Protein AF-0000000084918784 (afdb_homodimer)

Secondary structure (DSSP, 8-state):
--HHHHHHHHHHHHHHHHHHHGGG------------HHHHHHHHTTT-HHHHHHHHHHHHHHHHHTT-HHHHHHHHHHHHHHHHHTT-HHHHHHHHHHHHHHHHHTT-HHHHHHHHHHHHHHHHHTT-HHHHHHHHHHHHHHHHHHHTT-GGGHHHHHHHHHHHHHHHHHTT-HHHHHHHHHHHHHHHTT-SS----HHHHHHHHHHHHHTT-HHHHHHHHHHHHHHHHHH-GGGHHHHHHHHHHHHHHTT-HHHHHHHHHHHHHHHHHHT--THHHHHHHHHHHHHHHHTT-HHHHHHHHHHHHHHHHHHHSTTSTTTTTHHHHHHHHHHHHHHHHHHHHHHHHHHHHHHHHHHHHHHHHHHHHHHHHHHHHHHHHHHHHHHHHHHHHHHHHHHHHHHHHHHHHHHHHHHHHHHHHHHHHHHHHHHHHHHHHHHHS-SS--HHHHHHHHHHH---HHHHHHHHHHHHHHHSTTHHHHHHHH-TT--HHHHHHHHHHHTT--HHHHHHHHTS-HHHHHHHHHHHHHHHT--TTS-HHHHHTT-/--HHHHHHHHHHHHHHHHHHHGGGS-----------HHHHHHHHTTT-HHHHHHHHHHHHHHHHHTT-HHHHHHHHHHHHHHHHHTT-HHHHHHHHHHHHHHHHHTT-HHHHHHHHHHHHHHHHHTT-HHHHHHHHHHHHHHHHHHHTT-GGGHHHHHHHHHHHHHHHHHTT-HHHHHHHHHHHHHHHTT-SS----HHHHHHHHHHHHHTT-HHHHHHHHHHHHHHHHHH-GGGHHHHHHHHHHHHHHTT-HHHHHHHHHHHHHHHHHHT--THHHHHHHHHHHHHHHHTT-HHHHHHHHHHHHHHHHHHHSTTSTTTTTHHHHHHHHHHHHHHHHHHHHHHHHHHHHHHHHHHHHHHHHHHHHHHHHHHHHHHHHHHHHHHHHHHHHHHHHHHHHHHHHHHHHHHHHHHHHHHHHHHHHHHHHHHHHHHHHHHHS-SS--HHHHHHHHHHH---HHHHHHHHHHHHHHHSTTHHHHHHHH-TT--HHHHHHHHHHHTT--HHHHHHHHTS-HHHHHHHHHHHHHHHT--TTS-HHHHHTT-

Solvent-accessible surface area (backbone atoms only — not comparable to full-atom values): 55704 Å² total; per-residue (Å²): 126,68,76,73,54,57,61,56,54,52,56,51,48,56,52,50,53,60,54,57,61,65,62,66,65,80,77,68,70,66,78,60,75,65,68,54,30,59,58,52,16,60,72,23,38,43,76,38,52,69,61,12,47,51,26,34,50,51,39,31,53,51,24,52,74,69,68,33,59,66,61,22,35,55,43,31,45,52,43,18,48,52,28,42,24,60,61,36,49,41,62,15,50,52,30,42,50,53,29,40,54,53,25,57,72,68,67,38,61,70,60,36,26,52,44,27,38,53,50,12,52,52,29,43,74,47,55,33,55,70,58,12,50,50,26,29,48,52,16,39,55,52,45,50,61,47,31,76,76,40,60,85,48,26,60,59,46,17,51,42,31,43,54,52,20,51,53,27,44,75,67,68,36,54,70,61,16,52,55,32,42,50,51,20,51,55,29,38,65,64,35,86,74,78,62,90,53,57,70,60,44,42,54,49,18,51,53,33,31,76,73,65,39,47,70,61,13,53,52,43,40,50,51,34,49,60,50,24,69,76,75,39,59,59,54,41,21,57,51,25,38,53,50,13,52,48,27,45,77,67,65,38,51,70,62,12,49,53,24,26,52,49,14,42,50,43,12,64,65,31,49,26,58,45,66,49,41,45,56,31,24,48,51,49,16,52,51,24,49,75,67,68,36,30,62,60,16,32,53,26,45,50,50,30,49,53,50,46,35,52,46,55,20,57,72,6,79,48,35,54,55,43,65,55,46,51,53,51,40,52,51,48,52,52,47,46,52,49,48,50,51,48,47,53,50,48,51,52,49,52,54,49,51,54,50,50,52,54,50,49,54,52,50,53,55,51,51,53,52,51,50,52,50,51,51,52,50,50,52,55,51,51,55,53,52,52,56,50,50,44,55,51,54,51,52,53,55,54,53,55,44,56,53,57,46,51,56,56,52,54,55,54,55,50,56,50,52,50,55,55,48,53,52,50,49,48,53,49,51,50,50,51,54,57,69,70,40,65,84,73,48,59,59,67,59,58,50,51,58,50,51,73,64,52,63,53,65,67,49,54,42,52,51,49,49,53,49,47,41,68,72,43,66,57,30,66,58,51,44,42,70,75,42,66,84,61,49,73,65,51,51,52,50,47,57,40,38,54,67,65,54,52,54,67,55,48,12,64,60,71,69,48,53,48,64,56,42,52,52,47,52,53,52,46,34,58,72,71,69,56,55,95,83,55,54,67,48,64,58,49,59,75,84,126,69,74,73,55,56,58,59,54,52,54,52,49,52,51,50,52,59,53,56,61,67,66,63,62,82,74,68,72,69,80,61,75,67,69,53,30,57,57,54,15,62,70,23,39,43,76,37,50,69,61,11,47,52,27,34,52,52,39,32,53,50,23,51,75,68,66,34,60,66,60,23,35,53,43,31,47,53,44,17,48,53,28,43,23,62,60,36,48,44,63,16,50,52,30,42,50,53,29,42,53,53,25,58,72,69,66,38,62,69,62,38,25,53,44,28,37,52,51,12,53,53,29,43,75,47,55,33,55,71,59,13,50,51,27,30,49,51,15,40,54,52,44,51,60,46,31,79,77,40,61,85,49,28,60,58,46,17,50,43,31,44,55,52,19,51,52,28,44,75,68,68,36,54,69,60,15,52,56,33,42,51,52,19,52,55,29,38,66,62,35,87,73,77,62,89,56,55,70,58,46,42,54,49,18,52,53,32,32,75,73,65,40,47,68,61,14,51,54,43,41,50,52,34,50,60,50,25,68,76,73,40,60,60,55,42,22,55,51,26,37,55,49,12,51,49,27,46,76,69,64,39,53,69,61,12,50,53,23,24,52,48,13,42,51,44,12,64,65,33,49,27,58,43,68,49,40,47,56,30,25,50,50,49,16,52,51,24,49,75,68,68,36,31,61,60,17,32,52,26,44,50,49,30,49,53,50,44,34,55,44,57,21,56,73,6,81,48,36,54,54,41,64,55,47,51,52,50,40,52,50,47,50,51,47,46,52,50,48,51,51,48,48,53,50,48,51,52,49,50,53,50,50,52,49,49,51,54,50,51,54,53,49,54,54,49,52,51,52,52,51,51,49,50,52,52,50,50,51,53,49,52,54,52,52,53,55,50,51,45,54,51,53,51,53,52,56,54,53,55,45,56,53,56,44,51,56,58,52,54,55,53,54,51,56,52,53,51,53,54,48,53,51,48,50,48,54,50,50,52,50,52,54,57,67,69,38,65,85,76,47,60,58,66,60,56,48,51,57,49,53,73,64,52,64,52,65,67,50,54,41,53,50,49,50,52,51,48,42,70,74,43,66,57,31,64,56,52,45,43,70,75,44,66,82,60,49,73,67,50,51,52,48,47,56,40,37,53,67,66,53,50,55,67,56,48,12,62,62,71,73,46,52,49,66,56,40,51,53,48,53,51,52,45,35,58,73,71,70,55,55,94,83,55,54,66,46,66,60,48,59,74,84

Foldseek 3Di:
DPPVVVVVVVVVVVVVVVVVVVVVDDPPPPPCCVPVLVVVLVVCLQPPVVVSLVSLVVQLVVCVVVPNLVSNLVSLQVNLQSCVFLLNLQSSVVSLVVSLVSCVVVVPLLSNLVSLQVVLLSCLLVVNNVSSVVSLVSSLVSQVVVCVVPVQSLQVNLVSLLSVLVSCVVVVVLVVSVVSLVVSVVSQCSHVPRDDDLSSLLSVLLSCLVVVNLVSSLVSLVVSCVVCVPPPQLCLLVSLQSNLVSCVSVLVNVSSLVSLVVSCVSSVNRVGNNSCVLVSLVSQLVNCVVVVVVVSNVVSVVVSVVVCCCNPNCPHPSNVCVVVVVVVVVVVVVVVVVVVVVVVVVVVVVVVVVVVVVVVVVVVVVVVVVVVVVVVVVVVVVVVVVVVVVVVVVVVVVVVVVVVVVVVVVVVVVVVVVVVVVVVVLVVVLVVVQVPDPPDPPPVVSVVSVVVVPPDLVNLLVVVVVVLCVVVVCQLVVCCVVQVVQDPVLSSLLSCLLVPDDLVVSCVSVVHDSVVSVVSVVVSCVSVVHDPVDDSNVVSPVD/DPPVVVVVVVVVVVVVVVVVVVVPDDPVPPPCPVPVLVVVLVVCLQPPVVVSLVSLVVVLVVCVVVPNLVSNLVSLQVNLQSCVFLLNLQSSVVSLVVSLVSCVVVVPLLSNLVSLQVVLLSCLLVVNNVSSVVSLVSSLVSQVVVCVVPLQSLQVNLVSLLSVLCSCVVVVVLVVSVVSLVVSVVSQCSHVPRDDDLSSLLSVLLSCLVVVNLVSSLVSLVVSCVVCVPPPQLCLLVSLQSNLVSCVSVLVNVSSLVSLVVSCVSSVNRVGNNSCVLVSLVSQLVNCVVVVVVVSNVVSVVVSVVVCCCNPNCPHPSNVCVVVVVVVVVVVVVVVVVVVVVVVVVVVVVVVVVVVVVVVVVVVVVVVVVVVVVVVVVVVVVVVVVVVVVVVVVVVVVVVVVVVVVVVVVVVVVVVVVVVVVVVVLVVVLVVVQVPPPPCPPPVVSVVSVVVVPPPLVNLLVVVVVVLCVVVVCQLVVCCVVQVPQDPVLSLLLSCLLVPHDLVRSCVSVVHDSVVSVVSVVVSCVSVVHDPVDDSNVVSPVD

Radius of gyration: 71.43 Å; Cα contacts (8 Å, |Δi|>4): 1056; chains: 2; bounding box: 85×200×114 Å

InterPro domains:
  IPR011990 Tetratricopeptide-like helical domain superfamily [G3DSA:1.25.40.10] (20-196)
  IPR011990 Tetratricopeptide-like helical domain superfamily [G3DSA:1.25.40.10] (202-326)
  IPR011990 Tetratricopeptide-like helical domain superfamily [SSF48452] (46-147)
  IPR011990 Tetratricopeptide-like helical domain superfamily [SSF48452] (113-315)
  IPR016032 Signal transduction response regulator, C-terminal effector [SSF46894] (476-536)
  IPR019734 Tetratricopeptide repeat [PS50005] (113-146)
  IPR019734 Tetratricopeptide repeat [SM00028] (73-106)
  IPR019734 Tetratricopeptide repeat [SM00028] (113-146)
  IPR019734 Tetratricopeptide repeat [SM00028] (158-191)
  IPR019734 Tetratricopeptide repeat [SM00028] (237-270)
  IPR036388 Winged helix-like DNA-binding domain superfamily [G3DSA:1.10.10.10] (476-542)

pLDDT: mean 81.25, std 17.03, range [24.91, 98.81]

Nearest PDB structures (foldseek):
  4wnd-assembly1_A  TM=5.328E-01  e=5.242E-06  Homo sapiens
  3q15-assembly2_B-3  TM=8.073E-01  e=1.726E-04  Bacillus subtilis
  3q15-assembly1_A-2  TM=7.997E-01  e=4.656E-04  Bacillus subtilis
  4i1a-assembly3_B  TM=7.628E-01  e=2.851E-03  Bacillus subtilis subsp. subtilis str. 168
  4gyo-assembly2_A  TM=5.988E-01  e=4.271E-04  Bacillus subtilis subsp. subtilis str. 168

Sequence (1086 aa):
MFTILKLKTGIKLAITVLIALNTITAFCQDNRQNKDFLKLARELAHKKPDSSAYYFNQEIELDLKNKDTVSAIKTLKELSILYSHNLNYSKSYDGYWKALLLADKIKHNELTADIYQEIGWLYSFYKRDEKALEYFNKSIKLRKKQFAKNESNAHFIASDYFSIVNLYRGNKNYKKAAQYLDSCVYYQAKLSPKITSYYIIAEQAYLDAVNGNYNLAINKLNKCKEHFKHTDKTYLSVIHSLTADVYKMMKEYDKSILNYKASINLSENNKSHLNYKIKDYEGLKDVYVDLKNYKEAYYYLDKETALNNKIFGTTSENSKHLLEIKDNYRLEKEKQKDAMQKQLIANYEQEDKIWLLKSIILIILIISLVFYGIVLVKQIKNKHKNEKQIIAEKQKLKTQKTNEVLELKNKELTQAALRLIEKDEFIAGLQKKIETAGENVNKKVVLRALKTFQGTPSKNWTEFEARFTTINQSFYENLRIKYPKLSQTDQKICALVKLNFPSKDMSKLLGISVESVHTSRYRLRKKLGLKREDNLEDFISRFMFTILKLKTGIKLAITVLIALNTITAFCQDNRQNKDFLKLARELAHKKPDSSAYYFNQEIELDLKNKDTVSAIKTLKELSILYSHNLNYSKSYDGYWKALLLADKIKHNELTADIYQEIGWLYSFYKRDEKALEYFNKSIKLRKKQFAKNESNAHFIASDYFSIVNLYRGNKNYKKAAQYLDSCVYYQAKLSPKITSYYIIAEQAYLDAVNGNYNLAINKLNKCKEHFKHTDKTYLSVIHSLTADVYKMMKEYDKSILNYKASINLSENNKSHLNYKIKDYEGLKDVYVDLKNYKEAYYYLDKETALNNKIFGTTSENSKHLLEIKDNYRLEKEKQKDAMQKQLIANYEQEDKIWLLKSIILIILIISLVFYGIVLVKQIKNKHKNEKQIIAEKQKLKTQKTNEVLELKNKELTQAALRLIEKDEFIAGLQKKIETAGENVNKKVVLRALKTFQGTPSKNWTEFEARFTTINQSFYENLRIKYPKLSQTDQKICALVKLNFPSKDMSKLLGISVESVHTSRYRLRKKLGLKREDNLEDFISRF

Organism: Cellulophaga lytica (strain ATCC 23178 / DSM 7489 / JCM 8516 / NBRC 14961 / NCIMB 1423 / VKM B-1433 / Cy l20) (NCBI:txid867900)

Structure (mmCIF, N/CA/C/O backbone):
data_AF-0000000084918784-model_v1
#
loop_
_entity.id
_entity.type
_entity.pdbx_description
1 polymer 'Tetratricopeptide TPR_1 repeat-containing protein'
#
loop_
_atom_site.group_PDB
_atom_site.id
_atom_site.type_symbol
_atom_site.label_atom_id
_atom_site.label_alt_id
_atom_site.label_comp_id
_atom_site.label_asym_id
_atom_site.label_entity_id
_atom_site.label_seq_id
_atom_site.pdbx_PDB_ins_code
_atom_site.Cartn_x
_atom_site.Cartn_y
_atom_site.Cartn_z
_atom_site.occupancy
_atom_site.B_iso_or_equiv
_atom_site.auth_seq_id
_atom_site.auth_comp_id
_atom_site.auth_asym_id
_atom_site.auth_atom_id
_atom_site.pdbx_PDB_model_num
ATOM 1 N N . MET A 1 1 ? 19.375 57.344 35.438 1 24.91 1 MET A N 1
ATOM 2 C CA . MET A 1 1 ? 20.047 56.875 34.25 1 24.91 1 MET A CA 1
ATOM 3 C C . MET A 1 1 ? 21.125 55.875 34.594 1 24.91 1 MET A C 1
ATOM 5 O O . MET A 1 1 ? 21.328 54.875 33.875 1 24.91 1 MET A O 1
ATOM 9 N N . PHE A 1 2 ? 21.953 56.156 35.688 1 30.55 2 PHE A N 1
ATOM 10 C CA . PHE A 1 2 ? 23.266 55.531 35.844 1 30.55 2 PHE A CA 1
ATOM 11 C C . PHE A 1 2 ? 23.125 54.094 36.375 1 30.55 2 PHE A C 1
ATOM 13 O O . PHE A 1 2 ? 23.875 53.219 35.969 1 30.55 2 PHE A O 1
ATOM 20 N N . THR A 1 3 ? 22.406 53.969 37.5 1 32.47 3 THR A N 1
ATOM 21 C CA . THR A 1 3 ? 22.594 52.781 38.281 1 32.47 3 THR A CA 1
ATOM 22 C C . THR A 1 3 ? 21.953 51.562 37.594 1 32.47 3 THR A C 1
ATOM 24 O O . THR A 1 3 ? 22.078 50.438 38.062 1 32.47 3 THR A O 1
ATOM 27 N N . ILE A 1 4 ? 20.938 51.906 36.625 1 34.47 4 ILE A N 1
ATOM 28 C CA . ILE A 1 4 ? 20.234 50.812 36 1 34.47 4 ILE A CA 1
ATOM 29 C C . ILE A 1 4 ? 21.141 50.125 34.969 1 34.47 4 ILE A C 1
ATOM 31 O O . ILE A 1 4 ? 20.812 49.062 34.438 1 34.47 4 ILE A O 1
ATOM 35 N N . LEU A 1 5 ? 22.328 50.875 34.594 1 35.28 5 LEU A N 1
ATOM 36 C CA . LEU A 1 5 ? 23.219 50.344 33.562 1 35.28 5 LEU A CA 1
ATOM 37 C C . LEU A 1 5 ? 24.062 49.188 34.125 1 35.28 5 LEU A C 1
ATOM 39 O O . LEU A 1 5 ? 24.531 48.344 33.375 1 35.28 5 LEU A O 1
ATOM 43 N N . LYS A 1 6 ? 24.453 49.312 35.406 1 42.34 6 LYS A N 1
ATOM 44 C CA . LYS A 1 6 ? 25.453 48.406 35.938 1 42.34 6 LYS A CA 1
ATOM 45 C C . LYS A 1 6 ? 24.859 47 36.125 1 42.34 6 LYS A C 1
ATOM 47 O O . LYS A 1 6 ? 25.594 46 36.125 1 42.34 6 LYS A O 1
ATOM 52 N N . LEU A 1 7 ? 23.484 46.969 36.406 1 38.41 7 LEU A N 1
ATOM 53 C CA . LEU A 1 7 ? 22.953 45.625 36.656 1 38.41 7 LEU A CA 1
ATOM 54 C C . LEU A 1 7 ? 22.891 44.812 35.375 1 38.41 7 LEU A C 1
ATOM 56 O O . LEU A 1 7 ? 22.859 43.594 35.406 1 38.41 7 LEU A O 1
ATOM 60 N N . LYS A 1 8 ? 22.906 45.531 34.156 1 43.75 8 LYS A N 1
ATOM 61 C CA . LYS A 1 8 ? 22.844 44.844 32.906 1 43.75 8 LYS A CA 1
ATOM 62 C C . LYS A 1 8 ? 24.172 44.156 32.594 1 43.75 8 LYS A C 1
ATOM 64 O O . LYS A 1 8 ? 24.203 43.031 32.062 1 43.75 8 LYS A O 1
ATOM 69 N N . THR A 1 9 ? 25.297 4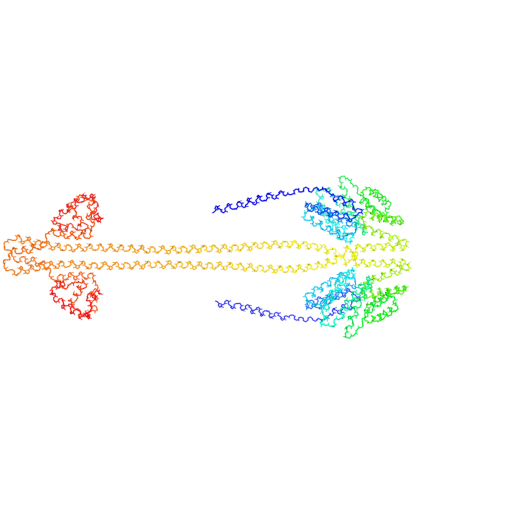4.844 32.969 1 48.03 9 THR A N 1
ATOM 70 C CA . THR A 1 9 ? 26.609 44.312 32.594 1 48.03 9 THR A CA 1
ATOM 71 C C . THR A 1 9 ? 26.969 43.125 33.469 1 48.03 9 THR A C 1
ATOM 73 O O . THR A 1 9 ? 27.594 42.156 33 1 48.03 9 THR A O 1
ATOM 76 N N . GLY A 1 10 ? 26.641 43.188 34.812 1 44.28 10 GLY A N 1
ATOM 77 C CA . GLY A 1 10 ? 27.031 42.094 35.656 1 44.28 10 GLY A CA 1
ATOM 78 C C . GLY A 1 10 ? 26.328 40.781 35.312 1 44.28 10 GLY A C 1
ATOM 79 O O . GLY A 1 10 ? 26.891 39.719 35.469 1 44.28 10 GLY A O 1
ATOM 80 N N . ILE A 1 11 ? 24.969 40.938 34.969 1 45.69 11 ILE A N 1
ATOM 81 C CA . ILE A 1 11 ? 24.266 39.719 34.625 1 45.69 11 ILE A CA 1
ATOM 82 C C . ILE A 1 11 ? 24.828 39.156 33.312 1 45.69 11 ILE A C 1
ATOM 84 O O . ILE A 1 11 ? 24.906 37.938 33.125 1 45.69 11 ILE A O 1
ATOM 88 N N . LYS A 1 12 ? 25.344 40 32.375 1 49 12 LYS A N 1
ATOM 89 C CA . LYS A 1 12 ? 25.953 39.469 31.156 1 49 12 LYS A CA 1
ATOM 90 C C . LYS A 1 12 ? 27.234 38.719 31.469 1 49 12 LYS A C 1
ATOM 92 O O . LYS A 1 12 ? 27.5 37.656 30.891 1 49 12 LYS A O 1
ATOM 97 N N . LEU A 1 13 ? 28.031 39.25 32.438 1 49.03 13 LEU A N 1
ATOM 98 C CA . LEU A 1 13 ? 29.297 38.594 32.719 1 49.03 13 LEU A CA 1
ATOM 99 C C . LEU A 1 13 ? 29.078 37.281 33.438 1 49.03 13 LEU A C 1
ATOM 101 O O . LEU A 1 13 ? 29.734 36.281 33.125 1 49.03 13 LEU A O 1
ATOM 105 N N . ALA A 1 14 ? 28.156 37.219 34.469 1 46.31 14 ALA A N 1
ATOM 106 C CA . ALA A 1 14 ? 27.922 35.938 35.125 1 46.31 14 ALA A CA 1
ATOM 107 C C . ALA A 1 14 ? 27.375 34.906 34.125 1 46.31 14 ALA A C 1
ATOM 109 O O . ALA A 1 14 ? 27.75 33.75 34.156 1 46.31 14 ALA A O 1
ATOM 110 N N . ILE A 1 15 ? 26.625 35.406 33.094 1 44.5 15 ILE A N 1
ATOM 111 C CA . ILE A 1 15 ? 26.156 34.438 32.094 1 44.5 15 ILE A CA 1
ATOM 112 C C . ILE A 1 15 ? 27.328 33.969 31.234 1 44.5 15 ILE A C 1
ATOM 114 O O . ILE A 1 15 ? 27.438 32.812 30.891 1 44.5 15 ILE A O 1
ATOM 118 N N . THR A 1 16 ? 28.312 34.875 30.984 1 44.22 16 THR A N 1
ATOM 119 C CA . THR A 1 16 ? 29.422 34.406 30.156 1 44.22 16 THR A CA 1
ATOM 120 C C . THR A 1 16 ? 30.297 33.406 30.906 1 44.22 16 THR A C 1
ATOM 122 O O . THR A 1 16 ? 30.734 32.406 30.328 1 44.22 16 THR A O 1
ATOM 125 N N . VAL A 1 17 ? 30.625 33.719 32.219 1 44.81 17 VAL A N 1
ATOM 126 C CA . VAL A 1 17 ? 31.516 32.781 32.906 1 44.81 17 VAL A CA 1
ATOM 127 C C . VAL A 1 17 ? 30.828 31.453 33.125 1 44.81 17 VAL A C 1
ATOM 129 O O . VAL A 1 17 ? 31.453 30.391 32.969 1 44.81 17 VAL A O 1
ATOM 132 N N . LEU A 1 18 ? 29.5 31.422 33.5 1 38.28 18 LEU A N 1
ATOM 133 C CA . LEU A 1 18 ? 28.875 30.109 33.625 1 38.28 18 LEU A CA 1
ATOM 134 C C . LEU A 1 18 ? 28.891 29.375 32.312 1 38.28 18 LEU A C 1
ATOM 136 O O . LEU A 1 18 ? 28.969 28.141 32.281 1 38.28 18 LEU A O 1
ATOM 140 N N . ILE A 1 19 ? 28.953 30.109 31.172 1 40.91 19 ILE A N 1
ATOM 141 C CA . ILE A 1 19 ? 29.016 29.359 29.938 1 40.91 19 ILE A CA 1
ATOM 142 C C . ILE A 1 19 ? 30.391 28.719 29.781 1 40.91 19 ILE A C 1
ATOM 144 O O . ILE A 1 19 ? 30.516 27.609 29.281 1 40.91 19 ILE A O 1
ATOM 148 N N . ALA A 1 20 ? 31.406 29.422 30.234 1 42 20 ALA A N 1
ATOM 149 C CA . ALA A 1 20 ? 32.719 28.859 30 1 42 20 ALA A CA 1
ATOM 150 C C . ALA A 1 20 ? 32.906 27.562 30.781 1 42 20 ALA A C 1
ATOM 152 O O . ALA A 1 20 ? 33.594 26.641 30.312 1 42 20 ALA A O 1
ATOM 153 N N . LEU A 1 21 ? 32.531 27.578 32.125 1 37.75 21 LEU A N 1
ATOM 154 C CA . LEU A 1 21 ? 32.844 26.359 32.844 1 37.75 21 LEU A CA 1
ATOM 155 C C . LEU A 1 21 ? 32.219 25.156 32.188 1 37.75 21 LEU A C 1
ATOM 157 O O . LEU A 1 21 ? 32.719 24.031 32.312 1 37.75 21 LEU A O 1
ATOM 161 N N . ASN A 1 22 ? 30.969 25.266 31.781 1 34.84 22 ASN A N 1
ATOM 162 C CA . ASN A 1 22 ? 30.375 23.984 31.406 1 34.84 22 ASN A CA 1
ATOM 163 C C . ASN A 1 22 ? 31.047 23.406 30.172 1 34.84 22 ASN A C 1
ATOM 165 O O . ASN A 1 22 ? 30.641 22.359 29.672 1 34.84 22 ASN A O 1
ATOM 169 N N . THR A 1 23 ? 31.922 24.141 29.578 1 36.09 23 THR A N 1
ATOM 170 C CA . THR A 1 23 ? 32.438 23.484 28.375 1 36.09 23 THR A CA 1
ATOM 171 C C . THR A 1 23 ? 33.438 22.422 28.734 1 36.09 23 THR A C 1
ATOM 173 O O . THR A 1 23 ? 34.031 21.781 27.844 1 36.09 23 THR A O 1
ATOM 176 N N . ILE A 1 24 ? 33.938 22.438 30.031 1 35.91 24 ILE A N 1
ATOM 177 C CA . ILE A 1 24 ? 34.969 21.406 30.125 1 35.91 24 ILE A CA 1
ATOM 178 C C . ILE A 1 24 ? 34.344 20.031 30 1 35.91 24 ILE A C 1
ATOM 180 O O . ILE A 1 24 ? 34.906 19.031 30.469 1 35.91 24 ILE A O 1
ATOM 184 N N . THR A 1 25 ? 33.062 19.859 29.906 1 32.31 25 THR A N 1
ATOM 185 C CA . THR A 1 25 ? 32.719 18.453 30.016 1 32.31 25 THR A CA 1
ATOM 186 C C . THR A 1 25 ? 33.75 17.578 29.281 1 32.31 25 THR A C 1
ATOM 188 O O . THR A 1 25 ? 34.5 18.078 28.453 1 32.31 25 THR A O 1
ATOM 191 N N . ALA A 1 26 ? 33.469 16.156 29.422 1 32.69 26 ALA A N 1
ATOM 192 C CA . ALA A 1 26 ? 34 14.797 29.391 1 32.69 26 ALA A CA 1
ATOM 193 C C . ALA A 1 26 ? 34.531 14.461 28 1 32.69 26 ALA A C 1
ATOM 195 O O . ALA A 1 26 ? 33.781 14.422 27.031 1 32.69 26 ALA A O 1
ATOM 196 N N . PHE A 1 27 ? 35.719 14.938 27.781 1 33.66 27 PHE A N 1
ATOM 197 C CA . PHE A 1 27 ? 36.438 14.227 26.734 1 33.66 27 PHE A CA 1
ATOM 198 C C . PHE A 1 27 ? 36.438 12.727 27 1 33.66 27 PHE A C 1
ATOM 200 O O . PHE A 1 27 ? 37.281 12.227 27.75 1 33.66 27 PHE A O 1
ATOM 207 N N . CYS A 1 28 ? 35.344 12.055 27.578 1 29.41 28 CYS A N 1
ATOM 208 C CA . CYS A 1 28 ? 35.438 10.602 27.469 1 29.41 28 CYS A CA 1
ATOM 209 C C . CYS A 1 28 ? 36.031 10.18 26.125 1 29.41 28 CYS A C 1
ATOM 211 O O . CYS A 1 28 ? 35.438 10.492 25.078 1 29.41 28 CYS A O 1
ATOM 213 N N . GLN A 1 29 ? 37.281 10.234 26.125 1 31.88 29 GLN A N 1
ATOM 214 C CA . GLN A 1 29 ? 37.938 9.398 25.125 1 31.88 29 GLN A CA 1
ATOM 215 C C . GLN A 1 29 ? 37.312 8.008 25.062 1 31.88 29 GLN A C 1
ATOM 217 O O . GLN A 1 29 ? 37.5 7.195 25.969 1 31.88 29 GLN A O 1
ATOM 222 N N . ASP A 1 30 ? 36.031 7.824 24.906 1 33.81 30 ASP A N 1
ATOM 223 C CA . ASP A 1 30 ? 35.625 6.469 24.547 1 33.81 30 ASP A CA 1
ATOM 224 C C . ASP A 1 30 ? 36.656 5.781 23.672 1 33.81 30 ASP A C 1
ATOM 226 O O . ASP A 1 30 ? 37.094 6.336 22.672 1 33.81 30 ASP A O 1
ATOM 230 N N . ASN A 1 31 ? 37.688 5.203 24.312 1 33.53 31 ASN A N 1
ATOM 231 C CA . ASN A 1 31 ? 38.375 4.098 23.672 1 33.53 31 ASN A CA 1
ATOM 232 C C . ASN A 1 31 ? 37.531 3.42 22.609 1 33.53 31 ASN A C 1
ATOM 234 O O . ASN A 1 31 ? 36.656 2.598 22.938 1 33.53 31 ASN A O 1
ATOM 238 N N . ARG A 1 32 ? 37.125 4.121 21.75 1 35.97 32 ARG A N 1
ATOM 239 C CA . ARG A 1 32 ? 36.562 3.674 20.484 1 35.97 32 ARG A CA 1
ATOM 240 C C . ARG A 1 32 ? 37.281 2.422 19.969 1 35.97 32 ARG A C 1
ATOM 242 O O . ARG A 1 32 ? 38.375 2.506 19.422 1 35.97 32 ARG A O 1
ATOM 249 N N . GLN A 1 33 ? 37.625 1.494 20.812 1 40.28 33 GLN A N 1
ATOM 250 C CA . GLN A 1 33 ? 37.812 0.249 20.062 1 40.28 33 GLN A CA 1
ATOM 251 C C . GLN A 1 33 ? 36.906 0.227 18.828 1 40.28 33 GLN A C 1
ATOM 253 O O . GLN A 1 33 ? 35.688 0.044 18.922 1 40.28 33 GLN A O 1
ATOM 258 N N . ASN A 1 34 ? 37.031 1.213 18.062 1 46.31 34 ASN A N 1
ATOM 259 C CA . ASN A 1 34 ? 36.375 1.532 16.797 1 46.31 34 ASN A CA 1
ATOM 260 C C . ASN A 1 34 ? 35.875 0.273 16.094 1 46.31 34 ASN A C 1
ATOM 262 O O . ASN A 1 34 ? 36.656 -0.401 15.406 1 46.31 34 ASN A O 1
ATOM 266 N N . LYS A 1 35 ? 35.281 -0.543 16.719 1 56.75 35 LYS A N 1
ATOM 267 C CA . LYS A 1 35 ? 34.594 -1.647 16.062 1 56.75 35 LYS A CA 1
ATOM 268 C C . LYS A 1 35 ? 34.031 -1.213 14.711 1 56.75 35 LYS A C 1
ATOM 270 O O . LYS A 1 35 ? 33.219 -0.284 14.648 1 56.75 35 LYS A O 1
ATOM 275 N N . ASP A 1 36 ? 34.875 -1.299 13.688 1 84.56 36 ASP A N 1
ATOM 276 C CA . ASP A 1 36 ? 34.469 -0.947 12.328 1 84.56 36 ASP A CA 1
ATOM 277 C C . ASP A 1 36 ? 33.219 -1.705 11.906 1 84.56 36 ASP A C 1
ATOM 279 O O . ASP A 1 36 ? 33.312 -2.754 11.266 1 84.56 36 ASP A O 1
ATOM 283 N N . PHE A 1 37 ? 32.125 -1.268 12.625 1 93.75 37 PHE A N 1
ATOM 284 C CA . PHE A 1 37 ? 30.828 -1.861 12.328 1 93.75 37 PHE A CA 1
ATOM 285 C C . PHE A 1 37 ? 30.641 -2.012 10.82 1 93.75 37 PHE A C 1
ATOM 287 O O . PHE A 1 37 ? 30.062 -2.998 10.359 1 93.75 37 PHE A O 1
ATOM 294 N N . LEU A 1 38 ? 31.172 -1.11 10.219 1 94.5 38 LEU A N 1
ATOM 295 C CA . LEU A 1 38 ? 31 -1.137 8.766 1 94.5 38 LEU A CA 1
ATOM 296 C C . LEU A 1 38 ? 31.766 -2.301 8.148 1 94.5 38 LEU A C 1
ATOM 298 O O . LEU A 1 38 ? 31.234 -2.998 7.277 1 94.5 38 LEU A O 1
ATOM 302 N N . LYS A 1 39 ? 32.938 -2.432 8.648 1 94.81 39 LYS A N 1
ATOM 303 C CA . LYS A 1 39 ? 33.75 -3.533 8.141 1 94.81 39 LYS A CA 1
ATOM 304 C C . LYS A 1 39 ? 33.125 -4.883 8.477 1 94.81 39 LYS A C 1
ATOM 306 O O . LYS A 1 39 ? 33.062 -5.77 7.621 1 94.81 39 LYS A O 1
ATOM 311 N N . LEU A 1 40 ? 32.688 -4.977 9.633 1 94.56 40 LEU A N 1
ATOM 312 C CA . LEU A 1 40 ? 32.031 -6.211 10.062 1 94.56 40 LEU A CA 1
ATOM 313 C C . LEU A 1 40 ? 30.766 -6.461 9.25 1 94.56 40 LEU A C 1
ATOM 315 O O . LEU A 1 40 ? 30.5 -7.598 8.852 1 94.56 40 LEU A O 1
ATOM 319 N N . ALA A 1 41 ? 29.969 -5.465 9.055 1 96.38 41 ALA A N 1
ATOM 320 C CA . ALA A 1 41 ? 28.75 -5.578 8.273 1 96.38 41 ALA A CA 1
ATOM 321 C C . ALA A 1 41 ? 29.031 -6.07 6.855 1 96.38 41 ALA A C 1
ATOM 323 O O . ALA A 1 41 ? 28.359 -6.98 6.359 1 96.38 41 ALA A O 1
ATOM 324 N N . ARG A 1 42 ? 30.062 -5.582 6.27 1 95.25 42 ARG A N 1
ATOM 325 C CA . ARG A 1 42 ? 30.406 -5.934 4.898 1 95.25 42 ARG A CA 1
ATOM 326 C C . ARG A 1 42 ? 30.938 -7.359 4.816 1 95.25 42 ARG A C 1
ATOM 328 O O . ARG A 1 42 ? 30.672 -8.078 3.852 1 95.25 42 ARG A O 1
ATOM 335 N N . GLU A 1 43 ? 31.641 -7.785 5.836 1 94.06 43 GLU A N 1
ATOM 336 C CA . GLU A 1 43 ? 32.188 -9.141 5.879 1 94.06 43 GLU A CA 1
ATOM 337 C C . GLU A 1 43 ? 31.078 -10.18 6.02 1 94.06 43 GLU A C 1
ATOM 339 O O . GLU A 1 43 ? 31.172 -11.281 5.48 1 94.06 43 GLU A O 1
ATOM 344 N N . LEU A 1 44 ? 30.031 -9.758 6.609 1 95.56 44 LEU A N 1
ATOM 345 C CA . LEU A 1 44 ? 28.953 -10.695 6.926 1 95.56 44 LEU A CA 1
ATOM 346 C C . LEU A 1 44 ? 27.844 -10.633 5.879 1 95.56 44 LEU A C 1
ATOM 348 O O . LEU A 1 44 ? 26.969 -11.492 5.848 1 95.56 44 LEU A O 1
ATOM 352 N N . ALA A 1 45 ? 27.906 -9.719 4.961 1 94.88 45 ALA A N 1
ATOM 353 C CA . ALA A 1 45 ? 26.828 -9.406 4.043 1 94.88 45 ALA A CA 1
ATOM 354 C C . ALA A 1 45 ? 26.438 -10.617 3.197 1 94.88 45 ALA A C 1
ATOM 356 O O . ALA A 1 45 ? 25.266 -10.867 2.951 1 94.88 45 ALA A O 1
ATOM 357 N N . HIS A 1 46 ? 27.453 -11.461 2.844 1 94.31 46 HIS A N 1
ATOM 358 C CA . HIS A 1 46 ? 27.203 -12.555 1.917 1 94.31 46 HIS A CA 1
ATOM 359 C C . HIS A 1 46 ? 27.203 -13.898 2.641 1 94.31 46 HIS A C 1
ATOM 361 O O . HIS A 1 46 ? 27.188 -14.953 2.002 1 94.31 46 HIS A O 1
ATOM 367 N N . LYS A 1 47 ? 27.219 -13.852 3.984 1 94.12 47 LYS A N 1
ATOM 368 C CA . LYS A 1 47 ? 27.188 -15.07 4.789 1 94.12 47 LYS A CA 1
ATOM 369 C C . LYS A 1 47 ? 26 -15.062 5.754 1 94.12 47 LYS A C 1
ATOM 371 O O . LYS A 1 47 ? 25.219 -16.016 5.805 1 94.12 47 LYS A O 1
ATOM 376 N N . LYS A 1 48 ? 25.891 -13.945 6.438 1 95.69 48 LYS A N 1
ATOM 377 C CA . LYS A 1 48 ? 24.844 -13.773 7.434 1 95.69 48 LYS A CA 1
ATOM 378 C C . LYS A 1 48 ? 24.172 -12.406 7.309 1 95.69 48 LYS A C 1
ATOM 380 O O . LYS A 1 48 ? 24.453 -11.5 8.102 1 95.69 48 LYS A O 1
ATOM 385 N N . PRO A 1 49 ? 23.234 -12.32 6.457 1 96.06 49 PRO A N 1
ATOM 386 C CA . PRO A 1 49 ? 22.641 -11.023 6.16 1 96.06 49 PRO A CA 1
ATOM 387 C C . PRO A 1 49 ? 21.984 -10.375 7.383 1 96.06 49 PRO A C 1
ATOM 389 O O . PRO A 1 49 ? 22.047 -9.156 7.547 1 96.06 49 PRO A O 1
ATOM 392 N N . ASP A 1 50 ? 21.406 -11.125 8.305 1 94.75 50 ASP A N 1
ATOM 393 C CA . ASP A 1 50 ? 20.734 -10.562 9.477 1 94.75 50 ASP A CA 1
ATOM 394 C C . ASP A 1 50 ? 21.75 -9.93 10.438 1 94.75 50 ASP A C 1
ATOM 396 O O . ASP A 1 50 ? 21.531 -8.828 10.938 1 94.75 50 ASP A O 1
ATOM 400 N N . SER A 1 51 ? 22.797 -10.633 10.617 1 96.12 51 SER A N 1
ATOM 401 C CA . SER A 1 51 ? 23.859 -10.078 11.453 1 96.12 51 SER A CA 1
ATOM 402 C C . SER A 1 51 ? 24.484 -8.844 10.805 1 96.12 51 SER A C 1
ATOM 404 O O . SER A 1 51 ? 24.812 -7.875 11.5 1 96.12 51 SER A O 1
ATOM 406 N N . SER A 1 52 ? 24.672 -8.969 9.5 1 97.06 52 SER A N 1
ATOM 407 C CA . SER A 1 52 ? 25.172 -7.812 8.766 1 97.06 52 SER A CA 1
ATOM 408 C C . SER A 1 52 ? 24.281 -6.594 8.969 1 97.06 52 SER A C 1
ATOM 410 O O . SER A 1 52 ? 24.781 -5.5 9.25 1 97.06 52 SER A O 1
ATOM 412 N N . ALA A 1 53 ? 23.016 -6.801 8.867 1 97.06 53 ALA A N 1
ATOM 413 C CA . ALA A 1 53 ? 22.047 -5.719 9.031 1 97.06 53 ALA A CA 1
ATOM 414 C C . ALA A 1 53 ? 22.141 -5.098 10.422 1 97.06 53 ALA A C 1
ATOM 416 O O . ALA A 1 53 ? 22.016 -3.879 10.57 1 97.06 53 ALA A O 1
ATOM 417 N N . TYR A 1 54 ? 22.359 -5.93 11.352 1 96.06 54 TYR A N 1
ATOM 418 C CA . TYR A 1 54 ? 22.516 -5.445 12.719 1 96.06 54 TYR A CA 1
ATOM 419 C C . TYR A 1 54 ? 23.688 -4.465 12.812 1 96.06 54 TYR A C 1
ATOM 421 O O . TYR A 1 54 ? 23.547 -3.379 13.383 1 96.06 54 TYR A O 1
ATOM 429 N N . TYR A 1 55 ? 24.734 -4.84 12.273 1 95.94 55 TYR A N 1
ATOM 430 C CA . TYR A 1 55 ? 25.938 -4.004 12.359 1 95.94 55 TYR A CA 1
ATOM 431 C C . TYR A 1 55 ? 25.781 -2.746 11.508 1 95.94 55 TYR A C 1
ATOM 433 O O . TYR A 1 55 ? 26.281 -1.682 11.875 1 95.94 55 TYR A O 1
ATOM 441 N N . PHE A 1 56 ? 25.156 -2.816 10.359 1 97.38 56 PHE A N 1
ATOM 442 C CA . PHE A 1 56 ? 24.859 -1.611 9.602 1 97.38 56 PHE A CA 1
ATOM 443 C C . PHE A 1 56 ? 24.047 -0.63 10.43 1 97.38 56 PHE A C 1
ATOM 445 O O . PHE A 1 56 ? 24.328 0.571 10.438 1 97.38 56 PHE A O 1
ATOM 452 N N . ASN A 1 57 ? 23.078 -1.153 11.141 1 95.75 57 ASN A N 1
ATOM 453 C CA . ASN A 1 57 ? 22.234 -0.295 11.969 1 95.75 57 ASN A CA 1
ATOM 454 C C . ASN A 1 57 ? 23.031 0.376 13.078 1 95.75 57 ASN A C 1
ATOM 456 O O . ASN A 1 57 ? 22.812 1.553 13.375 1 95.75 57 ASN A O 1
ATOM 460 N N . GLN A 1 58 ? 23.875 -0.347 13.648 1 95.06 58 GLN A N 1
ATOM 461 C CA . GLN A 1 58 ? 24.734 0.231 14.672 1 95.06 58 GLN A CA 1
ATOM 462 C C . GLN A 1 58 ? 25.594 1.354 14.094 1 95.06 58 GLN A C 1
ATOM 464 O O . GLN A 1 58 ? 25.766 2.395 14.734 1 95.06 58 GLN A O 1
ATOM 469 N N . GLU A 1 59 ? 26.094 1.131 12.953 1 96.06 59 GLU A N 1
ATOM 470 C CA . GLU A 1 59 ? 26.922 2.146 12.289 1 96.06 59 GLU A CA 1
ATOM 471 C C . GLU A 1 59 ? 26.094 3.402 11.992 1 96.06 59 GLU A C 1
ATOM 473 O O . GLU A 1 59 ? 26.578 4.52 12.172 1 96.06 59 GLU A O 1
ATOM 478 N N . ILE A 1 60 ? 24.953 3.246 11.531 1 95.56 60 ILE A N 1
ATOM 479 C CA . ILE A 1 60 ? 24.078 4.371 11.211 1 95.56 60 ILE A CA 1
ATOM 480 C C . ILE A 1 60 ? 23.828 5.203 12.461 1 95.56 60 ILE A C 1
ATOM 482 O O . ILE A 1 60 ? 23.922 6.434 12.43 1 95.56 60 ILE A O 1
ATOM 486 N N . GLU A 1 61 ? 23.516 4.543 13.539 1 91.94 61 GLU A N 1
ATOM 487 C CA . GLU A 1 61 ? 23.297 5.238 14.805 1 91.94 61 GLU A CA 1
ATOM 488 C C . GLU A 1 61 ? 24.531 6.008 15.242 1 91.94 61 GLU A C 1
ATOM 490 O O . GLU A 1 61 ? 24.438 7.145 15.711 1 91.94 61 GLU A O 1
ATOM 495 N N . LEU A 1 62 ? 25.578 5.359 15.094 1 93.25 62 LEU A N 1
ATOM 496 C CA . LEU A 1 62 ? 26.844 6.004 15.438 1 93.25 62 LEU A CA 1
ATOM 497 C C . LEU A 1 62 ? 27.094 7.223 14.562 1 93.25 62 LEU A C 1
ATOM 499 O O . LEU A 1 62 ? 27.516 8.273 15.055 1 93.25 62 LEU A O 1
ATOM 503 N N . ASP A 1 63 ? 26.875 7.113 13.258 1 94.88 63 ASP A N 1
ATOM 504 C CA . ASP A 1 63 ? 27.062 8.211 12.32 1 94.88 63 ASP A CA 1
ATOM 505 C C . ASP A 1 63 ? 26.156 9.391 12.664 1 94.88 63 ASP A C 1
ATOM 507 O O . ASP A 1 63 ? 26.578 10.547 12.633 1 94.88 63 ASP A O 1
ATOM 511 N N . LEU A 1 64 ? 25.016 9.086 13.016 1 91.12 64 LEU A N 1
ATOM 512 C CA . LEU A 1 64 ? 24.062 10.133 13.328 1 91.12 64 LEU A CA 1
ATOM 513 C C . LEU A 1 64 ? 24.406 10.82 14.641 1 91.12 64 LEU A C 1
ATOM 515 O O . LEU A 1 64 ? 24.266 12.039 14.773 1 91.12 64 LEU A O 1
ATOM 519 N N . LYS A 1 65 ? 24.812 10.062 15.586 1 90 65 LYS A N 1
ATOM 520 C CA . LYS A 1 65 ? 25.266 10.625 16.859 1 90 65 LYS A CA 1
ATOM 521 C C . LYS A 1 65 ? 26.438 11.57 16.656 1 90 65 LYS A C 1
ATOM 523 O O . LYS A 1 65 ? 26.531 12.617 17.297 1 90 65 LYS A O 1
ATOM 528 N N . ASN A 1 66 ? 27.234 11.203 15.742 1 92.75 66 ASN A N 1
ATOM 529 C CA . ASN A 1 66 ? 28.422 12.008 15.438 1 92.75 66 ASN A CA 1
ATOM 530 C C . ASN A 1 66 ? 28.109 13.109 14.43 1 92.75 66 ASN A C 1
ATOM 532 O O . ASN A 1 66 ? 29.016 13.789 13.938 1 92.75 66 ASN A O 1
ATOM 536 N N . LYS A 1 67 ? 26.938 13.227 13.938 1 90.56 67 LYS A N 1
ATOM 537 C CA . LYS A 1 67 ? 26.438 14.234 13.016 1 90.56 67 LYS A CA 1
ATOM 538 C C . LYS A 1 67 ? 27.109 14.102 11.641 1 90.56 67 LYS A C 1
ATOM 540 O O . LYS A 1 67 ? 27.359 15.102 10.969 1 90.56 67 LYS A O 1
ATOM 545 N N . ASP A 1 68 ? 27.516 12.914 11.414 1 93.62 68 ASP A N 1
ATOM 546 C CA . ASP A 1 68 ? 28 12.609 10.07 1 93.62 68 ASP A CA 1
ATOM 547 C C . ASP A 1 68 ? 26.875 12.078 9.188 1 93.62 68 ASP A C 1
ATOM 549 O O . ASP A 1 68 ? 26.797 10.867 8.945 1 93.62 68 ASP A O 1
ATOM 553 N N . THR A 1 69 ? 26.188 12.953 8.57 1 93.69 69 THR A N 1
ATOM 554 C CA . THR A 1 69 ? 24.984 12.609 7.824 1 93.69 69 THR A CA 1
ATOM 555 C C . THR A 1 69 ? 25.344 11.922 6.508 1 93.69 69 THR A C 1
ATOM 557 O O . THR A 1 69 ? 24.641 11.031 6.051 1 93.69 69 THR A O 1
ATOM 560 N N . VAL A 1 70 ? 26.422 12.289 5.984 1 95.94 70 VAL A N 1
ATOM 561 C CA . VAL A 1 70 ? 26.844 11.711 4.711 1 95.94 70 VAL A CA 1
ATOM 562 C C . VAL A 1 70 ? 27.156 10.227 4.895 1 95.94 70 VAL A C 1
ATOM 564 O O . VAL A 1 70 ? 26.672 9.391 4.125 1 95.94 70 VAL A O 1
ATOM 567 N N . SER A 1 71 ? 27.906 9.969 5.941 1 95.62 71 SER A N 1
ATOM 568 C CA . SER A 1 71 ? 28.234 8.578 6.246 1 95.62 71 SER A CA 1
ATOM 569 C C . SER A 1 71 ? 26.984 7.777 6.578 1 95.62 71 SER A C 1
ATOM 571 O O . SER A 1 71 ? 26.844 6.621 6.168 1 95.62 71 SER A O 1
ATOM 573 N N . ALA A 1 72 ? 26.078 8.359 7.227 1 95.69 72 ALA A N 1
ATOM 574 C CA . ALA A 1 72 ? 24.828 7.699 7.574 1 95.69 72 ALA A CA 1
ATOM 575 C C . ALA A 1 72 ? 24.031 7.332 6.324 1 95.69 72 ALA A C 1
ATOM 577 O O . ALA A 1 72 ? 23.5 6.227 6.227 1 95.69 72 ALA A O 1
ATOM 578 N N . ILE A 1 73 ? 23.984 8.258 5.375 1 96.62 73 ILE A N 1
ATOM 579 C CA . ILE A 1 73 ? 23.25 8.031 4.137 1 96.62 73 ILE A CA 1
ATOM 580 C C . ILE A 1 73 ? 23.891 6.887 3.354 1 96.62 73 ILE A C 1
ATOM 582 O O . ILE A 1 73 ? 23.188 5.996 2.863 1 96.62 73 ILE A O 1
ATOM 586 N N . LYS A 1 74 ? 25.172 6.891 3.328 1 96.88 74 LYS A N 1
ATOM 587 C CA . LYS A 1 74 ? 25.875 5.848 2.598 1 96.88 74 LYS A CA 1
ATOM 588 C C . LYS A 1 74 ? 25.656 4.477 3.232 1 96.88 74 LYS A C 1
ATOM 590 O O . LYS A 1 74 ? 25.422 3.49 2.527 1 96.88 74 LYS A O 1
ATOM 595 N N . THR A 1 75 ? 25.688 4.465 4.492 1 96.88 75 THR A N 1
ATOM 596 C CA . THR A 1 75 ? 25.469 3.221 5.219 1 96.88 75 THR A CA 1
ATOM 597 C C . THR A 1 75 ? 24.016 2.758 5.082 1 96.88 75 THR A C 1
ATOM 599 O O . THR A 1 75 ? 23.75 1.564 4.926 1 96.88 75 THR A O 1
ATOM 602 N N . LEU A 1 76 ? 23.125 3.627 5.102 1 96.56 76 LEU A N 1
ATOM 603 C CA . LEU A 1 76 ? 21.719 3.311 4.887 1 96.56 76 LEU A CA 1
ATOM 604 C C . LEU A 1 76 ? 21.5 2.715 3.5 1 96.56 76 LEU A C 1
ATOM 606 O O . LEU A 1 76 ? 20.734 1.768 3.342 1 96.56 76 LEU A O 1
ATOM 610 N N . LYS A 1 77 ? 22.109 3.271 2.592 1 96.94 77 LYS A N 1
ATOM 611 C CA . LYS A 1 77 ? 22.016 2.762 1.227 1 96.94 77 LYS A CA 1
ATOM 612 C C . LYS A 1 77 ? 22.516 1.324 1.142 1 96.94 77 LYS A C 1
ATOM 614 O O . LYS A 1 77 ? 21.859 0.458 0.572 1 96.94 77 LYS A O 1
ATOM 619 N N . GLU A 1 78 ? 23.656 1.069 1.758 1 96.62 78 GLU A N 1
ATOM 620 C CA . GLU A 1 78 ? 24.234 -0.273 1.735 1 96.62 78 GLU A CA 1
ATOM 621 C C . GLU A 1 78 ? 23.328 -1.27 2.457 1 96.62 78 GLU A C 1
ATOM 623 O O . GLU A 1 78 ? 23.141 -2.393 1.987 1 96.62 78 GLU A O 1
ATOM 628 N N . LEU A 1 79 ? 22.828 -0.814 3.535 1 97.31 79 LEU A N 1
ATOM 629 C CA . LEU A 1 79 ? 21.906 -1.652 4.281 1 97.31 79 LEU A CA 1
ATOM 630 C C . LEU A 1 79 ? 20.672 -1.971 3.445 1 97.31 79 LEU A C 1
ATOM 632 O O . LEU A 1 79 ? 20.203 -3.111 3.43 1 97.31 79 LEU A O 1
ATOM 636 N N . SER A 1 80 ? 20.141 -0.987 2.781 1 96.75 80 SER A N 1
ATOM 637 C CA . SER A 1 80 ? 18.953 -1.161 1.955 1 96.75 80 SER A CA 1
ATOM 638 C C . SER A 1 80 ? 19.234 -2.078 0.77 1 96.75 80 SER A C 1
ATOM 640 O O . SER A 1 80 ? 18.375 -2.869 0.373 1 96.75 80 SER A O 1
ATOM 642 N N . ILE A 1 81 ? 20.422 -2.008 0.259 1 96.38 81 ILE A N 1
ATOM 643 C CA . ILE A 1 81 ? 20.844 -2.906 -0.809 1 96.38 81 ILE A CA 1
ATOM 644 C C . ILE A 1 81 ? 20.891 -4.34 -0.285 1 96.38 81 ILE A C 1
ATOM 646 O O . ILE A 1 81 ? 20.422 -5.266 -0.95 1 96.38 81 ILE A O 1
ATOM 650 N N . LEU A 1 82 ? 21.406 -4.465 0.896 1 96.56 82 LEU A N 1
ATOM 651 C CA . LEU A 1 82 ? 21.453 -5.777 1.531 1 96.56 82 LEU A CA 1
ATOM 652 C C . LEU A 1 82 ? 20.062 -6.379 1.639 1 96.56 82 LEU A C 1
ATOM 654 O O . LEU A 1 82 ? 19.844 -7.547 1.301 1 96.56 82 LEU A O 1
ATOM 658 N N . TYR A 1 83 ? 19.156 -5.574 2.078 1 95.25 83 TYR A N 1
ATOM 659 C CA . TYR A 1 83 ? 17.781 -6.031 2.205 1 95.25 83 TYR A CA 1
ATOM 660 C C . TYR A 1 83 ? 17.203 -6.41 0.847 1 95.25 83 TYR A C 1
ATOM 662 O O . TYR A 1 83 ? 16.531 -7.441 0.71 1 95.25 83 TYR A O 1
ATOM 670 N N . SER A 1 84 ? 17.406 -5.613 -0.154 1 94.25 84 SER A N 1
ATOM 671 C CA . SER A 1 84 ? 16.875 -5.852 -1.49 1 94.25 84 SER A CA 1
ATOM 672 C C . SER A 1 84 ? 17.422 -7.145 -2.084 1 94.25 84 SER A C 1
ATOM 674 O O . SER A 1 84 ? 16.688 -7.934 -2.672 1 94.25 84 SER A O 1
ATOM 676 N N . HIS A 1 85 ? 18.703 -7.43 -1.869 1 94.31 85 HIS A N 1
ATOM 677 C CA . HIS A 1 85 ? 19.344 -8.625 -2.4 1 94.31 85 HIS A CA 1
ATOM 678 C C . HIS A 1 85 ? 18.828 -9.883 -1.71 1 94.31 85 HIS A C 1
ATOM 680 O O . HIS A 1 85 ? 18.953 -10.984 -2.248 1 94.31 85 HIS A O 1
ATOM 686 N N . ASN A 1 86 ? 18.281 -9.609 -0.585 1 94.44 86 ASN A N 1
ATOM 687 C CA . ASN A 1 86 ? 17.75 -10.742 0.176 1 94.44 86 ASN A CA 1
ATOM 688 C C . ASN A 1 86 ? 16.219 -10.742 0.184 1 94.44 86 ASN A C 1
ATOM 690 O O . ASN A 1 86 ? 15.594 -11.312 1.083 1 94.44 86 ASN A O 1
ATOM 694 N N . LEU A 1 87 ? 15.633 -10.039 -0.699 1 93.12 87 LEU A N 1
ATOM 695 C CA . LEU A 1 87 ? 14.219 -10.07 -1.054 1 93.12 87 LEU A CA 1
ATOM 696 C C . LEU A 1 87 ? 13.367 -9.438 0.044 1 93.12 87 LEU A C 1
ATOM 698 O O . LEU A 1 87 ? 12.18 -9.727 0.155 1 93.12 87 LEU A O 1
ATOM 702 N N . ASN A 1 88 ? 13.984 -8.719 0.927 1 91.94 88 ASN A N 1
ATOM 703 C CA . ASN A 1 88 ? 13.234 -7.895 1.874 1 91.94 88 ASN A CA 1
ATOM 704 C C . ASN A 1 88 ? 13 -6.488 1.332 1 91.94 88 ASN A C 1
ATOM 706 O O . ASN A 1 88 ? 13.641 -5.531 1.778 1 91.94 88 ASN A O 1
ATOM 710 N N . TYR A 1 89 ? 12.094 -6.34 0.455 1 90.62 89 TYR A N 1
ATOM 711 C CA . TYR A 1 89 ? 11.898 -5.117 -0.314 1 90.62 89 TYR A CA 1
ATOM 712 C C . TYR A 1 89 ? 11.25 -4.031 0.542 1 90.62 89 TYR A C 1
ATOM 714 O O . TYR A 1 89 ? 11.5 -2.84 0.336 1 90.62 89 TYR A O 1
ATOM 722 N N . SER A 1 90 ? 10.43 -4.477 1.527 1 85.62 90 SER A N 1
ATOM 723 C CA . SER A 1 90 ? 9.797 -3.496 2.406 1 85.62 90 SER A CA 1
ATOM 724 C C . SER A 1 90 ? 10.836 -2.727 3.215 1 85.62 90 SER A C 1
ATOM 726 O O . SER A 1 90 ? 10.82 -1.494 3.234 1 85.62 90 SER A O 1
ATOM 728 N N . LYS A 1 91 ? 11.742 -3.428 3.834 1 88.94 91 LYS A N 1
ATOM 729 C CA . LYS A 1 91 ? 12.789 -2.777 4.613 1 88.94 91 LYS A CA 1
ATOM 730 C C . LYS A 1 91 ? 13.719 -1.969 3.717 1 88.94 91 LYS A C 1
ATOM 732 O O . LYS A 1 91 ? 14.195 -0.9 4.109 1 88.94 91 LYS A O 1
ATOM 737 N N . SER A 1 92 ? 13.961 -2.504 2.572 1 93.94 92 SER A N 1
ATOM 738 C CA . SER A 1 92 ? 14.773 -1.772 1.604 1 93.94 92 SER A CA 1
ATOM 739 C C . SER A 1 92 ? 14.125 -0.442 1.235 1 93.94 92 SER A C 1
ATOM 741 O O . SER A 1 92 ? 14.781 0.6 1.247 1 93.94 92 SER A O 1
ATOM 743 N N . TYR A 1 93 ? 12.891 -0.478 0.979 1 90 93 TYR A N 1
ATOM 744 C CA . TYR A 1 93 ? 12.125 0.714 0.635 1 90 93 TYR A CA 1
ATOM 745 C C . TYR A 1 93 ? 12.219 1.757 1.743 1 90 93 TYR A C 1
ATOM 747 O O . TYR A 1 93 ? 12.492 2.93 1.48 1 90 93 TYR A O 1
ATOM 755 N N . ASP A 1 94 ? 11.992 1.302 2.971 1 85.56 94 ASP A N 1
ATOM 756 C CA . ASP A 1 94 ? 12.047 2.203 4.117 1 85.56 94 ASP A CA 1
ATOM 757 C C . ASP A 1 94 ? 13.438 2.824 4.262 1 85.56 94 ASP A C 1
ATOM 759 O O . ASP A 1 94 ? 13.562 4.016 4.547 1 85.56 94 ASP A O 1
ATOM 763 N N . GLY A 1 95 ? 14.375 2.021 4.082 1 91.56 95 GLY A N 1
ATOM 764 C CA . GLY A 1 95 ? 15.742 2.508 4.184 1 91.56 95 GLY A CA 1
ATOM 765 C C . GLY A 1 95 ? 16.094 3.535 3.123 1 91.56 95 GLY A C 1
ATOM 766 O O . GLY A 1 95 ? 16.688 4.574 3.428 1 91.56 95 GLY A O 1
ATOM 767 N N . TYR A 1 96 ? 15.711 3.32 1.873 1 93.12 96 TYR A N 1
ATOM 768 C CA . TYR A 1 96 ? 15.977 4.262 0.791 1 93.12 96 TYR A CA 1
ATOM 769 C C . TYR A 1 96 ? 15.273 5.59 1.037 1 93.12 96 TYR A C 1
ATOM 771 O O . TYR A 1 96 ? 15.836 6.656 0.798 1 93.12 96 TYR A O 1
ATOM 779 N N . TRP A 1 97 ? 14.094 5.488 1.507 1 87.44 97 TRP A N 1
ATOM 780 C CA . TRP A 1 97 ? 13.336 6.711 1.736 1 87.44 97 TRP A CA 1
ATOM 781 C C . TRP A 1 97 ? 13.93 7.516 2.885 1 87.44 97 TRP A C 1
ATOM 783 O O . TRP A 1 97 ? 14.016 8.742 2.812 1 87.44 97 TRP A O 1
ATOM 793 N N . LYS A 1 98 ? 14.297 6.82 3.947 1 88.31 98 LYS A N 1
ATOM 794 C CA . LYS A 1 98 ? 14.992 7.512 5.031 1 88.31 98 LYS A CA 1
ATOM 795 C C . LYS A 1 98 ? 16.266 8.188 4.523 1 88.31 98 LYS A C 1
ATOM 797 O O . LYS A 1 98 ? 16.531 9.344 4.859 1 88.31 98 LYS A O 1
ATOM 802 N N . ALA A 1 99 ? 17 7.5 3.729 1 94.06 99 ALA A N 1
ATOM 803 C CA . ALA A 1 99 ? 18.219 8.039 3.148 1 94.06 99 ALA A CA 1
ATOM 804 C C . ALA A 1 99 ? 17.922 9.25 2.264 1 94.06 99 ALA A C 1
ATOM 806 O O . ALA A 1 99 ? 18.641 10.25 2.299 1 94.06 99 ALA A O 1
ATOM 807 N N . LEU A 1 100 ? 16.891 9.18 1.517 1 91 100 LEU A N 1
ATOM 808 C CA . LEU A 1 100 ? 16.516 10.258 0.614 1 91 100 LEU A CA 1
ATOM 809 C C . LEU A 1 100 ? 16.156 11.523 1.396 1 91 100 LEU A C 1
ATOM 811 O O . LEU A 1 100 ? 16.578 12.617 1.031 1 91 100 LEU A O 1
ATOM 815 N N . LEU A 1 101 ? 15.391 11.305 2.447 1 85.69 101 LEU A N 1
ATOM 816 C CA . LEU A 1 101 ? 14.992 12.438 3.279 1 85.69 101 LEU A CA 1
ATOM 817 C C . LEU A 1 101 ? 16.203 13.109 3.904 1 85.69 101 LEU A C 1
ATOM 819 O O . LEU A 1 101 ? 16.281 14.344 3.943 1 85.69 101 LEU A O 1
ATOM 823 N N . LEU A 1 102 ? 17.125 12.312 4.34 1 88.69 102 LEU A N 1
ATOM 824 C CA . LEU A 1 102 ? 18.344 12.859 4.91 1 88.69 102 LEU A CA 1
ATOM 825 C C . LEU A 1 102 ? 19.156 13.602 3.848 1 88.69 102 LEU A C 1
ATOM 827 O O . LEU A 1 102 ? 19.688 14.688 4.105 1 88.69 102 LEU A O 1
ATOM 831 N N . ALA A 1 103 ? 19.234 13.039 2.672 1 93.06 103 ALA A N 1
ATOM 832 C CA . ALA A 1 103 ? 19.984 13.656 1.577 1 93.06 103 ALA A CA 1
ATOM 833 C C . ALA A 1 103 ? 19.344 14.977 1.158 1 93.06 103 ALA A C 1
ATOM 835 O O . ALA A 1 103 ? 20.047 15.938 0.842 1 93.06 103 ALA A O 1
ATOM 836 N N . ASP A 1 104 ? 18.078 14.969 1.176 1 85.31 104 ASP A N 1
ATOM 837 C CA . ASP A 1 104 ? 17.344 16.188 0.83 1 85.31 104 ASP A CA 1
ATOM 838 C C . ASP A 1 104 ? 17.578 17.281 1.863 1 85.31 104 ASP A C 1
ATOM 840 O O . ASP A 1 104 ? 17.734 18.453 1.509 1 85.31 104 ASP A O 1
ATOM 844 N N . LYS A 1 105 ? 17.594 16.844 3.049 1 84.38 105 LYS A N 1
ATOM 845 C CA . LYS A 1 105 ? 17.797 17.797 4.141 1 84.38 105 LYS A CA 1
ATOM 846 C C . LYS A 1 105 ? 19.156 18.484 4.02 1 84.38 105 LYS A C 1
ATOM 848 O O . LYS A 1 105 ? 19.266 19.688 4.281 1 84.38 105 LYS A O 1
ATOM 853 N N . ILE A 1 106 ? 20.156 17.75 3.602 1 91.81 106 ILE A N 1
ATOM 854 C CA . ILE A 1 106 ? 21.484 18.344 3.533 1 91.81 106 ILE A CA 1
ATOM 855 C C . ILE A 1 106 ? 21.781 18.781 2.104 1 91.81 106 ILE A C 1
ATOM 857 O O . ILE A 1 106 ? 22.906 19.203 1.794 1 91.81 106 ILE A O 1
ATOM 861 N N . LYS A 1 107 ? 20.875 18.688 1.149 1 90.69 107 LYS A N 1
ATOM 862 C CA . LYS A 1 107 ? 20.938 19.109 -0.246 1 90.69 107 LYS A CA 1
ATOM 863 C C . LYS A 1 107 ? 22.172 18.531 -0.942 1 90.69 107 LYS A C 1
ATOM 865 O O . LYS A 1 107 ? 22.922 19.266 -1.602 1 90.69 107 LYS A O 1
ATOM 870 N N . HIS A 1 108 ? 22.391 17.312 -0.698 1 92.75 108 HIS A N 1
ATOM 871 C CA . HIS A 1 108 ? 23.516 16.609 -1.32 1 92.75 108 HIS A CA 1
ATOM 872 C C . HIS A 1 108 ? 23.078 15.914 -2.611 1 92.75 108 HIS A C 1
ATOM 874 O O . HIS A 1 108 ? 22.609 14.773 -2.584 1 92.75 108 HIS A O 1
ATOM 880 N N . ASN A 1 109 ? 23.406 16.391 -3.725 1 90.62 109 ASN A N 1
ATOM 881 C CA . ASN A 1 109 ? 22.875 15.977 -5.02 1 90.62 109 ASN A CA 1
ATOM 882 C C . ASN A 1 109 ? 23.406 14.617 -5.445 1 90.62 109 ASN A C 1
ATOM 884 O O . ASN A 1 109 ? 22.672 13.797 -5.988 1 90.62 109 ASN A O 1
ATOM 888 N N . GLU A 1 110 ? 24.672 14.391 -5.215 1 92.38 110 GLU A N 1
ATOM 889 C CA . GLU A 1 110 ? 25.266 13.133 -5.637 1 92.38 110 GLU A CA 1
ATOM 890 C C . GLU A 1 110 ? 24.641 11.945 -4.922 1 92.38 110 GLU A C 1
ATOM 892 O O . GLU A 1 110 ? 24.281 10.945 -5.555 1 92.38 110 GLU A O 1
ATOM 897 N N . LEU A 1 111 ? 24.453 12.078 -3.633 1 94.75 111 LEU A N 1
ATOM 898 C CA . LEU A 1 111 ? 23.844 11.008 -2.855 1 94.75 111 LEU A CA 1
ATOM 899 C C . LEU A 1 111 ? 22.359 10.859 -3.197 1 94.75 111 LEU A C 1
ATOM 901 O O . LEU A 1 111 ? 21.828 9.75 -3.223 1 94.75 111 LEU A O 1
ATOM 905 N N . THR A 1 112 ? 21.75 11.945 -3.479 1 94.94 112 THR A N 1
ATOM 906 C CA . THR A 1 112 ? 20.359 11.906 -3.906 1 94.94 112 THR A CA 1
ATOM 907 C C . THR A 1 112 ? 20.219 11.125 -5.207 1 94.94 112 THR A C 1
ATOM 909 O O . THR A 1 112 ? 19.312 10.289 -5.336 1 94.94 112 THR A O 1
ATOM 912 N N . ALA A 1 113 ? 21.109 11.383 -6.098 1 95.5 113 ALA A N 1
ATOM 913 C CA . ALA A 1 113 ? 21.094 10.672 -7.371 1 95.5 113 ALA A CA 1
ATOM 914 C C . ALA A 1 113 ? 21.312 9.172 -7.172 1 95.5 113 ALA A C 1
ATOM 916 O O . ALA A 1 113 ? 20.656 8.352 -7.805 1 95.5 113 ALA A O 1
ATOM 917 N N . ASP A 1 114 ? 22.188 8.828 -6.262 1 96.19 114 ASP A N 1
ATOM 918 C CA . ASP A 1 114 ? 22.438 7.426 -5.934 1 96.19 114 ASP A CA 1
ATOM 919 C C . ASP A 1 114 ? 21.172 6.742 -5.422 1 96.19 114 ASP A C 1
ATOM 921 O O . ASP A 1 114 ? 20.844 5.633 -5.852 1 96.19 114 ASP A O 1
ATOM 925 N N . ILE A 1 115 ? 20.594 7.426 -4.543 1 96.56 115 ILE A N 1
ATOM 926 C CA . ILE A 1 115 ? 19.406 6.855 -3.908 1 96.56 115 ILE A CA 1
ATOM 927 C C . ILE A 1 115 ? 18.266 6.754 -4.926 1 96.56 115 ILE A C 1
ATOM 929 O O . ILE A 1 115 ? 17.516 5.781 -4.93 1 96.56 115 ILE A O 1
ATOM 933 N N . TYR A 1 116 ? 18.141 7.727 -5.809 1 95.31 116 TYR A N 1
ATOM 934 C CA . TYR A 1 116 ? 17.141 7.656 -6.871 1 95.31 116 TYR A CA 1
ATOM 935 C C . TYR A 1 116 ? 17.344 6.414 -7.727 1 95.31 116 TYR A C 1
ATOM 937 O O . TYR A 1 116 ? 16.375 5.715 -8.055 1 95.31 116 TYR A O 1
ATOM 945 N N . GLN A 1 117 ? 18.531 6.152 -8.07 1 96.25 117 GLN A N 1
ATOM 946 C CA . GLN A 1 117 ? 18.797 4.969 -8.883 1 96.25 117 GLN A CA 1
ATOM 947 C C . GLN A 1 117 ? 18.391 3.693 -8.156 1 96.25 117 GLN A C 1
ATOM 949 O O . GLN A 1 117 ? 17.75 2.816 -8.734 1 96.25 117 GLN A O 1
ATOM 954 N N . GLU A 1 118 ? 18.719 3.637 -6.844 1 96.62 118 GLU A N 1
ATOM 955 C CA . GLU A 1 118 ? 18.391 2.461 -6.047 1 96.62 118 GLU A CA 1
ATOM 956 C C . GLU A 1 118 ? 16.875 2.301 -5.906 1 96.62 118 GLU A C 1
ATOM 958 O O . GLU A 1 118 ? 16.359 1.185 -5.961 1 96.62 118 GLU A O 1
ATOM 963 N N . ILE A 1 119 ? 16.234 3.377 -5.77 1 93.44 119 ILE A N 1
ATOM 964 C CA . ILE A 1 119 ? 14.773 3.338 -5.707 1 93.44 119 ILE A CA 1
ATOM 965 C C . ILE A 1 119 ? 14.219 2.875 -7.051 1 93.44 119 ILE A C 1
ATOM 967 O O . ILE A 1 119 ? 13.25 2.109 -7.094 1 93.44 119 ILE A O 1
ATOM 971 N N . GLY A 1 120 ? 14.82 3.365 -8.102 1 94.75 120 GLY A N 1
ATOM 972 C CA . GLY A 1 120 ? 14.438 2.883 -9.414 1 94.75 120 GLY A CA 1
ATOM 973 C C . GLY A 1 120 ? 14.555 1.378 -9.555 1 94.75 120 GLY A C 1
ATOM 974 O O . GLY A 1 120 ? 13.633 0.724 -10.047 1 94.75 120 GLY A O 1
ATOM 975 N N . TRP A 1 121 ? 15.633 0.78 -9.094 1 95.31 121 TRP A N 1
ATOM 976 C CA . TRP A 1 121 ? 15.82 -0.667 -9.102 1 95.31 121 TRP A CA 1
ATOM 977 C C . TRP A 1 121 ? 14.711 -1.359 -8.312 1 95.31 121 TRP A C 1
ATOM 979 O O . TRP A 1 121 ? 14.141 -2.35 -8.773 1 95.31 121 TRP A O 1
ATOM 989 N N . LEU A 1 122 ? 14.453 -0.838 -7.188 1 91.94 122 LEU A N 1
ATOM 990 C CA . LEU A 1 122 ? 13.43 -1.438 -6.34 1 91.94 122 LEU A CA 1
ATOM 991 C C . LEU A 1 122 ? 12.078 -1.444 -7.043 1 91.94 122 LEU A C 1
ATOM 993 O O . LEU A 1 122 ? 11.375 -2.459 -7.043 1 91.94 122 LEU A O 1
ATOM 997 N N . TYR A 1 123 ? 11.719 -0.341 -7.668 1 89.62 123 TYR A N 1
ATOM 998 C CA . TYR A 1 123 ? 10.461 -0.268 -8.406 1 89.62 123 TYR A CA 1
ATOM 999 C C . TYR A 1 123 ? 10.461 -1.24 -9.578 1 89.62 123 TYR A C 1
ATOM 1001 O O . TYR A 1 123 ? 9.422 -1.811 -9.922 1 89.62 123 TYR A O 1
ATOM 1009 N N . SER A 1 124 ? 11.617 -1.362 -10.164 1 92.44 124 SER A N 1
ATOM 1010 C CA . SER A 1 124 ? 11.711 -2.33 -11.25 1 92.44 124 SER A CA 1
ATOM 1011 C C . SER A 1 124 ? 11.453 -3.75 -10.75 1 92.44 124 SER A C 1
ATOM 1013 O O . SER A 1 124 ? 10.812 -4.547 -11.438 1 92.44 124 SER A O 1
ATOM 1015 N N . PHE A 1 125 ? 11.938 -4.062 -9.578 1 89.69 125 PHE A N 1
ATOM 1016 C CA . PHE A 1 125 ? 11.703 -5.379 -8.992 1 89.69 125 PHE A CA 1
ATOM 1017 C C . PHE A 1 125 ? 10.219 -5.594 -8.719 1 89.69 125 PHE A C 1
ATOM 1019 O O . PHE A 1 125 ? 9.719 -6.715 -8.836 1 89.69 125 PHE A O 1
ATOM 1026 N N . TYR A 1 126 ? 9.531 -4.531 -8.43 1 85.19 126 TYR A N 1
ATOM 1027 C CA . TYR A 1 126 ? 8.094 -4.586 -8.211 1 85.19 126 TYR A CA 1
ATOM 1028 C C . TYR A 1 126 ? 7.332 -4.512 -9.523 1 85.19 126 TYR A C 1
ATOM 1030 O O . TYR A 1 126 ? 6.105 -4.359 -9.539 1 85.19 126 TYR A O 1
ATOM 1038 N N . LYS A 1 127 ? 8.055 -4.449 -10.586 1 87.38 127 LYS A N 1
ATOM 1039 C CA . LYS A 1 127 ? 7.48 -4.387 -11.93 1 87.38 127 LYS A CA 1
ATOM 1040 C C . LYS A 1 127 ? 6.652 -3.115 -12.117 1 87.38 127 LYS A C 1
ATOM 1042 O O . LYS A 1 127 ? 5.586 -3.146 -12.734 1 87.38 127 LYS A O 1
ATOM 1047 N N . ARG A 1 128 ? 7.078 -2.141 -11.453 1 87.56 128 ARG A N 1
ATOM 1048 C CA . ARG A 1 128 ? 6.535 -0.804 -11.68 1 87.56 128 ARG A CA 1
ATOM 1049 C C . ARG A 1 128 ? 7.43 0.004 -12.609 1 87.56 128 ARG A C 1
ATOM 1051 O O . ARG A 1 128 ? 8.133 0.917 -12.164 1 87.56 128 ARG A O 1
ATOM 1058 N N . ASP A 1 129 ? 7.301 -0.206 -13.844 1 90.44 129 ASP A N 1
ATOM 1059 C CA . ASP A 1 129 ? 8.266 0.238 -14.844 1 90.44 129 ASP A CA 1
ATOM 1060 C C . ASP A 1 129 ? 8.25 1.757 -14.984 1 90.44 129 ASP A C 1
ATOM 1062 O O . ASP A 1 129 ? 9.305 2.391 -15.07 1 90.44 129 ASP A O 1
ATOM 1066 N N . GLU A 1 130 ? 7.055 2.332 -15.047 1 89.31 130 GLU A N 1
ATOM 1067 C CA . GLU A 1 130 ? 6.957 3.777 -15.227 1 89.31 130 GLU A CA 1
ATOM 1068 C C . GLU A 1 130 ? 7.629 4.523 -14.078 1 89.31 130 GLU A C 1
ATOM 1070 O O . GLU A 1 130 ? 8.375 5.477 -14.305 1 89.31 130 GLU A O 1
ATOM 1075 N N . LYS A 1 131 ? 7.398 3.996 -12.891 1 88.75 131 LYS A N 1
ATOM 1076 C CA . LYS A 1 131 ? 8.016 4.629 -11.727 1 88.75 131 LYS A CA 1
ATOM 1077 C C . LYS A 1 131 ? 9.516 4.367 -11.695 1 88.75 131 LYS A C 1
ATOM 1079 O O . LYS A 1 131 ? 10.297 5.238 -11.297 1 88.75 131 LYS A O 1
ATOM 1084 N N . ALA A 1 132 ? 9.906 3.225 -12.016 1 94.56 132 ALA A N 1
ATOM 1085 C CA . ALA A 1 132 ? 11.328 2.916 -12.102 1 94.56 132 ALA A CA 1
ATOM 1086 C C . ALA A 1 132 ? 12.047 3.873 -13.047 1 94.56 132 ALA A C 1
ATOM 1088 O O . ALA A 1 132 ? 13.055 4.484 -12.68 1 94.56 132 ALA A O 1
ATOM 1089 N N . LEU A 1 133 ? 11.445 4.07 -14.219 1 95.56 133 LEU A N 1
ATOM 1090 C CA . LEU A 1 133 ? 12.023 4.953 -15.227 1 95.56 133 LEU A CA 1
ATOM 1091 C C . LEU A 1 133 ? 12.047 6.398 -14.742 1 95.56 133 LEU A C 1
ATOM 1093 O O . LEU A 1 133 ? 13 7.133 -15 1 95.56 133 LEU A O 1
ATOM 1097 N N . GLU A 1 134 ? 11.008 6.762 -14.062 1 93.62 134 GLU A N 1
ATOM 1098 C CA . GLU A 1 134 ? 10.961 8.109 -13.492 1 93.62 134 GLU A CA 1
ATOM 1099 C C . GLU A 1 134 ? 12.148 8.352 -12.562 1 93.62 134 GLU A C 1
ATOM 1101 O O . GLU A 1 134 ? 12.82 9.383 -12.672 1 93.62 134 GLU A O 1
ATOM 1106 N N . TYR A 1 135 ? 12.391 7.398 -11.68 1 94.25 135 TYR A N 1
ATOM 1107 C CA . TYR A 1 135 ? 13.461 7.574 -10.703 1 94.25 135 TYR A CA 1
ATOM 1108 C C . TYR A 1 135 ? 14.828 7.457 -11.375 1 94.25 135 TYR A C 1
ATOM 1110 O O . TYR A 1 135 ? 15.758 8.195 -11.031 1 94.25 135 TYR A O 1
ATOM 1118 N N . PHE A 1 136 ? 15 6.57 -12.305 1 97.12 136 PHE A N 1
ATOM 1119 C CA . PHE A 1 136 ? 16.25 6.512 -13.07 1 97.12 136 PHE A CA 1
ATOM 1120 C C . PHE A 1 136 ? 16.516 7.844 -13.766 1 97.12 136 PHE A C 1
ATOM 1122 O O . PHE A 1 136 ? 17.641 8.359 -13.711 1 97.12 136 PHE A O 1
ATOM 1129 N N . ASN A 1 137 ? 15.477 8.391 -14.359 1 96 137 ASN A N 1
ATOM 1130 C CA . ASN A 1 137 ? 15.633 9.641 -15.094 1 96 137 ASN A CA 1
ATOM 1131 C C . ASN A 1 137 ? 15.922 10.805 -14.148 1 96 137 ASN A C 1
ATOM 1133 O O . ASN A 1 137 ? 16.656 11.727 -14.508 1 96 137 ASN A O 1
ATOM 1137 N N . LYS A 1 138 ? 15.305 10.742 -12.984 1 95.12 138 LYS A N 1
ATOM 1138 C CA . LYS A 1 138 ? 15.648 11.75 -11.984 1 95.12 138 LYS A CA 1
ATOM 1139 C C . LYS A 1 138 ? 17.141 11.68 -11.633 1 95.12 138 LYS A C 1
ATOM 1141 O O . LYS A 1 138 ? 17.797 12.711 -11.508 1 95.12 138 LYS A O 1
ATOM 1146 N N . SER A 1 139 ? 17.625 10.5 -11.445 1 96.56 139 SER A N 1
ATOM 1147 C CA . SER A 1 139 ? 19.047 10.297 -11.156 1 96.56 139 SER A CA 1
ATOM 1148 C C . SER A 1 139 ? 19.922 10.805 -12.297 1 96.56 139 SER A C 1
ATOM 1150 O O . SER A 1 139 ? 20.859 11.562 -12.07 1 96.56 139 SER A O 1
ATOM 1152 N N . ILE A 1 140 ? 19.594 10.508 -13.5 1 95.81 140 ILE A N 1
ATOM 1153 C CA . ILE A 1 140 ? 20.359 10.891 -14.688 1 95.81 140 ILE A CA 1
ATOM 1154 C C . ILE A 1 140 ? 20.391 12.414 -14.812 1 95.81 140 ILE A C 1
ATOM 1156 O O . ILE A 1 140 ? 21.438 13 -15.086 1 95.81 140 ILE A O 1
ATOM 1160 N N . LYS A 1 141 ? 19.25 13.016 -14.625 1 94.69 141 LYS A N 1
ATOM 1161 C CA . LYS A 1 141 ? 19.156 14.469 -14.727 1 94.69 141 LYS A CA 1
ATOM 1162 C C . LYS A 1 141 ? 20.094 15.148 -13.75 1 94.69 141 LYS A C 1
ATOM 1164 O O . LYS A 1 141 ? 20.812 16.094 -14.117 1 94.69 141 LYS A O 1
ATOM 1169 N N . LEU A 1 142 ? 20.125 14.633 -12.539 1 93.31 142 LEU A N 1
ATOM 1170 C CA . LEU A 1 142 ? 20.984 15.203 -11.516 1 93.31 142 LEU A CA 1
ATOM 1171 C C . LEU A 1 142 ? 22.453 14.977 -11.867 1 93.31 142 LEU A C 1
ATOM 1173 O O . LEU A 1 142 ? 23.281 15.883 -11.703 1 93.31 142 LEU A O 1
ATOM 1177 N N . ARG A 1 143 ? 22.797 13.852 -12.398 1 93.94 143 ARG A N 1
ATOM 1178 C CA . ARG A 1 143 ? 24.172 13.5 -12.711 1 93.94 143 ARG A CA 1
ATOM 1179 C C . ARG A 1 143 ? 24.656 14.25 -13.953 1 93.94 143 ARG A C 1
ATOM 1181 O O . ARG A 1 143 ? 25.828 14.633 -14.031 1 93.94 143 ARG A O 1
ATOM 1188 N N . LYS A 1 144 ? 23.844 14.414 -14.875 1 92.75 144 LYS A N 1
ATOM 1189 C CA . LYS A 1 144 ? 24.219 15.156 -16.078 1 92.75 144 LYS A CA 1
ATOM 1190 C C . LYS A 1 144 ? 24.531 16.609 -15.734 1 92.75 144 LYS A C 1
ATOM 1192 O O . LYS A 1 144 ? 25.438 17.203 -16.328 1 92.75 144 LYS A O 1
ATOM 1197 N N . LYS A 1 145 ? 23.781 17.125 -14.82 1 89.94 145 LYS A N 1
ATOM 1198 C CA . LYS A 1 145 ? 24.078 18.469 -14.359 1 89.94 145 LYS A CA 1
ATOM 1199 C C . LYS A 1 145 ? 25.469 18.547 -13.742 1 89.94 145 LYS A C 1
ATOM 1201 O O . LYS A 1 145 ? 26.188 19.531 -13.93 1 89.94 145 LYS A O 1
ATOM 1206 N N . GLN A 1 146 ? 25.797 17.516 -13.07 1 86.94 146 GLN A N 1
ATOM 1207 C CA . GLN A 1 146 ? 27.109 17.453 -12.438 1 86.94 146 GLN A CA 1
ATOM 1208 C C . GLN A 1 146 ? 28.203 17.172 -13.469 1 86.94 146 GLN A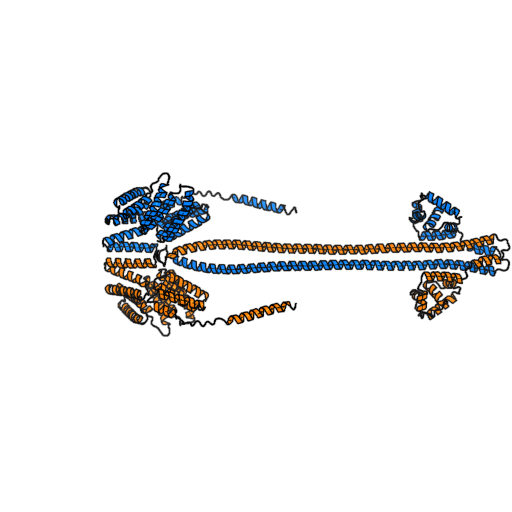 C 1
ATOM 1210 O O . GLN A 1 146 ? 29.328 17.641 -13.344 1 86.94 146 GLN A O 1
ATOM 1215 N N . PHE A 1 147 ? 27.969 16.328 -14.398 1 87 147 PHE A N 1
ATOM 1216 C CA . PHE A 1 147 ? 28.875 15.945 -15.469 1 87 147 PHE A CA 1
ATOM 1217 C C . PHE A 1 147 ? 29.312 17.172 -16.266 1 87 147 PHE A C 1
ATOM 1219 O O . PHE A 1 147 ? 30.469 17.266 -16.672 1 87 147 PHE A O 1
ATOM 1226 N N . ALA A 1 148 ? 28.422 18.094 -16.5 1 81.25 148 ALA A N 1
ATOM 1227 C CA . ALA A 1 148 ? 28.75 19.328 -17.203 1 81.25 148 ALA A CA 1
ATOM 1228 C C . ALA A 1 148 ? 29.828 20.125 -16.469 1 81.25 148 ALA A C 1
ATOM 1230 O O . ALA A 1 148 ? 30.609 20.828 -17.094 1 81.25 148 ALA A O 1
ATOM 1231 N N . LYS A 1 149 ? 29.922 19.812 -15.242 1 77.69 149 LYS A N 1
ATOM 1232 C CA . LYS A 1 149 ? 30.906 20.516 -14.422 1 77.69 149 LYS A CA 1
ATOM 1233 C C . LYS A 1 149 ? 32.188 19.703 -14.281 1 77.69 149 LYS A C 1
ATOM 1235 O O . LYS A 1 149 ? 33.281 20.25 -14.211 1 77.69 149 LYS A O 1
ATOM 1240 N N . ASN A 1 150 ? 31.984 18.359 -14.133 1 79.31 150 ASN A N 1
ATOM 1241 C CA . ASN A 1 150 ? 33.094 17.422 -13.953 1 79.31 150 ASN A CA 1
ATOM 1242 C C . ASN A 1 150 ? 32.844 16.125 -14.703 1 79.31 150 ASN A C 1
ATOM 1244 O O . ASN A 1 150 ? 31.984 15.328 -14.312 1 79.31 150 ASN A O 1
ATOM 1248 N N . GLU A 1 151 ? 33.625 15.828 -15.594 1 77.75 151 GLU A N 1
ATOM 1249 C CA . GLU A 1 151 ? 33.438 14.688 -16.484 1 77.75 151 GLU A CA 1
ATOM 1250 C C . GLU A 1 151 ? 33.781 13.375 -15.797 1 77.75 151 GLU A 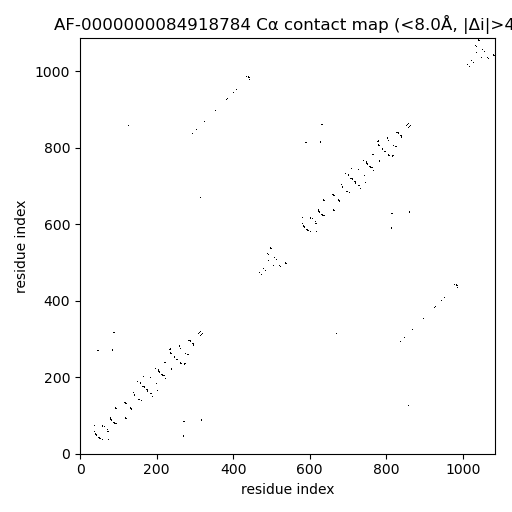C 1
ATOM 1252 O O . GLU A 1 151 ? 33.469 12.297 -16.297 1 77.75 151 GLU A O 1
ATOM 1257 N N . SER A 1 152 ? 34.344 13.484 -14.648 1 77.88 152 SER A N 1
ATOM 1258 C CA . SER A 1 152 ? 34.75 12.281 -13.938 1 77.88 152 SER A CA 1
ATOM 1259 C C . SER A 1 152 ? 33.562 11.484 -13.445 1 77.88 152 SER A C 1
ATOM 1261 O O . SER A 1 152 ? 33.688 10.32 -13.055 1 77.88 152 SER A O 1
ATOM 1263 N N . ASN A 1 153 ? 32.406 12.008 -13.664 1 81.62 153 ASN A N 1
ATOM 1264 C CA . ASN A 1 153 ? 31.234 11.352 -13.133 1 81.62 153 ASN A CA 1
ATOM 1265 C C . ASN A 1 153 ? 30.5 10.562 -14.211 1 81.62 153 ASN A C 1
ATOM 1267 O O . ASN A 1 153 ? 29.344 10.156 -14.016 1 81.62 153 ASN A O 1
ATOM 1271 N N . ALA A 1 154 ? 31.141 10.273 -15.328 1 89.25 154 ALA A N 1
ATOM 1272 C CA . ALA A 1 154 ? 30.531 9.609 -16.469 1 89.25 154 ALA A CA 1
ATOM 1273 C C . ALA A 1 154 ? 30.109 8.18 -16.125 1 89.25 154 ALA A C 1
ATOM 1275 O O . ALA A 1 154 ? 29.109 7.68 -16.609 1 89.25 154 ALA A O 1
ATOM 1276 N N . HIS A 1 155 ? 30.906 7.586 -15.242 1 89.75 155 HIS A N 1
ATOM 1277 C CA . HIS A 1 155 ? 30.625 6.203 -14.875 1 89.75 155 HIS A CA 1
ATOM 1278 C C . HIS A 1 155 ? 29.281 6.082 -14.148 1 89.75 155 HIS A C 1
ATOM 1280 O O . HIS A 1 155 ? 28.578 5.078 -14.297 1 89.75 155 HIS A O 1
ATOM 1286 N N . PHE A 1 156 ? 28.859 7.141 -13.469 1 92.19 156 PHE A N 1
ATOM 1287 C CA . PHE A 1 156 ? 27.594 7.117 -12.758 1 92.19 156 PHE A CA 1
ATOM 1288 C C . PHE A 1 156 ? 26.422 7.219 -13.734 1 92.19 156 PHE A C 1
ATOM 1290 O O . PHE A 1 156 ? 25.391 6.566 -13.547 1 92.19 156 PHE A O 1
ATOM 1297 N N . ILE A 1 157 ? 26.609 7.984 -14.758 1 94.25 157 ILE A N 1
ATOM 1298 C CA . ILE A 1 157 ? 25.562 8.117 -15.773 1 94.25 157 ILE A CA 1
ATOM 1299 C C . ILE A 1 157 ? 25.422 6.812 -16.547 1 94.25 157 ILE A C 1
ATOM 1301 O O . ILE A 1 157 ? 24.312 6.352 -16.812 1 94.25 157 ILE A O 1
ATOM 1305 N N . ALA A 1 158 ? 26.562 6.23 -16.875 1 95.06 158 ALA A N 1
ATOM 1306 C CA . ALA A 1 158 ? 26.547 4.93 -17.547 1 95.06 158 ALA A CA 1
ATOM 1307 C C . ALA A 1 158 ? 25.812 3.891 -16.688 1 95.06 158 ALA A C 1
ATOM 1309 O O . ALA A 1 158 ? 25.047 3.076 -17.219 1 95.06 158 ALA A O 1
ATOM 1310 N N . SER A 1 159 ? 26.031 3.951 -15.383 1 95.38 159 SER A N 1
ATOM 1311 C CA . SER A 1 159 ? 25.375 3.033 -14.461 1 95.38 159 SER A CA 1
ATOM 1312 C C . SER A 1 159 ? 23.859 3.232 -14.461 1 95.38 159 SER A C 1
ATOM 1314 O O . SER A 1 159 ? 23.109 2.262 -14.391 1 95.38 159 SER A O 1
ATOM 1316 N N . ASP A 1 160 ? 23.422 4.441 -14.5 1 95.88 160 ASP A N 1
ATOM 1317 C CA . ASP A 1 160 ? 21.984 4.727 -14.57 1 95.88 160 ASP A CA 1
ATOM 1318 C C . ASP A 1 160 ? 21.375 4.18 -15.859 1 95.88 160 ASP A C 1
ATOM 1320 O O . ASP A 1 160 ? 20.312 3.555 -15.828 1 95.88 160 ASP A O 1
ATOM 1324 N N . TYR A 1 161 ? 22.047 4.418 -16.938 1 97.12 161 TYR A N 1
ATOM 1325 C CA . TYR A 1 161 ? 21.547 3.877 -18.188 1 97.12 161 TYR A CA 1
ATOM 1326 C C . TYR A 1 161 ? 21.578 2.354 -18.172 1 97.12 161 TYR A C 1
ATOM 1328 O O . TYR A 1 161 ? 20.688 1.709 -18.75 1 97.12 161 TYR A O 1
ATOM 1336 N N . PHE A 1 162 ? 22.594 1.804 -17.562 1 97.38 162 PHE A N 1
ATOM 1337 C CA . PHE A 1 162 ? 22.672 0.358 -17.391 1 97.38 162 PHE A CA 1
ATOM 1338 C C . PHE A 1 162 ? 21.422 -0.179 -16.719 1 97.38 162 PHE A C 1
ATOM 1340 O O . PHE A 1 162 ? 20.875 -1.211 -17.125 1 97.38 162 PHE A O 1
ATOM 1347 N N . SER A 1 163 ? 20.953 0.478 -15.688 1 97.5 163 SER A N 1
ATOM 1348 C CA . SER A 1 163 ? 19.734 0.066 -15 1 97.5 163 SER A CA 1
ATOM 1349 C C . SER A 1 163 ? 18.547 0.075 -15.938 1 97.5 163 SER A C 1
ATOM 1351 O O . SER A 1 163 ? 17.688 -0.814 -15.875 1 97.5 163 SER A O 1
ATOM 1353 N N . ILE A 1 164 ? 18.469 1.009 -16.844 1 97.81 164 ILE A N 1
ATOM 1354 C CA . ILE A 1 164 ? 17.375 1.114 -17.797 1 97.81 164 ILE A CA 1
ATOM 1355 C C . ILE A 1 164 ? 17.484 -0.01 -18.828 1 97.81 164 ILE A C 1
ATOM 1357 O O . ILE A 1 164 ? 16.469 -0.592 -19.234 1 97.81 164 ILE A O 1
ATOM 1361 N N . VAL A 1 165 ? 18.719 -0.326 -19.203 1 98.06 165 VAL A N 1
ATOM 1362 C CA . VAL A 1 165 ? 18.938 -1.441 -20.125 1 98.06 165 VAL A CA 1
ATOM 1363 C C . VAL A 1 165 ? 18.391 -2.729 -19.516 1 98.06 165 VAL A C 1
ATOM 1365 O O . VAL A 1 165 ? 17.672 -3.482 -20.172 1 98.06 165 VAL A O 1
ATOM 1368 N N . ASN A 1 166 ? 18.719 -2.963 -18.297 1 96.94 166 ASN A N 1
ATOM 1369 C CA . ASN A 1 166 ? 18.25 -4.156 -17.578 1 96.94 166 ASN A CA 1
ATOM 1370 C C . ASN A 1 166 ? 16.734 -4.215 -17.516 1 96.94 166 ASN A C 1
ATOM 1372 O O . ASN A 1 166 ? 16.141 -5.285 -17.688 1 96.94 166 ASN A O 1
ATOM 1376 N N . LEU A 1 167 ? 16.156 -3.068 -17.234 1 96.75 167 LEU A N 1
ATOM 1377 C CA . LEU A 1 167 ? 14.695 -2.982 -17.156 1 96.75 167 LEU A CA 1
ATOM 1378 C C . LEU A 1 167 ? 14.055 -3.393 -18.484 1 96.75 167 LEU A C 1
ATOM 1380 O O . LEU A 1 167 ? 13.164 -4.246 -18.5 1 96.75 167 LEU A O 1
ATOM 1384 N N . TYR A 1 168 ? 14.523 -2.844 -19.594 1 97 168 TYR A N 1
ATOM 1385 C CA . TYR A 1 168 ? 13.93 -3.111 -20.891 1 97 168 TYR A CA 1
ATOM 1386 C C . TYR A 1 168 ? 14.234 -4.531 -21.359 1 97 168 TYR A C 1
ATOM 1388 O O . TYR A 1 168 ? 13.383 -5.195 -21.953 1 97 168 TYR A O 1
ATOM 1396 N N . ARG A 1 169 ? 15.445 -4.965 -21.094 1 96.44 169 ARG A N 1
ATOM 1397 C CA . ARG A 1 169 ? 15.773 -6.344 -21.438 1 96.44 169 ARG A CA 1
ATOM 1398 C C . ARG A 1 169 ? 14.883 -7.324 -20.688 1 96.44 169 ARG A C 1
ATOM 1400 O O . ARG A 1 169 ? 14.359 -8.273 -21.266 1 96.44 169 ARG A O 1
ATOM 1407 N N . GLY A 1 170 ? 14.734 -7.059 -19.391 1 93.94 170 GLY A N 1
ATOM 1408 C CA . GLY A 1 170 ? 13.883 -7.91 -18.578 1 93.94 170 GLY A CA 1
ATOM 1409 C C . GLY A 1 170 ? 12.445 -7.953 -19.062 1 93.94 170 GLY A C 1
ATOM 1410 O O . GLY A 1 170 ? 11.766 -8.969 -18.906 1 93.94 170 GLY A O 1
ATOM 1411 N N . ASN A 1 171 ? 12.047 -6.902 -19.688 1 93.38 171 ASN A N 1
ATOM 1412 C CA . ASN A 1 171 ? 10.688 -6.812 -20.219 1 93.38 171 ASN A CA 1
ATOM 1413 C C . ASN A 1 171 ? 10.617 -7.266 -21.672 1 93.38 171 ASN A C 1
ATOM 1415 O O . ASN A 1 171 ? 9.602 -7.062 -22.344 1 93.38 171 ASN A O 1
ATOM 1419 N N . LYS A 1 172 ? 11.719 -7.727 -22.203 1 94.56 172 LYS A N 1
ATOM 1420 C CA . LYS A 1 172 ? 11.844 -8.273 -23.547 1 94.56 172 LYS A CA 1
ATOM 1421 C C . LYS A 1 172 ? 11.625 -7.191 -24.594 1 94.56 172 LYS A C 1
ATOM 1423 O O . LYS A 1 172 ? 11.117 -7.465 -25.688 1 94.56 172 LYS A O 1
ATOM 1428 N N . ASN A 1 173 ? 11.75 -6 -24.219 1 96.5 173 ASN A N 1
ATOM 1429 C CA . ASN A 1 173 ? 11.844 -4.902 -25.172 1 96.5 173 ASN A CA 1
ATOM 1430 C C . ASN A 1 173 ? 13.289 -4.668 -25.625 1 96.5 173 ASN A C 1
ATOM 1432 O O . ASN A 1 173 ? 13.945 -3.738 -25.156 1 96.5 173 ASN A O 1
ATOM 1436 N N . TYR A 1 174 ? 13.734 -5.457 -26.547 1 97.56 174 TYR A N 1
ATOM 1437 C CA . TYR A 1 174 ? 15.148 -5.535 -26.906 1 97.56 174 TYR A CA 1
ATOM 1438 C C . TYR A 1 174 ? 15.562 -4.332 -27.734 1 97.56 174 TYR A C 1
ATOM 1440 O O . TYR A 1 174 ? 16.719 -3.896 -27.672 1 97.56 174 TYR A O 1
ATOM 1448 N N . LYS A 1 175 ? 14.602 -3.811 -28.438 1 97.19 175 LYS A N 1
ATOM 1449 C CA . LYS A 1 175 ? 14.906 -2.613 -29.219 1 97.19 175 LYS A CA 1
ATOM 1450 C C . LYS A 1 175 ? 15.305 -1.452 -28.312 1 97.19 175 LYS A C 1
ATOM 1452 O O . LYS A 1 175 ? 16.344 -0.835 -28.5 1 97.19 175 LYS A O 1
ATOM 1457 N N . LYS A 1 176 ? 14.516 -1.232 -27.297 1 97.56 176 LYS A N 1
ATOM 1458 C CA . LYS A 1 176 ? 14.82 -0.159 -26.359 1 97.56 176 LYS A CA 1
ATOM 1459 C C . LYS A 1 176 ? 16.062 -0.488 -25.531 1 97.56 176 LYS A C 1
ATOM 1461 O O . LYS A 1 176 ? 16.859 0.401 -25.203 1 97.56 176 LYS A O 1
ATOM 1466 N N . ALA A 1 177 ? 16.219 -1.72 -25.188 1 98.25 177 ALA A N 1
ATOM 1467 C CA . ALA A 1 177 ? 17.422 -2.131 -24.469 1 98.25 177 ALA A CA 1
ATOM 1468 C C . ALA A 1 177 ? 18.688 -1.79 -25.25 1 98.25 177 ALA A C 1
ATOM 1470 O O . ALA A 1 177 ? 19.656 -1.273 -24.688 1 98.25 177 ALA A O 1
ATOM 1471 N N . ALA A 1 178 ? 18.625 -2.037 -26.547 1 97.81 178 ALA A N 1
ATOM 1472 C CA . ALA A 1 178 ? 19.766 -1.758 -27.406 1 97.81 178 ALA A CA 1
ATOM 1473 C C . ALA A 1 178 ? 20.047 -0.259 -27.469 1 97.81 178 ALA A C 1
ATOM 1475 O O . ALA A 1 178 ? 21.203 0.162 -27.453 1 97.81 178 ALA A O 1
ATOM 1476 N N . GLN A 1 179 ? 19 0.492 -27.547 1 97.81 179 GLN A N 1
ATOM 1477 C CA . GLN A 1 179 ? 19.141 1.943 -27.609 1 97.81 179 GLN A CA 1
ATOM 1478 C C . GLN A 1 179 ? 19.844 2.479 -26.359 1 97.81 179 GLN A C 1
ATOM 1480 O O . GLN A 1 179 ? 20.766 3.281 -26.453 1 97.81 179 GLN A O 1
ATOM 1485 N N . TYR A 1 180 ? 19.406 2.021 -25.25 1 97.94 180 TYR A N 1
ATOM 1486 C CA . TYR A 1 180 ? 19.984 2.529 -24 1 97.94 180 TYR A CA 1
ATOM 1487 C C . TYR A 1 180 ? 21.344 1.912 -23.734 1 97.94 180 TYR A C 1
ATOM 1489 O O . TYR A 1 180 ? 22.172 2.498 -23.031 1 97.94 180 TYR A O 1
ATOM 1497 N N . LEU A 1 181 ? 21.578 0.772 -24.297 1 98 181 LEU A N 1
ATOM 1498 C CA . LEU A 1 181 ? 22.922 0.2 -24.219 1 98 181 LEU A CA 1
ATOM 1499 C C . LEU A 1 181 ? 23.922 1.086 -24.938 1 98 181 LEU A C 1
ATOM 1501 O O . LEU A 1 181 ? 25.062 1.246 -24.469 1 98 181 LEU A O 1
ATOM 1505 N N . ASP A 1 182 ? 23.5 1.647 -26.031 1 97.12 182 ASP A N 1
ATOM 1506 C CA . ASP A 1 182 ? 24.344 2.598 -26.734 1 97.12 182 ASP A CA 1
ATOM 1507 C C . ASP A 1 182 ? 24.703 3.791 -25.859 1 97.12 182 ASP A C 1
ATOM 1509 O O . ASP A 1 182 ? 25.844 4.262 -25.859 1 97.12 182 ASP A O 1
ATOM 1513 N N . SER A 1 183 ? 23.703 4.195 -25.125 1 96.12 183 SER A N 1
ATOM 1514 C CA . SER A 1 183 ? 23.953 5.305 -24.203 1 96.12 183 SER A CA 1
ATOM 1515 C C . SER A 1 183 ? 24.938 4.914 -23.109 1 96.12 183 SER A C 1
ATOM 1517 O O . SER A 1 183 ? 25.797 5.711 -22.734 1 96.12 183 SER A O 1
ATOM 1519 N N . CYS A 1 184 ? 24.859 3.689 -22.609 1 95.56 184 CYS A N 1
ATOM 1520 C CA . CYS A 1 184 ? 25.812 3.186 -21.625 1 95.56 184 CYS A CA 1
ATOM 1521 C C . CYS A 1 184 ? 27.234 3.215 -22.188 1 95.56 184 CYS A C 1
ATOM 1523 O O . CYS A 1 184 ? 28.156 3.719 -21.531 1 95.56 184 CYS A O 1
ATOM 1525 N N . VAL A 1 185 ? 27.344 2.74 -23.359 1 95.12 185 VAL A N 1
ATOM 1526 C CA . VAL A 1 185 ? 28.656 2.623 -24 1 95.12 185 VAL A CA 1
ATOM 1527 C C . VAL A 1 185 ? 29.219 4.012 -24.25 1 95.12 185 VAL A C 1
ATOM 1529 O O . VAL A 1 185 ? 30.422 4.246 -24.062 1 95.12 185 VAL A O 1
ATOM 1532 N N . TYR A 1 186 ? 28.375 4.93 -24.641 1 94.25 186 TYR A N 1
ATOM 1533 C CA . TYR A 1 186 ? 28.797 6.301 -24.922 1 94.25 186 TYR A CA 1
ATOM 1534 C C . TYR A 1 186 ? 29.422 6.938 -23.688 1 94.25 186 TYR A C 1
ATOM 1536 O O . TYR A 1 186 ? 30.531 7.488 -23.766 1 94.25 186 TYR A O 1
ATOM 1544 N N . TYR A 1 187 ? 28.781 6.809 -22.609 1 93.56 187 TYR A N 1
ATOM 1545 C CA . TYR A 1 187 ? 29.281 7.465 -21.406 1 93.56 187 TYR A CA 1
ATOM 1546 C C . TYR A 1 187 ? 30.453 6.684 -20.797 1 93.56 187 TYR A C 1
ATOM 1548 O O . TYR A 1 187 ? 31.359 7.273 -20.219 1 93.56 187 TYR A O 1
ATOM 1556 N N . GLN A 1 188 ? 30.438 5.375 -20.953 1 92.94 188 GLN A N 1
ATOM 1557 C CA . GLN A 1 188 ? 31.562 4.566 -20.484 1 92.94 188 GLN A CA 1
ATOM 1558 C C . GLN A 1 188 ? 32.844 4.922 -21.25 1 92.94 188 GLN A C 1
ATOM 1560 O O . GLN A 1 188 ? 33.938 4.926 -20.656 1 92.94 188 GLN A O 1
ATOM 1565 N N . ALA A 1 189 ? 32.719 5.309 -22.438 1 91.25 189 ALA A N 1
ATOM 1566 C CA . ALA A 1 189 ? 33.875 5.633 -23.297 1 91.25 189 ALA A CA 1
ATOM 1567 C C . ALA A 1 189 ? 34.469 6.984 -22.922 1 91.25 189 ALA A C 1
ATOM 1569 O O . ALA A 1 189 ? 35.594 7.281 -23.281 1 91.25 189 ALA A O 1
ATOM 1570 N N . LYS A 1 190 ? 33.75 7.73 -22.188 1 89.19 190 LYS A N 1
ATOM 1571 C CA . LYS A 1 190 ? 34.219 9.062 -21.812 1 89.19 190 LYS A CA 1
ATOM 1572 C C . LYS A 1 190 ? 35.125 8.992 -20.578 1 89.19 190 LYS A C 1
ATOM 1574 O O . LYS A 1 190 ? 35.812 9.969 -20.25 1 89.19 190 LYS A O 1
ATOM 1579 N N . LEU A 1 191 ? 35.125 7.816 -20 1 87.19 191 LEU A N 1
ATOM 1580 C CA . LEU A 1 191 ? 36 7.676 -18.828 1 87.19 191 LEU A CA 1
ATOM 1581 C C . LEU A 1 191 ? 37.469 7.668 -19.234 1 87.19 191 LEU A C 1
ATOM 1583 O O . LEU A 1 191 ? 37.844 7.078 -20.25 1 87.19 191 LEU A O 1
ATOM 1587 N N . SER A 1 192 ? 38.406 8.492 -18.438 1 83.38 192 SER A N 1
ATOM 1588 C CA . SER A 1 192 ? 39.844 8.492 -18.609 1 83.38 192 SER A CA 1
ATOM 1589 C C . SER A 1 192 ? 40.562 8.156 -17.297 1 83.38 192 SER A C 1
ATOM 1591 O O . SER A 1 192 ? 40.406 8.867 -16.312 1 83.38 192 SER A O 1
ATOM 1593 N N . PRO A 1 193 ? 41.25 6.988 -17.266 1 84.81 193 PRO A N 1
ATOM 1594 C CA . PRO A 1 193 ? 41.531 6.012 -18.312 1 84.81 193 PRO A CA 1
ATOM 1595 C C . PRO A 1 193 ? 40.344 5.129 -18.641 1 84.81 193 PRO A C 1
ATOM 1597 O O . PRO A 1 193 ? 39.406 5.012 -17.828 1 84.81 193 PRO A O 1
ATOM 1600 N N . LYS A 1 194 ? 40.406 4.629 -19.844 1 85.56 194 LYS A N 1
ATOM 1601 C CA . LYS A 1 194 ? 39.312 3.768 -20.281 1 85.56 194 LYS A CA 1
ATOM 1602 C C . LYS A 1 194 ? 39.25 2.496 -19.438 1 85.56 194 LYS A C 1
ATOM 1604 O O . LYS A 1 194 ? 40.281 1.839 -19.219 1 85.56 194 LYS A O 1
ATOM 1609 N N . ILE A 1 195 ? 38.156 2.238 -18.891 1 87.81 195 ILE A N 1
ATOM 1610 C CA . ILE A 1 195 ? 37.906 1.053 -18.078 1 87.81 195 ILE A CA 1
ATOM 1611 C C . ILE A 1 195 ? 36.812 0.193 -18.703 1 87.81 195 ILE A C 1
ATOM 1613 O O . ILE A 1 195 ? 35.75 0.694 -19.047 1 87.81 195 ILE A O 1
ATOM 1617 N N . THR A 1 196 ? 37.125 -1.094 -18.938 1 91.25 196 THR A N 1
ATOM 1618 C CA . THR A 1 196 ? 36.156 -2.031 -19.484 1 91.25 196 THR A CA 1
ATOM 1619 C C . THR A 1 196 ? 35.125 -2.418 -18.422 1 91.25 196 THR A C 1
ATOM 1621 O O . THR A 1 196 ? 35.5 -2.783 -17.297 1 91.25 196 THR A O 1
ATOM 1624 N N . SER A 1 197 ? 33.906 -2.232 -18.812 1 94.31 197 SER A N 1
ATOM 1625 C CA . SER A 1 197 ? 32.844 -2.686 -17.906 1 94.31 197 SER A CA 1
ATOM 1626 C C . SER A 1 197 ? 32.281 -4.035 -18.344 1 94.31 197 SER A C 1
ATOM 1628 O O . SER A 1 197 ? 31.562 -4.121 -19.344 1 94.31 197 SER A O 1
ATOM 1630 N N . TYR A 1 198 ? 32.5 -5.055 -17.516 1 96.44 198 TYR A N 1
ATOM 1631 C CA . TYR A 1 198 ? 32.031 -6.391 -17.844 1 96.44 198 TYR A CA 1
ATOM 1632 C C . TYR A 1 198 ? 30.531 -6.512 -17.578 1 96.44 198 TYR A C 1
ATOM 1634 O O . TYR A 1 198 ? 29.875 -7.438 -18.062 1 96.44 198 TYR A O 1
ATOM 1642 N N . TYR A 1 199 ? 30 -5.527 -16.812 1 96.44 199 TYR A N 1
ATOM 1643 C CA . TYR A 1 199 ? 28.547 -5.457 -16.672 1 96.44 199 TYR A CA 1
ATOM 1644 C C . TYR A 1 199 ? 27.891 -5.117 -18 1 96.44 199 TYR A C 1
ATOM 1646 O O . TYR A 1 199 ? 26.922 -5.762 -18.406 1 96.44 199 TYR A O 1
ATOM 1654 N N . ILE A 1 200 ? 28.438 -4.156 -18.656 1 96.62 200 ILE A N 1
ATOM 1655 C CA . ILE A 1 200 ? 27.906 -3.689 -19.922 1 96.62 200 ILE A CA 1
ATOM 1656 C C . ILE A 1 200 ? 28.125 -4.75 -21 1 96.62 200 ILE A C 1
ATOM 1658 O O . ILE A 1 200 ? 27.234 -5.008 -21.812 1 96.62 200 ILE A O 1
ATOM 1662 N N . ILE A 1 201 ? 29.234 -5.453 -20.969 1 97.44 201 ILE A N 1
ATOM 1663 C CA . ILE A 1 201 ? 29.562 -6.488 -21.953 1 97.44 201 ILE A CA 1
ATOM 1664 C C . ILE A 1 201 ? 28.578 -7.641 -21.828 1 97.44 201 ILE A C 1
ATOM 1666 O O . ILE A 1 201 ? 28.172 -8.227 -22.844 1 97.44 201 ILE A O 1
ATOM 1670 N N . ALA A 1 202 ? 28.219 -7.961 -20.641 1 98.25 202 ALA A N 1
ATOM 1671 C CA . ALA A 1 202 ? 27.25 -9.031 -20.438 1 98.25 202 ALA A CA 1
ATOM 1672 C C . ALA A 1 202 ? 25.922 -8.695 -21.109 1 98.25 202 ALA A C 1
ATOM 1674 O O . ALA A 1 202 ? 25.297 -9.562 -21.734 1 98.25 202 ALA A O 1
ATOM 1675 N N . GLU A 1 203 ? 25.516 -7.449 -20.969 1 98 203 GLU A N 1
ATOM 1676 C CA . GLU A 1 203 ? 24.281 -7.02 -21.609 1 98 203 GLU A CA 1
ATOM 1677 C C . GLU A 1 203 ? 24.406 -7.02 -23.125 1 98 203 GLU A C 1
ATOM 1679 O O . GLU A 1 203 ? 23.453 -7.359 -23.828 1 98 203 GLU A O 1
ATOM 1684 N N . GLN A 1 204 ? 25.547 -6.652 -23.594 1 97.81 204 GLN A N 1
ATOM 1685 C CA . GLN A 1 204 ? 25.828 -6.73 -25.031 1 97.81 204 GLN A CA 1
ATOM 1686 C C . GLN A 1 204 ? 25.719 -8.172 -25.531 1 97.81 204 GLN A C 1
ATOM 1688 O O . GLN A 1 204 ? 25.156 -8.43 -26.594 1 97.81 204 GLN A O 1
ATOM 1693 N N . ALA A 1 205 ? 26.297 -9.008 -24.75 1 98.5 205 ALA A N 1
ATOM 1694 C CA . ALA A 1 205 ? 26.281 -10.422 -25.109 1 98.5 205 ALA A CA 1
ATOM 1695 C C . ALA A 1 205 ? 24.859 -10.945 -25.219 1 98.5 205 ALA A C 1
ATOM 1697 O O . ALA A 1 205 ? 24.531 -11.672 -26.172 1 98.5 205 ALA A O 1
ATOM 1698 N N . TYR A 1 206 ? 24.031 -10.57 -24.312 1 98.31 206 TYR A N 1
ATOM 1699 C CA . TYR A 1 206 ? 22.641 -11 -24.344 1 98.31 206 TYR A CA 1
ATOM 1700 C C . TYR A 1 206 ? 21.953 -10.523 -25.609 1 98.31 206 TYR A C 1
ATOM 1702 O O . TYR A 1 206 ? 21.25 -11.289 -26.281 1 98.31 206 TYR A O 1
ATOM 1710 N N . LEU A 1 207 ? 22.141 -9.25 -25.922 1 98.12 207 LEU A N 1
ATOM 1711 C CA . LEU A 1 207 ? 21.5 -8.68 -27.094 1 98.12 207 LEU A CA 1
ATOM 1712 C C . LEU A 1 207 ? 22.062 -9.289 -28.375 1 98.12 207 LEU A C 1
ATOM 1714 O O . LEU A 1 207 ? 21.344 -9.453 -29.359 1 98.12 207 LEU A O 1
ATOM 1718 N N . ASP A 1 208 ? 23.344 -9.664 -28.359 1 98.25 208 ASP A N 1
ATOM 1719 C CA . ASP A 1 208 ? 23.922 -10.414 -29.469 1 98.25 208 ASP A CA 1
ATOM 1720 C C . ASP A 1 208 ? 23.156 -11.719 -29.703 1 98.25 208 ASP A C 1
ATOM 1722 O O . ASP A 1 208 ? 22.859 -12.078 -30.844 1 98.25 208 ASP A O 1
ATOM 1726 N N . ALA A 1 209 ? 22.891 -12.398 -28.672 1 98.5 209 ALA A N 1
ATOM 1727 C CA . ALA A 1 209 ? 22.172 -13.656 -28.766 1 98.5 209 ALA A CA 1
ATOM 1728 C C . ALA A 1 209 ? 20.766 -13.438 -29.328 1 98.5 209 ALA A C 1
ATOM 1730 O O . ALA A 1 209 ? 20.281 -14.227 -30.141 1 98.5 209 ALA A O 1
ATOM 1731 N N . VAL A 1 210 ? 20.094 -12.352 -28.844 1 97.94 210 VAL A N 1
ATOM 1732 C CA . VAL A 1 210 ? 18.766 -12.016 -29.328 1 97.94 210 VAL A CA 1
ATOM 1733 C C . VAL A 1 210 ? 18.797 -11.797 -30.828 1 97.94 210 VAL A C 1
ATOM 1735 O O . VAL A 1 210 ? 17.844 -12.133 -31.531 1 97.94 210 VAL A O 1
ATOM 1738 N N . ASN A 1 211 ? 19.922 -11.359 -31.312 1 97.19 211 ASN A N 1
ATOM 1739 C CA . ASN A 1 211 ? 20.078 -11.094 -32.75 1 97.19 211 ASN A CA 1
ATOM 1740 C C . ASN A 1 211 ? 20.594 -12.32 -33.5 1 97.19 211 ASN A C 1
ATOM 1742 O O . ASN A 1 211 ? 20.906 -12.242 -34.688 1 97.19 211 ASN A O 1
ATOM 1746 N N . GLY A 1 212 ? 20.812 -13.422 -32.781 1 97.25 212 GLY A N 1
ATOM 1747 C CA . GLY A 1 212 ? 21.172 -14.68 -33.406 1 97.25 212 GLY A CA 1
ATOM 1748 C C . GLY A 1 212 ? 22.672 -14.961 -33.375 1 97.25 212 GLY A C 1
ATOM 1749 O O . GLY A 1 212 ? 23.125 -16 -33.844 1 97.25 212 GLY A O 1
ATOM 1750 N N . ASN A 1 213 ? 23.406 -14.016 -32.844 1 97.88 213 ASN A N 1
ATOM 1751 C CA . ASN A 1 213 ? 24.844 -14.219 -32.75 1 97.88 213 ASN A CA 1
ATOM 1752 C C . ASN A 1 213 ? 25.203 -14.969 -31.469 1 97.88 213 ASN A C 1
ATOM 1754 O O . ASN A 1 213 ? 25.875 -14.414 -30.594 1 97.88 213 ASN A O 1
ATOM 1758 N N . TYR A 1 214 ? 24.953 -16.25 -31.438 1 98.25 214 TYR A N 1
ATOM 1759 C CA . TYR A 1 214 ? 25.031 -17.047 -30.219 1 98.25 214 TYR A CA 1
ATOM 1760 C C . TYR A 1 214 ? 26.484 -17.281 -29.812 1 98.25 214 TYR A C 1
ATOM 1762 O O . TYR A 1 214 ? 26.844 -17.141 -28.641 1 98.25 214 TYR A O 1
ATOM 1770 N N . ASN A 1 215 ? 27.359 -17.562 -30.75 1 97.25 215 ASN A N 1
ATOM 1771 C CA . ASN A 1 215 ? 28.75 -17.844 -30.438 1 97.25 215 ASN A CA 1
ATOM 1772 C C . ASN A 1 215 ? 29.453 -16.625 -29.844 1 97.25 215 ASN A C 1
ATOM 1774 O O . ASN A 1 215 ? 30.203 -16.734 -28.875 1 97.25 215 ASN A O 1
ATOM 1778 N N . LEU A 1 216 ? 29.141 -15.516 -30.469 1 97.94 216 LEU A N 1
ATOM 1779 C CA . LEU A 1 216 ? 29.703 -14.266 -29.953 1 97.94 216 LEU A CA 1
ATOM 1780 C C . LEU A 1 216 ? 29.203 -13.992 -28.547 1 97.94 216 LEU A C 1
ATOM 1782 O O . LEU A 1 216 ? 29.969 -13.578 -27.688 1 97.94 216 LEU A O 1
ATOM 1786 N N . ALA A 1 217 ? 27.953 -14.219 -28.359 1 98.69 217 ALA A N 1
ATOM 1787 C CA . ALA A 1 217 ? 27.328 -14 -27.062 1 98.69 217 ALA A CA 1
ATOM 1788 C C . ALA A 1 217 ? 27.969 -14.891 -26 1 98.69 217 ALA A C 1
ATOM 1790 O O . ALA A 1 217 ? 28.359 -14.406 -24.922 1 98.69 217 ALA A O 1
ATOM 1791 N N . ILE A 1 218 ? 28.141 -16.172 -26.297 1 98.56 218 ILE A N 1
ATOM 1792 C CA . ILE A 1 218 ? 28.672 -17.125 -25.344 1 98.56 218 ILE A CA 1
ATOM 1793 C C . ILE A 1 218 ? 30.125 -16.781 -25.031 1 98.56 218 ILE A C 1
ATOM 1795 O O . ILE A 1 218 ? 30.562 -16.859 -23.875 1 98.56 218 ILE A O 1
ATOM 1799 N N . ASN A 1 219 ? 30.875 -16.375 -26.016 1 98.38 219 ASN A N 1
ATOM 1800 C CA . ASN A 1 219 ? 32.25 -15.984 -25.812 1 98.38 219 ASN A CA 1
ATOM 1801 C C . ASN A 1 219 ? 32.375 -14.781 -24.859 1 98.38 219 ASN A C 1
ATOM 1803 O O . ASN A 1 219 ? 33.188 -14.773 -23.953 1 98.38 219 ASN A O 1
ATOM 1807 N N . LYS A 1 220 ? 31.547 -13.789 -25.125 1 98.44 220 LYS A N 1
ATOM 1808 C CA . LYS A 1 220 ? 31.531 -12.602 -24.266 1 98.44 220 LYS A CA 1
ATOM 1809 C C . LYS A 1 220 ? 31.141 -12.961 -22.844 1 98.44 220 LYS A C 1
ATOM 1811 O O . LYS A 1 220 ? 31.75 -12.484 -21.891 1 98.44 220 LYS A O 1
ATOM 1816 N N . LEU A 1 221 ? 30.156 -13.828 -22.688 1 98.75 221 LEU A N 1
ATOM 1817 C CA . LEU A 1 221 ? 29.688 -14.219 -21.375 1 98.75 221 LEU A CA 1
ATOM 1818 C C . LEU A 1 221 ? 30.75 -15.031 -20.641 1 98.75 221 LEU A C 1
ATOM 1820 O O . LEU A 1 221 ? 30.891 -14.922 -19.422 1 98.75 221 LEU A O 1
ATOM 1824 N N . ASN A 1 222 ? 31.484 -15.805 -21.344 1 98.38 222 ASN A N 1
ATOM 1825 C CA . ASN A 1 222 ? 32.594 -16.547 -20.734 1 98.38 222 ASN A CA 1
ATOM 1826 C C . ASN A 1 222 ? 33.656 -15.609 -20.219 1 98.38 222 ASN A C 1
ATOM 1828 O O . ASN A 1 222 ? 34.25 -15.836 -19.156 1 98.38 222 ASN A O 1
ATOM 1832 N N . LYS A 1 223 ? 33.938 -14.57 -20.969 1 98.06 223 LYS A N 1
ATOM 1833 C CA . LYS A 1 223 ? 34.875 -13.555 -20.5 1 98.06 223 LYS A CA 1
ATOM 1834 C C . LYS A 1 223 ? 34.375 -12.875 -19.234 1 98.06 223 LYS A C 1
ATOM 1836 O O . LYS A 1 223 ? 35.156 -12.602 -18.312 1 98.06 223 LYS A O 1
ATOM 1841 N N . CYS A 1 224 ? 33.125 -12.609 -19.281 1 98.44 224 CYS A N 1
ATOM 1842 C CA . CYS A 1 224 ? 32.531 -12.016 -18.094 1 98.44 224 CYS A CA 1
ATOM 1843 C C . CYS A 1 224 ? 32.625 -12.945 -16.891 1 98.44 224 CYS A C 1
ATOM 1845 O O . CYS A 1 224 ? 32.969 -12.508 -15.789 1 98.44 224 CYS A O 1
ATOM 1847 N N . LYS A 1 225 ? 32.344 -14.211 -17.109 1 98 225 LYS A N 1
ATOM 1848 C CA . LYS A 1 225 ? 32.469 -15.211 -16.047 1 98 225 LYS A CA 1
ATOM 1849 C C . LYS A 1 225 ? 33.844 -15.234 -15.438 1 98 225 LYS A C 1
ATOM 1851 O O . LYS A 1 225 ? 34 -15.25 -14.219 1 98 225 LYS A O 1
ATOM 1856 N N . GLU A 1 226 ? 34.844 -15.203 -16.281 1 97.38 226 GLU A N 1
ATOM 1857 C CA . GLU A 1 226 ? 36.219 -15.203 -15.828 1 97.38 226 GLU A CA 1
ATOM 1858 C C . GLU A 1 226 ? 36.531 -13.945 -15.023 1 97.38 226 GLU A C 1
ATOM 1860 O O . GLU A 1 226 ? 37.219 -14.008 -14 1 97.38 226 GLU A O 1
ATOM 1865 N N . HIS A 1 227 ? 36.062 -12.859 -15.5 1 97.25 227 HIS A N 1
ATOM 1866 C CA . HIS A 1 227 ? 36.281 -11.594 -14.82 1 97.25 227 HIS A CA 1
ATOM 1867 C C . HIS A 1 227 ? 35.688 -11.594 -13.422 1 97.25 227 HIS A C 1
ATOM 1869 O O . HIS A 1 227 ? 36.344 -11.258 -12.445 1 97.25 227 HIS A O 1
ATOM 1875 N N . PHE A 1 228 ? 34.469 -11.992 -13.297 1 97.38 228 PHE A N 1
ATOM 1876 C CA . PHE A 1 228 ? 33.719 -11.844 -12.047 1 97.38 228 PHE A CA 1
ATOM 1877 C C . PHE A 1 228 ? 34.125 -12.922 -11.047 1 97.38 228 PHE A C 1
ATOM 1879 O O . PHE A 1 228 ? 33.906 -12.766 -9.844 1 97.38 228 PHE A O 1
ATOM 1886 N N . LYS A 1 229 ? 34.75 -13.961 -11.461 1 96.06 229 LYS A N 1
ATOM 1887 C CA . LYS A 1 229 ? 35.312 -14.977 -10.562 1 96.06 229 LYS A CA 1
ATOM 1888 C C . LYS A 1 229 ? 36.312 -14.367 -9.594 1 96.06 229 LYS A C 1
ATOM 1890 O O . LYS A 1 229 ? 36.438 -14.828 -8.461 1 96.06 229 LYS A O 1
ATOM 1895 N N . HIS A 1 230 ? 36.938 -13.266 -10.078 1 94.19 230 HIS A N 1
ATOM 1896 C CA . HIS A 1 230 ? 38 -12.688 -9.281 1 94.19 230 HIS A CA 1
ATOM 1897 C C . HIS A 1 230 ? 37.625 -11.328 -8.719 1 94.19 230 HIS A C 1
ATOM 1899 O O . HIS A 1 230 ? 38.25 -10.844 -7.766 1 94.19 230 HIS A O 1
ATOM 1905 N N . THR A 1 231 ? 36.625 -10.758 -9.25 1 92.38 231 THR A N 1
ATOM 1906 C CA . THR A 1 231 ? 36.344 -9.383 -8.852 1 92.38 231 THR A CA 1
ATOM 1907 C C . THR A 1 231 ? 35.062 -9.344 -7.992 1 92.38 231 THR A C 1
ATOM 1909 O O . THR A 1 231 ? 35.062 -8.703 -6.938 1 92.38 231 THR A O 1
ATOM 1912 N N . ASP A 1 232 ? 33.969 -9.969 -8.445 1 92.25 232 ASP A N 1
ATOM 1913 C CA . ASP A 1 232 ? 32.688 -9.984 -7.766 1 92.25 232 ASP A CA 1
ATOM 1914 C C . ASP A 1 232 ? 31.984 -11.328 -7.965 1 92.25 232 ASP A C 1
ATOM 1916 O O . ASP A 1 232 ? 31.094 -11.445 -8.812 1 92.25 232 ASP A O 1
ATOM 1920 N N . LYS A 1 233 ? 32.219 -12.164 -7.031 1 93.44 233 LYS A N 1
ATOM 1921 C CA . LYS A 1 233 ? 31.734 -13.539 -7.156 1 93.44 233 LYS A CA 1
ATOM 1922 C C . LYS A 1 233 ? 30.219 -13.594 -7.086 1 93.44 233 LYS A C 1
ATOM 1924 O O . LYS A 1 233 ? 29.594 -14.5 -7.641 1 93.44 233 LYS A O 1
ATOM 1929 N N . THR A 1 234 ? 29.656 -12.633 -6.434 1 94.94 234 THR A N 1
ATOM 1930 C CA . THR A 1 234 ? 28.203 -12.648 -6.277 1 94.94 234 THR A CA 1
ATOM 1931 C C . THR A 1 234 ? 27.516 -12.406 -7.617 1 94.94 234 THR A C 1
ATOM 1933 O O . THR A 1 234 ? 26.422 -12.906 -7.855 1 94.94 234 THR A O 1
ATOM 1936 N N . TYR A 1 235 ? 28.172 -11.695 -8.516 1 96.69 235 TYR A N 1
ATOM 1937 C CA . TYR A 1 235 ? 27.562 -11.344 -9.789 1 96.69 235 TYR A CA 1
ATOM 1938 C C . TYR A 1 235 ? 27.594 -12.516 -10.758 1 96.69 235 TYR A C 1
ATOM 1940 O O . TYR A 1 235 ? 26.922 -12.492 -11.797 1 96.69 235 TYR A O 1
ATOM 1948 N N . LEU A 1 236 ? 28.266 -13.602 -10.367 1 97.69 236 LEU A N 1
ATOM 1949 C CA . LEU A 1 236 ? 28.297 -14.805 -11.188 1 97.69 236 LEU A CA 1
ATOM 1950 C C . LEU A 1 236 ? 26.906 -15.414 -11.32 1 97.69 236 LEU A C 1
ATOM 1952 O O . LEU A 1 236 ? 26.578 -16.016 -12.352 1 97.69 236 LEU A O 1
ATOM 1956 N N . SER A 1 237 ? 26.109 -15.18 -10.281 1 97.75 237 SER A N 1
ATOM 1957 C CA . SER A 1 237 ? 24.75 -15.664 -10.367 1 97.75 237 SER A CA 1
ATOM 1958 C C . SER A 1 237 ? 24.016 -15.055 -11.562 1 97.75 237 SER A C 1
ATOM 1960 O O . SER A 1 237 ? 23.312 -15.75 -12.289 1 97.75 237 SER A O 1
ATOM 1962 N N . VAL A 1 238 ? 24.234 -13.789 -11.82 1 97.88 238 VAL A N 1
ATOM 1963 C CA . VAL A 1 238 ? 23.609 -13.07 -12.922 1 97.88 238 VAL A CA 1
ATOM 1964 C C . VAL A 1 238 ? 24.172 -13.562 -14.25 1 97.88 238 VAL A C 1
ATOM 1966 O O . VAL A 1 238 ? 23.422 -13.828 -15.195 1 97.88 238 VAL A O 1
ATOM 1969 N N . ILE A 1 239 ? 25.453 -13.773 -14.297 1 98.56 239 ILE A N 1
ATOM 1970 C CA . ILE A 1 239 ? 26.109 -14.195 -15.531 1 98.56 239 ILE A CA 1
ATOM 1971 C C . ILE A 1 239 ? 25.625 -15.594 -15.914 1 98.56 239 ILE A C 1
ATOM 1973 O O . ILE A 1 239 ? 25.344 -15.859 -17.078 1 98.56 239 ILE A O 1
ATOM 1977 N N . HIS A 1 240 ? 25.5 -16.469 -14.93 1 98.69 240 HIS A N 1
ATOM 1978 C CA . HIS A 1 240 ? 25 -17.812 -15.195 1 98.69 240 HIS A CA 1
ATOM 1979 C C . HIS A 1 240 ? 23.562 -17.766 -15.688 1 98.69 240 HIS A C 1
ATOM 1981 O O . HIS A 1 240 ? 23.188 -18.531 -16.578 1 98.69 240 HIS A O 1
ATOM 1987 N N . SER A 1 241 ? 22.812 -16.938 -15.125 1 98.62 241 SER A N 1
ATOM 1988 C CA . SER A 1 241 ? 21.438 -16.797 -15.562 1 98.62 241 SER A CA 1
ATOM 1989 C C . SER A 1 241 ? 21.344 -16.328 -17.016 1 98.62 241 SER A C 1
ATOM 1991 O O . SER A 1 241 ? 20.609 -16.906 -17.812 1 98.62 241 SER A O 1
ATOM 1993 N N . LEU A 1 242 ? 22.125 -15.297 -17.359 1 98.56 242 LEU A N 1
ATOM 1994 C CA . LEU A 1 242 ? 22.156 -14.789 -18.719 1 98.56 242 LEU A CA 1
ATOM 1995 C C . LEU A 1 242 ? 22.641 -15.859 -19.688 1 98.56 242 LEU A C 1
ATOM 1997 O O . LEU A 1 242 ? 22.078 -16.031 -20.766 1 98.56 242 LEU A O 1
ATOM 2001 N N . THR A 1 243 ? 23.609 -16.594 -19.266 1 98.75 243 THR A N 1
ATOM 2002 C CA . THR A 1 243 ? 24.156 -17.672 -20.078 1 98.75 243 THR A CA 1
ATOM 2003 C C . THR A 1 243 ? 23.109 -18.75 -20.312 1 98.75 243 THR A C 1
ATOM 2005 O O . THR A 1 243 ? 22.984 -19.281 -21.422 1 98.75 243 THR A O 1
ATOM 2008 N N . ALA A 1 244 ? 22.375 -19.016 -19.266 1 98.75 244 ALA A N 1
ATOM 2009 C CA . ALA A 1 244 ? 21.312 -20 -19.375 1 98.75 244 ALA A CA 1
ATOM 2010 C C . ALA A 1 244 ? 20.281 -19.578 -20.406 1 98.75 244 ALA A C 1
ATOM 2012 O O . ALA A 1 244 ? 19.828 -20.391 -21.219 1 98.75 244 ALA A O 1
ATOM 2013 N N . ASP A 1 245 ? 19.938 -18.344 -20.422 1 98.31 245 ASP A N 1
ATOM 2014 C CA . ASP A 1 245 ? 18.984 -17.812 -21.391 1 98.31 245 ASP A CA 1
ATOM 2015 C C . ASP A 1 245 ? 19.5 -17.984 -22.828 1 98.31 245 ASP A C 1
ATOM 2017 O O . ASP A 1 245 ? 18.734 -18.328 -23.719 1 98.31 245 ASP A O 1
ATOM 2021 N N . VAL A 1 246 ? 20.75 -17.688 -22.984 1 98.56 246 VAL A N 1
ATOM 2022 C CA . VAL A 1 246 ? 21.344 -17.781 -24.312 1 98.56 246 VAL A CA 1
ATOM 2023 C C . VAL A 1 246 ? 21.312 -19.234 -24.797 1 98.56 246 VAL A C 1
ATOM 2025 O O . VAL A 1 246 ? 20.922 -19.516 -25.938 1 98.56 246 VAL A O 1
ATOM 2028 N N . TYR A 1 247 ? 21.641 -20.188 -23.938 1 98.62 247 TYR A N 1
ATOM 2029 C CA . TYR A 1 247 ? 21.578 -21.594 -24.312 1 98.62 247 TYR A CA 1
ATOM 2030 C C . TYR A 1 247 ? 20.141 -22.031 -24.594 1 98.62 247 TYR A C 1
ATOM 2032 O O . TYR A 1 247 ? 19.906 -22.875 -25.453 1 98.62 247 TYR A O 1
ATOM 2040 N N . LYS A 1 248 ? 19.25 -21.484 -23.828 1 98.25 248 LYS A N 1
ATOM 2041 C CA . LYS A 1 248 ? 17.828 -21.75 -24.094 1 98.25 248 LYS A CA 1
ATOM 2042 C C . LYS A 1 248 ? 17.438 -21.281 -25.484 1 98.25 248 LYS A C 1
ATOM 2044 O O . LYS A 1 248 ? 16.766 -22.016 -26.219 1 98.25 248 LYS A O 1
ATOM 2049 N N . MET A 1 249 ? 17.938 -20.094 -25.891 1 97.56 249 MET A N 1
ATOM 2050 C CA . MET A 1 249 ? 17.656 -19.562 -27.234 1 97.56 249 MET A CA 1
ATOM 2051 C C . MET A 1 249 ? 18.25 -20.484 -28.297 1 97.56 249 MET A C 1
ATOM 2053 O O . MET A 1 249 ? 17.656 -20.641 -29.375 1 97.56 249 MET A O 1
ATOM 2057 N N . MET A 1 250 ? 19.312 -21.156 -27.938 1 97.44 250 MET A N 1
ATOM 2058 C CA . MET A 1 250 ? 20 -22.078 -28.844 1 97.44 250 MET A CA 1
ATOM 2059 C C . MET A 1 250 ? 19.344 -23.453 -28.844 1 97.44 250 MET A C 1
ATOM 2061 O O . MET A 1 250 ? 19.734 -24.328 -29.609 1 97.44 250 MET A O 1
ATOM 2065 N N . LYS A 1 251 ? 18.469 -23.625 -27.953 1 97.31 251 LYS A N 1
ATOM 2066 C CA . LYS A 1 251 ? 17.797 -24.891 -27.75 1 97.31 251 LYS A CA 1
ATOM 2067 C C . LYS A 1 251 ? 18.781 -25.953 -27.25 1 97.31 251 LYS A C 1
ATOM 2069 O O . LYS A 1 251 ? 18.625 -27.141 -27.547 1 97.31 251 LYS A O 1
ATOM 2074 N N . GLU A 1 252 ? 19.828 -25.453 -26.719 1 97.94 252 GLU A N 1
ATOM 2075 C CA . GLU A 1 252 ? 20.719 -26.328 -25.953 1 97.94 252 GLU A CA 1
ATOM 2076 C C . GLU A 1 252 ? 20.281 -26.438 -24.5 1 97.94 252 GLU A C 1
ATOM 2078 O O . GLU A 1 252 ? 20.922 -25.891 -23.609 1 97.94 252 GLU A O 1
ATOM 2083 N N . TYR A 1 253 ? 19.297 -27.266 -24.266 1 98.31 253 TYR A N 1
ATOM 2084 C CA . TYR A 1 253 ? 18.531 -27.234 -23.031 1 98.31 253 TYR A CA 1
ATOM 2085 C C . TYR A 1 253 ? 19.344 -27.797 -21.859 1 98.31 253 TYR A C 1
ATOM 2087 O O . TYR A 1 253 ? 19.25 -27.312 -20.734 1 98.31 253 TYR A O 1
ATOM 2095 N N . ASP A 1 254 ? 20.188 -28.75 -22.109 1 98.31 254 ASP A N 1
ATOM 2096 C CA . ASP A 1 254 ? 21 -29.328 -21.031 1 98.31 254 ASP A CA 1
ATOM 2097 C C . ASP A 1 254 ? 21.922 -28.281 -20.422 1 98.31 254 ASP A C 1
ATOM 2099 O O . ASP A 1 254 ? 22.016 -28.156 -19.203 1 98.31 254 ASP A O 1
ATOM 2103 N N . LYS A 1 255 ? 22.562 -27.562 -21.312 1 98.44 255 LYS A N 1
ATOM 2104 C CA . LYS A 1 255 ? 23.453 -26.5 -20.859 1 98.44 255 LYS A CA 1
ATOM 2105 C C . LYS A 1 255 ? 22.688 -25.375 -20.172 1 98.44 255 LYS A C 1
ATOM 2107 O O . LYS A 1 255 ? 23.141 -24.797 -19.203 1 98.44 255 LYS A O 1
ATOM 2112 N N . SER A 1 256 ? 21.547 -25.109 -20.75 1 98.69 256 SER A N 1
ATOM 2113 C CA . SER A 1 256 ? 20.672 -24.094 -20.156 1 98.69 256 SER A CA 1
ATOM 2114 C C . SER A 1 256 ? 20.281 -24.469 -18.734 1 98.69 256 SER A C 1
ATOM 2116 O O . SER A 1 256 ? 20.469 -23.672 -17.812 1 98.69 256 SER A O 1
ATOM 2118 N N . ILE A 1 257 ? 19.844 -25.703 -18.516 1 98.81 257 ILE A N 1
ATOM 2119 C CA . ILE A 1 257 ? 19.406 -26.219 -17.203 1 98.81 257 ILE A CA 1
ATOM 2120 C C . ILE A 1 257 ? 20.562 -26.141 -16.219 1 98.81 257 ILE A C 1
ATOM 2122 O O . ILE A 1 257 ? 20.406 -25.656 -15.094 1 98.81 257 ILE A O 1
ATOM 2126 N N . LEU A 1 258 ? 21.734 -26.516 -16.656 1 98.69 258 LEU A N 1
ATOM 2127 C CA . LEU A 1 258 ? 22.922 -26.5 -15.805 1 98.69 258 LEU A CA 1
ATOM 2128 C C . LEU A 1 258 ? 23.234 -25.078 -15.336 1 98.69 258 LEU A C 1
ATOM 2130 O O . LEU A 1 258 ? 23.562 -24.875 -14.172 1 98.69 258 LEU A O 1
ATOM 2134 N N . ASN A 1 259 ? 23.125 -24.141 -16.219 1 98.75 259 ASN A N 1
ATOM 2135 C CA . ASN A 1 259 ? 23.469 -22.766 -15.883 1 98.75 259 ASN A CA 1
ATOM 2136 C C . ASN A 1 259 ? 22.406 -22.125 -14.992 1 98.75 259 ASN A C 1
ATOM 2138 O O . ASN A 1 259 ? 22.719 -21.359 -14.078 1 98.75 259 ASN A O 1
ATOM 2142 N N . TYR A 1 260 ? 21.141 -22.391 -15.266 1 98.75 260 TYR A N 1
ATOM 2143 C CA . TYR A 1 260 ? 20.094 -21.906 -14.359 1 98.75 260 TYR A CA 1
ATOM 2144 C C . TYR A 1 260 ? 20.328 -22.422 -12.945 1 98.75 260 TYR A C 1
ATOM 2146 O O . TYR A 1 260 ? 20.234 -21.672 -11.977 1 98.75 260 TYR A O 1
ATOM 2154 N N . LYS A 1 261 ? 20.578 -23.688 -12.805 1 98.69 261 LYS A N 1
ATOM 2155 C CA . LYS A 1 261 ? 20.797 -24.297 -11.5 1 98.69 261 LYS A CA 1
ATOM 2156 C C . LYS A 1 261 ? 22.031 -23.719 -10.812 1 98.69 261 LYS A C 1
ATOM 2158 O O . LYS A 1 261 ? 22.031 -23.516 -9.602 1 98.69 261 LYS A O 1
ATOM 2163 N N . ALA A 1 262 ? 23.062 -23.453 -11.625 1 98.38 262 ALA A N 1
ATOM 2164 C CA . ALA A 1 262 ? 24.25 -22.797 -11.078 1 98.38 262 ALA A CA 1
ATOM 2165 C C . ALA A 1 262 ? 23.922 -21.406 -10.539 1 98.38 262 ALA A C 1
ATOM 2167 O O . ALA A 1 262 ? 24.406 -21.031 -9.469 1 98.38 262 ALA A O 1
ATOM 2168 N N . SER A 1 263 ? 23.172 -20.672 -11.297 1 98.5 263 SER A N 1
ATOM 2169 C CA . SER A 1 263 ? 22.75 -19.344 -10.867 1 98.5 263 SER A CA 1
ATOM 2170 C C . SER A 1 263 ? 22.016 -19.391 -9.539 1 98.5 263 SER A C 1
ATOM 2172 O O . SER A 1 263 ? 22.312 -18.641 -8.617 1 98.5 263 SER A O 1
ATOM 2174 N N . ILE A 1 264 ? 21.062 -20.328 -9.391 1 98.25 264 ILE A N 1
ATOM 2175 C CA . ILE A 1 264 ? 20.266 -20.5 -8.18 1 98.25 264 ILE A CA 1
ATOM 2176 C C . ILE A 1 264 ? 21.172 -20.828 -7 1 98.25 264 ILE A C 1
ATOM 2178 O O . ILE A 1 264 ? 21.094 -20.203 -5.945 1 98.25 264 ILE A O 1
ATOM 2182 N N . ASN A 1 265 ? 22.078 -21.766 -7.203 1 97.81 265 ASN A N 1
ATOM 2183 C CA . ASN A 1 265 ? 22.984 -22.203 -6.148 1 97.81 265 ASN A CA 1
ATOM 2184 C C . ASN A 1 265 ? 23.891 -21.062 -5.688 1 97.81 265 ASN A C 1
ATOM 2186 O O . ASN A 1 265 ? 24.109 -20.875 -4.488 1 97.81 265 ASN A O 1
ATOM 2190 N N . LEU A 1 266 ? 24.422 -20.344 -6.637 1 97.19 266 LEU A N 1
ATOM 2191 C CA . LEU A 1 266 ? 25.312 -19.234 -6.32 1 97.19 266 LEU A CA 1
ATOM 2192 C C . LEU A 1 266 ? 24.578 -18.141 -5.547 1 97.19 266 LEU A C 1
ATOM 2194 O O . LEU A 1 266 ? 25.109 -17.594 -4.578 1 97.19 266 LEU A O 1
ATOM 2198 N N . SER A 1 267 ? 23.406 -17.797 -6 1 96.62 267 SER A N 1
ATOM 2199 C CA . SER A 1 267 ? 22.625 -16.781 -5.312 1 96.62 267 SER A CA 1
ATOM 2200 C C . SER A 1 267 ? 22.297 -17.203 -3.885 1 96.62 267 SER A C 1
ATOM 2202 O O . SER A 1 267 ? 22.391 -16.406 -2.953 1 96.62 267 SER A O 1
ATOM 2204 N N . GLU A 1 268 ? 21.938 -18.406 -3.662 1 96 268 GLU A N 1
ATOM 2205 C CA . GLU A 1 268 ? 21.578 -18.938 -2.348 1 96 268 GLU A CA 1
ATOM 2206 C C . GLU A 1 268 ? 22.797 -18.984 -1.428 1 96 268 GLU A C 1
ATOM 2208 O O . GLU A 1 268 ? 22.703 -18.656 -0.246 1 96 268 GLU A O 1
ATOM 2213 N N . ASN A 1 269 ? 23.906 -19.391 -2.01 1 95.38 269 ASN A N 1
ATOM 2214 C CA . ASN A 1 269 ? 25.109 -19.531 -1.22 1 95.38 269 ASN A CA 1
ATOM 2215 C C . ASN A 1 269 ? 25.688 -18.172 -0.818 1 95.38 269 ASN A C 1
ATOM 2217 O O . ASN A 1 269 ? 26.172 -18 0.304 1 95.38 269 ASN A O 1
ATOM 2221 N N . ASN A 1 270 ? 25.594 -17.234 -1.729 1 95 270 ASN A N 1
ATOM 2222 C CA . ASN A 1 270 ? 26.188 -15.914 -1.489 1 95 270 ASN A CA 1
ATOM 2223 C C . ASN A 1 270 ? 25.188 -14.953 -0.863 1 95 270 ASN A C 1
ATOM 2225 O O . ASN A 1 270 ? 25.547 -13.828 -0.51 1 95 270 ASN A O 1
ATOM 2229 N N . LYS A 1 271 ? 23.938 -15.359 -0.715 1 95.31 271 LYS A N 1
ATOM 2230 C CA . LYS A 1 271 ? 22.891 -14.508 -0.178 1 95.31 271 LYS A CA 1
ATOM 2231 C C . LYS A 1 271 ? 22.859 -13.164 -0.896 1 95.31 271 LYS A C 1
ATOM 2233 O O . LYS A 1 271 ? 22.859 -12.109 -0.255 1 95.31 271 LYS A O 1
ATOM 2238 N N . SER A 1 272 ? 22.938 -13.273 -2.223 1 95.31 272 SER A N 1
ATOM 2239 C CA . SER A 1 272 ? 22.938 -12.086 -3.074 1 95.31 272 SER A CA 1
ATOM 2240 C C . SER A 1 272 ? 22.219 -12.359 -4.395 1 95.31 272 SER A C 1
ATOM 2242 O O . SER A 1 272 ? 22.234 -13.484 -4.898 1 95.31 272 SER A O 1
ATOM 2244 N N . HIS A 1 273 ? 21.562 -11.312 -4.902 1 95.69 273 HIS A N 1
ATOM 2245 C CA . HIS A 1 273 ? 20.812 -11.391 -6.16 1 95.69 273 HIS A CA 1
ATOM 2246 C C . HIS A 1 273 ? 19.781 -12.508 -6.125 1 95.69 273 HIS A C 1
ATOM 2248 O O . HIS A 1 273 ? 19.625 -13.242 -7.098 1 95.69 273 HIS A O 1
ATOM 2254 N N . LEU A 1 274 ? 19.156 -12.609 -4.996 1 95.62 274 LEU A N 1
ATOM 2255 C CA . LEU A 1 274 ? 18.172 -13.68 -4.816 1 95.62 274 LEU A CA 1
ATOM 2256 C C . LEU A 1 274 ? 16.969 -13.469 -5.719 1 95.62 274 LEU A C 1
ATOM 2258 O O . LEU A 1 274 ? 16.203 -14.398 -5.969 1 95.62 274 LEU A O 1
ATOM 2262 N N . ASN A 1 275 ? 16.812 -12.266 -6.219 1 92.69 275 ASN A N 1
ATOM 2263 C CA . ASN A 1 275 ? 15.727 -11.992 -7.152 1 92.69 275 ASN A CA 1
ATOM 2264 C C . ASN A 1 275 ? 15.875 -12.797 -8.445 1 92.69 275 ASN A C 1
ATOM 2266 O O . ASN A 1 275 ? 14.891 -13.078 -9.125 1 92.69 275 ASN A O 1
ATOM 2270 N N . TYR A 1 276 ? 17.031 -13.195 -8.766 1 95.44 276 TYR A N 1
ATOM 2271 C CA . TYR A 1 276 ? 17.281 -13.969 -9.977 1 95.44 276 TYR A CA 1
ATOM 2272 C C . TYR A 1 276 ? 16.766 -15.398 -9.828 1 95.44 276 TYR A C 1
ATOM 2274 O O . TYR A 1 276 ? 16.578 -16.109 -10.82 1 95.44 276 TYR A O 1
ATOM 2282 N N . LYS A 1 277 ? 16.531 -15.836 -8.609 1 96.5 277 LYS A N 1
ATOM 2283 C CA . LYS A 1 277 ? 15.953 -17.156 -8.414 1 96.5 277 LYS A CA 1
ATOM 2284 C C . LYS A 1 277 ? 14.594 -17.266 -9.102 1 96.5 277 LYS A C 1
ATOM 2286 O O . LYS A 1 277 ? 14.273 -18.297 -9.695 1 96.5 277 LYS A O 1
ATOM 2291 N N . ILE A 1 278 ? 13.891 -16.234 -9.047 1 95 278 ILE A N 1
ATOM 2292 C CA . ILE A 1 278 ? 12.586 -16.234 -9.703 1 95 278 ILE A CA 1
ATOM 2293 C C . ILE A 1 278 ? 12.766 -16.391 -11.211 1 95 278 ILE A C 1
ATOM 2295 O O . ILE A 1 278 ? 12.102 -17.219 -11.836 1 95 278 ILE A O 1
ATOM 2299 N N . LYS A 1 279 ? 13.633 -15.594 -11.703 1 95.44 279 LYS A N 1
ATOM 2300 C CA . LYS A 1 279 ? 13.914 -15.648 -13.133 1 95.44 279 LYS A CA 1
ATOM 2301 C C . LYS A 1 279 ? 14.414 -17.031 -13.547 1 95.44 279 LYS A C 1
ATOM 2303 O O . LYS A 1 279 ? 14.023 -17.547 -14.594 1 95.44 279 LYS A O 1
ATOM 2308 N N . ASP A 1 280 ? 15.242 -17.578 -12.727 1 98.38 280 ASP A N 1
ATOM 2309 C CA . ASP A 1 280 ? 15.828 -18.875 -13.031 1 98.38 280 ASP A CA 1
ATOM 2310 C C . ASP A 1 280 ? 14.781 -19.984 -12.961 1 98.38 280 ASP A C 1
ATOM 2312 O O . ASP A 1 280 ? 14.781 -20.906 -13.789 1 98.38 280 ASP A O 1
ATOM 2316 N N . TYR A 1 281 ? 13.883 -19.906 -11.984 1 98.25 281 TYR A N 1
ATOM 2317 C CA . TYR A 1 281 ? 12.781 -20.859 -11.922 1 98.25 281 TYR A CA 1
ATOM 2318 C C . TYR A 1 281 ? 11.906 -20.75 -13.164 1 98.25 281 TYR A C 1
ATOM 2320 O O . TYR A 1 281 ? 11.492 -21.766 -13.734 1 98.25 281 TYR A O 1
ATOM 2328 N N . GLU A 1 282 ? 11.656 -19.578 -13.578 1 97.25 282 GLU A N 1
ATOM 2329 C CA . GLU A 1 282 ? 10.883 -19.344 -14.797 1 97.25 282 GLU A CA 1
ATOM 2330 C C . GLU A 1 282 ? 11.586 -19.938 -16.016 1 97.25 282 GLU A C 1
ATOM 2332 O O . GLU A 1 282 ? 10.945 -20.594 -16.844 1 97.25 282 GLU A O 1
ATOM 2337 N N . GLY A 1 283 ? 12.891 -19.703 -16.094 1 98.12 283 GLY A N 1
ATOM 2338 C CA . GLY A 1 283 ? 13.664 -20.281 -17.188 1 98.12 283 GLY A CA 1
ATOM 2339 C C . GLY A 1 283 ? 13.617 -21.797 -17.219 1 98.12 283 GLY A C 1
ATOM 2340 O O . GLY A 1 283 ? 13.414 -22.391 -18.266 1 98.12 283 GLY A O 1
ATOM 2341 N N . LEU A 1 284 ? 13.773 -22.406 -16.047 1 98.69 284 LEU A N 1
ATOM 2342 C CA . LEU A 1 284 ? 13.727 -23.859 -15.938 1 98.69 284 LEU A CA 1
ATOM 2343 C C . LEU A 1 284 ? 12.344 -24.391 -16.312 1 98.69 284 LEU A C 1
ATOM 2345 O O . LEU A 1 284 ? 12.227 -25.359 -17.047 1 98.69 284 LEU A O 1
ATOM 2349 N N . LYS A 1 285 ? 11.312 -23.688 -15.805 1 98.12 285 LYS A N 1
ATOM 2350 C CA . LYS A 1 285 ? 9.945 -24.062 -16.156 1 98.12 285 LYS A CA 1
ATOM 2351 C C . LYS A 1 285 ? 9.742 -24.047 -17.672 1 98.12 285 LYS A C 1
ATOM 2353 O O . LYS A 1 285 ? 9.227 -25.016 -18.234 1 98.12 285 LYS A O 1
ATOM 2358 N N . ASP A 1 286 ? 10.188 -23.047 -18.344 1 97.88 286 ASP A N 1
ATOM 2359 C CA . ASP A 1 286 ? 10.023 -22.891 -19.781 1 97.88 286 ASP A CA 1
ATOM 2360 C C . ASP A 1 286 ? 10.758 -24 -20.547 1 97.88 286 ASP A C 1
ATOM 2362 O O . ASP A 1 286 ? 10.219 -24.562 -21.5 1 97.88 286 ASP A O 1
ATOM 2366 N N . VAL A 1 287 ? 11.961 -24.25 -20.109 1 98.5 287 VAL A N 1
ATOM 2367 C CA . VAL A 1 287 ? 12.773 -25.281 -20.766 1 98.5 287 VAL A CA 1
ATOM 2368 C C . VAL A 1 287 ? 12.078 -26.625 -20.641 1 98.5 287 VAL A C 1
ATOM 2370 O O . VAL A 1 287 ? 11.984 -27.375 -21.625 1 98.5 287 VAL A O 1
ATOM 2373 N N . TYR A 1 288 ? 11.57 -26.938 -19.5 1 98.19 288 TYR A N 1
ATOM 2374 C CA . TYR A 1 288 ? 10.945 -28.234 -19.281 1 98.19 288 TYR A CA 1
ATOM 2375 C C . TYR A 1 288 ? 9.609 -28.328 -20.016 1 98.19 288 TYR A C 1
ATOM 2377 O O . TYR A 1 288 ? 9.203 -29.422 -20.438 1 98.19 288 TYR A O 1
ATOM 2385 N N . VAL A 1 289 ? 8.914 -27.266 -20.188 1 97.75 289 VAL A N 1
ATOM 2386 C CA . VAL A 1 289 ? 7.711 -27.25 -21.016 1 97.75 289 VAL A CA 1
ATOM 2387 C C . VAL A 1 289 ? 8.078 -27.578 -22.453 1 97.75 289 VAL A C 1
ATOM 2389 O O . VAL A 1 289 ? 7.418 -28.391 -23.109 1 97.75 289 VAL A O 1
ATOM 2392 N N . ASP A 1 290 ? 9.18 -26.938 -22.922 1 97.06 290 ASP A N 1
ATOM 2393 C CA . ASP A 1 290 ? 9.648 -27.188 -24.281 1 97.06 290 ASP A CA 1
ATOM 2394 C C . ASP A 1 290 ? 10.031 -28.656 -24.469 1 97.06 290 ASP A C 1
ATOM 2396 O O . ASP A 1 290 ? 9.844 -29.219 -25.547 1 97.06 290 ASP A O 1
ATOM 2400 N N . LEU A 1 291 ? 10.516 -29.234 -23.422 1 97.75 291 LEU A N 1
ATOM 2401 C CA . LEU A 1 291 ? 10.93 -30.641 -23.438 1 97.75 291 LEU A CA 1
ATOM 2402 C C . LEU A 1 291 ? 9.742 -31.562 -23.203 1 97.75 291 LEU A C 1
ATOM 2404 O O . LEU A 1 291 ? 9.891 -32.781 -23.188 1 97.75 291 LEU A O 1
ATOM 2408 N N . LYS A 1 292 ? 8.57 -30.984 -22.906 1 96.69 292 LYS A N 1
ATOM 2409 C CA . LYS A 1 292 ? 7.332 -31.703 -22.625 1 96.69 292 LYS A CA 1
ATOM 2410 C C . LYS A 1 292 ? 7.473 -32.562 -21.375 1 96.69 292 LYS A C 1
ATOM 2412 O O . LYS A 1 292 ? 6.883 -33.656 -21.281 1 96.69 292 LYS A O 1
ATOM 2417 N N . ASN A 1 293 ? 8.461 -32.188 -20.609 1 97.44 293 ASN A N 1
ATOM 2418 C CA . ASN A 1 293 ? 8.578 -32.75 -19.266 1 97.44 293 ASN A CA 1
ATOM 2419 C C . ASN A 1 293 ? 7.754 -31.984 -18.25 1 97.44 293 ASN A C 1
ATOM 2421 O O . ASN A 1 293 ? 8.289 -31.156 -17.516 1 97.44 293 ASN A O 1
ATOM 2425 N N . TYR A 1 294 ? 6.52 -32.312 -18.141 1 97.12 294 TYR A N 1
ATOM 2426 C CA . TYR A 1 294 ? 5.57 -31.516 -17.391 1 97.12 294 TYR A CA 1
ATOM 2427 C C . TYR A 1 294 ? 5.727 -31.75 -15.883 1 97.12 294 TYR A C 1
ATOM 2429 O O . TYR A 1 294 ? 5.293 -30.922 -15.07 1 97.12 294 TYR A O 1
ATOM 2437 N N . LYS A 1 295 ? 6.27 -32.844 -15.477 1 97.31 295 LYS A N 1
ATOM 2438 C CA . LYS A 1 295 ? 6.543 -33.062 -14.055 1 97.31 295 LYS A CA 1
ATOM 2439 C C . LYS A 1 295 ? 7.512 -32 -13.516 1 97.31 295 LYS A C 1
ATOM 2441 O O . LYS A 1 295 ? 7.223 -31.344 -12.516 1 97.31 295 LYS A O 1
ATOM 2446 N N . GLU A 1 296 ? 8.641 -31.859 -14.25 1 97.62 296 GLU A N 1
ATOM 2447 C CA . GLU A 1 296 ? 9.625 -30.859 -13.844 1 97.62 296 GLU A CA 1
ATOM 2448 C C . GLU A 1 296 ? 9.102 -29.453 -14.086 1 97.62 296 GLU A C 1
ATOM 2450 O O . GLU A 1 296 ? 9.383 -28.531 -13.312 1 97.62 296 GLU A O 1
ATOM 2455 N N . ALA A 1 297 ? 8.344 -29.266 -15.18 1 98 297 ALA A N 1
ATOM 2456 C CA . ALA A 1 297 ? 7.75 -27.953 -15.453 1 98 297 ALA A CA 1
ATOM 2457 C C . ALA A 1 297 ? 6.844 -27.531 -14.305 1 98 297 ALA A C 1
ATOM 2459 O O . ALA A 1 297 ? 6.906 -26.375 -13.852 1 98 297 ALA A O 1
ATOM 2460 N N . TYR A 1 298 ? 6.051 -28.469 -13.789 1 97.44 298 TYR A N 1
ATOM 2461 C CA . TYR A 1 298 ? 5.184 -28.203 -12.648 1 97.44 298 TYR A CA 1
ATOM 2462 C C . TYR A 1 298 ? 5.996 -27.844 -11.414 1 97.44 298 TYR A C 1
ATOM 2464 O O . TYR A 1 298 ? 5.656 -26.906 -10.688 1 97.44 298 TYR A O 1
ATOM 2472 N N . TYR A 1 299 ? 7.043 -28.594 -11.227 1 97.44 299 TYR A N 1
ATOM 2473 C CA . TYR A 1 299 ? 7.891 -28.406 -10.055 1 97.44 299 TYR A CA 1
ATOM 2474 C C . TYR A 1 299 ? 8.445 -26.984 -10.016 1 97.44 299 TYR A C 1
ATOM 2476 O O . TYR A 1 299 ? 8.352 -26.297 -9 1 97.44 299 TYR A O 1
ATOM 2484 N N . TYR A 1 300 ? 8.945 -26.516 -11.094 1 97.94 300 TYR A N 1
ATOM 2485 C CA . TYR A 1 300 ? 9.586 -25.203 -11.102 1 97.94 300 TYR A CA 1
ATOM 2486 C C . TYR A 1 300 ? 8.555 -24.094 -11.172 1 97.94 300 TYR A C 1
ATOM 2488 O O . TYR A 1 300 ? 8.781 -23 -10.648 1 97.94 300 TYR A O 1
ATOM 2496 N N . LEU A 1 301 ? 7.398 -24.359 -11.766 1 97.62 301 LEU A N 1
ATOM 2497 C CA . LEU A 1 301 ? 6.312 -23.391 -11.68 1 97.62 301 LEU A CA 1
ATOM 2498 C C . LEU A 1 301 ? 5.859 -23.219 -10.234 1 97.62 301 LEU A C 1
ATOM 2500 O O . LEU A 1 301 ? 5.598 -22.094 -9.797 1 97.62 301 LEU A O 1
ATOM 2504 N N . ASP A 1 302 ? 5.738 -24.312 -9.578 1 96.81 302 ASP A N 1
ATOM 2505 C CA . ASP A 1 302 ? 5.344 -24.281 -8.18 1 96.81 302 ASP A CA 1
ATOM 2506 C C . ASP A 1 302 ? 6.363 -23.516 -7.34 1 96.81 302 ASP A C 1
ATOM 2508 O O . ASP A 1 302 ? 5.988 -22.719 -6.477 1 96.81 302 ASP A O 1
ATOM 2512 N N . LYS A 1 303 ? 7.625 -23.719 -7.652 1 97.06 303 LYS A N 1
ATOM 2513 C CA . LYS A 1 303 ? 8.68 -23 -6.941 1 97.06 303 LYS A CA 1
ATOM 2514 C C . LYS A 1 303 ? 8.633 -21.5 -7.25 1 97.06 303 LYS A C 1
ATOM 2516 O O . LYS A 1 303 ? 8.758 -20.672 -6.348 1 97.06 303 LYS A O 1
ATOM 2521 N N . GLU A 1 304 ? 8.523 -21.188 -8.516 1 96.25 304 GLU A N 1
ATOM 2522 C CA . GLU A 1 304 ? 8.398 -19.812 -8.945 1 96.25 304 GLU A CA 1
ATOM 2523 C C . GLU A 1 304 ? 7.227 -19.109 -8.25 1 96.25 304 GLU A C 1
ATOM 2525 O O . GLU A 1 304 ? 7.375 -18.016 -7.723 1 96.25 304 GLU A O 1
ATOM 2530 N N . THR A 1 305 ? 6.133 -19.797 -8.227 1 94.62 305 THR A N 1
ATOM 2531 C CA . THR A 1 305 ? 4.906 -19.266 -7.648 1 94.62 305 THR A CA 1
ATOM 2532 C C . THR A 1 305 ? 5.066 -19.062 -6.141 1 94.62 305 THR A C 1
ATOM 2534 O O . THR A 1 305 ? 4.68 -18.031 -5.602 1 94.62 305 THR A O 1
ATOM 2537 N N . ALA A 1 306 ? 5.586 -20.047 -5.484 1 93.94 306 ALA A N 1
ATOM 2538 C CA . ALA A 1 306 ? 5.785 -19.984 -4.039 1 93.94 306 ALA A CA 1
ATOM 2539 C C . ALA A 1 306 ? 6.699 -18.812 -3.664 1 93.94 306 ALA A C 1
ATOM 2541 O O . ALA A 1 306 ? 6.414 -18.062 -2.725 1 93.94 306 ALA A O 1
ATOM 2542 N N . LEU A 1 307 ? 7.734 -18.656 -4.422 1 93.94 307 LEU A N 1
ATOM 2543 C CA . LEU A 1 307 ? 8.672 -17.578 -4.137 1 93.94 307 LEU A CA 1
ATOM 2544 C C . LEU A 1 307 ? 8.047 -16.219 -4.43 1 93.94 307 LEU A C 1
ATOM 2546 O O . LEU A 1 307 ? 8.219 -15.273 -3.66 1 93.94 307 LEU A O 1
ATOM 2550 N N . ASN A 1 308 ? 7.371 -16.125 -5.512 1 92.31 308 ASN A N 1
ATOM 2551 C CA . ASN A 1 308 ? 6.668 -14.891 -5.844 1 92.31 308 ASN A CA 1
ATOM 2552 C C . ASN A 1 308 ? 5.68 -14.5 -4.75 1 92.31 308 ASN A C 1
ATOM 2554 O O . ASN A 1 308 ? 5.598 -13.328 -4.379 1 92.31 308 ASN A O 1
ATOM 2558 N N . ASN A 1 309 ? 4.969 -15.43 -4.293 1 89.12 309 ASN A N 1
ATOM 2559 C CA . ASN A 1 309 ? 4 -15.164 -3.232 1 89.12 309 ASN A CA 1
ATOM 2560 C C . ASN A 1 309 ? 4.688 -14.727 -1.942 1 89.12 309 ASN A C 1
ATOM 2562 O O . ASN A 1 309 ? 4.172 -13.867 -1.22 1 89.12 309 ASN A O 1
ATOM 2566 N N . LYS A 1 310 ? 5.801 -15.312 -1.726 1 89.31 310 LYS A N 1
ATOM 2567 C CA . LYS A 1 310 ? 6.555 -14.961 -0.526 1 89.31 310 LYS A CA 1
ATOM 2568 C C . LYS A 1 310 ? 7.043 -13.516 -0.593 1 89.31 310 LYS A C 1
ATOM 2570 O O . LYS A 1 310 ? 7.098 -12.82 0.427 1 89.31 310 LYS A O 1
ATOM 2575 N N . ILE A 1 311 ? 7.328 -13.094 -1.738 1 88.88 311 ILE A N 1
ATOM 2576 C CA . ILE A 1 311 ? 7.922 -11.773 -1.915 1 88.88 311 ILE A CA 1
ATOM 2577 C C . ILE A 1 311 ? 6.824 -10.734 -2.139 1 88.88 311 ILE A C 1
ATOM 2579 O O . ILE A 1 311 ? 6.824 -9.672 -1.513 1 88.88 311 ILE A O 1
ATOM 2583 N N . PHE A 1 312 ? 5.891 -11.102 -3 1 85.62 312 PHE A N 1
ATOM 2584 C CA . PHE A 1 312 ? 4.961 -10.086 -3.482 1 85.62 312 PHE A CA 1
ATOM 2585 C C . PHE A 1 312 ? 3.535 -10.414 -3.057 1 85.62 312 PHE A C 1
ATOM 2587 O O . PHE A 1 312 ? 2.627 -9.602 -3.234 1 85.62 312 PHE A O 1
ATOM 2594 N N . GLY A 1 313 ? 3.303 -11.594 -2.584 1 83.69 313 GLY A N 1
ATOM 2595 C CA . GLY A 1 313 ? 1.961 -12.055 -2.27 1 83.69 313 GLY A CA 1
ATOM 2596 C C . GLY A 1 313 ? 1.28 -11.227 -1.194 1 83.69 313 GLY A C 1
ATOM 2597 O O . GLY A 1 313 ? 1.927 -10.422 -0.524 1 83.69 313 GLY A O 1
ATOM 2598 N N . THR A 1 314 ? 0.102 -11.461 -1.063 1 77.69 314 THR A N 1
ATOM 2599 C CA . THR A 1 314 ? -0.726 -10.703 -0.127 1 77.69 314 THR A CA 1
ATOM 2600 C C . THR A 1 314 ? -0.306 -10.992 1.312 1 77.69 314 THR A C 1
ATOM 2602 O O . THR A 1 314 ? -0.473 -10.141 2.191 1 77.69 314 THR A O 1
ATOM 2605 N N . THR A 1 315 ? 0.251 -12.117 1.543 1 76.94 315 THR A N 1
ATOM 2606 C CA . THR A 1 315 ? 0.632 -12.5 2.898 1 76.94 315 THR A CA 1
ATOM 2607 C C . THR A 1 315 ? 2.102 -12.18 3.156 1 76.94 315 THR A C 1
ATOM 2609 O O . THR A 1 315 ? 2.615 -12.438 4.246 1 76.94 315 THR A O 1
ATOM 2612 N N . SER A 1 316 ? 2.711 -11.664 2.15 1 82.25 316 SER A N 1
ATOM 2613 C CA . SER A 1 316 ? 4.137 -11.375 2.262 1 82.25 316 SER A CA 1
ATOM 2614 C C . SER A 1 316 ? 4.391 -10.25 3.26 1 82.25 316 SER A C 1
ATOM 2616 O O . SER A 1 316 ? 3.613 -9.297 3.346 1 82.25 316 SER A O 1
ATOM 2618 N N . GLU A 1 317 ? 5.488 -10.344 3.969 1 76.81 317 GLU A N 1
ATOM 2619 C CA . GLU A 1 317 ? 5.914 -9.273 4.863 1 76.81 317 GLU A CA 1
ATOM 2620 C C . GLU A 1 317 ? 6.18 -7.984 4.09 1 76.81 317 GLU A C 1
ATOM 2622 O O . GLU A 1 317 ? 6 -6.887 4.621 1 76.81 317 GLU A O 1
ATOM 2627 N N . ASN A 1 318 ? 6.512 -8.156 2.855 1 75.56 318 ASN A N 1
ATOM 2628 C CA . ASN A 1 318 ? 6.801 -7.004 2.012 1 75.56 318 ASN A CA 1
ATOM 2629 C C . ASN A 1 318 ? 5.539 -6.215 1.684 1 75.56 318 ASN A C 1
ATOM 2631 O O . ASN A 1 318 ? 5.59 -5 1.486 1 75.56 318 ASN A O 1
ATOM 2635 N N . SER A 1 319 ? 4.402 -6.926 1.638 1 74.31 319 SER A N 1
ATOM 2636 C CA . SER A 1 319 ? 3.164 -6.312 1.178 1 74.31 319 SER A CA 1
ATOM 2637 C C . SER A 1 319 ? 2.178 -6.129 2.326 1 74.31 319 SER A C 1
ATOM 2639 O O . SER A 1 319 ? 1.169 -5.434 2.18 1 74.31 319 SER A O 1
ATOM 2641 N N . LYS A 1 320 ? 2.359 -6.789 3.443 1 68.88 320 LYS A N 1
ATOM 2642 C CA . LYS A 1 320 ? 1.418 -6.914 4.551 1 68.88 320 LYS A CA 1
ATOM 2643 C C . LYS A 1 320 ? 0.895 -5.551 4.988 1 68.88 320 LYS A C 1
ATOM 2645 O O . LYS A 1 320 ? -0.3 -5.391 5.246 1 68.88 320 LYS A O 1
ATOM 2650 N N . HIS A 1 321 ? 1.691 -4.551 4.883 1 67.75 321 HIS A N 1
ATOM 2651 C CA . HIS A 1 321 ? 1.271 -3.309 5.516 1 67.75 321 HIS A CA 1
ATOM 2652 C C . HIS A 1 321 ? 0.816 -2.287 4.477 1 67.75 321 HIS A C 1
ATOM 2654 O O . HIS A 1 321 ? 0.44 -1.165 4.828 1 67.75 321 HIS A O 1
ATOM 2660 N N . LEU A 1 322 ? 0.774 -2.799 3.266 1 69.5 322 LEU A N 1
ATOM 2661 C CA . LEU A 1 322 ? 0.49 -1.812 2.229 1 69.5 322 LEU A CA 1
ATOM 2662 C C . LEU A 1 322 ? -0.965 -1.36 2.291 1 69.5 322 LEU A C 1
ATOM 2664 O O . LEU A 1 322 ? -1.255 -0.169 2.164 1 69.5 322 LEU A O 1
ATOM 2668 N N . LEU A 1 323 ? -1.873 -2.297 2.523 1 66.62 323 LEU A N 1
ATOM 2669 C CA . LEU A 1 323 ? -3.281 -1.938 2.639 1 66.62 323 LEU A CA 1
ATOM 2670 C C . LEU A 1 323 ? -3.535 -1.126 3.904 1 66.62 323 LEU A C 1
ATOM 2672 O O . LEU A 1 323 ? -4.32 -0.174 3.889 1 66.62 323 LEU A O 1
ATOM 2676 N N . GLU A 1 324 ? -2.889 -1.419 4.914 1 69.38 324 GLU A N 1
ATOM 2677 C CA . GLU A 1 324 ? -3.008 -0.686 6.168 1 69.38 324 GLU A CA 1
ATOM 2678 C C . GLU A 1 324 ? -2.521 0.753 6.016 1 69.38 324 GLU A C 1
ATOM 2680 O O . GLU A 1 324 ? -3.119 1.678 6.574 1 69.38 324 GLU A O 1
ATOM 2685 N N . ILE A 1 325 ? -1.503 0.881 5.242 1 70.81 325 ILE A N 1
ATOM 2686 C CA . ILE A 1 325 ? -0.971 2.215 4.984 1 70.81 325 ILE A CA 1
ATOM 2687 C C . ILE A 1 325 ? -1.987 3.029 4.188 1 70.81 325 ILE A C 1
ATOM 2689 O O . ILE A 1 325 ? -2.16 4.227 4.43 1 70.81 325 ILE A O 1
ATOM 2693 N N . LYS A 1 326 ? -2.596 2.377 3.34 1 67.31 326 LYS A N 1
ATOM 2694 C CA . LYS A 1 326 ? -3.643 3.061 2.586 1 67.31 326 LYS A CA 1
ATOM 2695 C C . LYS A 1 326 ? -4.77 3.523 3.504 1 67.31 326 LYS A C 1
ATOM 2697 O O . LYS A 1 326 ? -5.273 4.641 3.363 1 67.31 326 LYS A O 1
ATOM 2702 N N . ASP A 1 327 ? -5.168 2.689 4.434 1 68.75 327 ASP A N 1
ATOM 2703 C CA . ASP A 1 327 ? -6.184 3.045 5.422 1 68.75 327 ASP A CA 1
ATOM 2704 C C . ASP A 1 327 ? -5.762 4.273 6.223 1 68.75 327 ASP A C 1
ATOM 2706 O O . ASP A 1 327 ? -6.527 5.23 6.348 1 68.75 327 ASP A O 1
ATOM 2710 N N . ASN A 1 328 ? -4.52 4.203 6.707 1 67.38 328 ASN A N 1
ATOM 2711 C CA . ASN A 1 328 ? -4.02 5.285 7.543 1 67.38 328 ASN A CA 1
ATOM 2712 C C . ASN A 1 328 ? -3.9 6.59 6.762 1 67.38 328 ASN A C 1
ATOM 2714 O O . ASN A 1 328 ? -4.148 7.668 7.301 1 67.38 328 ASN A O 1
ATOM 2718 N N . TYR A 1 329 ? -3.592 6.516 5.547 1 67.44 329 TYR A N 1
ATOM 2719 C CA . TYR A 1 329 ? -3.477 7.684 4.684 1 67.44 329 TYR A CA 1
ATOM 2720 C C . TYR A 1 329 ? -4.828 8.367 4.5 1 67.44 329 TYR A C 1
ATOM 2722 O O . TYR A 1 329 ? -4.93 9.594 4.586 1 67.44 329 TYR A O 1
ATOM 2730 N N . ARG A 1 330 ? -5.738 7.508 4.312 1 66.94 330 ARG A N 1
ATOM 2731 C CA . ARG A 1 330 ? -7.078 8.055 4.121 1 66.94 330 ARG A CA 1
ATOM 2732 C C . ARG A 1 330 ? -7.582 8.727 5.395 1 66.94 330 ARG A C 1
ATOM 2734 O O . ARG A 1 330 ? -8.141 9.82 5.344 1 66.94 330 ARG A O 1
ATOM 2741 N N . LEU A 1 331 ? -7.297 8.094 6.48 1 69.56 331 LEU A N 1
ATOM 2742 C CA . LEU A 1 331 ? -7.711 8.648 7.766 1 69.56 331 LEU A CA 1
ATOM 2743 C C . LEU A 1 331 ? -6.977 9.961 8.055 1 69.56 331 LEU A C 1
ATOM 2745 O O . LEU A 1 331 ? -7.586 10.93 8.5 1 69.56 331 LEU A O 1
ATOM 2749 N N . GLU A 1 332 ? -5.727 9.875 7.789 1 68.25 332 GLU A N 1
ATOM 2750 C CA . GLU A 1 332 ? -4.914 11.062 8.039 1 68.25 332 GLU A CA 1
ATOM 2751 C C . GLU A 1 332 ? -5.336 12.219 7.141 1 68.25 332 GLU A C 1
ATOM 2753 O O . GLU A 1 332 ? -5.363 13.375 7.578 1 68.25 332 GLU A O 1
ATOM 2758 N N . LYS A 1 333 ? -5.59 11.906 5.945 1 66 333 LYS A N 1
ATOM 2759 C CA . LYS A 1 333 ? -6.039 12.93 5.012 1 66 333 LYS A CA 1
ATOM 2760 C C . LYS A 1 333 ? -7.348 13.562 5.48 1 66 333 LYS A C 1
ATOM 2762 O O . LYS A 1 333 ? -7.52 14.781 5.395 1 66 333 LYS A O 1
ATOM 2767 N N . GLU A 1 334 ? -8.195 12.711 5.941 1 71.44 334 GLU A N 1
ATOM 2768 C CA . GLU A 1 334 ? -9.461 13.234 6.453 1 71.44 334 GLU A CA 1
ATOM 2769 C C . GLU A 1 334 ? -9.242 14.07 7.707 1 71.44 334 GLU A C 1
ATOM 2771 O O . GLU A 1 334 ? -9.859 15.133 7.867 1 71.44 334 GLU A O 1
ATOM 2776 N N . LYS A 1 335 ? -8.375 13.617 8.562 1 70.94 335 LYS A N 1
ATOM 2777 C CA . LYS A 1 335 ? -8.047 14.367 9.773 1 70.94 335 LYS A CA 1
ATOM 2778 C C . LYS A 1 335 ? -7.438 15.727 9.43 1 70.94 335 LYS A C 1
ATOM 2780 O O . LYS A 1 335 ? -7.742 16.734 10.078 1 70.94 335 LYS A O 1
ATOM 2785 N N . GLN A 1 336 ? -6.555 15.664 8.523 1 70 336 GLN A N 1
ATOM 2786 C CA . GLN A 1 336 ? -5.93 16.906 8.078 1 70 336 GLN A CA 1
ATOM 2787 C C . GLN A 1 336 ? -6.977 17.891 7.559 1 70 336 GLN A C 1
ATOM 2789 O O . GLN A 1 336 ? -6.906 19.094 7.844 1 70 336 GLN A O 1
ATOM 2794 N N . LYS A 1 337 ? -7.789 17.344 6.801 1 68 337 LYS A N 1
ATOM 2795 C CA . LYS A 1 337 ? -8.859 18.203 6.293 1 68 337 LYS A CA 1
ATOM 2796 C C . LYS A 1 337 ? -9.672 18.797 7.438 1 68 337 LYS A C 1
ATOM 2798 O O . LYS A 1 337 ? -9.977 20 7.434 1 68 337 LYS A O 1
ATOM 2803 N N . ASP A 1 338 ? -9.906 18 8.383 1 71.19 338 ASP A N 1
ATOM 2804 C CA . ASP A 1 338 ? -10.641 18.469 9.555 1 71.19 338 ASP A CA 1
ATOM 2805 C C . ASP A 1 338 ? -9.82 19.484 10.352 1 71.19 338 ASP A C 1
ATOM 2807 O O . ASP A 1 338 ? -10.359 20.484 10.812 1 71.19 338 ASP A O 1
ATOM 2811 N N . ALA A 1 339 ? -8.578 19.141 10.531 1 71.44 339 ALA A N 1
ATOM 2812 C CA . ALA A 1 339 ? -7.691 20.047 11.273 1 71.44 339 ALA A CA 1
ATOM 2813 C C . ALA A 1 339 ? -7.555 21.391 10.562 1 71.44 339 ALA A C 1
ATOM 2815 O O . ALA A 1 339 ? -7.574 22.438 11.211 1 71.44 339 ALA A O 1
ATOM 2816 N N . MET A 1 340 ? -7.383 21.281 9.312 1 70 340 MET A N 1
ATOM 2817 C CA . MET A 1 340 ? -7.285 22.516 8.531 1 70 340 MET A CA 1
ATOM 2818 C C . MET A 1 340 ? -8.555 23.344 8.656 1 70 340 MET A C 1
ATOM 2820 O O . MET A 1 340 ? -8.492 24.562 8.781 1 70 340 MET A O 1
ATOM 2824 N N . GLN A 1 341 ? -9.586 22.688 8.664 1 71.88 341 GLN A N 1
ATOM 2825 C CA . GLN A 1 341 ? -10.859 23.391 8.836 1 71.88 341 GLN A CA 1
ATOM 2826 C C . GLN A 1 341 ? -10.969 23.984 10.234 1 71.88 341 GLN A C 1
ATOM 2828 O O . GLN A 1 341 ? -11.406 25.125 10.391 1 71.88 341 GLN A O 1
ATOM 2833 N N . LYS A 1 342 ? -10.484 23.25 11.164 1 72.88 342 LYS A N 1
ATOM 2834 C CA . LYS A 1 342 ? -10.5 23.75 12.539 1 72.88 342 LYS A CA 1
ATOM 2835 C C . LYS A 1 342 ? -9.555 24.922 12.711 1 72.88 342 LYS A C 1
ATOM 2837 O O . LYS A 1 342 ? -9.875 25.906 13.391 1 72.88 342 LYS A O 1
ATOM 2842 N N . GLN A 1 343 ? -8.398 24.766 12.172 1 70.81 343 GLN A N 1
ATOM 2843 C CA . GLN A 1 343 ? -7.426 25.859 12.219 1 70.81 343 GLN A CA 1
ATOM 2844 C C . GLN A 1 343 ? -7.973 27.109 11.547 1 70.81 343 GLN A C 1
ATOM 2846 O O . GLN A 1 343 ? -7.773 28.219 12.047 1 70.81 343 GLN A O 1
ATOM 2851 N N . LEU A 1 344 ? -8.586 26.875 10.469 1 66.62 344 LEU A N 1
ATOM 2852 C CA . LEU A 1 344 ? -9.203 28 9.773 1 66.62 344 LEU A CA 1
ATOM 2853 C C . LEU A 1 344 ? -10.242 28.688 10.656 1 66.62 344 LEU A C 1
ATOM 2855 O O . LEU A 1 344 ? -10.289 29.922 10.742 1 66.62 344 LEU A O 1
ATOM 2859 N N . ILE A 1 345 ? -10.898 27.938 11.375 1 74.5 345 ILE A N 1
ATOM 2860 C CA . ILE A 1 345 ? -11.906 28.469 12.289 1 74.5 345 ILE A CA 1
ATOM 2861 C C . ILE A 1 345 ? -11.227 29.156 13.461 1 74.5 345 ILE A C 1
ATOM 2863 O O . ILE A 1 345 ? -11.641 30.25 13.859 1 74.5 345 ILE A O 1
ATOM 2867 N N . ALA A 1 346 ? -10.18 28.562 13.945 1 72.75 346 ALA A N 1
ATOM 2868 C CA . ALA A 1 346 ? -9.43 29.156 15.055 1 72.75 346 ALA A CA 1
ATOM 2869 C C . ALA A 1 346 ? -8.789 30.484 14.641 1 72.75 346 ALA A C 1
ATOM 2871 O O . ALA A 1 346 ? -8.781 31.438 15.414 1 72.75 346 ALA A O 1
ATOM 2872 N N . ASN A 1 347 ? -8.242 30.438 13.477 1 70.06 347 ASN A N 1
ATOM 2873 C CA . ASN A 1 347 ? -7.652 31.656 12.953 1 70.06 347 ASN A CA 1
ATOM 2874 C C . ASN A 1 347 ? -8.695 32.781 12.844 1 70.06 347 ASN A C 1
ATOM 2876 O O . ASN A 1 347 ? -8.414 33.938 13.188 1 70.06 347 ASN A O 1
ATOM 2880 N N . TYR A 1 348 ? -9.836 32.375 12.484 1 68.06 348 TYR A N 1
ATOM 2881 C CA . TYR A 1 348 ? -10.914 33.375 12.375 1 68.06 348 TYR A CA 1
ATOM 2882 C C . TYR A 1 348 ? -11.336 33.875 13.75 1 68.06 348 TYR A C 1
ATOM 2884 O O . TYR A 1 348 ? -11.594 35.062 13.922 1 68.06 348 TYR A O 1
ATOM 2892 N N . GLU A 1 349 ? -11.242 33.094 14.656 1 74.12 349 GLU A N 1
ATOM 2893 C CA . GLU A 1 349 ? -11.594 33.438 16.031 1 74.12 349 GLU A CA 1
ATOM 2894 C C . GLU A 1 349 ? -10.547 34.375 16.625 1 74.12 349 GLU A C 1
ATOM 2896 O O . GLU A 1 349 ? -10.891 35.344 17.328 1 74.12 349 GLU A O 1
ATOM 2901 N N . GLN A 1 350 ? -9.312 34.062 16.422 1 73.12 350 GLN A N 1
ATOM 2902 C CA . GLN A 1 350 ? -8.242 34.906 16.922 1 73.12 350 GLN A CA 1
ATOM 2903 C C . GLN A 1 350 ? -8.281 36.312 16.281 1 73.12 350 GLN A C 1
ATOM 2905 O O . GLN A 1 350 ? -8.055 37.312 16.938 1 73.12 350 GLN A O 1
ATOM 2910 N N . GLU A 1 351 ? -8.539 36.312 15.055 1 71.62 351 GLU A N 1
ATOM 2911 C CA . GLU A 1 351 ? -8.695 37.562 14.359 1 71.62 351 GLU A CA 1
ATOM 2912 C C . GLU A 1 351 ? -9.82 38.406 14.969 1 71.62 351 GLU A C 1
ATOM 2914 O O . GLU A 1 351 ? -9.703 39.625 15.102 1 71.62 351 GLU A O 1
ATOM 2919 N N . ASP A 1 352 ? -10.789 37.781 15.43 1 71.06 352 ASP A N 1
ATOM 2920 C CA . ASP A 1 352 ? -11.906 38.438 16.078 1 71.06 352 ASP A CA 1
ATOM 2921 C C . ASP A 1 352 ? -11.492 39 17.438 1 71.06 352 ASP A C 1
ATOM 2923 O O . ASP A 1 352 ? -11.875 40.125 17.797 1 71.06 352 ASP A O 1
ATOM 2927 N N . LYS A 1 353 ? -10.75 38.312 18.125 1 73.19 353 LYS A N 1
ATOM 2928 C CA . LYS A 1 353 ? -10.273 38.781 19.422 1 73.19 353 LYS A CA 1
ATOM 2929 C C . LYS A 1 353 ? -9.352 40 19.266 1 73.19 353 LYS A C 1
ATOM 2931 O O . LYS A 1 353 ? -9.453 40.969 20.031 1 73.19 353 LYS A O 1
ATOM 2936 N N . ILE A 1 354 ? -8.508 39.906 18.312 1 73.25 354 ILE A N 1
ATOM 2937 C CA . ILE A 1 354 ? -7.594 41 18.031 1 73.25 354 ILE A CA 1
ATOM 2938 C C . ILE A 1 354 ? -8.391 42.25 17.641 1 73.25 354 ILE A C 1
ATOM 2940 O O . ILE A 1 354 ? -8.078 43.344 18.094 1 73.25 354 ILE A O 1
ATOM 2944 N N . TRP A 1 355 ? -9.43 42.062 16.969 1 72.56 355 TRP A N 1
ATOM 2945 C CA . TRP A 1 355 ? -10.281 43.156 16.562 1 72.56 355 TRP A CA 1
ATOM 2946 C C . TRP A 1 355 ? -10.984 43.781 17.766 1 72.56 355 TRP A C 1
ATOM 2948 O O . TRP A 1 355 ? -11.07 45 17.875 1 72.56 355 TRP A O 1
ATOM 2958 N N . LEU A 1 356 ? -11.32 42.938 18.625 1 78.06 356 LEU A N 1
ATOM 2959 C CA . LEU A 1 356 ? -11.984 43.438 19.828 1 78.06 356 LEU A CA 1
ATOM 2960 C C . LEU A 1 356 ? -11.023 44.25 20.688 1 78.06 356 LEU A C 1
ATOM 2962 O O . LEU A 1 356 ? -11.367 45.312 21.172 1 78.06 356 LEU A O 1
ATOM 2966 N N . LEU A 1 357 ? -9.844 43.719 20.75 1 73.25 357 LEU A N 1
ATOM 2967 C CA . LEU A 1 357 ? -8.852 44.406 21.578 1 73.25 357 LEU A CA 1
ATOM 2968 C C . LEU A 1 357 ? -8.469 45.75 20.953 1 73.25 357 LEU A C 1
ATOM 2970 O O . LEU A 1 357 ? -8.344 46.75 21.672 1 73.25 357 LEU A O 1
ATOM 2974 N N . LYS A 1 358 ? -8.352 45.812 19.703 1 70.38 358 LYS A N 1
ATOM 2975 C CA . LYS A 1 358 ? -8.07 47.062 19 1 70.38 358 LYS A CA 1
ATOM 2976 C C . LYS A 1 358 ? -9.195 48.062 19.188 1 70.38 358 LYS A C 1
ATOM 2978 O O . LYS A 1 358 ? -8.938 49.25 19.391 1 70.38 358 LYS A O 1
ATOM 2983 N N . SER A 1 359 ? -10.398 47.531 19.25 1 73.25 359 SER A N 1
ATOM 2984 C CA . SER A 1 359 ? -11.555 48.406 19.438 1 73.25 359 SER A CA 1
ATOM 2985 C C . SER A 1 359 ? -11.609 48.969 20.844 1 73.25 359 SER A C 1
ATOM 2987 O O . SER A 1 359 ? -11.93 50.156 21.031 1 73.25 359 SER A O 1
ATOM 2989 N N . ILE A 1 360 ? -11.203 48.219 21.75 1 74.56 360 ILE A N 1
ATOM 2990 C CA . ILE A 1 360 ? -11.195 48.688 23.125 1 74.56 360 ILE A CA 1
ATOM 2991 C C . ILE A 1 360 ? -10.133 49.75 23.328 1 74.56 360 ILE A C 1
ATOM 2993 O O . ILE A 1 360 ? -10.383 50.781 23.953 1 74.56 360 ILE A O 1
ATOM 2997 N N . ILE A 1 361 ? -8.984 49.562 22.734 1 72.69 361 ILE A N 1
ATOM 2998 C CA . ILE A 1 361 ? -7.898 50.531 22.828 1 72.69 361 ILE A CA 1
ATOM 2999 C C . ILE A 1 361 ? -8.336 51.844 22.203 1 72.69 361 ILE A C 1
ATOM 3001 O O . ILE A 1 361 ? -8.094 52.938 22.75 1 72.69 361 ILE A O 1
ATOM 3005 N N . LEU A 1 362 ? -9.07 51.781 21.156 1 73.06 362 LEU A N 1
ATOM 3006 C CA . LEU A 1 362 ? -9.555 52.969 20.469 1 73.06 362 LEU A CA 1
ATOM 3007 C C . LEU A 1 362 ? -10.57 53.719 21.328 1 73.06 362 LEU A C 1
ATOM 3009 O O . LEU A 1 362 ? -10.523 54.938 21.422 1 73.06 362 LEU A O 1
ATOM 3013 N N . ILE A 1 363 ? -11.375 53 22.078 1 76.12 363 ILE A N 1
ATOM 3014 C CA . ILE A 1 363 ? -12.406 53.625 22.906 1 76.12 363 ILE A CA 1
ATOM 3015 C C . ILE A 1 363 ? -11.75 54.312 24.109 1 76.12 363 ILE A C 1
ATOM 3017 O O . ILE A 1 363 ? -12.125 55.438 24.453 1 76.12 363 ILE A O 1
ATOM 3021 N N . ILE A 1 364 ? -10.773 53.719 24.672 1 72.62 364 ILE A N 1
ATOM 3022 C CA . ILE A 1 364 ? -10.086 54.281 25.828 1 72.62 364 ILE A CA 1
ATOM 3023 C C . ILE A 1 364 ? -9.359 55.562 25.406 1 72.62 364 ILE A C 1
ATOM 3025 O O . ILE A 1 364 ? -9.391 56.562 26.125 1 72.62 364 ILE A O 1
ATOM 3029 N N . LEU A 1 365 ? -8.805 55.531 24.219 1 72.44 365 LEU A N 1
ATOM 3030 C CA . LEU A 1 365 ? -8.133 56.719 23.688 1 72.44 365 LEU A CA 1
ATOM 3031 C C . LEU A 1 365 ? -9.117 57.875 23.484 1 72.44 365 LEU A C 1
ATOM 3033 O O . LEU A 1 365 ? -8.82 59 23.812 1 72.44 365 LEU A O 1
ATOM 3037 N N . ILE A 1 366 ? -10.328 57.594 23.125 1 73.12 366 ILE A N 1
ATOM 3038 C CA . ILE A 1 366 ? -11.359 58.594 22.859 1 73.12 366 ILE A CA 1
ATOM 3039 C C . ILE A 1 366 ? -11.859 59.156 24.188 1 73.12 366 ILE A C 1
ATOM 3041 O O . ILE A 1 366 ? -12 60.375 24.344 1 73.12 366 ILE A O 1
ATOM 3045 N N . ILE A 1 367 ? -12.016 58.344 25.203 1 75.06 367 ILE A N 1
ATOM 3046 C CA . ILE A 1 367 ? -12.492 58.781 26.516 1 75.06 367 ILE A CA 1
ATOM 3047 C C . ILE A 1 367 ? -11.453 59.688 27.156 1 75.06 367 ILE A C 1
ATOM 3049 O O . ILE A 1 367 ? -11.805 60.719 27.75 1 75.06 367 ILE A O 1
ATOM 3053 N N . SER A 1 368 ? -10.227 59.344 26.969 1 73 368 SER A N 1
ATOM 3054 C CA . SER A 1 368 ? -9.141 60.125 27.516 1 73 368 SER A CA 1
ATOM 3055 C C . SER A 1 368 ? -9.086 61.5 26.859 1 73 368 SER A C 1
ATOM 3057 O O . SER A 1 368 ? -8.898 62.531 27.547 1 73 368 SER A O 1
ATOM 3059 N N . LEU A 1 369 ? -9.398 61.562 25.609 1 72.5 369 LEU A N 1
ATOM 3060 C CA . LEU A 1 369 ? -9.406 62.812 24.875 1 72.5 369 LEU A CA 1
ATOM 3061 C C . LEU A 1 369 ? -10.578 63.688 25.312 1 72.5 369 LEU A C 1
ATOM 3063 O O . LEU A 1 369 ? -10.43 64.875 25.484 1 72.5 369 LEU A O 1
ATOM 3067 N N . VAL A 1 370 ? -11.711 63.125 25.641 1 76.5 370 VAL A N 1
ATOM 3068 C CA . VAL A 1 370 ? -12.898 63.844 26.078 1 76.5 370 VAL A CA 1
ATOM 3069 C C . VAL A 1 370 ? -12.672 64.375 27.5 1 76.5 370 VAL A C 1
ATOM 3071 O O . VAL A 1 370 ? -13 65.562 27.781 1 76.5 370 VAL A O 1
ATOM 3074 N N . PHE A 1 371 ? -12.078 63.594 28.281 1 76.69 371 PHE A N 1
ATOM 3075 C CA . PHE A 1 371 ? -11.789 64 29.641 1 76.69 371 PHE A CA 1
ATOM 3076 C C . PHE A 1 371 ? -10.805 65.188 29.672 1 76.69 371 PHE A C 1
ATOM 3078 O O . PHE A 1 371 ? -10.984 66.125 30.422 1 76.69 371 PHE A O 1
ATOM 3085 N N . TYR A 1 372 ? -9.875 65.062 28.797 1 73.19 372 TYR A N 1
ATOM 3086 C CA . TYR A 1 372 ? -8.914 66.125 28.656 1 73.19 372 TYR A CA 1
ATOM 3087 C C . TYR A 1 372 ? -9.602 67.438 28.203 1 73.19 372 TYR A C 1
ATOM 3089 O O . TYR A 1 372 ? -9.305 68.5 28.719 1 73.19 372 TYR A O 1
ATOM 3097 N N . GLY A 1 373 ? -10.555 67.25 27.438 1 69.25 373 GLY A N 1
ATOM 3098 C CA . GLY A 1 373 ? -11.336 68.438 26.984 1 69.25 373 GLY A CA 1
ATOM 3099 C C . GLY A 1 373 ? -12.148 69.062 28.078 1 69.25 373 GLY A C 1
ATOM 3100 O O . GLY A 1 373 ? -12.172 70.312 28.219 1 69.25 373 GLY A O 1
ATOM 3101 N N . ILE A 1 374 ? -12.648 68.25 28.953 1 78 374 ILE A N 1
ATOM 3102 C CA . ILE A 1 374 ? -13.492 68.75 30.031 1 78 374 ILE A CA 1
ATOM 3103 C C . ILE A 1 374 ? -12.633 69.5 31.062 1 78 374 ILE A C 1
ATOM 3105 O O . ILE A 1 374 ? -13.008 70.562 31.531 1 78 374 ILE A O 1
ATOM 3109 N N . VAL A 1 375 ? -11.492 69 31.297 1 75 375 VAL A N 1
ATOM 3110 C CA . VAL A 1 375 ? -10.594 69.562 32.281 1 75 375 VAL A CA 1
ATOM 3111 C C . VAL A 1 375 ? -10.078 70.938 31.75 1 75 375 VAL A C 1
ATOM 3113 O O . VAL A 1 375 ? -9.984 71.875 32.5 1 75 375 VAL A O 1
ATOM 3116 N N . LEU A 1 376 ? -9.875 70.938 30.453 1 73.88 376 LEU A N 1
ATOM 3117 C CA . LEU A 1 376 ? -9.406 72.188 29.844 1 73.88 376 LEU A CA 1
ATOM 3118 C C . LEU A 1 376 ? -10.484 73.25 29.891 1 73.88 376 LEU A C 1
ATOM 3120 O O . LEU A 1 376 ? -10.195 74.375 30.203 1 73.88 376 LEU A O 1
ATOM 3124 N N . VAL A 1 377 ? -11.703 72.812 29.812 1 74.25 377 VAL A N 1
ATOM 3125 C CA . VAL A 1 377 ? -12.805 73.812 29.828 1 74.25 377 VAL A CA 1
ATOM 3126 C C . VAL A 1 377 ? -13.039 74.312 31.25 1 74.25 377 VAL A C 1
ATOM 3128 O O . VAL A 1 377 ? -13.242 75.5 31.484 1 74.25 377 VAL A O 1
ATOM 3131 N N . LYS A 1 378 ? -12.891 73.375 32.156 1 75.56 378 LYS A N 1
ATOM 3132 C CA . LYS A 1 378 ? -13.078 73.75 33.562 1 75.56 378 LYS A CA 1
ATOM 3133 C C . LYS A 1 378 ? -11.969 74.688 34.031 1 75.56 378 LYS A C 1
ATOM 3135 O O . LYS A 1 378 ? -12.227 75.688 34.75 1 75.56 378 LYS A O 1
ATOM 3140 N N . GLN A 1 379 ? -10.773 74.375 33.469 1 71.62 379 GLN A N 1
ATOM 3141 C CA . GLN A 1 379 ? -9.641 75.25 33.812 1 71.62 379 GLN A CA 1
ATOM 3142 C C . GLN A 1 379 ? -9.836 76.625 33.25 1 71.62 379 GLN A C 1
ATOM 3144 O O . GLN A 1 379 ? -9.555 77.625 33.938 1 71.62 379 GLN A O 1
ATOM 3149 N N . ILE A 1 380 ? -10.422 76.688 32.125 1 74.06 380 ILE A N 1
ATOM 3150 C CA . ILE A 1 380 ? -10.641 78 31.484 1 74.06 380 ILE A CA 1
ATOM 3151 C C . ILE A 1 380 ? -11.758 78.75 32.219 1 74.06 380 ILE A C 1
ATOM 3153 O O . ILE A 1 380 ? -11.648 79.938 32.469 1 74.06 380 ILE A O 1
ATOM 3157 N N . LYS A 1 381 ? -12.703 78.062 32.719 1 73.06 381 LYS A N 1
ATOM 3158 C CA . LYS A 1 381 ? -13.828 78.688 33.438 1 73.06 381 LYS A CA 1
ATOM 3159 C C . LYS A 1 381 ? -13.414 79.188 34.812 1 73.06 381 LYS A C 1
ATOM 3161 O O . LYS A 1 381 ? -13.805 80.25 35.219 1 73.06 381 LYS A O 1
ATOM 3166 N N . ASN A 1 382 ? -12.578 78.438 35.438 1 73.31 382 ASN A N 1
ATOM 3167 C CA . ASN A 1 382 ? -12.117 78.875 36.75 1 73.31 382 ASN A CA 1
ATOM 3168 C C . ASN A 1 382 ? -11.188 80.062 36.688 1 73.31 382 ASN A C 1
ATOM 3170 O O . ASN A 1 382 ? -11.234 80.938 37.562 1 73.31 382 ASN A O 1
ATOM 3174 N N . LYS A 1 383 ? -10.445 80.062 35.656 1 70.31 383 LYS A N 1
ATOM 3175 C CA . LYS A 1 383 ? -9.586 81.25 35.469 1 70.31 383 LYS A CA 1
ATOM 3176 C C . LYS A 1 383 ? -10.406 82.5 35.25 1 70.31 383 LYS A C 1
ATOM 3178 O O . LYS A 1 383 ? -10.109 83.562 35.844 1 70.31 383 LYS A O 1
ATOM 3183 N N . HIS A 1 384 ? -11.5 82.438 34.719 1 70.94 384 HIS A N 1
ATOM 3184 C CA . HIS A 1 384 ? -12.352 83.562 34.438 1 70.94 384 HIS A CA 1
ATOM 3185 C C . HIS A 1 384 ? -13.109 84 35.688 1 70.94 384 HIS A C 1
ATOM 3187 O O . HIS A 1 384 ? -13.242 85.188 35.938 1 70.94 384 HIS A O 1
ATOM 3193 N N . LYS A 1 385 ? -13.477 83.125 36.469 1 72.56 385 LYS A N 1
ATOM 3194 C CA . LYS A 1 385 ? -14.227 83.438 37.688 1 72.56 385 LYS A CA 1
ATOM 3195 C C . LYS A 1 385 ? -13.336 84.125 38.719 1 72.56 385 LYS A C 1
ATOM 3197 O O . LYS A 1 385 ? -13.75 85.125 39.344 1 72.56 385 LYS A O 1
ATOM 3202 N N . ASN A 1 386 ? -12.18 83.75 38.812 1 72 386 ASN A N 1
ATOM 3203 C CA . ASN A 1 386 ? -11.234 84.375 39.75 1 72 386 ASN A CA 1
ATOM 3204 C C . ASN A 1 386 ? -10.867 85.812 39.344 1 72 386 ASN A C 1
ATOM 3206 O O . ASN A 1 386 ? -10.758 86.688 40.188 1 72 386 ASN A O 1
ATOM 3210 N N . GLU A 1 387 ? -10.781 85.938 38.125 1 71.94 387 GLU A N 1
ATOM 3211 C CA . GLU A 1 387 ? -10.492 87.25 37.594 1 71.94 387 GLU A CA 1
ATOM 3212 C C . GLU A 1 387 ? -11.641 88.25 37.906 1 71.94 387 GLU A C 1
ATOM 3214 O O . GLU A 1 387 ? -11.406 89.375 38.312 1 71.94 387 GLU A O 1
ATOM 3219 N N . LYS A 1 388 ? -12.797 87.812 38.031 1 67.94 388 LYS A N 1
ATOM 3220 C CA . LYS A 1 388 ? -13.961 88.625 38.312 1 67.94 388 LYS A CA 1
ATOM 3221 C C . LYS A 1 388 ? -14.039 89 39.781 1 67.94 388 LYS A C 1
ATOM 3223 O O . LYS A 1 388 ? -14.367 90.125 40.156 1 67.94 388 LYS A O 1
ATOM 3228 N N . GLN A 1 389 ? -13.695 88.062 40.562 1 72.88 389 GLN A N 1
ATOM 3229 C CA . GLN A 1 389 ? -13.742 88.312 42 1 72.88 389 GLN A CA 1
ATOM 3230 C C . GLN A 1 389 ? -12.664 89.312 42.438 1 72.88 389 GLN A C 1
ATOM 3232 O O . GLN A 1 389 ? -12.914 90.188 43.281 1 72.88 389 GLN A O 1
ATOM 3237 N N . ILE A 1 390 ? -11.562 89.312 41.875 1 71.38 390 ILE A N 1
ATOM 3238 C CA . ILE A 1 390 ? -10.477 90.25 42.156 1 71.38 390 ILE A CA 1
ATOM 3239 C C . ILE A 1 390 ? -10.914 91.688 41.75 1 71.38 390 ILE A C 1
ATOM 3241 O O . ILE A 1 390 ? -10.68 92.625 42.5 1 71.38 390 ILE A O 1
ATOM 3245 N N . ILE A 1 391 ? -11.656 91.75 40.75 1 70.81 391 ILE A N 1
ATOM 3246 C CA . ILE A 1 391 ? -12.117 93.062 40.281 1 70.81 391 ILE A CA 1
ATOM 3247 C C . ILE A 1 391 ? -13.188 93.625 41.219 1 70.81 391 ILE A C 1
ATOM 3249 O O . ILE A 1 391 ? -13.195 94.812 41.562 1 70.81 391 ILE A O 1
ATOM 3253 N N . ALA A 1 392 ? -13.992 92.812 41.781 1 72.12 392 ALA A N 1
ATOM 3254 C CA . ALA A 1 392 ? -15.07 93.188 42.688 1 72.12 392 ALA A CA 1
ATOM 3255 C C . ALA A 1 392 ? -14.531 93.625 44.031 1 72.12 392 ALA A C 1
ATOM 3257 O O . ALA A 1 392 ? -14.984 94.625 44.594 1 72.12 392 ALA A O 1
ATOM 3258 N N . GLU A 1 393 ? -13.578 93 44.469 1 72.56 393 GLU A N 1
ATOM 3259 C CA . GLU A 1 393 ? -12.984 93.375 45.781 1 72.56 393 GLU A CA 1
ATOM 3260 C C . GLU A 1 393 ? -12.195 94.688 45.688 1 72.56 393 GLU A C 1
ATOM 3262 O O . GLU A 1 393 ? -12.227 95.438 46.625 1 72.56 393 GLU A O 1
ATOM 3267 N N . LYS A 1 394 ? -11.641 94.938 44.594 1 68.06 394 LYS A N 1
ATOM 3268 C CA . LYS A 1 394 ? -10.953 96.188 44.375 1 68.06 394 LYS A CA 1
ATOM 3269 C C . LYS A 1 394 ? -11.93 97.375 44.375 1 68.06 394 LYS A C 1
ATOM 3271 O O . LYS A 1 394 ? -11.625 98.438 44.938 1 68.06 394 LYS A O 1
ATOM 3276 N N . GLN A 1 395 ? -13.07 97.062 43.906 1 69.44 395 GLN A N 1
ATOM 3277 C CA . GLN A 1 395 ? -14.102 98.125 43.844 1 69.44 395 GLN A CA 1
ATOM 3278 C C . GLN A 1 395 ? -14.672 98.375 45.219 1 69.44 395 GLN A C 1
ATOM 3280 O O . GLN A 1 395 ? -14.883 99.562 45.594 1 69.44 395 GLN A O 1
ATOM 3285 N N . LYS A 1 396 ? -14.836 97.5 46.031 1 70.69 396 LYS A N 1
ATOM 3286 C CA . LYS A 1 396 ? -15.375 97.625 47.375 1 70.69 396 LYS A CA 1
ATOM 3287 C C . LYS A 1 396 ? -14.391 98.375 48.281 1 70.69 396 LYS A C 1
ATOM 3289 O O . LYS A 1 396 ? -14.789 99.25 49.062 1 70.69 396 LYS A O 1
ATOM 3294 N N . LEU A 1 397 ? -13.195 98.125 48.219 1 69.31 397 LEU A N 1
ATOM 3295 C CA . LEU A 1 397 ? -12.172 98.812 49.031 1 69.31 397 LEU A CA 1
ATOM 3296 C C . LEU A 1 397 ? -12.016 100.25 48.656 1 69.31 397 LEU A C 1
ATOM 3298 O O . LEU A 1 397 ? -11.812 101.125 49.531 1 69.31 397 LEU A O 1
ATOM 3302 N N . LYS A 1 398 ? -12.258 100.562 47.469 1 66.06 398 LYS A N 1
ATOM 3303 C CA . LYS A 1 398 ? -12.219 101.938 47 1 66.06 398 LYS A CA 1
ATOM 3304 C C . LYS A 1 398 ? -13.375 102.75 47.594 1 66.06 398 LYS A C 1
ATOM 3306 O O . LYS A 1 398 ? -13.188 103.875 48.031 1 66.06 398 LYS A O 1
ATOM 3311 N N . THR A 1 399 ? -14.445 102.062 47.719 1 66.81 399 THR A N 1
ATOM 3312 C CA . THR A 1 399 ? -15.625 102.75 48.25 1 66.81 399 THR A CA 1
ATOM 3313 C C . THR A 1 399 ? -15.5 103 49.75 1 66.81 399 THR A C 1
ATOM 3315 O O . THR A 1 399 ? -15.852 104.062 50.25 1 66.81 399 THR A O 1
ATOM 3318 N N . GLN A 1 400 ? -15.023 102.125 50.5 1 67.25 400 GLN A N 1
ATOM 3319 C CA . GLN A 1 400 ? -14.867 102.25 51.938 1 67.25 400 GLN A CA 1
ATOM 3320 C C . GLN A 1 400 ? -13.836 103.312 52.281 1 67.25 400 GLN A C 1
ATOM 3322 O O . GLN A 1 400 ? -14.039 104.125 53.219 1 67.25 400 GLN A O 1
ATOM 3327 N N . LYS A 1 401 ? -12.867 103.5 51.531 1 59.94 401 LYS A N 1
ATOM 3328 C CA . LYS A 1 401 ? -11.836 104.562 51.688 1 59.94 401 LYS A CA 1
ATOM 3329 C C . LYS A 1 401 ? -12.422 105.938 51.562 1 59.94 401 LYS A C 1
ATOM 3331 O O . LYS A 1 401 ? -12.117 106.812 52.344 1 59.94 401 LYS A O 1
ATOM 3336 N N . THR A 1 402 ? -13.18 106.062 50.656 1 61.59 402 THR A N 1
ATOM 3337 C CA . THR A 1 402 ? -13.789 107.312 50.375 1 61.59 402 THR A CA 1
ATOM 3338 C C . THR A 1 402 ? -14.711 107.75 51.5 1 61.59 402 THR A C 1
ATOM 3340 O O . THR A 1 402 ? -14.727 108.938 51.906 1 61.59 402 THR A O 1
ATOM 3343 N N . ASN A 1 403 ? -15.312 106.812 52.188 1 61.59 403 ASN A N 1
ATOM 3344 C CA . ASN A 1 403 ? -16.25 107.125 53.25 1 61.59 403 ASN A CA 1
ATOM 3345 C C . ASN A 1 403 ? -15.523 107.5 54.531 1 61.59 403 ASN A C 1
ATOM 3347 O O . ASN A 1 403 ? -15.945 108.438 55.219 1 61.59 403 ASN A O 1
ATOM 3351 N N . GLU A 1 404 ? -14.469 107 54.844 1 63.53 404 GLU A N 1
ATOM 3352 C CA . GLU A 1 404 ? -13.727 107.312 56.062 1 63.53 404 GLU A CA 1
ATOM 3353 C C . GLU A 1 404 ? -13.039 108.688 55.969 1 63.53 404 GLU A C 1
ATOM 3355 O O . GLU A 1 404 ? -13.023 109.438 56.938 1 63.53 404 GLU A O 1
ATOM 3360 N N . VAL A 1 405 ? -12.633 109 54.844 1 60.16 405 VAL A N 1
ATOM 3361 C CA . VAL A 1 405 ? -12.016 110.312 54.594 1 60.16 405 VAL A CA 1
ATOM 3362 C C . VAL A 1 405 ? -13.047 111.438 54.75 1 60.16 405 VAL A C 1
ATOM 3364 O O . VAL A 1 405 ? -12.758 112.5 55.344 1 60.16 405 VAL A O 1
ATOM 3367 N N . LEU A 1 406 ? -14.219 111.188 54.469 1 58.22 406 LEU A N 1
ATOM 3368 C CA . LEU A 1 406 ? -15.312 112.125 54.562 1 58.22 406 LEU A CA 1
ATOM 3369 C C . LEU A 1 406 ? -15.688 112.375 56 1 58.22 406 LEU A C 1
ATOM 3371 O O . LEU A 1 406 ? -15.945 113.562 56.406 1 58.22 406 LEU A O 1
ATOM 3375 N N . GLU A 1 407 ? -15.664 111.375 56.812 1 61.56 407 GLU A N 1
ATOM 3376 C CA . GLU A 1 407 ? -16.031 111.562 58.219 1 61.56 407 GLU A CA 1
ATOM 3377 C C . GLU A 1 407 ? -15 112.375 59 1 61.56 407 GLU A C 1
ATOM 3379 O O . GLU A 1 407 ? -15.352 113.188 59.812 1 61.56 407 GLU A O 1
ATOM 3384 N N . LEU A 1 408 ? -13.789 112.25 58.75 1 57.72 408 LEU A N 1
ATOM 3385 C CA . LEU A 1 408 ? -12.719 113 59.438 1 57.72 408 LEU A CA 1
ATOM 3386 C C . LEU A 1 408 ? -12.711 114.438 59.031 1 57.72 408 LEU A C 1
ATOM 3388 O O . LEU A 1 408 ? -12.523 115.312 59.875 1 57.72 408 LEU A O 1
ATOM 3392 N N . LYS A 1 409 ? -13.094 114.688 57.781 1 55.59 409 LYS A N 1
ATOM 3393 C CA . LYS A 1 409 ? -13.188 116.062 57.281 1 55.59 409 LYS A CA 1
ATOM 3394 C C . LYS A 1 409 ? -14.297 116.812 57.969 1 55.59 409 LYS A C 1
ATOM 3396 O O . LYS A 1 409 ? -14.125 118 58.281 1 55.59 409 LYS A O 1
ATOM 3401 N N . ASN A 1 410 ? -15.219 116.188 58.25 1 54.62 410 ASN A N 1
ATOM 3402 C CA . ASN A 1 410 ? -16.375 116.812 58.875 1 54.62 410 ASN A CA 1
ATOM 3403 C C . ASN A 1 410 ? -16.078 117.25 60.312 1 54.62 410 ASN A C 1
ATOM 3405 O O . ASN A 1 410 ? -16.5 118.312 60.75 1 54.62 410 ASN A O 1
ATOM 3409 N N . LYS A 1 411 ? -15.297 116.5 61.031 1 57.16 411 LYS A N 1
ATOM 3410 C CA . LYS A 1 411 ? -14.961 116.812 62.438 1 57.16 411 LYS A CA 1
ATOM 3411 C C . LYS A 1 411 ? -14.047 118 62.531 1 57.16 411 LYS A C 1
ATOM 3413 O O . LYS A 1 411 ? -14.234 118.875 63.375 1 57.16 411 LYS A O 1
ATOM 3418 N N . GLU A 1 412 ? -13.172 118.188 61.688 1 56.34 412 GLU A N 1
ATOM 3419 C CA . GLU A 1 412 ? -12.188 119.25 61.719 1 56.34 412 GLU A CA 1
ATOM 3420 C C . GLU A 1 412 ? -12.82 120.562 61.344 1 56.34 412 GLU A C 1
ATOM 3422 O O . GLU A 1 412 ? -12.523 121.625 61.938 1 56.34 412 GLU A O 1
ATOM 3427 N N . LEU A 1 413 ? -13.664 120.625 60.406 1 56.28 413 LEU A N 1
ATOM 3428 C CA . LEU A 1 413 ? -14.414 121.812 60 1 56.28 413 LEU A CA 1
ATOM 3429 C C . LEU A 1 413 ? -15.234 122.312 61.188 1 56.28 413 LEU A C 1
ATOM 3431 O O . LEU A 1 413 ? -15.328 123.5 61.406 1 56.28 413 LEU A O 1
ATOM 3435 N N . THR A 1 414 ? -15.672 121.375 61.969 1 53.59 414 THR A N 1
ATOM 3436 C CA . THR A 1 414 ? -16.5 121.75 63.125 1 53.59 414 THR A CA 1
ATOM 3437 C C . THR A 1 414 ? -15.664 122.5 64.188 1 53.59 414 THR A C 1
ATOM 3439 O O . THR A 1 414 ? -16.109 123.5 64.75 1 53.59 414 THR A O 1
ATOM 3442 N N . GLN A 1 415 ? -14.469 122.125 64.375 1 58.06 415 GLN A N 1
ATOM 3443 C CA . GLN A 1 415 ? -13.625 122.688 65.438 1 58.06 415 GLN A CA 1
ATOM 3444 C C . GLN A 1 415 ? -13.148 124.062 65 1 58.06 415 GLN A C 1
ATOM 3446 O O . GLN A 1 415 ? -13.094 125 65.812 1 58.06 415 GLN A O 1
ATOM 3451 N N . ALA A 1 416 ? -12.805 124.25 63.688 1 59.16 416 ALA A N 1
ATOM 3452 C CA . ALA A 1 416 ? -12.367 125.562 63.188 1 59.16 416 ALA A CA 1
ATOM 3453 C C . ALA A 1 416 ? -13.5 126.625 63.25 1 59.16 416 ALA A C 1
ATOM 3455 O O . ALA A 1 416 ? -13.281 127.75 63.625 1 59.16 416 ALA A O 1
ATOM 3456 N N . ALA A 1 417 ? -14.711 126.125 63.031 1 55.84 417 ALA A N 1
ATOM 3457 C CA . ALA A 1 417 ? -15.883 127 63.062 1 55.84 417 ALA A CA 1
ATOM 3458 C C . ALA A 1 417 ? -16.172 127.5 64.5 1 55.84 417 ALA A C 1
ATOM 3460 O O . ALA A 1 417 ? -16.5 128.625 64.688 1 55.84 417 ALA A O 1
ATOM 3461 N N . LEU A 1 418 ? -15.891 126.688 65.5 1 56.09 418 LEU A N 1
ATOM 3462 C CA . LEU A 1 418 ? -16.125 127 66.875 1 56.09 418 LEU A CA 1
ATOM 3463 C C . LEU A 1 418 ? -15.164 128 67.375 1 56.09 418 LEU A C 1
ATOM 3465 O O . LEU A 1 418 ? -15.555 129 68.125 1 56.09 418 LEU A O 1
ATOM 3469 N N . ARG A 1 419 ? -13.977 128.125 66.938 1 60.53 419 ARG A N 1
ATOM 3470 C CA . ARG A 1 419 ? -12.977 129 67.375 1 60.53 419 ARG A CA 1
ATOM 3471 C C . ARG A 1 419 ? -13.258 130.375 66.75 1 60.53 419 ARG A C 1
ATOM 3473 O O . ARG A 1 419 ? -13.086 131.5 67.438 1 60.53 419 ARG A O 1
ATOM 3480 N N . LEU A 1 420 ? -13.734 130.375 65.5 1 60.28 420 LEU A N 1
ATOM 3481 C CA . LEU A 1 420 ? -14.102 131.625 64.875 1 60.28 420 LEU A CA 1
ATOM 3482 C C . LEU A 1 420 ? -15.273 132.375 65.625 1 60.28 420 LEU A C 1
ATOM 3484 O O . LEU A 1 420 ? -15.281 133.5 65.812 1 60.28 420 LEU A O 1
ATOM 3488 N N . ILE A 1 421 ? -16.172 131.375 66.062 1 58.28 421 ILE A N 1
ATOM 3489 C CA . ILE A 1 421 ? -17.359 131.875 66.75 1 58.28 421 ILE A CA 1
ATOM 3490 C C . ILE A 1 421 ? -16.969 132.5 68.125 1 58.28 421 ILE A C 1
ATOM 3492 O O . ILE A 1 421 ? -17.469 133.5 68.562 1 58.28 421 ILE A O 1
ATOM 3496 N N . GLU A 1 422 ? -16.047 131.875 68.812 1 63.91 422 GLU A N 1
ATOM 3497 C CA . GLU A 1 422 ? -15.57 132.375 70.062 1 63.91 422 GLU A CA 1
ATOM 3498 C C . GLU A 1 422 ? -14.945 133.75 70 1 63.91 422 GLU A C 1
ATOM 3500 O O . GLU A 1 422 ? -15.172 134.625 70.812 1 63.91 422 GLU A O 1
ATOM 3505 N N . LYS A 1 423 ? -14.258 134 68.938 1 63.34 423 LYS A N 1
ATOM 3506 C CA . LYS A 1 423 ? -13.594 135.25 68.75 1 63.34 423 LYS A CA 1
ATOM 3507 C C . LYS A 1 423 ? -14.602 136.375 68.375 1 63.34 423 LYS A C 1
ATOM 3509 O O . LYS A 1 423 ? -14.5 137.5 68.875 1 63.34 423 LYS A O 1
ATOM 3514 N N . ASP A 1 424 ? -15.617 136 67.625 1 62.81 424 ASP A N 1
ATOM 3515 C CA . ASP A 1 424 ? -16.672 136.875 67.312 1 62.81 424 ASP A CA 1
ATOM 3516 C C . ASP A 1 424 ? -17.469 137.25 68.562 1 62.81 424 ASP A C 1
ATOM 3518 O O . ASP A 1 424 ? -17.828 138.5 68.688 1 62.81 424 ASP A O 1
ATOM 3522 N N . GLU A 1 425 ? -17.688 136.25 69.375 1 65.5 425 GLU A N 1
ATOM 3523 C CA . GLU A 1 425 ? -18.406 136.625 70.625 1 65.5 425 GLU A CA 1
ATOM 3524 C C . GLU A 1 425 ? -17.609 137.5 71.5 1 65.5 425 GLU A C 1
ATOM 3526 O O . GLU A 1 425 ? -18.188 138.375 72.125 1 65.5 425 GLU A O 1
ATOM 3531 N N . PHE A 1 426 ? -16.359 137.375 71.438 1 66.81 426 PHE A N 1
ATOM 3532 C CA . PHE A 1 426 ? -15.492 138.25 72.188 1 66.81 426 PHE A CA 1
ATOM 3533 C C . PHE A 1 426 ? -15.547 139.625 71.688 1 66.81 426 PHE A C 1
ATOM 3535 O O . PHE A 1 426 ? -15.703 140.625 72.438 1 66.81 426 PHE A O 1
ATOM 3542 N N . ILE A 1 427 ? -15.508 139.75 70.375 1 67.75 427 ILE A N 1
ATOM 3543 C CA . ILE A 1 427 ? -15.547 141.125 69.75 1 67.75 427 ILE A CA 1
ATOM 3544 C C . ILE A 1 427 ? -16.906 141.75 70 1 67.75 427 ILE A C 1
ATOM 3546 O O . ILE A 1 427 ? -16.984 143 70.312 1 67.75 427 ILE A O 1
ATOM 3550 N N . ALA A 1 428 ? -17.906 140.875 70 1 69 428 ALA A N 1
ATOM 3551 C CA . ALA A 1 428 ? -19.25 141.375 70.25 1 69 428 ALA A CA 1
ATOM 3552 C C . ALA A 1 428 ? -19.406 141.875 71.688 1 69 428 ALA A C 1
ATOM 3554 O O . ALA A 1 428 ? -20.016 142.875 72 1 69 428 ALA A O 1
ATOM 3555 N N . GLY A 1 429 ? -18.875 141 72.562 1 70.44 429 GLY A N 1
ATOM 3556 C CA . GLY A 1 429 ? -18.891 141.375 74 1 70.44 429 GLY A CA 1
ATOM 3557 C C . GLY A 1 429 ? -18.125 142.75 74.312 1 70.44 429 GLY A C 1
ATOM 3558 O O . GLY A 1 429 ? -18.578 143.5 75.062 1 70.44 429 GLY A O 1
ATOM 3559 N N . LEU A 1 430 ? -17.047 142.875 73.688 1 71 430 LEU A N 1
ATOM 3560 C CA . LEU A 1 430 ? -16.234 144.125 73.812 1 71 430 LEU A CA 1
ATOM 3561 C C . LEU A 1 430 ? -16.984 145.25 73.312 1 71 430 LEU A C 1
ATOM 3563 O O . LEU A 1 430 ? -16.953 146.375 73.938 1 71 430 LEU A O 1
ATOM 3567 N N . GLN A 1 431 ? -17.672 145.125 72.188 1 70.88 431 GLN A N 1
ATOM 3568 C CA . GLN A 1 431 ? -18.484 146.125 71.625 1 70.88 431 GLN A CA 1
ATOM 3569 C C . GLN A 1 431 ? -19.594 146.625 72.562 1 70.88 431 GLN A C 1
ATOM 3571 O O . GLN A 1 431 ? -19.828 147.75 72.75 1 70.88 431 GLN A O 1
ATOM 3576 N N . LYS A 1 432 ? -20.219 145.625 73.125 1 71.31 432 LYS A N 1
ATOM 3577 C CA . LYS A 1 432 ? -21.312 145.875 74.062 1 71.31 432 LYS A CA 1
ATOM 3578 C C . LYS A 1 432 ? -20.812 146.625 75.312 1 71.31 432 LYS A C 1
ATOM 3580 O O . LYS A 1 432 ? -21.453 147.625 75.75 1 71.31 432 LYS A O 1
ATOM 3585 N N . LYS A 1 433 ? -19.719 146.25 75.812 1 70.81 433 LYS A N 1
ATOM 3586 C CA . LYS A 1 433 ? -19.156 146.875 77 1 70.81 433 LYS A CA 1
ATOM 3587 C C . LYS A 1 433 ? -18.703 148.25 76.75 1 70.81 433 LYS A C 1
ATOM 3589 O O . LYS A 1 433 ? -18.891 149.125 77.562 1 70.81 433 LYS A O 1
ATOM 3594 N N . ILE A 1 434 ? -18.203 148.5 75.562 1 71.31 434 ILE A N 1
ATOM 3595 C CA . ILE A 1 434 ? -17.766 149.875 75.188 1 71.31 434 ILE A CA 1
ATOM 3596 C C . ILE A 1 434 ? -18.984 150.75 74.938 1 71.31 434 ILE A C 1
ATOM 3598 O O . ILE A 1 434 ? -19 151.875 75.312 1 71.31 434 ILE A O 1
ATOM 3602 N N . GLU A 1 435 ? -20.078 150.125 74.312 1 70.38 435 GLU A N 1
ATOM 3603 C CA . GLU A 1 435 ? -21.297 150.875 74.062 1 70.38 435 GLU A CA 1
ATOM 3604 C C . GLU A 1 435 ? -21.984 151.375 75.375 1 70.38 435 GLU A C 1
ATOM 3606 O O . GLU A 1 435 ? -22.547 152.375 75.438 1 70.38 435 GLU A O 1
ATOM 3611 N N . THR A 1 436 ? -21.938 150.5 76.375 1 67.81 436 THR A N 1
ATOM 3612 C CA . THR A 1 436 ? -22.609 150.75 77.625 1 67.81 436 THR A CA 1
ATOM 3613 C C . THR A 1 436 ? -21.734 151.625 78.5 1 67.81 436 THR A C 1
ATOM 3615 O O . THR A 1 436 ? -22.203 152.25 79.5 1 67.81 436 THR A O 1
ATOM 3618 N N . ALA A 1 437 ? -20.406 151.625 78.188 1 62.47 437 ALA A N 1
ATOM 3619 C CA . ALA A 1 437 ? -19.531 152.5 79 1 62.47 437 ALA A CA 1
ATOM 3620 C C . ALA A 1 437 ? -19.734 154 78.688 1 62.47 437 ALA A C 1
ATOM 3622 O O . ALA A 1 437 ? -20.141 154.375 77.562 1 62.47 437 ALA A O 1
ATOM 3623 N N . GLY A 1 438 ? -20.219 154.875 79.688 1 59.47 438 GLY A N 1
ATOM 3624 C CA . GLY A 1 438 ? -20.5 156.375 79.562 1 59.47 438 GLY A CA 1
ATOM 3625 C C . GLY A 1 438 ? -19.531 157 78.625 1 59.47 438 GLY A C 1
ATOM 3626 O O . GLY A 1 438 ? -18.734 156.375 77.938 1 59.47 438 GLY A O 1
ATOM 3627 N N . GLU A 1 439 ? -19.547 158.375 78.312 1 58.09 439 GLU A N 1
ATOM 3628 C CA . GLU A 1 439 ? -18.859 159.25 77.312 1 58.09 439 GLU A CA 1
ATOM 3629 C C . GLU A 1 439 ? -17.344 159 77.375 1 58.09 439 GLU A C 1
ATOM 3631 O O . GLU A 1 439 ? -16.672 159.125 76.375 1 58.09 439 GLU A O 1
ATOM 3636 N N . ASN A 1 440 ? -16.688 158.875 78.562 1 56.91 440 ASN A N 1
ATOM 3637 C CA . ASN A 1 440 ? -15.242 158.75 78.688 1 56.91 440 ASN A CA 1
ATOM 3638 C C . ASN A 1 440 ? -14.82 157.375 78.938 1 56.91 440 ASN A C 1
ATOM 3640 O O . ASN A 1 440 ? -15.023 156.75 80 1 56.91 440 ASN A O 1
ATOM 3644 N N . VAL A 1 441 ? -14.844 156.5 77.875 1 60.44 441 VAL A N 1
ATOM 3645 C CA . VAL A 1 441 ? -14.383 155.125 77.938 1 60.44 441 VAL A CA 1
ATOM 3646 C C . VAL A 1 441 ? -12.93 155.125 78.438 1 60.44 441 VAL A C 1
ATOM 3648 O O . VAL A 1 441 ? -12.086 155.875 77.875 1 60.44 441 VAL A O 1
ATOM 3651 N N . ASN A 1 442 ? -12.727 154.875 79.75 1 60.12 442 ASN A N 1
ATOM 3652 C CA . ASN A 1 442 ? -11.383 154.75 80.312 1 60.12 442 ASN A CA 1
ATOM 3653 C C . ASN A 1 442 ? -10.484 153.875 79.5 1 60.12 442 ASN A C 1
ATOM 3655 O O . ASN A 1 442 ? -10.797 152.75 79.312 1 60.12 442 ASN A O 1
ATOM 3659 N N . LYS A 1 443 ? -9.609 154.375 78.625 1 66.56 443 LYS A N 1
ATOM 3660 C CA . LYS A 1 443 ? -8.594 153.75 77.75 1 66.56 443 LYS A CA 1
ATOM 3661 C C . LYS A 1 443 ? -7.984 152.5 78.375 1 66.56 443 LYS A C 1
ATOM 3663 O O . LYS A 1 443 ? -7.781 151.5 77.75 1 66.56 443 LYS A O 1
ATOM 3668 N N . LYS A 1 444 ? -7.82 152.625 79.75 1 66.44 444 LYS A N 1
ATOM 3669 C CA . LYS A 1 444 ? -7.09 151.5 80.438 1 66.44 444 LYS A CA 1
ATOM 3670 C C . LYS A 1 444 ? -7.91 150.25 80.5 1 66.44 444 LYS A C 1
ATOM 3672 O O . LYS A 1 444 ? -7.367 149.125 80.375 1 66.44 444 LYS A O 1
ATOM 3677 N N . VAL A 1 445 ? -9.227 150.5 80.562 1 65.56 445 VAL A N 1
ATOM 3678 C CA . VAL A 1 445 ? -10.078 149.25 80.75 1 65.56 445 VAL A CA 1
ATOM 3679 C C . VAL A 1 445 ? -10.227 148.5 79.375 1 65.56 445 VAL A C 1
ATOM 3681 O O . VAL A 1 445 ? -10.188 147.375 79.375 1 65.56 445 VAL A O 1
ATOM 3684 N N . VAL A 1 446 ? -10.273 149.375 78.312 1 67.25 446 VAL A N 1
ATOM 3685 C CA . VAL A 1 446 ? -10.406 148.75 76.938 1 67.25 446 VAL A CA 1
ATOM 3686 C C . VAL A 1 446 ? -9.102 148.125 76.562 1 67.25 446 VAL A C 1
ATOM 3688 O O . VAL A 1 446 ? -9.117 147 76 1 67.25 446 VAL A O 1
ATOM 3691 N N . LEU A 1 447 ? -8.023 148.625 77 1 66.69 447 LEU A N 1
ATOM 3692 C CA . LEU A 1 447 ? -6.719 148.125 76.625 1 66.69 447 LEU A CA 1
ATOM 3693 C C . LEU A 1 447 ? -6.465 146.875 77.438 1 66.69 447 LEU A C 1
ATOM 3695 O O . LEU A 1 447 ? -5.871 145.875 76.938 1 66.69 447 LEU A O 1
ATOM 3699 N N . ARG A 1 448 ? -6.941 146.75 78.75 1 66.19 448 ARG A N 1
ATOM 3700 C CA . ARG A 1 448 ? -6.762 145.625 79.562 1 66.19 448 ARG A CA 1
ATOM 3701 C C . ARG A 1 448 ? -7.582 144.375 79 1 66.19 448 ARG A C 1
ATOM 3703 O O . ARG A 1 448 ? -7.121 143.25 79 1 66.19 448 ARG A O 1
ATOM 3710 N N . ALA A 1 449 ? -8.812 144.75 78.438 1 63.81 449 ALA A N 1
ATOM 3711 C CA . ALA A 1 449 ? -9.672 143.75 77.938 1 63.81 449 ALA A CA 1
ATOM 3712 C C . ALA A 1 449 ? -9.094 143.125 76.625 1 63.81 449 ALA A C 1
ATOM 3714 O O . ALA A 1 449 ? -9.133 142 76.375 1 63.81 449 ALA A O 1
ATOM 3715 N N . LEU A 1 450 ? -8.508 144.125 75.875 1 63.44 450 LEU A N 1
ATOM 3716 C CA . LEU A 1 450 ? -7.895 143.625 74.625 1 63.44 450 LEU A CA 1
ATOM 3717 C C . LEU A 1 450 ? -6.602 142.875 74.875 1 63.44 450 LEU A C 1
ATOM 3719 O O . LEU A 1 450 ? -6.305 142 74.125 1 63.44 450 LEU A O 1
ATOM 3723 N N . LYS A 1 451 ? -5.785 143.375 75.938 1 60.06 451 LYS A N 1
ATOM 3724 C CA . LYS A 1 451 ? -4.516 142.625 76.25 1 60.06 451 LYS A CA 1
ATOM 3725 C C . LYS A 1 451 ? -4.742 141.25 76.688 1 60.06 451 LYS A C 1
ATOM 3727 O O . LYS A 1 451 ? -3.93 140.375 76.438 1 60.06 451 LYS A O 1
ATOM 3732 N N . THR A 1 452 ? -5.77 141 77.5 1 54.5 452 THR A N 1
ATOM 3733 C CA . THR A 1 452 ? -6.047 139.625 78 1 54.5 452 THR A CA 1
ATOM 3734 C C . THR A 1 452 ? -6.375 138.75 76.875 1 54.5 452 THR A C 1
ATOM 3736 O O . THR A 1 452 ? -6.145 137.5 76.938 1 54.5 452 THR A O 1
ATOM 3739 N N . PHE A 1 453 ? -6.879 139.25 75.812 1 52.84 453 PHE A N 1
ATOM 3740 C CA . PHE A 1 453 ? -7.305 138.5 74.688 1 52.84 453 PHE A CA 1
ATOM 3741 C C . PHE A 1 453 ? -6.164 138.25 73.688 1 52.84 453 PHE A C 1
ATOM 3743 O O . PHE A 1 453 ? -6.223 137.375 72.812 1 52.84 453 PHE A O 1
ATOM 3750 N N . GLN A 1 454 ? -5.18 139.375 73.625 1 49.06 454 GLN A N 1
ATOM 3751 C CA . GLN A 1 454 ? -4.039 139.25 72.688 1 49.06 454 GLN A CA 1
ATOM 3752 C C . GLN A 1 454 ? -3.176 138 73.062 1 49.06 454 GLN A C 1
ATOM 3754 O O . GLN A 1 454 ? -2.615 138 74.188 1 49.06 454 GLN A O 1
ATOM 3759 N N . GLY A 1 455 ? -3.588 136.875 72.812 1 48.75 455 GLY A N 1
ATOM 3760 C CA . GLY A 1 455 ? -2.568 135.875 72.875 1 48.75 455 GLY A CA 1
ATOM 3761 C C . GLY A 1 455 ? -1.235 136.25 72.312 1 48.75 455 GLY A C 1
ATOM 3762 O O . GLY A 1 455 ? -1.184 137.125 71.438 1 48.75 455 GLY A O 1
ATOM 3763 N N . THR A 1 456 ? -0.137 136.625 73.062 1 48.16 456 THR A N 1
ATOM 3764 C CA . THR A 1 456 ? 1.2 137 72.625 1 48.16 456 THR A CA 1
ATOM 3765 C C . THR A 1 456 ? 1.562 136.125 71.375 1 48.16 456 THR A C 1
ATOM 3767 O O . THR A 1 456 ? 1.153 135 71.188 1 48.16 456 THR A O 1
ATOM 3770 N N . PRO A 1 457 ? 1.964 136.875 70.25 1 49.97 457 PRO A N 1
ATOM 3771 C CA . PRO A 1 457 ? 2.49 136.125 69.062 1 49.97 457 PRO A CA 1
ATOM 3772 C C . PRO A 1 457 ? 3.182 134.875 69.5 1 49.97 457 PRO A C 1
ATOM 3774 O O . PRO A 1 457 ? 3.109 133.875 68.75 1 49.97 457 PRO A O 1
ATOM 3777 N N . SER A 1 458 ? 3.809 134.875 70.562 1 55.69 458 SER A N 1
ATOM 3778 C CA . SER A 1 458 ? 4.504 133.75 71.062 1 55.69 458 SER A CA 1
ATOM 3779 C C . SER A 1 458 ? 3.525 132.625 71.375 1 55.69 458 SER A C 1
ATOM 3781 O O . SER A 1 458 ? 3.82 131.375 71.188 1 55.69 458 SER A O 1
ATOM 3783 N N . LYS A 1 459 ? 2.361 132.875 71.75 1 60.38 459 LYS A N 1
ATOM 3784 C CA . LYS A 1 459 ? 1.383 131.875 72.125 1 60.38 459 LYS A CA 1
ATOM 3785 C C . LYS A 1 459 ? 0.741 131.25 70.875 1 60.38 459 LYS A C 1
ATOM 3787 O O . LYS A 1 459 ? 0.491 130.125 70.875 1 60.38 459 LYS A O 1
ATOM 3792 N N . ASN A 1 460 ? 0.645 132.125 69.875 1 58.12 460 ASN A N 1
ATOM 3793 C CA . ASN A 1 460 ? 0.106 131.625 68.625 1 58.12 460 ASN A CA 1
ATOM 3794 C C . ASN A 1 460 ? 1.047 130.5 68 1 58.12 460 ASN A C 1
ATOM 3796 O O . ASN A 1 460 ? 0.604 129.5 67.5 1 58.12 460 ASN A O 1
ATOM 3800 N N . TRP A 1 461 ? 2.359 130.875 68.062 1 63.16 461 TRP A N 1
ATOM 3801 C CA . TRP A 1 461 ? 3.338 130 67.5 1 63.16 461 TRP A CA 1
ATOM 3802 C C . TRP A 1 461 ? 3.352 128.75 68.312 1 63.16 461 TRP A C 1
ATOM 3804 O O . TRP A 1 461 ? 3.42 127.625 67.75 1 63.16 461 TRP A O 1
ATOM 3814 N N . THR A 1 462 ? 3.262 128.875 69.625 1 67.94 462 THR A N 1
ATOM 3815 C CA . THR A 1 462 ? 3.324 127.688 70.5 1 67.94 462 THR A CA 1
ATOM 3816 C C . THR A 1 462 ? 2.145 126.75 70.188 1 67.94 462 THR A C 1
ATOM 3818 O O . THR A 1 462 ? 2.303 125.562 70.188 1 67.94 462 THR A O 1
ATOM 3821 N N . GLU A 1 463 ? 1.121 127.312 69.875 1 64.62 463 GLU A N 1
ATOM 3822 C CA . GLU A 1 463 ? -0.062 126.5 69.562 1 64.62 463 GLU A CA 1
ATOM 3823 C C . GLU A 1 463 ? 0.058 125.875 68.188 1 64.62 463 GLU A C 1
ATOM 3825 O O . GLU A 1 463 ? -0.279 124.688 68 1 64.62 463 GLU A O 1
ATOM 3830 N N . PHE A 1 464 ? 0.502 126.688 67.25 1 65.88 464 PHE A N 1
ATOM 3831 C CA . PHE A 1 464 ? 0.75 126.188 65.875 1 65.88 464 PHE A CA 1
ATOM 3832 C C . PHE A 1 464 ? 1.749 125 65.938 1 65.88 464 PHE A C 1
ATOM 3834 O O . PHE A 1 464 ? 1.518 123.938 65.312 1 65.88 464 PHE A O 1
ATOM 3841 N N . GLU A 1 465 ? 2.811 125.375 66.688 1 70.81 465 GLU A N 1
ATOM 3842 C CA . GLU A 1 465 ? 3.893 124.375 66.75 1 70.81 465 GLU A CA 1
ATOM 3843 C C . GLU A 1 465 ? 3.424 123.062 67.375 1 70.81 465 GLU A C 1
ATOM 3845 O O . GLU A 1 465 ? 3.781 122 66.938 1 70.81 465 GLU A O 1
ATOM 3850 N N . ALA A 1 466 ? 2.635 123.188 68.312 1 70.19 466 ALA A N 1
ATOM 3851 C CA . ALA A 1 466 ? 2.104 122 69 1 70.19 466 ALA A CA 1
ATOM 3852 C C . ALA A 1 466 ? 1.209 121.188 68.062 1 70.19 466 ALA A C 1
ATOM 3854 O O . ALA A 1 466 ? 1.293 119.938 68 1 70.19 466 ALA A O 1
ATOM 3855 N N . ARG A 1 467 ? 0.602 121.812 67.312 1 63.03 467 ARG A N 1
ATOM 3856 C CA . ARG A 1 467 ? -0.299 121.125 66.375 1 63.03 467 ARG A CA 1
ATOM 3857 C C . ARG A 1 467 ? 0.475 120.562 65.188 1 63.03 467 ARG A C 1
ATOM 3859 O O . ARG A 1 467 ? 0.187 119.438 64.75 1 63.03 467 ARG A O 1
ATOM 3866 N N . PHE A 1 468 ? 1.317 121.375 64.688 1 69.12 468 PHE A N 1
ATOM 3867 C CA . PHE A 1 468 ? 2.176 120.875 63.625 1 69.12 468 PHE A CA 1
ATOM 3868 C C . PHE A 1 468 ? 2.91 119.625 64 1 69.12 468 PHE A C 1
ATOM 3870 O O . PHE A 1 468 ? 2.975 118.688 63.219 1 69.12 468 PHE A O 1
ATOM 3877 N N . THR A 1 469 ? 3.404 119.625 65.25 1 73 469 THR A N 1
ATOM 3878 C CA . THR A 1 469 ? 4.199 118.5 65.75 1 73 469 THR A CA 1
ATOM 3879 C C . THR A 1 469 ? 3.32 117.25 65.938 1 73 469 THR A C 1
ATOM 3881 O O . THR A 1 469 ? 3.787 116.125 65.812 1 73 469 THR A O 1
ATOM 3884 N N . THR A 1 470 ? 2.176 117.438 66.188 1 66.12 470 THR A N 1
ATOM 3885 C CA . THR A 1 470 ? 1.251 116.312 66.375 1 66.12 470 THR A CA 1
ATOM 3886 C C . THR A 1 470 ? 0.938 115.688 65.062 1 66.12 470 THR A C 1
ATOM 3888 O O . THR A 1 470 ? 0.814 114.438 65 1 66.12 470 THR A O 1
ATOM 3891 N N . ILE A 1 471 ? 0.942 116.438 64.062 1 64.12 471 ILE A N 1
ATOM 3892 C CA . ILE A 1 471 ? 0.597 115.938 62.719 1 64.12 471 ILE A CA 1
ATOM 3893 C C . ILE A 1 471 ? 1.852 115.375 62.031 1 64.12 471 ILE A C 1
ATOM 3895 O O . ILE A 1 471 ? 1.811 114.375 61.344 1 64.12 471 ILE A O 1
ATOM 3899 N N . ASN A 1 472 ? 2.918 116.188 62.156 1 65 472 ASN A N 1
ATOM 3900 C CA . ASN A 1 472 ? 4.199 115.875 61.531 1 65 472 ASN A CA 1
ATOM 3901 C C . ASN A 1 472 ? 5.23 115.438 62.562 1 65 472 ASN A C 1
ATOM 3903 O O . ASN A 1 472 ? 6.184 116.188 62.844 1 65 472 ASN A O 1
ATOM 3907 N N . GLN A 1 473 ? 4.996 114.312 63.25 1 71.19 473 GLN A N 1
ATOM 3908 C CA . GLN A 1 473 ? 5.73 113.938 64.438 1 71.19 473 GLN A CA 1
ATOM 3909 C C . GLN A 1 473 ? 7.227 113.812 64.188 1 71.19 473 GLN A C 1
ATOM 3911 O O . GLN A 1 473 ? 8.039 114.25 65 1 71.19 473 GLN A O 1
ATOM 3916 N N . SER A 1 474 ? 7.656 113.375 62.969 1 77 474 SER A N 1
ATOM 3917 C CA . SER A 1 474 ? 9.078 113.125 62.75 1 77 474 SER A CA 1
ATOM 3918 C C . SER A 1 474 ? 9.703 114.188 61.906 1 77 474 SER A C 1
ATOM 3920 O O . SER A 1 474 ? 10.875 114.125 61.531 1 77 474 SER A O 1
ATOM 3922 N N . PHE A 1 475 ? 9.023 115.188 61.781 1 77.69 475 PHE A N 1
ATOM 3923 C CA . PHE A 1 475 ? 9.516 116.188 60.875 1 77.69 475 PHE A CA 1
ATOM 3924 C C . PHE A 1 475 ? 10.734 116.938 61.438 1 77.69 475 PHE A C 1
ATOM 3926 O O . PHE A 1 475 ? 11.789 117 60.812 1 77.69 475 PHE A O 1
ATOM 3933 N N . TYR A 1 476 ? 10.586 117.5 62.594 1 80.88 476 TYR A N 1
ATOM 3934 C CA . TYR A 1 476 ? 11.664 118.25 63.219 1 80.88 476 TYR A CA 1
ATOM 3935 C C . TYR A 1 476 ? 12.852 117.375 63.531 1 80.88 476 TYR A C 1
ATOM 3937 O O . TYR A 1 476 ? 14.008 117.75 63.344 1 80.88 476 TYR A O 1
ATOM 3945 N N . GLU A 1 477 ? 12.523 116.188 63.906 1 82 477 GLU A N 1
ATOM 3946 C CA . GLU A 1 477 ? 13.594 115.25 64.188 1 82 477 GLU A CA 1
ATOM 3947 C C . GLU A 1 477 ? 14.391 114.938 62.938 1 82 477 GLU A C 1
ATOM 3949 O O . GLU A 1 477 ? 15.617 114.938 62.938 1 82 477 GLU A O 1
ATOM 3954 N N . ASN A 1 478 ? 13.781 114.625 61.875 1 83.94 478 ASN A N 1
ATOM 3955 C CA . ASN A 1 478 ? 14.43 114.312 60.594 1 83.94 478 ASN A CA 1
ATOM 3956 C C . ASN A 1 478 ? 15.234 115.5 60.062 1 83.94 478 ASN A C 1
ATOM 3958 O O . ASN A 1 478 ? 16.344 115.312 59.562 1 83.94 478 ASN A O 1
ATOM 3962 N N . LEU A 1 479 ? 14.719 116.625 60.25 1 83.25 479 LEU A N 1
ATOM 3963 C CA . LEU A 1 479 ? 15.367 117.812 59.781 1 83.25 479 LEU A CA 1
ATOM 3964 C C . LEU A 1 479 ? 16.625 118.125 60.625 1 83.25 479 LEU A C 1
ATOM 3966 O O . LEU A 1 479 ? 17.656 118.5 60.062 1 83.25 479 LEU A O 1
ATOM 3970 N N . ARG A 1 480 ? 16.5 117.938 61.875 1 83.75 480 ARG A N 1
ATOM 3971 C CA . ARG A 1 480 ? 17.625 118.188 62.781 1 83.75 480 ARG A CA 1
ATOM 3972 C C . ARG A 1 480 ? 18.75 117.188 62.531 1 83.75 480 ARG A C 1
ATOM 3974 O O . ARG A 1 480 ? 19.922 117.5 62.656 1 83.75 480 ARG A O 1
ATOM 3981 N N . ILE A 1 481 ? 18.359 116.062 62.281 1 85.31 481 ILE A N 1
ATOM 3982 C CA . ILE A 1 481 ? 19.344 115 62.031 1 85.31 481 ILE A CA 1
ATOM 3983 C C . ILE A 1 481 ? 20.078 115.312 60.719 1 85.31 481 ILE A C 1
ATOM 3985 O O . ILE A 1 481 ? 21.312 115.188 60.656 1 85.31 481 ILE A O 1
ATOM 3989 N N . LYS A 1 482 ? 19.453 115.688 59.75 1 85.38 482 LYS A N 1
ATOM 3990 C CA . LYS A 1 482 ? 20.062 115.938 58.438 1 85.38 482 LYS A CA 1
ATOM 3991 C C . LYS A 1 482 ? 20.75 117.312 58.375 1 85.38 482 LYS A C 1
ATOM 3993 O O . LYS A 1 482 ? 21.781 117.438 57.719 1 85.38 482 LYS A O 1
ATOM 3998 N N . TYR A 1 483 ? 20.141 118.25 59 1 86.94 483 TYR A N 1
ATOM 3999 C CA . TYR A 1 483 ? 20.703 119.562 58.969 1 86.94 483 TYR A CA 1
ATOM 4000 C C . TYR A 1 483 ? 20.812 120.188 60.375 1 86.94 483 TYR A C 1
ATOM 4002 O O . TYR A 1 483 ? 19.984 121 60.75 1 86.94 483 TYR A O 1
ATOM 4010 N N . PRO A 1 484 ? 21.719 119.812 61.125 1 83.56 484 PRO A N 1
ATOM 4011 C CA . PRO A 1 484 ? 21.844 120.25 62.531 1 83.56 484 PRO A CA 1
ATOM 4012 C C . PRO A 1 484 ? 22.156 121.75 62.719 1 83.56 484 PRO A C 1
ATOM 4014 O O . PRO A 1 484 ? 21.953 122.25 63.781 1 83.56 484 PRO A O 1
ATOM 4017 N N . LYS A 1 485 ? 22.594 122.375 61.812 1 82.75 485 LYS A N 1
ATOM 4018 C CA . LYS A 1 485 ? 23.047 123.75 61.906 1 82.75 485 LYS A CA 1
ATOM 4019 C C . LYS A 1 485 ? 21.875 124.75 61.75 1 82.75 485 LYS A C 1
ATOM 4021 O O . LYS A 1 485 ? 22.047 125.938 61.844 1 82.75 485 LYS A O 1
ATOM 4026 N N . LEU A 1 486 ? 20.656 124.188 61.594 1 86.06 486 LEU A N 1
ATOM 4027 C CA . LEU A 1 486 ? 19.5 125.062 61.406 1 86.06 486 LEU A CA 1
ATOM 4028 C C . LEU A 1 486 ? 19.062 125.688 62.75 1 86.06 486 LEU A C 1
ATOM 4030 O O . LEU A 1 486 ? 19.016 125 63.75 1 86.06 486 LEU A O 1
ATOM 4034 N N . SER A 1 487 ? 18.922 127 62.781 1 85.12 487 SER A N 1
ATOM 4035 C CA . SER A 1 487 ? 18.453 127.688 63.969 1 85.12 487 SER A CA 1
ATOM 4036 C C . SER A 1 487 ? 16.969 127.438 64.25 1 85.12 487 SER A C 1
ATOM 4038 O O . SER A 1 487 ? 16.281 126.875 63.375 1 85.12 487 SER A O 1
ATOM 4040 N N . GLN A 1 488 ? 16.469 127.875 65.375 1 81.19 488 GLN A N 1
ATOM 4041 C CA . GLN A 1 488 ? 15.062 127.688 65.688 1 81.19 488 GLN A CA 1
ATOM 4042 C C . GLN A 1 488 ? 14.156 128.375 64.688 1 81.19 488 GLN A C 1
ATOM 4044 O O . GLN A 1 488 ? 13.094 127.938 64.375 1 81.19 488 GLN A O 1
ATOM 4049 N N . THR A 1 489 ? 14.641 129.5 64.312 1 80.69 489 THR A N 1
ATOM 4050 C CA . THR A 1 489 ? 13.875 130.25 63.344 1 80.69 489 THR A CA 1
ATOM 4051 C C . THR A 1 489 ? 13.828 129.625 62 1 80.69 489 THR A C 1
ATOM 4053 O O . THR A 1 489 ? 12.797 129.625 61.312 1 80.69 489 THR A O 1
ATOM 4056 N N . ASP A 1 490 ? 14.922 129 61.625 1 86.81 490 ASP A N 1
ATOM 4057 C CA . ASP A 1 490 ? 14.977 128.25 60.375 1 86.81 490 ASP A CA 1
ATOM 4058 C C . ASP A 1 490 ? 13.977 127.062 60.406 1 86.81 490 ASP A C 1
ATOM 4060 O O . ASP A 1 490 ? 13.289 126.75 59.438 1 86.81 490 ASP A O 1
ATOM 4064 N N . GLN A 1 491 ? 13.945 126.438 61.562 1 86.5 491 GLN A N 1
ATOM 4065 C CA . GLN A 1 491 ? 13.039 125.312 61.75 1 86.5 491 GLN A CA 1
ATOM 4066 C C . GLN A 1 491 ? 11.586 125.75 61.625 1 86.5 491 GLN A C 1
ATOM 4068 O O . GLN A 1 491 ? 10.758 125.062 61.031 1 86.5 491 GLN A O 1
ATOM 4073 N N . LYS A 1 492 ? 11.336 126.875 62.125 1 80.62 492 LYS A N 1
ATOM 4074 C CA . LYS A 1 492 ? 10 127.438 62.062 1 80.62 492 LYS A CA 1
ATOM 4075 C C . LYS A 1 492 ? 9.602 127.75 60.625 1 80.62 492 LYS A C 1
ATOM 4077 O O . LYS A 1 492 ? 8.484 127.438 60.219 1 80.62 492 LYS A O 1
ATOM 4082 N N . ILE A 1 493 ? 10.477 128.25 59.875 1 84 493 ILE A N 1
ATOM 4083 C CA . ILE A 1 493 ? 10.25 128.625 58.5 1 84 493 ILE A CA 1
ATOM 4084 C C . ILE A 1 493 ? 10.047 127.312 57.688 1 84 493 ILE A C 1
ATOM 4086 O O . ILE A 1 493 ? 9.156 127.188 56.844 1 84 493 ILE A O 1
ATOM 4090 N N . CYS A 1 494 ? 10.797 126.312 58.031 1 86.62 494 CYS A N 1
ATOM 4091 C CA . CYS A 1 494 ? 10.664 125 57.344 1 86.62 494 CYS A CA 1
ATOM 4092 C C . CYS A 1 494 ? 9.281 124.438 57.562 1 86.62 494 CYS A C 1
ATOM 4094 O O . CYS A 1 494 ? 8.68 123.875 56.656 1 86.62 494 CYS A O 1
ATOM 4096 N N . ALA A 1 495 ? 8.844 124.5 58.719 1 80.38 495 ALA A N 1
ATOM 4097 C CA . ALA A 1 495 ? 7.516 124 59.062 1 80.38 495 ALA A CA 1
ATOM 4098 C C . ALA A 1 495 ? 6.434 124.688 58.25 1 80.38 495 ALA A C 1
ATOM 4100 O O . ALA A 1 495 ? 5.5 124.062 57.75 1 80.38 495 ALA A O 1
ATOM 4101 N N . LEU A 1 496 ? 6.645 126 58.062 1 79.06 496 LEU A N 1
ATOM 4102 C CA . LEU A 1 496 ? 5.676 126.812 57.344 1 79.06 496 LEU A CA 1
ATOM 4103 C C . LEU A 1 496 ? 5.773 126.5 55.844 1 79.06 496 LEU A C 1
ATOM 4105 O O . LEU A 1 496 ? 4.754 126.5 55.156 1 79.06 496 LEU A O 1
ATOM 4109 N N . VAL A 1 497 ? 6.93 126.312 55.281 1 80.75 497 VAL A N 1
ATOM 4110 C CA . VAL A 1 497 ? 7.164 126 53.906 1 80.75 497 VAL A CA 1
ATOM 4111 C C . VAL A 1 497 ? 6.559 124.625 53.594 1 80.75 497 VAL A C 1
ATOM 4113 O O . VAL A 1 497 ? 5.969 124.375 52.531 1 80.75 497 VAL A O 1
ATOM 4116 N N . LYS A 1 498 ? 6.715 123.75 54.562 1 78.81 498 LYS A N 1
ATOM 4117 C CA . LYS A 1 498 ? 6.164 122.375 54.375 1 78.81 498 LYS A CA 1
ATOM 4118 C C . LYS A 1 498 ? 4.652 122.438 54.156 1 78.81 498 LYS A C 1
ATOM 4120 O O . LYS A 1 498 ? 4.102 121.625 53.406 1 78.81 498 LYS A O 1
ATOM 4125 N N . LEU A 1 499 ? 4.145 123.438 54.719 1 70.75 499 LEU A N 1
ATOM 4126 C CA . LEU A 1 499 ? 2.697 123.562 54.625 1 70.75 499 LEU A CA 1
ATOM 4127 C C . LEU A 1 499 ? 2.311 124.5 53.5 1 70.75 499 LEU A C 1
ATOM 4129 O O . LEU A 1 499 ? 1.135 124.875 53.344 1 70.75 499 LEU A O 1
ATOM 4133 N N . ASN A 1 500 ? 3.248 125 52.719 1 74.88 500 ASN A N 1
ATOM 4134 C CA . ASN A 1 500 ? 3.104 125.875 51.562 1 74.88 500 ASN A CA 1
ATOM 4135 C C . ASN A 1 500 ? 2.449 127.188 51.906 1 74.88 500 ASN A C 1
ATOM 4137 O O . ASN A 1 500 ? 1.613 127.688 51.156 1 74.88 500 ASN A O 1
ATOM 4141 N N . PHE A 1 501 ? 2.842 127.75 53.031 1 71.62 501 PHE A N 1
ATOM 4142 C CA . PHE A 1 501 ? 2.369 129.125 53.406 1 71.62 501 PHE A CA 1
ATOM 4143 C C . PHE A 1 501 ? 2.988 130.125 52.5 1 71.62 501 PHE A C 1
ATOM 4145 O O . PHE A 1 501 ? 4.195 130.125 52.25 1 71.62 501 PHE A O 1
ATOM 4152 N N . PRO A 1 502 ? 2.236 131 51.969 1 75 502 PRO A N 1
ATOM 4153 C CA . PRO A 1 502 ? 2.818 132.125 51.25 1 75 502 PRO A CA 1
ATOM 4154 C C . PRO A 1 502 ? 3.607 133 52.156 1 75 502 PRO A C 1
ATOM 4156 O O . PRO A 1 502 ? 3.357 133.125 53.375 1 75 502 PRO A O 1
ATOM 4159 N N . SER A 1 503 ? 4.555 133.75 51.656 1 78.94 503 SER A N 1
ATOM 4160 C CA . SER A 1 503 ? 5.461 134.625 52.406 1 78.94 503 SER A CA 1
ATOM 4161 C C . SER A 1 503 ? 4.691 135.625 53.219 1 78.94 503 SER A C 1
ATOM 4163 O O . SER A 1 503 ? 5.082 136 54.344 1 78.94 503 SER A O 1
ATOM 4165 N N . LYS A 1 504 ? 3.68 136 52.656 1 75 504 LYS A N 1
ATOM 4166 C CA . LYS A 1 504 ? 2.85 137 53.344 1 75 504 LYS A CA 1
ATOM 4167 C C . LYS A 1 504 ? 2.246 136.5 54.625 1 75 504 LYS A C 1
ATOM 4169 O O . LYS A 1 504 ? 2.242 137.125 55.656 1 75 504 LYS A O 1
ATOM 4174 N N . ASP A 1 505 ? 1.858 135.25 54.562 1 71.94 505 ASP A N 1
ATOM 4175 C CA . ASP A 1 505 ? 1.236 134.625 55.688 1 71.94 505 ASP A CA 1
ATOM 4176 C C . ASP A 1 505 ? 2.281 134.25 56.719 1 71.94 505 ASP A C 1
ATOM 4178 O O . ASP A 1 505 ? 2.037 134.25 57.938 1 71.94 505 ASP A O 1
ATOM 4182 N N . MET A 1 506 ? 3.346 133.75 56.344 1 76.5 506 MET A N 1
ATOM 4183 C CA . MET A 1 506 ? 4.461 133.5 57.219 1 76.5 506 MET A CA 1
ATOM 4184 C C . MET A 1 506 ? 4.852 134.625 58.094 1 76.5 506 MET A C 1
ATOM 4186 O O . MET A 1 506 ? 5.117 134.5 59.281 1 76.5 506 MET A O 1
ATOM 4190 N N . SER A 1 507 ? 4.812 135.75 57.469 1 78.25 507 SER A N 1
ATOM 4191 C CA . SER A 1 507 ? 5.203 137 58.156 1 78.25 507 SER A CA 1
ATOM 4192 C C . SER A 1 507 ? 4.277 137.25 59.344 1 78.25 507 SER A C 1
ATOM 4194 O O . SER A 1 507 ? 4.73 137.75 60.406 1 78.25 507 SER A O 1
ATOM 4196 N N . LYS A 1 508 ? 3.156 137 59.156 1 68.75 508 LYS A N 1
ATOM 4197 C CA . LYS A 1 508 ? 2.145 137.25 60.188 1 68.75 508 LYS A CA 1
ATOM 4198 C C . LYS A 1 508 ? 2.311 136.25 61.344 1 68.75 508 LYS A C 1
ATOM 4200 O O . LYS A 1 508 ? 2.209 136.625 62.5 1 68.75 508 LYS A O 1
ATOM 4205 N N . LEU A 1 509 ? 2.547 135.125 61.031 1 67.81 509 LEU A N 1
ATOM 4206 C CA . LEU A 1 509 ? 2.668 134 62.031 1 67.81 509 LEU A CA 1
ATOM 4207 C C . LEU A 1 509 ? 3.949 134.25 62.844 1 67.81 509 LEU A C 1
ATOM 4209 O O . LEU A 1 509 ? 3.967 134 64.062 1 67.81 509 LEU A O 1
ATOM 4213 N N . LEU A 1 510 ? 4.961 134.625 62.219 1 73.38 510 LEU A N 1
ATOM 4214 C CA . LEU A 1 510 ? 6.277 134.75 62.812 1 73.38 510 LEU A CA 1
ATOM 4215 C C . LEU A 1 510 ? 6.457 136.125 63.438 1 73.38 510 LEU A C 1
ATOM 4217 O O . LEU A 1 510 ? 7.375 136.375 64.25 1 73.38 510 LEU A O 1
ATOM 4221 N N . GLY A 1 511 ? 5.605 137.125 63.031 1 68.06 511 GLY A N 1
ATOM 4222 C CA . GLY A 1 511 ? 5.691 138.375 63.562 1 68.06 511 GLY A CA 1
ATOM 4223 C C . GLY A 1 511 ? 6.824 139.25 62.969 1 68.06 511 GLY A C 1
ATOM 4224 O O . GLY A 1 511 ? 7.438 140 63.625 1 68.06 511 GLY A O 1
ATOM 4225 N N . ILE A 1 512 ? 7.168 138.875 61.75 1 77.06 512 ILE A N 1
ATOM 4226 C CA . ILE A 1 512 ? 8.242 139.625 61.062 1 77.06 512 ILE A CA 1
ATOM 4227 C C . ILE A 1 512 ? 7.715 140.25 59.75 1 77.06 512 ILE A C 1
ATOM 4229 O O . ILE A 1 512 ? 6.586 139.875 59.344 1 77.06 512 ILE A O 1
ATOM 4233 N N . SER A 1 513 ? 8.484 141.125 59.125 1 78.12 513 SER A N 1
ATOM 4234 C CA . SER A 1 513 ? 8.102 141.75 57.844 1 78.12 513 SER A CA 1
ATOM 4235 C C . SER A 1 513 ? 8.211 140.75 56.688 1 78.12 513 SER A C 1
ATOM 4237 O O . SER A 1 513 ? 8.938 139.75 56.812 1 78.12 513 SER A O 1
ATOM 4239 N N . VAL A 1 514 ? 7.441 140.875 55.688 1 80.88 514 VAL A N 1
ATOM 4240 C CA . VAL A 1 514 ? 7.457 140 54.5 1 80.88 514 VAL A CA 1
ATOM 4241 C C . VAL A 1 514 ? 8.859 140 53.906 1 80.88 514 VAL A C 1
ATOM 4243 O O . VAL A 1 514 ? 9.328 138.875 53.438 1 80.88 514 VAL A O 1
ATOM 4246 N N . GLU A 1 515 ? 9.5 141.125 53.969 1 80.62 515 GLU A N 1
ATOM 4247 C CA . GLU A 1 515 ? 10.867 141.125 53.438 1 80.62 515 GLU A CA 1
ATOM 4248 C C . GLU A 1 515 ? 11.82 140.375 54.25 1 80.62 515 GLU A C 1
ATOM 4250 O O . GLU A 1 515 ? 12.695 139.625 53.688 1 80.62 515 GLU A O 1
ATOM 4255 N N . SER A 1 516 ? 11.602 140.375 55.562 1 83.38 516 SER A N 1
ATOM 4256 C CA . SER A 1 516 ? 12.43 139.5 56.438 1 83.38 516 SER A CA 1
ATOM 4257 C C . SER A 1 516 ? 12.211 138 56.188 1 83.38 516 SER A C 1
ATOM 4259 O O . SER A 1 516 ? 13.148 137.25 56.281 1 83.38 516 SER A O 1
ATOM 4261 N N . VAL A 1 517 ? 11.008 137.625 55.781 1 85.31 517 VAL A N 1
ATOM 4262 C CA . VAL A 1 517 ? 10.703 136.25 55.438 1 85.31 517 VAL A CA 1
ATOM 4263 C C . VAL A 1 517 ? 11.477 135.875 54.188 1 85.31 517 VAL A C 1
ATOM 4265 O O . VAL A 1 517 ? 12.062 134.75 54.125 1 85.31 517 VAL A O 1
ATOM 4268 N N . HIS A 1 518 ? 11.477 136.75 53.188 1 84.94 518 HIS A N 1
ATOM 4269 C CA . HIS A 1 518 ? 12.203 136.5 51.938 1 84.94 518 HIS A CA 1
ATOM 4270 C C . HIS A 1 518 ? 13.695 136.375 52.219 1 84.94 518 HIS A C 1
ATOM 4272 O O . HIS A 1 518 ? 14.32 135.375 51.656 1 84.94 518 HIS A O 1
ATOM 4278 N N . THR A 1 519 ? 14.156 137.125 53 1 85.19 519 THR A N 1
ATOM 4279 C CA . THR A 1 519 ? 15.57 137.125 53.344 1 85.19 519 THR A CA 1
ATOM 4280 C C . THR A 1 519 ? 15.859 135.75 54.094 1 85.19 519 THR A C 1
ATOM 4282 O O . THR A 1 519 ? 16.875 135.125 53.844 1 85.19 519 THR A O 1
ATOM 4285 N N . SER A 1 520 ? 14.938 135.375 55.031 1 86.75 520 SER A N 1
ATOM 4286 C CA . SER A 1 520 ? 15.102 134.125 55.781 1 86.75 520 SER A CA 1
ATOM 4287 C C . SER A 1 520 ? 15.016 132.875 54.906 1 86.75 520 SER A C 1
ATOM 4289 O O . SER A 1 520 ? 15.773 132 55.094 1 86.75 520 SER A O 1
ATOM 4291 N N . ARG A 1 521 ? 14.125 133 53.969 1 86 521 ARG A N 1
ATOM 4292 C CA . ARG A 1 521 ? 13.984 131.875 53 1 86 521 ARG A CA 1
ATOM 4293 C C . ARG A 1 521 ? 15.25 131.75 52.156 1 86 521 ARG A C 1
ATOM 4295 O O . ARG A 1 521 ? 15.695 130.625 51.875 1 86 521 ARG A O 1
ATOM 4302 N N . TYR A 1 522 ? 15.75 133 51.781 1 86.25 522 TYR A N 1
ATOM 4303 C CA . TYR A 1 522 ? 16.984 133 51 1 86.25 522 TYR A CA 1
ATOM 4304 C C . TYR A 1 522 ? 18.141 132.375 51.781 1 86.25 522 TYR A C 1
ATOM 4306 O O . TYR A 1 522 ? 18.906 131.625 51.281 1 86.25 522 TYR A O 1
ATOM 4314 N N . ARG A 1 523 ? 18.312 132.75 53 1 87 523 ARG A N 1
ATOM 4315 C CA . ARG A 1 523 ? 19.359 132.25 53.875 1 87 523 ARG A CA 1
ATOM 4316 C C . ARG A 1 523 ? 19.188 130.75 54.125 1 87 523 ARG A C 1
ATOM 4318 O O . ARG A 1 523 ? 20.172 130 54.156 1 87 523 ARG A O 1
ATOM 4325 N N . LEU A 1 524 ? 17.938 130.375 54.344 1 88.81 524 LEU A N 1
ATOM 4326 C CA . LEU A 1 524 ? 17.625 129 54.562 1 88.81 524 LEU A CA 1
ATOM 4327 C C . LEU A 1 524 ? 18.016 128.125 53.344 1 88.81 524 LEU A C 1
ATOM 4329 O O . LEU A 1 524 ? 18.594 127.062 53.5 1 88.81 524 LEU A O 1
ATOM 4333 N N . ARG A 1 525 ? 17.75 128.625 52.188 1 87.19 525 ARG A N 1
ATOM 4334 C CA . ARG A 1 525 ? 18.141 127.875 50.969 1 87.19 525 ARG A CA 1
ATOM 4335 C C . ARG A 1 525 ? 19.641 127.688 50.906 1 87.19 525 ARG A C 1
ATOM 4337 O O . ARG A 1 525 ? 20.125 126.625 50.5 1 87.19 525 ARG A O 1
ATOM 4344 N N . LYS A 1 526 ? 20.297 128.75 51.281 1 85.38 526 LYS A N 1
ATOM 4345 C CA . LYS A 1 526 ? 21.75 128.625 51.281 1 85.38 526 LYS A CA 1
ATOM 4346 C C . LYS A 1 526 ? 22.25 127.625 52.312 1 85.38 526 LYS A C 1
ATOM 4348 O O . LYS A 1 526 ? 23.156 126.875 52.062 1 85.38 526 LYS A O 1
ATOM 4353 N N . LYS A 1 527 ? 21.578 127.625 53.406 1 87.25 527 LYS A N 1
ATOM 4354 C CA . LYS A 1 527 ? 21.984 126.688 54.469 1 87.25 527 LYS A CA 1
ATOM 4355 C C . LYS A 1 527 ? 21.672 125.25 54.125 1 87.25 527 LYS A C 1
ATOM 4357 O O . LYS A 1 527 ? 22.375 124.375 54.562 1 87.25 527 LYS A O 1
ATOM 4362 N N . LEU A 1 528 ? 20.641 125.062 53.375 1 86.94 528 LEU A N 1
ATOM 4363 C CA . LEU A 1 528 ? 20.203 123.75 52.969 1 86.94 528 LEU A CA 1
ATOM 4364 C C . LEU A 1 528 ? 20.953 123.312 51.719 1 86.94 528 LEU A C 1
ATOM 4366 O O . LEU A 1 528 ? 20.812 122.125 51.312 1 86.94 528 LEU A O 1
ATOM 4370 N N . GLY A 1 529 ? 21.797 124.125 51.094 1 86.25 529 GLY A N 1
ATOM 4371 C CA . GLY A 1 529 ? 22.625 123.812 49.938 1 86.25 529 GLY A CA 1
ATOM 4372 C C . GLY A 1 529 ? 21.828 123.625 48.656 1 86.25 529 GLY A C 1
ATOM 4373 O O . GLY A 1 529 ? 22.172 122.875 47.812 1 86.25 529 GLY A O 1
ATOM 4374 N N . LEU A 1 530 ? 20.656 124.438 48.531 1 83.38 530 LEU A N 1
ATOM 4375 C CA . LEU A 1 530 ? 19.766 124.25 47.406 1 83.38 530 LEU A CA 1
ATOM 4376 C C . LEU A 1 530 ? 20.219 125.188 46.25 1 83.38 530 LEU A C 1
ATOM 4378 O O . LEU A 1 530 ? 20.688 126.312 46.469 1 83.38 530 LEU A O 1
ATOM 4382 N N . LYS A 1 531 ? 20.203 124.625 45.094 1 78.94 531 LYS A N 1
ATOM 4383 C CA . LYS A 1 531 ? 20.516 125.375 43.906 1 78.94 531 LYS A CA 1
ATOM 4384 C C . LYS A 1 531 ? 19.328 126.25 43.469 1 78.94 531 LYS A C 1
ATOM 4386 O O . LYS A 1 531 ? 18.219 126.062 44 1 78.94 531 LYS A O 1
ATOM 4391 N N . ARG A 1 532 ? 19.531 127.312 42.594 1 75.56 532 ARG A N 1
ATOM 4392 C CA . ARG A 1 532 ? 18.531 128.25 42.125 1 75.56 532 ARG A CA 1
ATOM 4393 C C . ARG A 1 532 ? 17.344 127.562 41.5 1 75.56 532 ARG A C 1
ATOM 4395 O O . ARG A 1 532 ? 16.203 128 41.625 1 75.56 532 ARG A O 1
ATOM 4402 N N . GLU A 1 533 ? 17.562 126.375 41.062 1 77.25 533 GLU A N 1
ATOM 4403 C CA . GLU A 1 533 ? 16.531 125.688 40.312 1 77.25 533 GLU A CA 1
ATOM 4404 C C . GLU A 1 533 ? 15.719 124.75 41.25 1 77.25 533 GLU A C 1
ATOM 4406 O O . GLU A 1 533 ? 14.617 124.312 40.906 1 77.25 533 GLU A O 1
ATOM 4411 N N . ASP A 1 534 ? 16.172 124.562 42.469 1 76.88 534 ASP A N 1
ATOM 4412 C CA . ASP A 1 534 ? 15.508 123.625 43.375 1 76.88 534 ASP A CA 1
ATOM 4413 C C . ASP A 1 534 ? 14.328 124.312 44.062 1 76.88 534 ASP A C 1
ATOM 4415 O O . ASP A 1 534 ? 14.414 125.5 44.469 1 76.88 534 ASP A O 1
ATOM 4419 N N . ASN A 1 535 ? 13.242 123.688 44.062 1 79.81 535 ASN A N 1
ATOM 4420 C CA . ASN A 1 535 ? 12.062 124.188 44.75 1 79.81 535 ASN A CA 1
ATOM 4421 C C . ASN A 1 535 ? 12.094 123.812 46.219 1 79.81 535 ASN A C 1
ATOM 4423 O O . ASN A 1 535 ? 12.195 122.625 46.594 1 79.81 535 ASN A O 1
ATOM 4427 N N . LEU A 1 536 ? 12.141 124.938 47.031 1 85.38 536 LEU A N 1
ATOM 4428 C CA . LEU A 1 536 ? 12.25 124.75 48.469 1 85.38 536 LEU A CA 1
ATOM 4429 C C . LEU A 1 536 ? 11.102 123.938 49.031 1 85.38 536 LEU A C 1
ATOM 4431 O O . LEU A 1 536 ? 11.305 123.062 49.906 1 85.38 536 LEU A O 1
ATOM 4435 N N . GLU A 1 537 ? 9.984 124.062 48.562 1 79 537 GLU A N 1
ATOM 4436 C CA . GLU A 1 537 ? 8.797 123.312 49 1 79 537 GLU A CA 1
ATOM 4437 C C . GLU A 1 537 ? 8.922 121.812 48.75 1 79 537 GLU A C 1
ATOM 4439 O O . GLU A 1 537 ? 8.578 121 49.594 1 79 537 GLU A O 1
ATOM 4444 N N . ASP A 1 538 ? 9.383 121.562 47.562 1 79.69 538 ASP A N 1
ATOM 4445 C CA . ASP A 1 538 ? 9.57 120.188 47.156 1 79.69 538 ASP A CA 1
ATOM 4446 C C . ASP A 1 538 ? 10.625 119.5 48.031 1 79.69 538 ASP A C 1
ATOM 4448 O O . ASP A 1 538 ? 10.484 118.375 48.406 1 79.69 538 ASP A O 1
ATOM 4452 N N . PHE A 1 539 ? 11.586 120.25 48.344 1 82.94 539 PHE A N 1
ATOM 4453 C CA . PHE A 1 539 ? 12.695 119.688 49.125 1 82.94 539 PHE A CA 1
ATOM 4454 C C . PHE A 1 539 ? 12.242 119.375 50.531 1 82.94 539 PHE A C 1
ATOM 4456 O O . PHE A 1 539 ? 12.539 118.312 51.062 1 82.94 539 PHE A O 1
ATOM 4463 N N . ILE A 1 540 ? 11.57 120.312 51.125 1 83.12 540 ILE A N 1
ATOM 4464 C CA . ILE A 1 540 ? 11.164 120.25 52.5 1 83.12 540 ILE A CA 1
ATOM 4465 C C . ILE A 1 540 ? 10.086 119.125 52.656 1 83.12 540 ILE A C 1
ATOM 4467 O O . ILE A 1 540 ? 10.023 118.438 53.688 1 83.12 540 ILE A O 1
ATOM 4471 N N . SER A 1 541 ? 9.352 118.938 51.562 1 76.75 541 SER A N 1
ATOM 4472 C CA . SER A 1 541 ? 8.258 117.938 51.594 1 76.75 541 SER A CA 1
ATOM 4473 C C . SER A 1 541 ? 8.789 116.562 51.75 1 76.75 541 SER A C 1
ATOM 4475 O O . SER A 1 541 ? 8.047 115.625 52.156 1 76.75 541 SER A O 1
ATOM 4477 N N . ARG A 1 542 ? 9.945 116.375 51.562 1 76.94 542 ARG A N 1
ATOM 4478 C CA . ARG A 1 542 ? 10.578 115.062 51.656 1 76.94 542 ARG A CA 1
ATOM 4479 C C . ARG A 1 542 ? 10.797 114.625 53.094 1 76.94 542 ARG A C 1
ATOM 4481 O O . ARG A 1 542 ? 11.07 113.438 53.406 1 76.94 542 ARG A O 1
ATOM 4488 N N . PHE A 1 543 ? 10.719 115.688 53.875 1 75.88 543 PHE A N 1
ATOM 4489 C CA . PHE A 1 543 ? 10.945 115.438 55.281 1 75.88 543 PHE A CA 1
ATOM 4490 C C . PHE A 1 543 ? 9.633 115.125 56 1 75.88 543 PHE A C 1
ATOM 4492 O O . PHE A 1 543 ? 9.586 114.312 56.906 1 75.88 543 PHE A O 1
ATOM 4499 N N . MET B 1 1 ? -31.406 61 17.453 1 25.75 1 MET B N 1
ATOM 4500 C CA . MET B 1 1 ? -31.5 59.594 17.844 1 25.75 1 MET B CA 1
ATOM 4501 C C . MET B 1 1 ? -32.5 58.875 16.969 1 25.75 1 MET B C 1
ATOM 4503 O O . MET B 1 1 ? -32.438 57.656 16.844 1 25.75 1 MET B O 1
ATOM 4507 N N . PHE B 1 2 ? -33.562 59.594 16.484 1 30.47 2 PHE B N 1
ATOM 4508 C CA . PHE B 1 2 ? -34.75 59.031 15.875 1 30.47 2 PHE B CA 1
ATOM 4509 C C . PHE B 1 2 ? -34.469 58.5 14.477 1 30.47 2 PHE B C 1
ATOM 4511 O O . PHE B 1 2 ? -35 57.469 14.078 1 30.47 2 PHE B O 1
ATOM 4518 N N . THR B 1 3 ? -33.875 59.375 13.648 1 31.91 3 THR B N 1
ATOM 4519 C CA . THR B 1 3 ? -33.969 59.125 12.211 1 31.91 3 THR B CA 1
ATOM 4520 C C . THR B 1 3 ? -33.094 57.938 11.797 1 31.91 3 THR B C 1
ATOM 4522 O O . THR B 1 3 ? -33.25 57.406 10.703 1 31.91 3 THR B O 1
ATOM 4525 N N . ILE B 1 4 ? -31.969 57.75 12.617 1 34.16 4 ILE B N 1
ATOM 4526 C CA . ILE B 1 4 ? -31.016 56.75 12.125 1 34.16 4 ILE B CA 1
ATOM 4527 C C . ILE B 1 4 ? -31.562 55.375 12.375 1 34.16 4 ILE B C 1
ATOM 4529 O O . ILE B 1 4 ? -30.984 54.375 11.914 1 34.16 4 ILE B O 1
ATOM 4533 N N . LEU B 1 5 ? -32.656 55.188 13.25 1 34.97 5 LEU B N 1
ATOM 4534 C CA . LEU B 1 5 ? -33.25 53.875 13.539 1 34.97 5 LEU B CA 1
ATOM 4535 C C . LEU B 1 5 ? -34.062 53.375 12.344 1 34.97 5 LEU B C 1
ATOM 4537 O O . LEU B 1 5 ? -34.281 52.188 12.203 1 34.97 5 LEU B O 1
ATOM 4541 N N . LYS B 1 6 ? -34.688 54.312 11.586 1 40.97 6 LYS B N 1
ATOM 4542 C CA . LYS B 1 6 ? -35.625 53.906 10.539 1 40.97 6 LYS B CA 1
ATOM 4543 C C . LYS B 1 6 ? -34.906 53.219 9.383 1 40.97 6 LYS B C 1
ATOM 4545 O O . LYS B 1 6 ? -35.5 52.469 8.633 1 40.97 6 LYS B O 1
ATOM 4550 N N . LEU B 1 7 ? -33.562 53.625 9.203 1 38.03 7 LEU B N 1
ATOM 4551 C CA . LEU B 1 7 ? -32.906 53.031 8.031 1 38.03 7 LEU B CA 1
ATOM 4552 C C . LEU B 1 7 ? -32.594 51.562 8.281 1 38.03 7 LEU B C 1
ATOM 4554 O O . LEU B 1 7 ? -32.5 50.781 7.336 1 38.03 7 LEU B O 1
ATOM 4558 N N . LYS B 1 8 ? -32.438 51.188 9.594 1 42.72 8 LYS B N 1
ATOM 4559 C CA . LYS B 1 8 ? -32.031 49.812 9.852 1 42.72 8 LYS B CA 1
ATOM 4560 C C . LYS B 1 8 ? -33.219 48.844 9.625 1 42.72 8 LYS B C 1
ATOM 4562 O O . LYS B 1 8 ? -33.031 47.75 9.109 1 42.72 8 LYS B O 1
ATOM 4567 N N . THR B 1 9 ? -34.438 49.312 9.938 1 47.03 9 THR B N 1
ATOM 4568 C CA . THR B 1 9 ? -35.594 48.438 9.82 1 47.03 9 THR B CA 1
ATOM 4569 C C . THR B 1 9 ? -35.969 48.25 8.359 1 47.03 9 THR B C 1
ATOM 4571 O O . THR B 1 9 ? -36.406 47.156 7.969 1 47.03 9 THR B O 1
ATOM 4574 N N . GLY B 1 10 ? -35.844 49.312 7.523 1 44.06 10 GLY B N 1
ATOM 4575 C CA . GLY B 1 10 ? -36.25 49.188 6.133 1 44.06 10 GLY B CA 1
ATOM 4576 C C . GLY B 1 10 ? -35.375 48.219 5.363 1 44.06 10 GLY B C 1
ATOM 4577 O O . GLY B 1 10 ? -35.812 47.531 4.441 1 44.06 10 GLY B O 1
ATOM 4578 N N . ILE B 1 11 ? -33.969 48.281 5.703 1 45.09 11 ILE B N 1
ATOM 4579 C CA . ILE B 1 11 ? -33.094 47.344 5 1 45.09 11 ILE B CA 1
ATOM 4580 C C . ILE B 1 11 ? -33.406 45.906 5.449 1 45.09 11 ILE B C 1
ATOM 4582 O O . ILE B 1 11 ? -33.344 45 4.648 1 45.09 11 ILE B O 1
ATOM 4586 N N . LYS B 1 12 ? -33.875 45.656 6.664 1 48.94 12 LYS B N 1
ATOM 4587 C CA . LYS B 1 12 ? -34.219 44.281 7.066 1 48.94 12 LYS B CA 1
ATOM 4588 C C . LYS B 1 12 ? -35.438 43.781 6.309 1 48.94 12 LYS B C 1
ATOM 4590 O O . LYS B 1 12 ? -35.5 42.625 5.891 1 48.94 12 LYS B O 1
ATOM 4595 N N . LEU B 1 13 ? -36.438 44.719 6.098 1 48.78 13 LEU B N 1
ATOM 4596 C CA . LEU B 1 13 ? -37.656 44.281 5.422 1 48.78 13 LEU B CA 1
ATOM 4597 C C . LEU B 1 13 ? -37.375 44 3.945 1 48.78 13 LEU B C 1
ATOM 4599 O O . LEU B 1 13 ? -37.875 43.031 3.395 1 48.78 13 LEU B O 1
ATOM 4603 N N . ALA B 1 14 ? -36.594 44.906 3.24 1 46.22 14 ALA B N 1
ATOM 4604 C CA . ALA B 1 14 ? -36.281 44.625 1.842 1 46.22 14 ALA B CA 1
ATOM 4605 C C . ALA B 1 14 ? -35.5 43.312 1.716 1 46.22 14 ALA B C 1
ATOM 4607 O O . ALA B 1 14 ? -35.75 42.531 0.8 1 46.22 14 ALA B O 1
ATOM 4608 N N . ILE B 1 15 ? -34.688 43 2.76 1 44.75 15 ILE B N 1
ATOM 4609 C CA . ILE B 1 15 ? -33.969 41.719 2.65 1 44.75 15 ILE B CA 1
ATOM 4610 C C . ILE B 1 15 ? -34.938 40.562 2.885 1 44.75 15 ILE B C 1
ATOM 4612 O O . ILE B 1 15 ? -34.875 39.562 2.197 1 44.75 15 ILE B O 1
ATOM 4616 N N . THR B 1 16 ? -35.969 40.781 3.721 1 44.78 16 THR B N 1
ATOM 4617 C CA . THR B 1 16 ? -36.875 39.656 3.91 1 44.78 16 THR B CA 1
ATOM 4618 C C . THR B 1 16 ? -37.75 39.438 2.666 1 44.78 16 THR B C 1
ATOM 4620 O O . THR B 1 16 ? -38 38.312 2.27 1 44.78 16 THR B O 1
ATOM 4623 N N . VAL B 1 17 ? -38.281 40.562 2.057 1 45.41 17 VAL B N 1
ATOM 4624 C CA . VAL B 1 17 ? -39.156 40.375 0.896 1 45.41 17 VAL B CA 1
ATOM 4625 C C . VAL B 1 17 ? -38.344 39.781 -0.255 1 45.41 17 VAL B C 1
ATOM 4627 O O . VAL B 1 17 ? -38.844 38.906 -0.982 1 45.41 17 VAL B O 1
ATOM 4630 N N . LEU B 1 18 ? -37.062 40.312 -0.514 1 38.56 18 LEU B N 1
ATOM 4631 C CA . LEU B 1 18 ? -36.312 39.688 -1.596 1 38.56 18 LEU B CA 1
ATOM 4632 C C . LEU B 1 18 ? -36.062 38.219 -1.303 1 38.56 18 LEU B C 1
ATOM 4634 O O . LEU B 1 18 ? -36 37.375 -2.225 1 38.56 18 LEU B O 1
ATOM 4638 N N . ILE B 1 19 ? -36.062 37.812 -0.007 1 41.16 19 ILE B N 1
ATOM 4639 C CA . ILE B 1 19 ? -35.875 36.406 0.22 1 41.16 19 ILE B CA 1
ATOM 4640 C C . ILE B 1 19 ? -37.125 35.625 -0.147 1 41.16 19 ILE B C 1
ATOM 4642 O O . ILE B 1 19 ? -37.062 34.531 -0.685 1 41.16 19 ILE B O 1
ATOM 4646 N N . ALA B 1 20 ? -38.281 36.219 0.1 1 42.59 20 ALA B N 1
ATOM 4647 C CA . ALA B 1 20 ? -39.469 35.438 -0.181 1 42.59 20 ALA B CA 1
ATOM 4648 C C . ALA B 1 20 ? -39.656 35.219 -1.681 1 42.59 20 ALA B C 1
ATOM 4650 O O . ALA B 1 20 ? -40.156 34.188 -2.102 1 42.59 20 ALA B O 1
ATOM 4651 N N . LEU B 1 21 ? -39.438 36.344 -2.52 1 38.62 21 LEU B N 1
ATOM 4652 C CA . LEU B 1 21 ? -39.719 36.094 -3.932 1 38.62 21 LEU B CA 1
ATOM 4653 C C . LEU B 1 21 ? -38.844 34.938 -4.465 1 38.62 21 LEU B C 1
ATOM 4655 O O . LEU B 1 21 ? -39.25 34.25 -5.406 1 38.62 21 LEU B O 1
ATOM 4659 N N . ASN B 1 22 ? -37.562 34.938 -4.098 1 35 22 ASN B N 1
ATOM 4660 C CA . ASN B 1 22 ? -36.781 33.969 -4.84 1 35 22 ASN B CA 1
ATOM 4661 C C . ASN B 1 22 ? -37.219 32.531 -4.5 1 35 22 ASN B C 1
ATOM 4663 O O . ASN B 1 22 ? -36.656 31.562 -5.004 1 35 22 ASN B O 1
ATOM 4667 N N . THR B 1 23 ? -38.094 32.406 -3.561 1 37.16 23 THR B N 1
ATOM 4668 C CA . THR B 1 23 ? -38.375 30.984 -3.303 1 37.16 23 THR B CA 1
ATOM 4669 C C . THR B 1 23 ? -39.281 30.406 -4.379 1 37.16 23 THR B C 1
ATOM 4671 O O . THR B 1 23 ? -39.625 29.219 -4.34 1 37.16 23 THR B O 1
ATOM 4674 N N . ILE B 1 24 ? -39.969 31.328 -5.176 1 35.53 24 ILE B N 1
ATOM 4675 C CA . ILE B 1 24 ? -40.938 30.609 -6.004 1 35.53 24 ILE B CA 1
ATOM 4676 C C . ILE B 1 24 ? -40.188 29.781 -7.055 1 35.53 24 ILE B C 1
ATOM 4678 O O . ILE B 1 24 ? -40.844 29.125 -7.887 1 35.53 24 ILE B O 1
ATOM 4682 N N . THR B 1 25 ? -38.969 30.219 -7.473 1 32.06 25 THR B N 1
ATOM 4683 C CA . THR B 1 25 ? -38.719 29.656 -8.789 1 32.06 25 THR B CA 1
ATOM 4684 C C . THR B 1 25 ? -39.094 28.172 -8.828 1 32.06 25 THR B C 1
ATOM 4686 O O . THR B 1 25 ? -39.844 27.75 -9.703 1 32.06 25 THR B O 1
ATOM 4689 N N . ALA B 1 26 ? -38 27.297 -9.219 1 32.31 26 ALA B N 1
ATOM 4690 C CA . ALA B 1 26 ? -37.906 26.234 -10.219 1 32.31 26 ALA B CA 1
ATOM 4691 C C . ALA B 1 26 ? -38.5 24.938 -9.711 1 32.31 26 ALA B C 1
ATOM 4693 O O . ALA B 1 26 ? -37.906 24.234 -8.891 1 32.31 26 ALA B O 1
ATOM 4694 N N . PHE B 1 27 ? -39.781 25 -9.406 1 34.28 27 PHE B N 1
ATOM 4695 C CA . PHE B 1 27 ? -40.312 23.656 -9.344 1 34.28 27 PHE B CA 1
ATOM 4696 C C . PHE B 1 27 ? -40.156 22.938 -10.672 1 34.28 27 PHE B C 1
ATOM 4698 O O . PHE B 1 27 ? -40.969 23.047 -11.57 1 34.28 27 PHE B O 1
ATOM 4705 N N . CYS B 1 28 ? -39.062 23.109 -11.5 1 29.66 28 CYS B N 1
ATOM 4706 C CA . CYS B 1 28 ? -38.938 22.125 -12.562 1 29.66 28 CYS B CA 1
ATOM 4707 C C . CYS B 1 28 ? -39.312 20.734 -12.07 1 29.66 28 CYS B C 1
ATOM 4709 O O . CYS B 1 28 ? -38.688 20.219 -11.125 1 29.66 28 CYS B O 1
ATOM 4711 N N . GLN B 1 29 ? -40.531 20.531 -12.148 1 32.09 29 GLN B N 1
ATOM 4712 C CA . GLN B 1 29 ? -40.969 19.141 -12.18 1 32.09 29 GLN B CA 1
ATOM 4713 C C . GLN B 1 29 ? -40.094 18.328 -13.141 1 32.09 29 GLN B C 1
ATOM 4715 O O . GLN B 1 29 ? -40.219 18.469 -14.359 1 32.09 29 GLN B O 1
ATOM 4720 N N . ASP B 1 30 ? -38.812 18.281 -13.07 1 33.62 30 ASP B N 1
ATOM 4721 C CA . ASP B 1 30 ? -38.125 17.234 -13.852 1 33.62 30 ASP B CA 1
ATOM 4722 C C . ASP B 1 30 ? -38.969 15.961 -13.906 1 33.62 30 ASP B C 1
ATOM 4724 O O . ASP B 1 30 ? -39.406 15.445 -12.875 1 33.62 30 ASP B O 1
ATOM 4728 N N . ASN B 1 31 ? -39.938 15.93 -14.836 1 33.62 31 ASN B N 1
ATOM 4729 C CA . ASN B 1 31 ? -40.406 14.641 -15.336 1 33.62 31 ASN B CA 1
ATOM 4730 C C . ASN B 1 31 ? -39.344 13.547 -15.125 1 33.62 31 ASN B C 1
ATOM 4732 O O . ASN B 1 31 ? -38.438 13.406 -15.922 1 33.62 31 ASN B O 1
ATOM 4736 N N . ARG B 1 32 ? -39 13.383 -14.023 1 36.09 32 ARG B N 1
ATOM 4737 C CA . ARG B 1 32 ? -38.25 12.234 -13.516 1 36.09 32 ARG B CA 1
ATOM 4738 C C . ARG B 1 32 ? -38.719 10.945 -14.188 1 36.09 32 ARG B C 1
ATOM 4740 O O . ARG B 1 32 ? -39.781 10.398 -13.828 1 36.09 32 ARG B O 1
ATOM 4747 N N . GLN B 1 33 ? -39 10.938 -15.453 1 40.53 33 GLN B N 1
ATOM 4748 C CA . GLN B 1 33 ? -38.906 9.555 -15.93 1 40.53 33 GLN B CA 1
ATOM 4749 C C . GLN B 1 33 ? -37.969 8.734 -15.07 1 40.53 33 GLN B C 1
ATOM 4751 O O . GLN B 1 33 ? -36.75 8.891 -15.156 1 40.53 33 GLN B O 1
ATOM 4756 N N . ASN B 1 34 ? -38.156 8.688 -13.852 1 46 34 ASN B N 1
ATOM 4757 C CA . ASN B 1 34 ? -37.5 8.016 -12.75 1 46 34 ASN B CA 1
ATOM 4758 C C . ASN B 1 34 ? -36.719 6.797 -13.234 1 46 34 ASN B C 1
ATOM 4760 O O . ASN B 1 34 ? -37.281 5.719 -13.414 1 46 34 ASN B O 1
ATOM 4764 N N . LYS B 1 35 ? -36 6.871 -14.195 1 56.97 35 LYS B N 1
ATOM 4765 C CA . LYS B 1 35 ? -35.062 5.816 -14.57 1 56.97 35 LYS B CA 1
ATOM 4766 C C . LYS B 1 35 ? -34.469 5.152 -13.336 1 56.97 35 LYS B C 1
ATOM 4768 O O . LYS B 1 35 ? -33.844 5.816 -12.523 1 56.97 35 LYS B O 1
ATOM 4773 N N . ASP B 1 36 ? -35.188 4.148 -12.836 1 84.44 36 ASP B N 1
ATOM 4774 C CA . ASP B 1 36 ? -34.75 3.387 -11.672 1 84.44 36 ASP B CA 1
ATOM 4775 C C . ASP B 1 36 ? -33.344 2.812 -11.898 1 84.44 36 ASP B C 1
ATOM 4777 O O . ASP B 1 36 ? -33.188 1.658 -12.305 1 84.44 36 ASP B O 1
ATOM 4781 N N . PHE B 1 37 ? -32.406 3.822 -11.922 1 93.81 37 PHE B N 1
ATOM 4782 C CA . PHE B 1 37 ? -31.016 3.449 -12.094 1 93.81 37 PHE B CA 1
ATOM 4783 C C . PHE B 1 37 ? -30.672 2.223 -11.258 1 93.81 37 PHE B C 1
ATOM 4785 O O . PHE B 1 37 ? -29.906 1.361 -11.688 1 93.81 37 PHE B O 1
ATOM 4792 N N . LEU B 1 38 ? -31.297 2.197 -10.227 1 94.56 38 LEU B N 1
ATOM 4793 C CA . LEU B 1 38 ? -31 1.088 -9.328 1 94.56 38 LEU B CA 1
ATOM 4794 C C . LEU B 1 38 ? -31.516 -0.231 -9.906 1 94.56 38 LEU B C 1
ATOM 4796 O O . LEU B 1 38 ? -30.812 -1.243 -9.859 1 94.56 38 LEU B O 1
ATOM 4800 N N . LYS B 1 39 ? -32.688 -0.123 -10.406 1 94.81 39 LYS B N 1
ATOM 4801 C CA . LYS B 1 39 ? -33.25 -1.323 -11.008 1 94.81 39 LYS B CA 1
ATOM 4802 C C . LYS B 1 39 ? -32.438 -1.777 -12.211 1 94.81 39 LYS B C 1
ATOM 4804 O O . LYS B 1 39 ? -32.156 -2.967 -12.359 1 94.81 39 LYS B O 1
ATOM 4809 N N . LEU B 1 40 ? -32.094 -0.865 -12.977 1 94.56 40 LEU B N 1
ATOM 4810 C CA . LEU B 1 40 ? -31.266 -1.176 -14.148 1 94.56 40 LEU B CA 1
ATOM 4811 C C . LEU B 1 40 ? -29.922 -1.74 -13.742 1 94.56 40 LEU B C 1
ATOM 4813 O O . LEU B 1 40 ? -29.422 -2.699 -14.344 1 94.56 40 LEU B O 1
ATOM 4817 N N . ALA B 1 41 ? -29.281 -1.158 -12.773 1 96.31 41 ALA B N 1
ATOM 4818 C CA . ALA B 1 41 ? -28 -1.624 -12.273 1 96.31 41 ALA B CA 1
ATOM 4819 C C . ALA B 1 41 ? -28.078 -3.068 -11.789 1 96.31 41 ALA B C 1
ATOM 4821 O O . ALA B 1 41 ? -27.234 -3.895 -12.133 1 96.31 41 ALA B O 1
ATOM 4822 N N . ARG B 1 42 ? -29.125 -3.396 -11.133 1 95.25 42 ARG B N 1
ATOM 4823 C CA . ARG B 1 42 ? -29.281 -4.734 -10.57 1 95.25 42 ARG B CA 1
ATOM 4824 C C . ARG B 1 42 ? -29.562 -5.758 -11.672 1 95.25 42 ARG B C 1
ATOM 4826 O O . ARG B 1 42 ? -29.094 -6.895 -11.602 1 95.25 42 ARG B O 1
ATOM 4833 N N . GLU B 1 43 ? -30.266 -5.344 -12.695 1 94.06 43 GLU B N 1
ATOM 4834 C CA . GLU B 1 43 ? -30.578 -6.227 -13.812 1 94.06 43 GLU B CA 1
ATOM 4835 C C . GLU B 1 43 ? -29.312 -6.562 -14.617 1 94.06 43 GLU B C 1
ATOM 4837 O O . GLU B 1 43 ? -29.188 -7.668 -15.141 1 94.06 43 GLU B O 1
ATOM 4842 N N . LEU B 1 44 ? -28.422 -5.672 -14.57 1 95.5 44 LEU B N 1
ATOM 4843 C CA . LEU B 1 44 ? -27.234 -5.82 -15.414 1 95.5 44 LEU B CA 1
ATOM 4844 C C . LEU B 1 44 ? -26.078 -6.402 -14.617 1 95.5 44 LEU B C 1
ATOM 4846 O O . LEU B 1 44 ? -25.062 -6.801 -15.195 1 95.5 44 LEU B O 1
ATOM 4850 N N . ALA B 1 45 ? -26.203 -6.57 -13.344 1 94.75 45 ALA B N 1
ATOM 4851 C CA . ALA B 1 45 ? -25.109 -6.902 -12.438 1 94.75 45 ALA B CA 1
ATOM 4852 C C . ALA B 1 45 ? -24.469 -8.234 -12.82 1 94.75 45 ALA B C 1
ATOM 4854 O O . ALA B 1 45 ? -23.25 -8.375 -12.773 1 94.75 45 ALA B O 1
ATOM 4855 N N . HIS B 1 46 ? -25.297 -9.188 -13.328 1 94.25 46 HIS B N 1
ATOM 4856 C CA . HIS B 1 46 ? -24.781 -10.531 -13.578 1 94.25 46 HIS B CA 1
ATOM 4857 C C . HIS B 1 46 ? -24.609 -10.789 -15.078 1 94.25 46 HIS B C 1
ATOM 4859 O O . HIS B 1 46 ? -24.359 -11.922 -15.492 1 94.25 46 HIS B O 1
ATOM 4865 N N . LYS B 1 47 ? -24.75 -9.727 -15.883 1 94.06 47 LYS B N 1
ATOM 4866 C CA . LYS B 1 47 ? -24.578 -9.844 -17.328 1 94.06 47 LYS B CA 1
ATOM 4867 C C . LYS B 1 47 ? -23.5 -8.891 -17.828 1 94.06 47 LYS B C 1
ATOM 4869 O O . LYS B 1 47 ? -22.578 -9.297 -18.531 1 94.06 47 LYS B O 1
ATOM 4874 N N . LYS B 1 48 ? -23.641 -7.66 -17.391 1 95.69 48 LYS B N 1
ATOM 4875 C CA . LYS B 1 48 ? -22.719 -6.605 -17.797 1 95.69 48 LYS B CA 1
ATOM 4876 C C . LYS B 1 48 ? -22.281 -5.754 -16.609 1 95.69 48 LYS B C 1
ATOM 4878 O O . LYS B 1 48 ? -22.781 -4.637 -16.422 1 95.69 48 LYS B O 1
ATOM 4883 N N . PRO B 1 49 ? -21.312 -6.207 -15.93 1 96 49 PRO B N 1
ATOM 4884 C CA . PRO B 1 49 ? -20.922 -5.539 -14.688 1 96 49 PRO B CA 1
ATOM 4885 C C . PRO B 1 49 ? -20.484 -4.094 -14.906 1 96 49 PRO B C 1
ATOM 4887 O O . PRO B 1 49 ? -20.766 -3.229 -14.07 1 96 49 PRO B O 1
ATOM 4890 N N . ASP B 1 50 ? -19.859 -3.725 -16.016 1 94.75 50 ASP B N 1
ATOM 4891 C CA . ASP B 1 50 ? -19.391 -2.365 -16.266 1 94.75 50 ASP B CA 1
ATOM 4892 C C . ASP B 1 50 ? -20.562 -1.409 -16.469 1 94.75 50 ASP B C 1
ATOM 4894 O O . ASP B 1 50 ? -20.578 -0.309 -15.906 1 94.75 50 ASP B O 1
ATOM 4898 N N . SER B 1 51 ? -21.5 -1.874 -17.203 1 96.12 51 SER B N 1
ATOM 4899 C CA . SER B 1 51 ? -22.703 -1.073 -17.375 1 96.12 51 SER B CA 1
ATOM 4900 C C . SER B 1 51 ? -23.469 -0.924 -16.078 1 96.12 51 SER B C 1
ATOM 4902 O O . SER B 1 51 ? -24.016 0.146 -15.781 1 96.12 51 SER B O 1
ATOM 4904 N N . SER B 1 52 ? -23.516 -2.035 -15.359 1 97 52 SER B N 1
ATOM 4905 C CA . SER B 1 52 ? -24.156 -1.987 -14.047 1 97 52 SER B CA 1
ATOM 4906 C C . SER B 1 52 ? -23.5 -0.938 -13.156 1 97 52 SER B C 1
ATOM 4908 O O . SER B 1 52 ? -24.188 -0.133 -12.523 1 97 52 SER B O 1
ATOM 4910 N N . ALA B 1 53 ? -22.203 -0.928 -13.156 1 97.06 53 ALA B N 1
ATOM 4911 C CA . ALA B 1 53 ? -21.453 0.023 -12.344 1 97.06 53 ALA B CA 1
ATOM 4912 C C . ALA B 1 53 ? -21.766 1.461 -12.742 1 97.06 53 ALA B C 1
ATOM 4914 O O . ALA B 1 53 ? -21.859 2.342 -11.883 1 97.06 53 ALA B O 1
ATOM 4915 N N . TYR B 1 54 ? -21.922 1.644 -13.984 1 96.06 54 TYR B N 1
ATOM 4916 C CA . TYR B 1 54 ? -22.281 2.967 -14.484 1 96.06 54 TYR B CA 1
ATOM 4917 C C . TYR B 1 54 ? -23.594 3.439 -13.875 1 96.06 54 TYR B C 1
ATOM 4919 O O . TYR B 1 54 ? -23.688 4.566 -13.383 1 96.06 54 TYR B O 1
ATOM 4927 N N . TYR B 1 55 ? -24.531 2.613 -13.898 1 96 55 TYR B N 1
ATOM 4928 C CA . TYR B 1 55 ? -25.844 2.984 -13.398 1 96 55 TYR B CA 1
ATOM 4929 C C . TYR B 1 55 ? -25.828 3.121 -11.883 1 96 55 TYR B C 1
ATOM 4931 O O . TYR B 1 55 ? -26.547 3.965 -11.32 1 96 55 TYR B O 1
ATOM 4939 N N . PHE B 1 56 ? -25.125 2.291 -11.172 1 97.38 56 PHE B N 1
ATOM 4940 C CA . PHE B 1 56 ? -24.969 2.484 -9.734 1 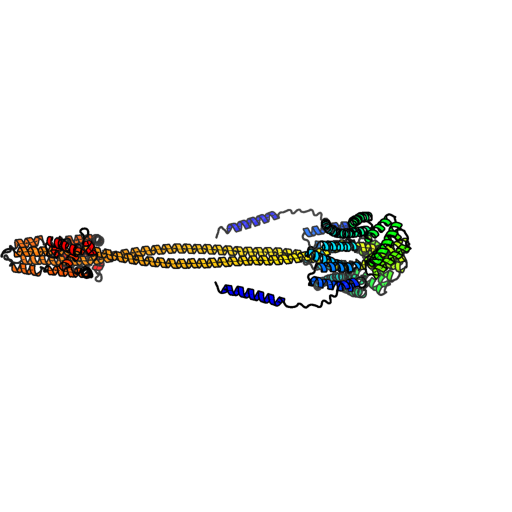97.38 56 PHE B CA 1
ATOM 4941 C C . PHE B 1 56 ? -24.406 3.867 -9.43 1 97.38 56 PHE B C 1
ATOM 4943 O O . PHE B 1 56 ? -24.875 4.555 -8.523 1 97.38 56 PHE B O 1
ATOM 4950 N N . ASN B 1 57 ? -23.406 4.266 -10.219 1 95.75 57 ASN B N 1
ATOM 4951 C CA . ASN B 1 57 ? -22.781 5.57 -10 1 95.75 57 ASN B CA 1
ATOM 4952 C C . ASN B 1 57 ? -23.781 6.703 -10.242 1 95.75 57 ASN B C 1
ATOM 4954 O O . ASN B 1 57 ? -23.797 7.688 -9.5 1 95.75 57 ASN B O 1
ATOM 4958 N N . GLN B 1 58 ? -24.547 6.559 -11.211 1 95.12 58 GLN B N 1
ATOM 4959 C CA . GLN B 1 58 ? -25.578 7.559 -11.477 1 95.12 58 GLN B CA 1
ATOM 4960 C C . GLN B 1 58 ? -26.547 7.652 -10.312 1 95.12 58 GLN B C 1
ATOM 4962 O O . GLN B 1 58 ? -26.953 8.75 -9.922 1 95.12 58 GLN B O 1
ATOM 4967 N N . GLU B 1 59 ? -26.922 6.547 -9.805 1 96.12 59 GLU B N 1
ATOM 4968 C CA . GLU B 1 59 ? -27.844 6.516 -8.672 1 96.12 59 GLU B CA 1
ATOM 4969 C C . GLU B 1 59 ? -27.219 7.188 -7.445 1 96.12 59 GLU B C 1
ATOM 4971 O O . GLU B 1 59 ? -27.891 7.93 -6.73 1 96.12 59 GLU B O 1
ATOM 4976 N N . ILE B 1 60 ? -26.031 6.926 -7.188 1 95.62 60 ILE B N 1
ATOM 4977 C CA . ILE B 1 60 ? -25.328 7.512 -6.047 1 95.62 60 ILE B CA 1
ATOM 4978 C C . ILE B 1 60 ? -25.328 9.031 -6.172 1 95.62 60 ILE B C 1
ATOM 4980 O O . ILE B 1 60 ? -25.625 9.742 -5.203 1 95.62 60 ILE B O 1
ATOM 4984 N N . GLU B 1 61 ? -25.016 9.523 -7.336 1 92 61 GLU B N 1
ATOM 4985 C CA . GLU B 1 61 ? -25.016 10.961 -7.574 1 92 61 GLU B CA 1
ATOM 4986 C C . GLU B 1 61 ? -26.391 11.562 -7.348 1 92 61 GLU B C 1
ATOM 4988 O O . GLU B 1 61 ? -26.531 12.633 -6.754 1 92 61 GLU B O 1
ATOM 4993 N N . LEU B 1 62 ? -27.297 10.867 -7.832 1 93.31 62 LEU B N 1
ATOM 4994 C CA . LEU B 1 62 ? -28.672 11.312 -7.652 1 93.31 62 LEU B CA 1
ATOM 4995 C C . LEU B 1 62 ? -29.062 11.328 -6.172 1 93.31 62 LEU B C 1
ATOM 4997 O O . LEU B 1 62 ? -29.672 12.281 -5.703 1 93.31 62 LEU B O 1
ATOM 5001 N N . ASP B 1 63 ? -28.719 10.289 -5.422 1 94.88 63 ASP B N 1
ATOM 5002 C CA . ASP B 1 63 ? -29 10.203 -3.992 1 94.88 63 ASP B CA 1
ATOM 5003 C C . ASP B 1 63 ? -28.328 11.344 -3.23 1 94.88 63 ASP B C 1
ATOM 5005 O O . ASP B 1 63 ? -28.953 11.953 -2.354 1 94.88 63 ASP B O 1
ATOM 5009 N N . LEU B 1 64 ? -27.188 11.625 -3.6 1 91.19 64 LEU B N 1
ATOM 5010 C CA . LEU B 1 64 ? -26.453 12.672 -2.908 1 91.19 64 LEU B CA 1
ATOM 5011 C C . LEU B 1 64 ? -27.016 14.047 -3.232 1 91.19 64 LEU B C 1
ATOM 5013 O O . LEU B 1 64 ? -27.109 14.914 -2.357 1 91.19 64 LEU B O 1
ATOM 5017 N N . LYS B 1 65 ? -27.375 14.242 -4.445 1 90.25 65 LYS B N 1
ATOM 5018 C CA . LYS B 1 65 ? -28.016 15.492 -4.844 1 90.25 65 LYS B CA 1
ATOM 5019 C C . LYS B 1 65 ? -29.312 15.711 -4.074 1 90.25 65 LYS B C 1
ATOM 5021 O O . LYS B 1 65 ? -29.625 16.844 -3.676 1 90.25 65 LYS B O 1
ATOM 5026 N N . ASN B 1 66 ? -29.953 14.648 -3.834 1 92.94 66 ASN B N 1
ATOM 5027 C CA . ASN B 1 66 ? -31.219 14.703 -3.115 1 92.94 66 ASN B CA 1
ATOM 5028 C C . ASN B 1 66 ? -31.016 14.641 -1.604 1 92.94 66 ASN B C 1
ATOM 5030 O O . ASN B 1 66 ? -31.969 14.523 -0.844 1 92.94 66 ASN B O 1
ATOM 5034 N N . LYS B 1 67 ? -29.859 14.547 -1.12 1 90.81 67 LYS B N 1
ATOM 5035 C CA . LYS B 1 67 ? -29.469 14.523 0.283 1 90.81 67 LYS B CA 1
ATOM 5036 C C . LYS B 1 67 ? -29.969 13.273 0.987 1 90.81 67 LYS B C 1
ATOM 5038 O O . LYS B 1 67 ? -30.328 13.312 2.168 1 90.81 67 LYS B O 1
ATOM 5043 N N . ASP B 1 68 ? -30.156 12.297 0.192 1 93.62 68 ASP B N 1
ATOM 5044 C CA . ASP B 1 68 ? -30.469 10.984 0.759 1 93.62 68 ASP B CA 1
ATOM 5045 C C . ASP B 1 68 ? -29.203 10.164 0.988 1 93.62 68 ASP B C 1
ATOM 5047 O O . ASP B 1 68 ? -28.906 9.258 0.209 1 93.62 68 ASP B O 1
ATOM 5051 N N . THR B 1 69 ? -28.625 10.344 2.1 1 93.69 69 THR B N 1
ATOM 5052 C CA . THR B 1 69 ? -27.312 9.758 2.398 1 93.69 69 THR B CA 1
ATOM 5053 C C . THR B 1 69 ? -27.438 8.258 2.662 1 93.69 69 THR B C 1
ATOM 5055 O O . THR B 1 69 ? -26.547 7.484 2.312 1 93.69 69 THR B O 1
ATOM 5058 N N . VAL B 1 70 ? -28.516 7.883 3.188 1 96 70 VAL B N 1
ATOM 5059 C CA . VAL B 1 70 ? -28.734 6.477 3.506 1 96 70 VAL B CA 1
ATOM 5060 C C . VAL B 1 70 ? -28.797 5.66 2.217 1 96 70 VAL B C 1
ATOM 5062 O O . VAL B 1 70 ? -28.125 4.637 2.084 1 96 70 VAL B O 1
ATOM 5065 N N . SER B 1 71 ? -29.594 6.188 1.296 1 95.75 71 SER B N 1
ATOM 5066 C CA . SER B 1 71 ? -29.703 5.52 0.003 1 95.75 71 SER B CA 1
ATOM 5067 C C . SER B 1 71 ? -28.359 5.504 -0.729 1 95.75 71 SER B C 1
ATOM 5069 O O . SER B 1 71 ? -28 4.504 -1.353 1 95.75 71 SER B O 1
ATOM 5071 N N . ALA B 1 72 ? -27.625 6.512 -0.612 1 95.69 72 ALA B N 1
ATOM 5072 C CA . ALA B 1 72 ? -26.312 6.594 -1.244 1 95.69 72 ALA B CA 1
ATOM 5073 C C . ALA B 1 72 ? -25.375 5.535 -0.684 1 95.69 72 ALA B C 1
ATOM 5075 O O . ALA B 1 72 ? -24.641 4.879 -1.436 1 95.69 72 ALA B O 1
ATOM 5076 N N . ILE B 1 73 ? -25.391 5.375 0.634 1 96.62 73 ILE B N 1
ATOM 5077 C CA . ILE B 1 73 ? -24.531 4.406 1.298 1 96.62 73 ILE B CA 1
ATOM 5078 C C . ILE B 1 73 ? -24.906 2.994 0.849 1 96.62 73 ILE B C 1
ATOM 5080 O O . ILE B 1 73 ? -24.031 2.191 0.52 1 96.62 73 ILE B O 1
ATOM 5084 N N . LYS B 1 74 ? -26.156 2.758 0.769 1 96.88 74 LYS B N 1
ATOM 5085 C CA . LYS B 1 74 ? -26.625 1.436 0.361 1 96.88 74 LYS B CA 1
ATOM 5086 C C . LYS B 1 74 ? -26.219 1.133 -1.081 1 96.88 74 LYS B C 1
ATOM 5088 O O . LYS B 1 74 ? -25.781 0.025 -1.388 1 96.88 74 LYS B O 1
ATOM 5093 N N . THR B 1 75 ? -26.359 2.094 -1.878 1 96.88 75 THR B N 1
ATOM 5094 C CA . THR B 1 75 ? -26 1.936 -3.283 1 96.88 75 THR B CA 1
ATOM 5095 C C . THR B 1 75 ? -24.484 1.793 -3.439 1 96.88 75 THR B C 1
ATOM 5097 O O . THR B 1 75 ? -24.016 0.988 -4.246 1 96.88 75 THR B O 1
ATOM 5100 N N . LEU B 1 76 ? -23.75 2.49 -2.715 1 96.56 76 LEU B N 1
ATOM 5101 C CA . LEU B 1 76 ? -22.297 2.369 -2.715 1 96.56 76 LEU B CA 1
ATOM 5102 C C . LEU B 1 76 ? -21.859 0.969 -2.291 1 96.56 76 LEU B C 1
ATOM 5104 O O . LEU B 1 76 ? -20.938 0.4 -2.867 1 96.56 76 LEU B O 1
ATOM 5108 N N . LYS B 1 77 ? -22.484 0.498 -1.345 1 96.94 77 LYS B N 1
ATOM 5109 C CA . LYS B 1 77 ? -22.203 -0.855 -0.876 1 96.94 77 LYS B CA 1
ATOM 5110 C C . LYS B 1 77 ? -22.438 -1.882 -1.978 1 96.94 77 LYS B C 1
ATOM 5112 O O . LYS B 1 77 ? -21.594 -2.734 -2.24 1 96.94 77 LYS B O 1
ATOM 5117 N N . GLU B 1 78 ? -23.562 -1.751 -2.643 1 96.62 78 GLU B N 1
ATOM 5118 C CA . GLU B 1 78 ? -23.891 -2.684 -3.715 1 96.62 78 GLU B CA 1
ATOM 5119 C C . GLU B 1 78 ? -22.906 -2.578 -4.867 1 96.62 78 GLU B C 1
ATOM 5121 O O . GLU B 1 78 ? -22.484 -3.594 -5.43 1 96.62 78 GLU B O 1
ATOM 5126 N N . LEU B 1 79 ? -22.594 -1.379 -5.156 1 97.31 79 LEU B N 1
ATOM 5127 C CA . LEU B 1 79 ? -21.594 -1.154 -6.199 1 97.31 79 LEU B CA 1
ATOM 5128 C C . LEU B 1 79 ? -20.266 -1.787 -5.824 1 97.31 79 LEU B C 1
ATOM 5130 O O . LEU B 1 79 ? -19.609 -2.418 -6.66 1 97.31 79 LEU B O 1
ATOM 5134 N N . SER B 1 80 ? -19.859 -1.616 -4.598 1 96.75 80 SER B N 1
ATOM 5135 C CA . SER B 1 80 ? -18.578 -2.16 -4.121 1 96.75 80 SER B CA 1
ATOM 5136 C C . SER B 1 80 ? -18.609 -3.686 -4.109 1 96.75 80 SER B C 1
ATOM 5138 O O . SER B 1 80 ? -17.594 -4.328 -4.406 1 96.75 80 SER B O 1
ATOM 5140 N N . ILE B 1 81 ? -19.75 -4.234 -3.832 1 96.38 81 ILE B N 1
ATOM 5141 C CA . ILE B 1 81 ? -19.922 -5.684 -3.893 1 96.38 81 ILE B CA 1
ATOM 5142 C C . ILE B 1 81 ? -19.781 -6.16 -5.336 1 96.38 81 ILE B C 1
ATOM 5144 O O . ILE B 1 81 ? -19.109 -7.16 -5.602 1 96.38 81 ILE B O 1
ATOM 5148 N N . LEU B 1 82 ? -20.359 -5.414 -6.211 1 96.56 82 LEU B N 1
ATOM 5149 C CA . LEU B 1 82 ? -20.234 -5.73 -7.629 1 96.56 82 LEU B CA 1
ATOM 5150 C C . LEU B 1 82 ? -18.766 -5.777 -8.055 1 96.56 82 LEU B C 1
ATOM 5152 O O . LEU B 1 82 ? -18.344 -6.715 -8.727 1 96.56 82 LEU B O 1
ATOM 5156 N N . TYR B 1 83 ? -18.047 -4.785 -7.637 1 95.25 83 TYR B N 1
ATOM 5157 C CA . TYR B 1 83 ? -16.625 -4.73 -7.961 1 95.25 83 TYR B CA 1
ATOM 5158 C C . TYR B 1 83 ? -15.883 -5.914 -7.355 1 95.25 83 TYR B C 1
ATOM 5160 O O . TYR B 1 83 ? -15.047 -6.535 -8.016 1 95.25 83 TYR B O 1
ATOM 5168 N N . SER B 1 84 ? -16.156 -6.25 -6.125 1 94.19 84 SER B N 1
ATOM 5169 C CA . SER B 1 84 ? -15.477 -7.34 -5.43 1 94.19 84 SER B CA 1
ATOM 5170 C C . SER B 1 84 ? -15.758 -8.68 -6.105 1 94.19 84 SER B C 1
ATOM 5172 O O . SER B 1 84 ? -14.844 -9.484 -6.293 1 94.19 84 SER B O 1
ATOM 5174 N N . HIS B 1 85 ? -16.969 -8.906 -6.56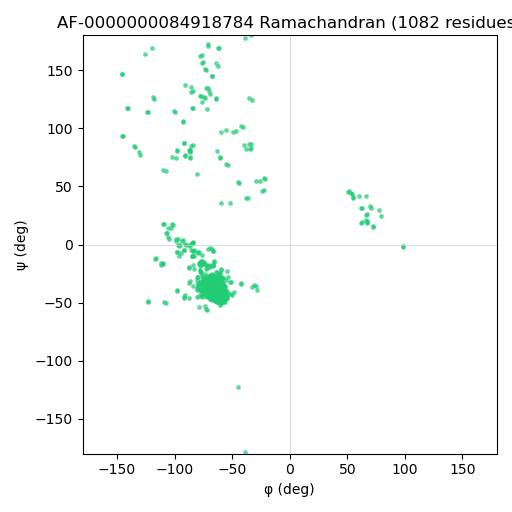6 1 94.31 85 HIS B N 1
ATOM 5175 C CA . HIS B 1 85 ? -17.359 -10.148 -7.211 1 94.31 85 HIS B CA 1
ATOM 5176 C C . HIS B 1 85 ? -16.703 -10.297 -8.578 1 94.31 85 HIS B C 1
ATOM 5178 O O . HIS B 1 85 ? -16.609 -11.406 -9.109 1 94.31 85 HIS B O 1
ATOM 5184 N N . ASN B 1 86 ? -16.281 -9.164 -9.023 1 94.5 86 ASN B N 1
ATOM 5185 C CA . ASN B 1 86 ? -15.641 -9.172 -10.336 1 94.5 86 ASN B CA 1
ATOM 5186 C C . ASN B 1 86 ? -14.141 -8.906 -10.219 1 94.5 86 ASN B C 1
ATOM 5188 O O . ASN B 1 86 ? -13.516 -8.461 -11.18 1 94.5 86 ASN B O 1
ATOM 5192 N N . LEU B 1 87 ? -13.609 -9.062 -9.078 1 93.06 87 LEU B N 1
ATOM 5193 C CA . LEU B 1 87 ? -12.188 -9.117 -8.766 1 93.06 87 LEU B CA 1
ATOM 5194 C C . LEU B 1 87 ? -11.547 -7.738 -8.898 1 93.06 87 LEU B C 1
ATOM 5196 O O . LEU B 1 87 ? -10.336 -7.625 -9.086 1 93.06 87 LEU B O 1
ATOM 5200 N N . ASN B 1 88 ? -12.359 -6.719 -8.938 1 91.88 88 ASN B N 1
ATOM 5201 C CA . ASN B 1 88 ? -11.844 -5.355 -8.836 1 91.88 88 ASN B CA 1
ATOM 5202 C C . ASN B 1 88 ? -11.797 -4.875 -7.391 1 91.88 88 ASN B C 1
ATOM 5204 O O . ASN B 1 88 ? -12.617 -4.055 -6.98 1 91.88 88 ASN B O 1
ATOM 5208 N N . TYR B 1 89 ? -10.859 -5.316 -6.652 1 90.44 89 TYR B N 1
ATOM 5209 C CA . TYR B 1 89 ? -10.805 -5.133 -5.207 1 90.44 89 TYR B CA 1
ATOM 5210 C C . TYR B 1 89 ? -10.43 -3.701 -4.852 1 90.44 89 TYR B C 1
ATOM 5212 O O . TYR B 1 89 ? -10.859 -3.176 -3.822 1 90.44 89 TYR B O 1
ATOM 5220 N N . SER B 1 90 ? -9.625 -3.064 -5.75 1 85.62 90 SER B N 1
ATOM 5221 C CA . SER B 1 90 ? -9.242 -1.681 -5.492 1 85.62 90 SER B CA 1
ATOM 5222 C C . SER B 1 90 ? -10.453 -0.762 -5.484 1 85.62 90 SER B C 1
ATOM 5224 O O . SER B 1 90 ? -10.656 0.001 -4.539 1 85.62 90 SER B O 1
ATOM 5226 N N . LYS B 1 91 ? -11.281 -0.859 -6.488 1 89 91 LYS B N 1
ATOM 5227 C CA . LYS B 1 91 ? -12.484 -0.037 -6.555 1 89 91 LYS B CA 1
ATOM 5228 C C . LYS B 1 91 ? -13.461 -0.399 -5.438 1 89 91 LYS B C 1
ATOM 5230 O O . LYS B 1 91 ? -14.133 0.474 -4.891 1 89 91 LYS B O 1
ATOM 5235 N N . SER B 1 92 ? -13.516 -1.654 -5.152 1 94 92 SER B N 1
ATOM 5236 C CA . SER B 1 92 ? -14.352 -2.096 -4.043 1 94 92 SER B CA 1
ATOM 5237 C C . SER B 1 92 ? -13.906 -1.46 -2.729 1 94 92 SER B C 1
ATOM 5239 O O . SER B 1 92 ? -14.734 -0.928 -1.981 1 94 92 SER B O 1
ATOM 5241 N N . TYR B 1 93 ? -12.672 -1.472 -2.5 1 90 93 TYR B N 1
ATOM 5242 C CA . TYR B 1 93 ? -12.086 -0.88 -1.301 1 90 93 TYR B CA 1
ATOM 5243 C C . TYR B 1 93 ? -12.445 0.598 -1.194 1 90 93 TYR B C 1
ATOM 5245 O O . TYR B 1 93 ? -12.898 1.06 -0.145 1 90 93 TYR B O 1
ATOM 5253 N N . ASP B 1 94 ? -12.242 1.314 -2.297 1 85.62 94 ASP B N 1
ATOM 5254 C CA . ASP B 1 94 ? -12.547 2.742 -2.32 1 85.62 94 ASP B CA 1
ATOM 5255 C C . ASP B 1 94 ? -14.023 2.996 -2.041 1 85.62 94 ASP B C 1
ATOM 5257 O O . ASP B 1 94 ? -14.375 3.92 -1.305 1 85.62 94 ASP B O 1
ATOM 5261 N N . GLY B 1 95 ? -14.805 2.201 -2.625 1 91.62 95 GLY B N 1
ATOM 5262 C CA . GLY B 1 95 ? -16.234 2.344 -2.422 1 91.62 95 GLY B CA 1
ATOM 5263 C C . GLY B 1 95 ? -16.672 2.09 -0.988 1 91.62 95 GLY B C 1
ATOM 5264 O O . GLY B 1 95 ? -17.438 2.859 -0.422 1 91.62 95 GLY B O 1
ATOM 5265 N N . TYR B 1 96 ? -16.156 1.056 -0.34 1 93.12 96 TYR B N 1
ATOM 5266 C CA . TYR B 1 96 ? -16.484 0.747 1.047 1 93.12 96 TYR B CA 1
ATOM 5267 C C . TYR B 1 96 ? -16.031 1.868 1.977 1 93.12 96 TYR B C 1
ATOM 5269 O O . TYR B 1 96 ? -16.75 2.238 2.908 1 93.12 96 TYR B O 1
ATOM 5277 N N . TRP B 1 97 ? -14.891 2.375 1.691 1 87.44 97 TRP B N 1
ATOM 5278 C CA . TRP B 1 97 ? -14.367 3.428 2.557 1 87.44 97 TRP B CA 1
ATOM 5279 C C . TRP B 1 97 ? -15.188 4.707 2.412 1 87.44 97 TRP B C 1
ATOM 5281 O O . TRP B 1 97 ? -15.469 5.383 3.404 1 87.44 97 TRP B O 1
ATOM 5291 N N . LYS B 1 98 ? -15.523 5.039 1.181 1 88.38 98 LYS B N 1
ATOM 5292 C CA . LYS B 1 98 ? -16.406 6.18 0.98 1 88.38 98 LYS B CA 1
ATOM 5293 C C . LYS B 1 98 ? -17.734 5.984 1.725 1 88.38 98 LYS B C 1
ATOM 5295 O O . LYS B 1 98 ? -18.219 6.902 2.393 1 88.38 98 LYS B O 1
ATOM 5300 N N . ALA B 1 99 ? -18.266 4.828 1.634 1 94.06 99 ALA B N 1
ATOM 5301 C CA . ALA B 1 99 ? -19.516 4.5 2.322 1 94.06 99 ALA B CA 1
ATOM 5302 C C . ALA B 1 99 ? -19.344 4.602 3.836 1 94.06 99 ALA B C 1
ATOM 5304 O O . ALA B 1 99 ? -20.219 5.121 4.531 1 94.06 99 ALA B O 1
ATOM 5305 N N . LEU B 1 100 ? -18.25 4.156 4.332 1 91.12 100 LEU B N 1
ATOM 5306 C CA . LEU B 1 100 ? -17.984 4.18 5.766 1 91.12 100 LEU B CA 1
ATOM 5307 C C . LEU B 1 100 ? -17.922 5.613 6.277 1 91.12 100 LEU B C 1
ATOM 5309 O O . LEU B 1 100 ? -18.484 5.934 7.324 1 91.12 100 LEU B O 1
ATOM 5313 N N . LEU B 1 101 ? -17.219 6.426 5.512 1 85.75 101 LEU B N 1
ATOM 5314 C CA . LEU B 1 101 ? -17.094 7.8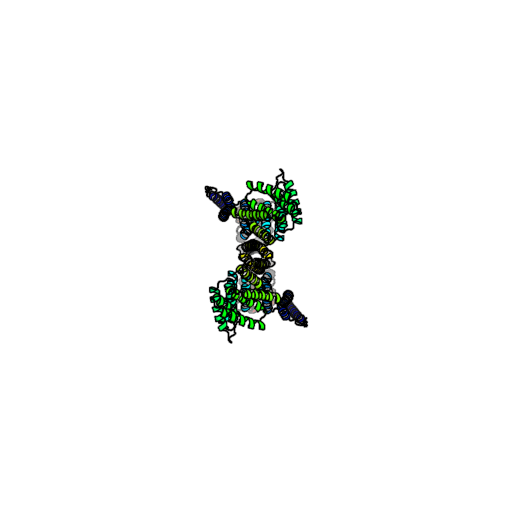28 5.895 1 85.75 101 LEU B CA 1
ATOM 5315 C C . LEU B 1 101 ? -18.453 8.516 5.93 1 85.75 101 LEU B C 1
ATOM 5317 O O . LEU B 1 101 ? -18.734 9.281 6.855 1 85.75 101 LEU B O 1
ATOM 5321 N N . LEU B 1 102 ? -19.266 8.211 4.969 1 88.81 102 LEU B N 1
ATOM 5322 C CA . LEU B 1 102 ? -20.609 8.781 4.945 1 88.81 102 LEU B CA 1
ATOM 5323 C C . LEU B 1 102 ? -21.438 8.273 6.117 1 88.81 102 LEU B C 1
ATOM 5325 O O . LEU B 1 102 ? -22.156 9.047 6.758 1 88.81 102 LEU B O 1
ATOM 5329 N N . ALA B 1 103 ? -21.312 7.008 6.418 1 93.12 103 ALA B N 1
ATOM 5330 C CA . ALA B 1 103 ? -22.062 6.41 7.523 1 93.12 103 ALA B CA 1
ATOM 5331 C C . ALA B 1 103 ? -21.625 7 8.859 1 93.12 103 ALA B C 1
ATOM 5333 O O . ALA B 1 103 ? -22.438 7.223 9.75 1 93.12 103 ALA B O 1
ATOM 5334 N N . ASP B 1 104 ? -20.375 7.227 8.945 1 85.25 104 ASP B N 1
ATOM 5335 C CA . ASP B 1 104 ? -19.828 7.824 10.164 1 85.25 104 ASP B CA 1
ATOM 5336 C C . ASP B 1 104 ? -20.328 9.25 10.344 1 85.25 104 ASP B C 1
ATOM 5338 O O . ASP B 1 104 ? -20.641 9.664 11.461 1 85.25 104 ASP B O 1
ATOM 5342 N N . LYS B 1 105 ? -20.359 9.898 9.258 1 84.44 105 LYS B N 1
ATOM 5343 C CA . LYS B 1 105 ? -20.812 11.281 9.289 1 84.44 105 LYS B CA 1
ATOM 5344 C C . LYS B 1 105 ? -22.25 11.383 9.797 1 84.44 105 LYS B C 1
ATOM 5346 O O . LYS B 1 105 ? -22.594 12.289 10.555 1 84.44 105 LYS B O 1
ATOM 5351 N N . ILE B 1 106 ? -23.078 10.445 9.422 1 91.69 106 ILE B N 1
ATOM 5352 C CA . ILE B 1 106 ? -24.484 10.523 9.812 1 91.69 106 ILE B CA 1
ATOM 5353 C C . ILE B 1 106 ? -24.734 9.641 11.031 1 91.69 106 ILE B C 1
ATOM 5355 O O . ILE B 1 106 ? -25.875 9.461 11.461 1 91.69 106 ILE B O 1
ATOM 5359 N N . LYS B 1 107 ? -23.734 8.992 11.625 1 90.62 107 LYS B N 1
ATOM 5360 C CA . LYS B 1 107 ? -23.766 8.164 12.82 1 90.62 107 LYS B CA 1
ATOM 5361 C C . LYS B 1 107 ? -24.812 7.059 12.711 1 90.62 107 LYS B C 1
ATOM 5363 O O . LYS B 1 107 ? -25.609 6.863 13.625 1 90.62 107 LYS B O 1
ATOM 5368 N N . HIS B 1 108 ? -24.844 6.457 11.594 1 92.69 108 HIS B N 1
ATOM 5369 C CA . HIS B 1 108 ? -25.766 5.355 11.344 1 92.69 108 HIS B CA 1
ATOM 5370 C C . HIS B 1 108 ? -25.109 4.012 11.656 1 92.69 108 HIS B C 1
ATOM 5372 O O . HIS B 1 108 ? -24.453 3.426 10.797 1 92.69 108 HIS B O 1
ATOM 5378 N N . ASN B 1 109 ? -25.438 3.379 12.695 1 90.69 109 ASN B N 1
ATOM 5379 C CA . ASN B 1 109 ? -24.734 2.219 13.227 1 90.69 109 ASN B CA 1
ATOM 5380 C C . ASN B 1 109 ? -25 0.968 12.398 1 90.69 109 ASN B C 1
ATOM 5382 O O . ASN B 1 109 ? -24.078 0.173 12.156 1 90.69 109 ASN B O 1
ATOM 5386 N N . GLU B 1 110 ? -26.219 0.798 11.984 1 92.38 110 GLU B N 1
ATOM 5387 C CA . GLU B 1 110 ? -26.562 -0.4 11.227 1 92.38 110 GLU B CA 1
ATOM 5388 C C . GLU B 1 110 ? -25.797 -0.458 9.906 1 92.38 110 GLU B C 1
ATOM 5390 O O . GLU B 1 110 ? -25.234 -1.495 9.555 1 92.38 110 GLU B O 1
ATOM 5395 N N . LEU B 1 111 ? -25.75 0.663 9.219 1 94.81 111 LEU B N 1
ATOM 5396 C CA . LEU B 1 111 ? -25.031 0.716 7.949 1 94.81 111 LEU B CA 1
ATOM 5397 C C . LEU B 1 111 ? -23.531 0.611 8.164 1 94.81 111 LEU B C 1
ATOM 5399 O O . LEU B 1 111 ? -22.812 0.002 7.359 1 94.81 111 LEU B O 1
ATOM 5403 N N . THR B 1 112 ? -23.094 1.154 9.227 1 95 112 THR B N 1
ATOM 5404 C CA . THR B 1 112 ? -21.672 1.033 9.578 1 95 112 THR B CA 1
ATOM 5405 C C . THR B 1 112 ? -21.297 -0.429 9.797 1 95 112 THR B C 1
ATOM 5407 O O . THR B 1 112 ? -20.266 -0.889 9.297 1 95 112 THR B O 1
ATOM 5410 N N . ALA B 1 113 ? -22.141 -1.113 10.477 1 95.5 113 ALA B N 1
ATOM 5411 C CA . ALA B 1 113 ? -21.891 -2.529 10.734 1 95.5 113 ALA B CA 1
ATOM 5412 C C . ALA B 1 113 ? -21.891 -3.328 9.43 1 95.5 113 ALA B C 1
ATOM 5414 O O . ALA B 1 113 ? -21.047 -4.207 9.242 1 95.5 113 ALA B O 1
ATOM 5415 N N . ASP B 1 114 ? -22.75 -2.979 8.523 1 96.19 114 ASP B N 1
ATOM 5416 C CA . ASP B 1 114 ? -22.797 -3.623 7.219 1 96.19 114 ASP B CA 1
ATOM 5417 C C . ASP B 1 114 ? -21.484 -3.432 6.465 1 96.19 114 ASP B C 1
ATOM 5419 O O . ASP B 1 114 ? -20.938 -4.383 5.898 1 96.19 114 ASP B O 1
ATOM 5423 N N . ILE B 1 115 ? -21.094 -2.229 6.484 1 96.56 115 ILE B N 1
ATOM 5424 C CA . ILE B 1 115 ? -19.891 -1.885 5.734 1 96.56 115 ILE B CA 1
ATOM 5425 C C . ILE B 1 115 ? -18.672 -2.541 6.387 1 96.56 115 ILE B C 1
ATOM 5427 O O . ILE B 1 115 ? -17.766 -3.01 5.691 1 96.56 115 ILE B O 1
ATOM 5431 N N . TYR B 1 116 ? -18.641 -2.619 7.703 1 95.31 116 TYR B N 1
ATOM 5432 C CA . TYR B 1 116 ? -17.547 -3.314 8.391 1 95.31 116 TYR B CA 1
ATOM 5433 C C . TYR B 1 116 ? -17.469 -4.77 7.949 1 95.31 116 TYR B C 1
ATOM 5435 O O . TYR B 1 116 ? -16.375 -5.285 7.684 1 95.31 116 TYR B O 1
ATOM 5443 N N . GLN B 1 117 ? -18.562 -5.395 7.867 1 96.25 117 GLN B N 1
ATOM 5444 C CA . GLN B 1 117 ? -18.562 -6.789 7.441 1 96.25 117 GLN B CA 1
ATOM 5445 C C . GLN B 1 117 ? -18.016 -6.93 6.027 1 96.25 117 GLN B C 1
ATOM 5447 O O . GLN B 1 117 ? -17.188 -7.812 5.766 1 96.25 117 GLN B O 1
ATOM 5452 N N . GLU B 1 118 ? -18.453 -6.008 5.141 1 96.62 118 GLU B N 1
ATOM 5453 C CA . GLU B 1 118 ? -17.984 -6.051 3.756 1 96.62 118 GLU B CA 1
ATOM 5454 C C . GLU B 1 118 ? -16.484 -5.789 3.664 1 96.62 118 GLU B C 1
ATOM 5456 O O . GLU B 1 118 ? -15.789 -6.426 2.875 1 96.62 118 GLU B O 1
ATOM 5461 N N . ILE B 1 119 ? -16.047 -4.91 4.457 1 93.44 119 ILE B N 1
ATOM 5462 C CA . ILE B 1 119 ? -14.617 -4.641 4.504 1 93.44 119 ILE B CA 1
ATOM 5463 C C . ILE B 1 119 ? -13.875 -5.867 5.027 1 93.44 119 ILE B C 1
ATOM 5465 O O . ILE B 1 119 ? -12.797 -6.207 4.539 1 93.44 119 ILE B O 1
ATOM 5469 N N . GLY B 1 120 ? -14.461 -6.488 6.012 1 94.75 120 GLY B N 1
ATOM 5470 C CA . GLY B 1 120 ? -13.891 -7.738 6.496 1 94.75 120 GLY B CA 1
ATOM 5471 C C . GLY B 1 120 ? -13.742 -8.781 5.406 1 94.75 120 GLY B C 1
ATOM 5472 O O . GLY B 1 120 ? -12.688 -9.406 5.281 1 94.75 120 GLY B O 1
ATOM 5473 N N . TRP B 1 121 ? -14.75 -8.977 4.57 1 95.31 121 TRP B N 1
ATOM 5474 C CA . TRP B 1 121 ? -14.688 -9.891 3.438 1 95.31 121 TRP B CA 1
ATOM 5475 C C . TRP B 1 121 ? -13.555 -9.516 2.492 1 95.31 121 TRP B C 1
ATOM 5477 O O . TRP B 1 121 ? -12.789 -10.375 2.061 1 95.31 121 TRP B O 1
ATOM 5487 N N . LEU B 1 122 ? -13.484 -8.281 2.211 1 91.94 122 LEU B N 1
ATOM 5488 C CA . LEU B 1 122 ? -12.453 -7.812 1.293 1 91.94 122 LEU B CA 1
ATOM 5489 C C . LEU B 1 122 ? -11.062 -8.133 1.834 1 91.94 122 LEU B C 1
ATOM 5491 O O . LEU B 1 122 ? -10.203 -8.633 1.102 1 91.94 122 LEU B O 1
ATOM 5495 N N . TYR B 1 123 ? -10.836 -7.891 3.111 1 89.56 123 TYR B N 1
ATOM 5496 C CA . TYR B 1 123 ? -9.547 -8.203 3.729 1 89.56 123 TYR B CA 1
ATOM 5497 C C . TYR B 1 123 ? -9.289 -9.703 3.713 1 89.56 123 TYR B C 1
ATOM 5499 O O . TYR B 1 123 ? -8.141 -10.141 3.566 1 89.56 123 TYR B O 1
ATOM 5507 N N . SER B 1 124 ? -10.352 -10.43 3.891 1 92.38 124 SER B N 1
ATOM 5508 C CA . SER B 1 124 ? -10.188 -11.875 3.814 1 92.38 124 SER B CA 1
ATOM 5509 C C . SER B 1 124 ? -9.75 -12.312 2.42 1 92.38 124 SER B C 1
ATOM 5511 O O . SER B 1 124 ? -8.922 -13.219 2.279 1 92.38 124 SER B O 1
ATOM 5513 N N . PHE B 1 125 ? -10.266 -11.68 1.411 1 89.62 125 PHE B N 1
ATOM 5514 C CA . PHE B 1 125 ? -9.867 -11.984 0.042 1 89.62 125 PHE B CA 1
ATOM 5515 C C . PHE B 1 125 ? -8.398 -11.648 -0.179 1 89.62 125 PHE B C 1
ATOM 5517 O O . PHE B 1 125 ? -7.707 -12.336 -0.938 1 89.62 125 PHE B O 1
ATOM 5524 N N . TYR B 1 126 ? -7.918 -10.656 0.515 1 85.12 126 TYR B N 1
ATOM 5525 C CA . TYR B 1 126 ? -6.516 -10.273 0.445 1 85.12 126 TYR B CA 1
ATOM 5526 C C . TYR B 1 126 ? -5.664 -11.117 1.385 1 85.12 126 TYR B C 1
ATOM 5528 O O . TYR B 1 126 ? -4.488 -10.828 1.604 1 85.12 126 TYR B O 1
ATOM 5536 N N . LYS B 1 127 ? -6.301 -12.031 2.031 1 87.25 127 LYS B N 1
ATOM 5537 C CA . LYS B 1 127 ? -5.637 -12.938 2.965 1 87.25 127 LYS B CA 1
ATOM 5538 C C . LYS B 1 127 ? -5.02 -12.164 4.133 1 87.25 127 LYS B C 1
ATOM 5540 O O . LYS B 1 127 ? -3.916 -12.484 4.574 1 87.25 127 LYS B O 1
ATOM 5545 N N . ARG B 1 128 ? -5.648 -11.133 4.445 1 87.38 128 ARG B N 1
ATOM 5546 C CA . ARG B 1 128 ? -5.32 -10.398 5.66 1 87.38 128 ARG B CA 1
ATOM 5547 C C . ARG B 1 128 ? -6.258 -10.773 6.801 1 87.38 128 ARG B C 1
ATOM 5549 O O . ARG B 1 128 ? -7.145 -10 7.168 1 87.38 128 ARG B O 1
ATOM 5556 N N . ASP B 1 129 ? -6 -11.844 7.422 1 90.44 129 ASP B N 1
ATOM 5557 C CA . ASP B 1 129 ? -6.941 -12.508 8.32 1 90.44 129 ASP B CA 1
ATOM 5558 C C . ASP B 1 129 ? -7.16 -11.695 9.594 1 90.44 129 ASP B C 1
ATOM 5560 O O . ASP B 1 129 ? -8.289 -11.547 10.055 1 90.44 129 ASP B O 1
ATOM 5564 N N . GLU B 1 130 ? -6.074 -11.188 10.164 1 89.06 130 GLU B N 1
ATOM 5565 C CA . GLU B 1 130 ? -6.203 -10.43 11.406 1 89.06 130 GLU B CA 1
ATOM 5566 C C . GLU B 1 130 ? -7.082 -9.195 11.211 1 89.06 130 GLU B C 1
ATOM 5568 O O . GLU B 1 130 ? -7.957 -8.914 12.031 1 89.06 130 GLU B O 1
ATOM 5573 N N . LYS B 1 131 ? -6.871 -8.555 10.078 1 88.62 131 LYS B N 1
ATOM 5574 C CA . LYS B 1 131 ? -7.68 -7.375 9.789 1 88.62 131 LYS B CA 1
ATOM 5575 C C . LYS B 1 131 ? -9.117 -7.762 9.453 1 88.62 131 LYS B C 1
ATOM 5577 O O . LYS B 1 131 ? -10.062 -7.059 9.82 1 88.62 131 LYS B O 1
ATOM 5582 N N . ALA B 1 132 ? -9.281 -8.773 8.742 1 94.5 132 ALA B N 1
ATOM 5583 C CA . ALA B 1 132 ? -10.625 -9.266 8.445 1 94.5 132 ALA B CA 1
ATOM 5584 C C . ALA B 1 132 ? -11.398 -9.539 9.727 1 94.5 132 ALA B C 1
ATOM 5586 O O . ALA B 1 132 ? -12.523 -9.055 9.898 1 94.5 132 ALA B O 1
ATOM 5587 N N . LEU B 1 133 ? -10.742 -10.227 10.664 1 95.56 133 LEU B N 1
ATOM 5588 C CA . LEU B 1 133 ? -11.375 -10.57 11.93 1 95.56 133 LEU B CA 1
ATOM 5589 C C . LEU B 1 133 ? -11.68 -9.312 12.742 1 95.56 133 LEU B C 1
ATOM 5591 O O . LEU B 1 133 ? -12.719 -9.227 13.406 1 95.56 133 LEU B O 1
ATOM 5595 N N . GLU B 1 134 ? -10.773 -8.383 12.688 1 93.62 134 GLU B N 1
ATOM 5596 C CA . GLU B 1 134 ? -11 -7.113 13.375 1 93.62 134 GLU B CA 1
ATOM 5597 C C . GLU B 1 134 ? -12.289 -6.445 12.898 1 93.62 134 GLU B C 1
ATOM 5599 O O . GLU B 1 134 ? -13.109 -6.02 13.711 1 93.62 134 GLU B O 1
ATOM 5604 N N . TYR B 1 135 ? -12.438 -6.387 11.578 1 94.25 135 TYR B N 1
ATOM 5605 C CA . TYR B 1 135 ? -13.602 -5.711 11.016 1 94.25 135 TYR B CA 1
ATOM 5606 C C . TYR B 1 135 ? -14.867 -6.527 11.242 1 94.25 135 TYR B C 1
ATOM 5608 O O . TYR B 1 135 ? -15.93 -5.973 11.523 1 94.25 135 TYR B O 1
ATOM 5616 N N . PHE B 1 136 ? -14.812 -7.824 11.125 1 97.19 136 PHE B N 1
ATOM 5617 C CA . PHE B 1 136 ? -15.961 -8.656 11.461 1 97.19 136 PHE B CA 1
ATOM 5618 C C . PHE B 1 136 ? -16.391 -8.43 12.906 1 97.19 136 PHE B C 1
ATOM 5620 O O . PHE B 1 136 ? -17.578 -8.266 13.188 1 97.19 136 PHE B O 1
ATOM 5627 N N . ASN B 1 137 ? -15.414 -8.383 13.789 1 96 137 ASN B N 1
ATOM 5628 C CA . ASN B 1 137 ? -15.719 -8.211 15.203 1 96 137 ASN B CA 1
ATOM 5629 C C . ASN B 1 137 ? -16.281 -6.82 15.492 1 96 137 ASN B C 1
ATOM 5631 O O . ASN B 1 137 ? -17.125 -6.66 16.375 1 96 137 ASN B O 1
ATOM 5635 N N . LYS B 1 138 ? -15.758 -5.848 14.766 1 95.19 138 LYS B N 1
ATOM 5636 C CA . LYS B 1 138 ? -16.359 -4.52 14.891 1 95.19 138 LYS B CA 1
ATOM 5637 C C . LYS B 1 138 ? -17.828 -4.539 14.492 1 95.19 138 LYS B C 1
ATOM 5639 O O . LYS B 1 138 ? -18.656 -3.932 15.172 1 95.19 138 LYS B O 1
ATOM 5644 N N . SER B 1 139 ? -18.125 -5.203 13.43 1 96.62 139 SER B N 1
ATOM 5645 C CA . SER B 1 139 ? -19.5 -5.34 12.977 1 96.62 139 SER B CA 1
ATOM 5646 C C . SER B 1 139 ? -20.359 -6.062 14.016 1 96.62 139 SER B C 1
ATOM 5648 O O . SER B 1 139 ? -21.438 -5.582 14.391 1 96.62 139 SER B O 1
ATOM 5650 N N . ILE B 1 140 ? -19.891 -7.121 14.57 1 95.94 140 ILE B N 1
ATOM 5651 C CA . ILE B 1 140 ? -20.609 -7.934 15.555 1 95.94 140 ILE B CA 1
ATOM 5652 C C . ILE B 1 140 ? -20.875 -7.102 16.812 1 95.94 140 ILE B C 1
ATOM 5654 O O . ILE B 1 140 ? -21.984 -7.133 17.344 1 95.94 140 ILE B O 1
ATOM 5658 N N . LYS B 1 141 ? -19.875 -6.398 17.25 1 94.75 141 LYS B N 1
ATOM 5659 C CA . LYS B 1 141 ? -20.016 -5.578 18.453 1 94.75 141 LYS B CA 1
ATOM 5660 C C . LYS B 1 141 ? -21.141 -4.562 18.281 1 94.75 141 LYS B C 1
ATOM 5662 O O . LYS B 1 141 ? -21.969 -4.398 19.188 1 94.75 141 LYS B O 1
ATOM 5667 N N . LEU B 1 142 ? -21.172 -3.945 17.109 1 93.44 142 LEU B N 1
ATOM 5668 C CA . LEU B 1 142 ? -22.219 -2.955 16.859 1 93.44 142 LEU B CA 1
ATOM 5669 C C . LEU B 1 142 ? -23.594 -3.615 16.781 1 93.44 142 LEU B C 1
ATOM 5671 O O . LEU B 1 142 ? -24.562 -3.084 17.328 1 93.44 142 LEU B O 1
ATOM 5675 N N . ARG B 1 143 ? -23.688 -4.766 16.219 1 94.06 143 ARG B N 1
ATOM 5676 C CA . ARG B 1 143 ? -24.953 -5.457 16.031 1 94.06 143 ARG B CA 1
ATOM 5677 C C . ARG B 1 143 ? -25.453 -6.043 17.359 1 94.06 143 ARG B C 1
ATOM 5679 O O . ARG B 1 143 ? -26.656 -6.066 17.609 1 94.06 143 ARG B O 1
ATOM 5686 N N . LYS B 1 144 ? -24.594 -6.52 18.125 1 92.81 144 LYS B N 1
ATOM 5687 C CA . LYS B 1 144 ? -24.984 -7.055 19.422 1 92.81 144 LYS B CA 1
ATOM 5688 C C . LYS B 1 144 ? -25.562 -5.961 20.312 1 92.81 144 LYS B C 1
ATOM 5690 O O . LYS B 1 144 ? -26.5 -6.207 21.078 1 92.81 144 LYS B O 1
ATOM 5695 N N . LYS B 1 145 ? -25 -4.812 20.203 1 90.06 145 LYS B N 1
ATOM 5696 C CA . LYS B 1 145 ? -25.547 -3.682 20.938 1 90.06 145 LYS B CA 1
ATOM 5697 C C . LYS B 1 145 ? -26.984 -3.393 20.5 1 90.06 145 LYS B C 1
ATOM 5699 O O . LYS B 1 145 ? -27.844 -3.072 21.328 1 90.06 145 LYS B O 1
ATOM 5704 N N . GLN B 1 146 ? -27.203 -3.566 19.25 1 87.19 146 GLN B N 1
ATOM 5705 C CA . GLN B 1 146 ? -28.531 -3.342 18.703 1 87.19 146 GLN B CA 1
ATOM 5706 C C . GLN B 1 146 ? -29.469 -4.504 19.047 1 87.19 146 GLN B C 1
ATOM 5708 O O . GLN B 1 146 ? -30.656 -4.305 19.25 1 87.19 146 GLN B O 1
ATOM 5713 N N . PHE B 1 147 ? -29.016 -5.691 19 1 86.94 147 PHE B N 1
ATOM 5714 C CA . PHE B 1 147 ? -29.75 -6.91 19.312 1 86.94 147 PHE B CA 1
ATOM 5715 C C . PHE B 1 147 ? -30.312 -6.859 20.719 1 86.94 147 PHE B C 1
ATOM 5717 O O . PHE B 1 147 ? -31.438 -7.312 20.969 1 86.94 147 PHE B O 1
ATOM 5724 N N . ALA B 1 148 ? -29.578 -6.32 21.656 1 81.75 148 ALA B N 1
ATOM 5725 C CA . ALA B 1 148 ? -30.031 -6.164 23.031 1 81.75 148 ALA B CA 1
ATOM 5726 C C . ALA B 1 148 ? -31.297 -5.297 23.094 1 81.75 148 ALA B C 1
ATOM 5728 O O . ALA B 1 148 ? -32.125 -5.484 23.984 1 81.75 148 ALA B O 1
ATOM 5729 N N . LYS B 1 149 ? -31.453 -4.543 22.078 1 78.12 149 LYS B N 1
ATOM 5730 C CA . LYS B 1 149 ? -32.594 -3.65 22.031 1 78.12 149 LYS B CA 1
ATOM 5731 C C . LYS B 1 149 ? -33.719 -4.258 21.219 1 78.12 149 LYS B C 1
ATOM 5733 O O . LYS B 1 149 ? -34.906 -4.055 21.516 1 78.12 149 LYS B O 1
ATOM 5738 N N . ASN B 1 150 ? -33.312 -4.922 20.094 1 79.31 150 ASN B N 1
ATOM 5739 C CA . ASN B 1 150 ? -34.25 -5.535 19.172 1 79.31 150 ASN B CA 1
ATOM 5740 C C . ASN B 1 150 ? -33.75 -6.871 18.656 1 79.31 150 ASN B C 1
ATOM 5742 O O . ASN B 1 150 ? -32.781 -6.91 17.859 1 79.31 150 ASN B O 1
ATOM 5746 N N . GLU B 1 151 ? -34.375 -7.883 18.906 1 78 151 GLU B N 1
ATOM 5747 C CA . GLU B 1 151 ? -33.906 -9.234 18.609 1 78 151 GLU B CA 1
ATOM 5748 C C . GLU B 1 151 ? -34.125 -9.562 17.125 1 78 151 GLU B C 1
ATOM 5750 O O . GLU B 1 151 ? -33.562 -10.555 16.625 1 78 151 GLU B O 1
ATOM 5755 N N . SER B 1 152 ? -34.781 -8.695 16.453 1 78.19 152 SER B N 1
ATOM 5756 C CA . SER B 1 152 ? -35.062 -8.953 15.047 1 78.19 152 SER B CA 1
ATOM 5757 C C . SER B 1 152 ? -33.781 -8.852 14.211 1 78.19 152 SER B C 1
ATOM 5759 O O . SER B 1 152 ? -33.75 -9.289 13.055 1 78.19 152 SER B O 1
ATOM 5761 N N . ASN B 1 153 ? -32.719 -8.5 14.828 1 81.88 153 ASN B N 1
ATOM 5762 C CA . ASN B 1 153 ? -31.5 -8.289 14.07 1 81.88 153 ASN B CA 1
ATOM 5763 C C . ASN B 1 153 ? -30.547 -9.477 14.203 1 81.88 153 ASN B C 1
ATOM 5765 O O . ASN B 1 153 ? -29.375 -9.383 13.844 1 81.88 153 ASN B O 1
ATOM 5769 N N . ALA B 1 154 ? -31.047 -10.633 14.633 1 89.38 154 ALA B N 1
ATOM 5770 C CA . ALA B 1 154 ? -30.234 -11.82 14.883 1 89.38 154 ALA B CA 1
ATOM 5771 C C . ALA B 1 154 ? -29.625 -12.344 13.586 1 89.38 154 ALA B C 1
ATOM 5773 O O . ALA B 1 154 ? -28.5 -12.859 13.594 1 89.38 154 ALA B O 1
ATOM 5774 N N . HIS B 1 155 ? -30.359 -12.164 12.516 1 89.81 155 HIS B N 1
ATOM 5775 C CA . HIS B 1 155 ? -29.891 -12.68 11.234 1 89.81 155 HIS B CA 1
ATOM 5776 C C . HIS B 1 155 ? -28.625 -11.969 10.789 1 89.81 155 HIS B C 1
ATOM 5778 O O . HIS B 1 155 ? -27.75 -12.57 10.164 1 89.81 155 HIS B O 1
ATOM 5784 N N . PHE B 1 156 ? -28.438 -10.711 11.219 1 92.25 156 PHE B N 1
ATOM 5785 C CA . PHE B 1 156 ? -27.234 -9.961 10.852 1 92.25 156 PHE B CA 1
ATOM 5786 C C . PHE B 1 156 ? -26.031 -10.453 11.633 1 92.25 156 PHE B C 1
ATOM 5788 O O . PHE B 1 156 ? -24.922 -10.531 11.086 1 92.25 156 PHE B O 1
ATOM 5795 N N . ILE B 1 157 ? -26.25 -10.82 12.852 1 94.31 157 ILE B N 1
ATOM 5796 C CA . ILE B 1 157 ? -25.172 -11.344 13.672 1 94.31 157 ILE B CA 1
ATOM 5797 C C . ILE B 1 157 ? -24.75 -12.719 13.156 1 94.31 157 ILE B C 1
ATOM 5799 O O . ILE B 1 157 ? -23.562 -13.016 13.047 1 94.31 157 ILE B O 1
ATOM 5803 N N . ALA B 1 158 ? -25.734 -13.516 12.812 1 95.12 158 ALA B N 1
ATOM 5804 C CA . ALA B 1 158 ? -25.453 -14.82 12.227 1 95.12 158 ALA B CA 1
ATOM 5805 C C . ALA B 1 158 ? -24.625 -14.672 10.945 1 95.12 158 ALA B C 1
ATOM 5807 O O . ALA B 1 158 ? -23.703 -15.453 10.703 1 95.12 158 ALA B O 1
ATOM 5808 N N . SER B 1 159 ? -24.969 -13.664 10.164 1 95.44 159 SER B N 1
ATOM 5809 C CA . SER B 1 159 ? -24.25 -13.391 8.922 1 95.44 159 SER B CA 1
ATOM 5810 C C . SER B 1 159 ? -22.797 -13.016 9.188 1 95.44 159 SER B C 1
ATOM 5812 O O . SER B 1 159 ? -21.891 -13.43 8.461 1 95.44 159 SER B O 1
ATOM 5814 N N . ASP B 1 160 ? -22.547 -12.242 10.195 1 96 160 ASP B N 1
ATOM 5815 C CA . ASP B 1 160 ? -21.188 -11.875 10.57 1 96 160 ASP B CA 1
ATOM 5816 C C . ASP B 1 160 ? -20.391 -13.102 11 1 96 160 ASP B C 1
ATOM 5818 O O . ASP B 1 160 ? -19.234 -13.281 10.578 1 96 160 ASP B O 1
ATOM 5822 N N . TYR B 1 161 ? -20.984 -13.898 11.797 1 97.12 161 TYR B N 1
ATOM 5823 C CA . TYR B 1 161 ? -20.312 -15.125 12.211 1 97.12 161 TYR B CA 1
ATOM 5824 C C . TYR B 1 161 ? -20.078 -16.047 11.023 1 97.12 161 TYR B C 1
ATOM 5826 O O . TYR B 1 161 ? -19.047 -16.734 10.953 1 97.12 161 TYR B O 1
ATOM 5834 N N . PHE B 1 162 ? -21.031 -16.078 10.141 1 97.44 162 PHE B N 1
ATOM 5835 C CA . PHE B 1 162 ? -20.891 -16.844 8.906 1 97.44 162 PHE B CA 1
ATOM 5836 C C . PHE B 1 162 ? -19.625 -16.438 8.164 1 97.44 162 PHE B C 1
ATOM 5838 O O . PHE B 1 162 ? -18.891 -17.281 7.656 1 97.44 162 PHE B O 1
ATOM 5845 N N . SER B 1 163 ? -19.359 -15.148 8.055 1 97.56 163 SER B N 1
ATOM 5846 C CA . SER B 1 163 ? -18.156 -14.664 7.402 1 97.56 163 SER B CA 1
ATOM 5847 C C . SER B 1 163 ? -16.891 -15.188 8.094 1 97.56 163 SER B C 1
ATOM 5849 O O . SER B 1 163 ? -15.922 -15.539 7.434 1 97.56 163 SER B O 1
ATOM 5851 N N . ILE B 1 164 ? -16.922 -15.312 9.383 1 97.88 164 ILE B N 1
ATOM 5852 C CA . ILE B 1 164 ? -15.781 -15.812 10.148 1 97.88 164 ILE B CA 1
ATOM 5853 C C . ILE B 1 164 ? -15.617 -17.312 9.914 1 97.88 164 ILE B C 1
ATOM 5855 O O . ILE B 1 164 ? -14.492 -17.797 9.797 1 97.88 164 ILE B O 1
ATOM 5859 N N . VAL B 1 165 ? -16.734 -18 9.812 1 98.06 165 VAL B N 1
ATOM 5860 C CA . VAL B 1 165 ? -16.688 -19.422 9.508 1 98.06 165 VAL B CA 1
ATOM 5861 C C . VAL B 1 165 ? -15.992 -19.641 8.172 1 98.06 165 VAL B C 1
ATOM 5863 O O . VAL B 1 165 ? -15.102 -20.5 8.055 1 98.06 165 VAL B O 1
ATOM 5866 N N . ASN B 1 166 ? -16.375 -18.891 7.199 1 97 166 ASN B N 1
ATOM 5867 C CA . ASN B 1 166 ? -15.781 -19 5.871 1 97 166 ASN B CA 1
ATOM 5868 C C . ASN B 1 166 ? -14.281 -18.734 5.906 1 97 166 ASN B C 1
ATOM 5870 O O . ASN B 1 166 ? -13.508 -19.422 5.234 1 97 166 ASN B O 1
ATOM 5874 N N . LEU B 1 167 ? -13.922 -17.719 6.66 1 96.69 167 LEU B N 1
ATOM 5875 C CA . LEU B 1 167 ? -12.516 -17.359 6.789 1 96.69 167 LEU B CA 1
ATOM 5876 C C . LEU B 1 167 ? -11.711 -18.516 7.352 1 96.69 167 LEU B C 1
ATOM 5878 O O . LEU B 1 167 ? -10.695 -18.922 6.77 1 96.69 167 LEU B O 1
ATOM 5882 N N . TYR B 1 168 ? -12.156 -19.125 8.43 1 97 168 TYR B N 1
ATOM 5883 C CA . TYR B 1 168 ? -11.422 -20.203 9.086 1 97 168 TYR B CA 1
ATOM 5884 C C . TYR B 1 168 ? -11.453 -21.469 8.25 1 97 168 TYR B C 1
ATOM 5886 O O . TYR B 1 168 ? -10.453 -22.203 8.172 1 97 168 TYR B O 1
ATOM 5894 N N . ARG B 1 169 ? -12.594 -21.734 7.664 1 96.44 169 ARG B N 1
ATOM 5895 C CA . ARG B 1 169 ? -12.664 -22.891 6.781 1 96.44 169 ARG B CA 1
ATOM 5896 C C . ARG B 1 169 ? -11.688 -22.766 5.617 1 96.44 169 ARG B C 1
ATOM 5898 O O . ARG B 1 169 ? -10.969 -23.703 5.289 1 96.44 169 ARG B O 1
ATOM 5905 N N . GLY B 1 170 ? -11.695 -21.562 5.027 1 93.94 170 GLY B N 1
ATOM 5906 C CA . GLY B 1 170 ? -10.789 -21.312 3.924 1 93.94 170 GLY B CA 1
ATOM 5907 C C . GLY B 1 170 ? -9.328 -21.484 4.309 1 93.94 170 GLY B C 1
ATOM 5908 O O . GLY B 1 170 ? -8.5 -21.859 3.479 1 93.94 170 GLY B O 1
ATOM 5909 N N . ASN B 1 171 ? -9.047 -21.266 5.543 1 93.38 171 ASN B N 1
ATOM 5910 C CA . ASN B 1 171 ? -7.684 -21.375 6.047 1 93.38 171 ASN B CA 1
ATOM 5911 C C . ASN B 1 171 ? -7.422 -22.781 6.613 1 93.38 171 ASN B C 1
ATOM 5913 O O . ASN B 1 171 ? -6.402 -23 7.273 1 93.38 171 ASN B O 1
ATOM 5917 N N . LYS B 1 172 ? -8.383 -23.656 6.504 1 94.5 172 LYS B N 1
ATOM 5918 C CA . LYS B 1 172 ? -8.305 -25.047 6.918 1 94.5 172 LYS B CA 1
ATOM 5919 C C . LYS B 1 172 ? -8.188 -25.172 8.438 1 94.5 172 LYS B C 1
ATOM 5921 O O . LYS B 1 172 ? -7.543 -26.094 8.945 1 94.5 172 LYS B O 1
ATOM 5926 N N . ASN B 1 173 ? -8.531 -24.172 9.102 1 96.5 173 ASN B N 1
ATOM 5927 C CA . ASN B 1 173 ? -8.727 -24.25 10.547 1 96.5 173 ASN B CA 1
ATOM 5928 C C . ASN B 1 173 ? -10.148 -24.688 10.898 1 96.5 173 ASN B C 1
ATOM 5930 O O . ASN B 1 173 ? -10.984 -23.875 11.273 1 96.5 173 ASN B O 1
ATOM 5934 N N . TYR B 1 174 ? -10.383 -25.969 10.836 1 97.56 174 TYR B N 1
ATOM 5935 C CA . TYR B 1 174 ? -11.734 -26.531 10.883 1 97.56 174 TYR B CA 1
ATOM 5936 C C . TYR B 1 174 ? -12.273 -26.516 12.305 1 97.56 174 TYR B C 1
ATOM 5938 O O . TYR B 1 174 ? -13.484 -26.391 12.516 1 97.56 174 TYR B O 1
ATOM 5946 N N . LYS B 1 175 ? -11.359 -26.562 13.227 1 97.19 175 LYS B N 1
ATOM 5947 C CA . LYS B 1 175 ? -11.789 -26.484 14.625 1 97.19 175 LYS B CA 1
ATOM 5948 C C . LYS B 1 175 ? -12.453 -25.141 14.922 1 97.19 175 LYS B C 1
ATOM 5950 O O . LYS B 1 175 ? -13.57 -25.094 15.438 1 97.19 175 LYS B O 1
ATOM 5955 N N . LYS B 1 176 ? -11.805 -24.094 14.516 1 97.56 176 LYS B N 1
ATOM 5956 C CA . LYS B 1 176 ? -12.359 -22.766 14.734 1 97.56 176 LYS B CA 1
ATOM 5957 C C . LYS B 1 176 ? -13.594 -22.531 13.867 1 97.56 176 LYS B C 1
ATOM 5959 O O . LYS B 1 176 ? -14.547 -21.875 14.289 1 97.56 176 LYS B O 1
ATOM 5964 N N . ALA B 1 177 ? -13.57 -23.047 12.688 1 98.25 177 ALA B N 1
ATOM 5965 C CA . ALA B 1 177 ? -14.734 -22.938 11.82 1 98.25 177 ALA B CA 1
ATOM 5966 C C . ALA B 1 177 ? -15.969 -23.562 12.477 1 98.25 177 ALA B C 1
ATOM 5968 O O . ALA B 1 177 ? -17.047 -22.969 12.445 1 98.25 177 ALA B O 1
ATOM 5969 N N . ALA B 1 178 ? -15.766 -24.703 13.102 1 97.81 178 ALA B N 1
ATOM 5970 C CA . ALA B 1 178 ? -16.859 -25.391 13.766 1 97.81 178 ALA B CA 1
ATOM 5971 C C . ALA B 1 178 ? -17.391 -24.578 14.945 1 97.81 178 ALA B C 1
ATOM 5973 O O . ALA B 1 178 ? -18.594 -24.484 15.164 1 97.81 178 ALA B O 1
ATOM 5974 N N . GLN B 1 179 ? -16.484 -24 15.664 1 97.81 179 GLN B N 1
ATOM 5975 C CA . GLN B 1 179 ? -16.859 -23.188 16.812 1 97.81 179 GLN B CA 1
ATOM 5976 C C . GLN B 1 179 ? -17.734 -22 16.391 1 97.81 179 GLN B C 1
ATOM 5978 O O . GLN B 1 179 ? -18.781 -21.75 17 1 97.81 179 GLN B O 1
ATOM 5983 N N . TYR B 1 180 ? -17.328 -21.359 15.375 1 97.94 180 TYR B N 1
ATOM 5984 C CA . TYR B 1 180 ? -18.078 -20.188 14.938 1 97.94 180 TYR B CA 1
ATOM 5985 C C . TYR B 1 180 ? -19.344 -20.578 14.188 1 97.94 180 TYR B C 1
ATOM 5987 O O . TYR B 1 180 ? -20.312 -19.828 14.133 1 97.94 180 TYR B O 1
ATOM 5995 N N . LEU B 1 181 ? -19.328 -21.734 13.633 1 98 181 LEU B N 1
ATOM 5996 C CA . LEU B 1 181 ? -20.547 -22.266 13.031 1 98 181 LEU B CA 1
ATOM 5997 C C . LEU B 1 181 ? -21.641 -22.453 14.086 1 98 181 LEU B C 1
ATOM 5999 O O . LEU B 1 181 ? -22.812 -22.188 13.836 1 98 181 LEU B O 1
ATOM 6003 N N . ASP B 1 182 ? -21.219 -22.875 15.242 1 97.19 182 ASP B N 1
ATOM 6004 C CA . ASP B 1 182 ? -22.156 -23 16.359 1 97.19 182 ASP B CA 1
ATOM 6005 C C . ASP B 1 182 ? -22.766 -21.641 16.703 1 97.19 182 ASP B C 1
ATOM 6007 O O . ASP B 1 182 ? -23.969 -21.547 16.969 1 97.19 182 ASP B O 1
ATOM 6011 N N . SER B 1 183 ? -21.922 -20.672 16.641 1 96.19 183 SER B N 1
ATOM 6012 C CA . SER B 1 183 ? -22.422 -19.312 16.906 1 96.19 183 SER B CA 1
ATOM 6013 C C . SER B 1 183 ? -23.422 -18.891 15.844 1 96.19 183 SER B C 1
ATOM 6015 O O . SER B 1 183 ? -24.438 -18.25 16.156 1 96.19 183 SER B O 1
ATOM 6017 N N . CYS B 1 184 ? -23.188 -19.219 14.586 1 95.62 184 CYS B N 1
ATOM 6018 C CA . CYS B 1 184 ? -24.109 -18.938 13.5 1 95.62 184 CYS B CA 1
ATOM 6019 C C . CYS B 1 184 ? -25.469 -19.594 13.758 1 95.62 184 CYS B C 1
ATOM 6021 O O . CYS B 1 184 ? -26.5 -18.922 13.672 1 95.62 184 CYS B O 1
ATOM 6023 N N . VAL B 1 185 ? -25.406 -20.797 14.117 1 95.19 185 VAL B N 1
ATOM 6024 C CA . VAL B 1 185 ? -26.609 -21.578 14.32 1 95.19 185 VAL B CA 1
ATOM 6025 C C . VAL B 1 185 ? -27.391 -21.031 15.516 1 95.19 185 VAL B C 1
ATOM 6027 O O . VAL B 1 185 ? -28.625 -20.938 15.477 1 95.19 185 VAL B O 1
ATOM 6030 N N . TYR B 1 186 ? -26.672 -20.625 16.531 1 94.38 186 TYR B N 1
ATOM 6031 C CA . TYR B 1 186 ? -27.297 -20.078 17.734 1 94.38 186 TYR B CA 1
ATOM 6032 C C . TYR B 1 186 ? -28.125 -18.844 17.406 1 94.38 186 TYR B C 1
ATOM 6034 O O . TYR B 1 186 ? -29.281 -18.75 17.797 1 94.38 186 TYR B O 1
ATOM 6042 N N . TYR B 1 187 ? -27.562 -17.969 16.688 1 93.62 187 TYR B N 1
ATOM 6043 C CA . TYR B 1 187 ? -28.25 -16.734 16.391 1 93.62 187 TYR B CA 1
ATOM 6044 C C . TYR B 1 187 ? -29.312 -16.938 15.328 1 93.62 187 TYR B C 1
ATOM 6046 O O . TYR B 1 187 ? -30.359 -16.281 15.344 1 93.62 187 TYR B O 1
ATOM 6054 N N . GLN B 1 188 ? -29.078 -17.844 14.406 1 92.88 188 GLN B N 1
ATOM 6055 C CA . GLN B 1 188 ? -30.078 -18.172 13.398 1 92.88 188 GLN B CA 1
ATOM 6056 C C . GLN B 1 188 ? -31.344 -18.75 14.039 1 92.88 188 GLN B C 1
ATOM 6058 O O . GLN B 1 188 ? -32.469 -18.484 13.602 1 92.88 188 GLN B O 1
ATOM 6063 N N . ALA B 1 189 ? -31.188 -19.438 15.102 1 91.38 189 ALA B N 1
ATOM 6064 C CA . ALA B 1 189 ? -32.281 -20.094 15.797 1 91.38 189 ALA B CA 1
ATOM 6065 C C . ALA B 1 189 ? -33.156 -19.078 16.562 1 91.38 189 ALA B C 1
ATOM 6067 O O . ALA B 1 189 ? -34.281 -19.359 16.938 1 91.38 189 ALA B O 1
ATOM 6068 N N . LYS B 1 190 ? -32.625 -17.938 16.75 1 89.25 190 LYS B N 1
ATOM 6069 C CA . LYS B 1 190 ? -33.344 -16.906 17.5 1 89.25 190 LYS B CA 1
ATOM 6070 C C . LYS B 1 190 ? -34.312 -16.156 16.609 1 89.25 190 LYS B C 1
ATOM 6072 O O . LYS B 1 190 ? -35.156 -15.398 17.094 1 89.25 190 LYS B O 1
ATOM 6077 N N . LEU B 1 191 ? -34.188 -16.422 15.336 1 87.12 191 LEU B N 1
ATOM 6078 C CA . LEU B 1 191 ? -35.094 -15.742 14.422 1 87.12 191 LEU B CA 1
ATOM 6079 C C . LEU B 1 191 ? -36.5 -16.312 14.547 1 87.12 191 LEU B C 1
ATOM 6081 O O . LEU B 1 191 ? -36.688 -17.516 14.703 1 87.12 191 LEU B O 1
ATOM 6085 N N . SER B 1 192 ? -37.625 -15.344 14.617 1 83.31 192 SER B N 1
ATOM 6086 C CA . SER B 1 192 ? -39.031 -15.719 14.617 1 83.31 192 SER B CA 1
ATOM 6087 C C . SER B 1 192 ? -39.781 -15.039 13.477 1 83.31 192 SER B C 1
ATOM 6089 O O . SER B 1 192 ? -39.844 -13.812 13.406 1 83.31 192 SER B O 1
ATOM 6091 N N . PRO B 1 193 ? -40.281 -15.836 12.484 1 84.75 193 PRO B N 1
ATOM 6092 C CA . PRO B 1 193 ? -40.281 -17.297 12.367 1 84.75 193 PRO B CA 1
ATOM 6093 C C . PRO B 1 193 ? -38.938 -17.891 11.984 1 84.75 193 PRO B C 1
ATOM 6095 O O . PRO B 1 193 ? -38.062 -17.172 11.453 1 84.75 193 PRO B O 1
ATOM 6098 N N . LYS B 1 194 ? -38.844 -19.156 12.352 1 85.44 194 LYS B N 1
ATOM 6099 C CA . LYS B 1 194 ? -37.594 -19.828 12.039 1 85.44 194 LYS B CA 1
ATOM 6100 C C . LYS B 1 194 ? -37.375 -19.938 10.531 1 85.44 194 LYS B C 1
ATOM 6102 O O . LYS B 1 194 ? -38.281 -20.328 9.805 1 85.44 194 LYS B O 1
ATOM 6107 N N . ILE B 1 195 ? -36.281 -19.469 10.078 1 87.88 195 ILE B N 1
ATOM 6108 C CA . ILE B 1 195 ? -35.938 -19.531 8.664 1 87.88 195 ILE B CA 1
ATOM 6109 C C . ILE B 1 195 ? -34.656 -20.359 8.484 1 87.88 195 ILE B C 1
ATOM 6111 O O . ILE B 1 195 ? -33.656 -20.125 9.172 1 87.88 195 ILE B O 1
ATOM 6115 N N . THR B 1 196 ? -34.719 -21.375 7.613 1 91.25 196 THR B N 1
ATOM 6116 C CA . THR B 1 196 ? -33.562 -22.203 7.305 1 91.25 196 THR B CA 1
ATOM 6117 C C . THR B 1 196 ? -32.594 -21.438 6.414 1 91.25 196 THR B C 1
ATOM 6119 O O . THR B 1 196 ? -32.969 -20.859 5.402 1 91.25 196 THR B O 1
ATOM 6122 N N . SER B 1 197 ? -31.375 -21.422 6.902 1 94.31 197 SER B N 1
ATOM 6123 C CA . SER B 1 197 ? -30.344 -20.812 6.062 1 94.31 197 SER B CA 1
ATOM 6124 C C . SER B 1 197 ? -29.531 -21.891 5.336 1 94.31 197 SER B C 1
ATOM 6126 O O . SER B 1 197 ? -28.734 -22.594 5.953 1 94.31 197 SER B O 1
ATOM 6128 N N . TYR B 1 198 ? -29.641 -21.922 4.008 1 96.44 198 TYR B N 1
ATOM 6129 C CA . TYR B 1 198 ? -28.922 -22.906 3.213 1 96.44 198 TYR B CA 1
ATOM 6130 C C . TYR B 1 198 ? -27.453 -22.516 3.07 1 96.44 198 TYR B C 1
ATOM 6132 O O . TYR B 1 198 ? -26.625 -23.344 2.715 1 96.44 198 TYR B O 1
ATOM 6140 N N . TYR B 1 199 ? -27.156 -21.219 3.393 1 96.44 199 TYR B N 1
ATOM 6141 C CA . TYR B 1 199 ? -25.75 -20.828 3.477 1 96.44 199 TYR B CA 1
ATOM 6142 C C . TYR B 1 199 ? -25.047 -21.531 4.625 1 96.44 199 TYR B C 1
ATOM 6144 O O . TYR B 1 199 ? -23.953 -22.078 4.453 1 96.44 199 TYR B O 1
ATOM 6152 N N . ILE B 1 200 ? -25.688 -21.547 5.73 1 96.62 200 ILE B N 1
ATOM 6153 C CA . ILE B 1 200 ? -25.141 -22.156 6.938 1 96.62 200 ILE B CA 1
ATOM 6154 C C . ILE B 1 200 ? -25.094 -23.672 6.77 1 96.62 200 ILE B C 1
ATOM 6156 O O . ILE B 1 200 ? -24.109 -24.328 7.148 1 96.62 200 ILE B O 1
ATOM 6160 N N . ILE B 1 201 ? -26.078 -24.266 6.121 1 97.44 201 ILE B N 1
ATOM 6161 C CA . ILE B 1 201 ? -26.156 -25.719 5.902 1 97.44 201 ILE B CA 1
ATOM 6162 C C . ILE B 1 201 ? -24.984 -26.156 5.012 1 97.44 201 ILE B C 1
ATOM 6164 O O . ILE B 1 201 ? -24.406 -27.219 5.223 1 97.44 201 ILE B O 1
ATOM 6168 N N . ALA B 1 202 ? -24.688 -25.375 4.051 1 98.25 202 ALA B N 1
ATOM 6169 C CA . ALA B 1 202 ? -23.578 -25.703 3.168 1 98.25 202 ALA B CA 1
ATOM 6170 C C . ALA B 1 202 ? -22.266 -25.797 3.951 1 98.25 202 ALA B C 1
ATOM 6172 O O . ALA B 1 202 ? -21.469 -26.703 3.727 1 98.25 202 ALA B O 1
ATOM 6173 N N . GLU B 1 203 ? -22.078 -24.844 4.859 1 98 203 GLU B N 1
ATOM 6174 C CA . GLU B 1 203 ? -20.875 -24.875 5.688 1 98 203 GLU B CA 1
ATOM 6175 C C . GLU B 1 203 ? -20.891 -26.078 6.633 1 98 203 GLU B C 1
ATOM 6177 O O . GLU B 1 203 ? -19.844 -26.672 6.883 1 98 203 GLU B O 1
ATOM 6182 N N . GLN B 1 204 ? -22.031 -26.406 7.125 1 97.81 204 GLN B N 1
ATOM 6183 C CA . GLN B 1 204 ? -22.172 -27.609 7.941 1 97.81 204 GLN B CA 1
ATOM 6184 C C . GLN B 1 204 ? -21.797 -28.859 7.145 1 97.81 204 GLN B C 1
ATOM 6186 O O . GLN B 1 204 ? -21.109 -29.734 7.66 1 97.81 204 GLN B O 1
ATOM 6191 N N . ALA B 1 205 ? -22.281 -28.875 5.965 1 98.5 205 ALA B N 1
ATOM 6192 C CA . ALA B 1 205 ? -22 -30 5.09 1 98.5 205 ALA B CA 1
ATOM 6193 C C . ALA B 1 205 ? -20.5 -30.172 4.871 1 98.5 205 ALA B C 1
ATOM 6195 O O . ALA B 1 205 ? -19.984 -31.297 4.93 1 98.5 205 ALA B O 1
ATOM 6196 N N . TYR B 1 206 ? -19.828 -29.094 4.652 1 98.31 206 TYR B N 1
ATOM 6197 C CA . TYR B 1 206 ? -18.391 -29.141 4.449 1 98.31 206 TYR B CA 1
ATOM 6198 C C . TYR B 1 206 ? -17.688 -29.719 5.676 1 98.31 206 TYR B C 1
ATOM 6200 O O . TYR B 1 206 ? -16.812 -30.578 5.551 1 98.31 206 TYR B O 1
ATOM 6208 N N . LEU B 1 207 ? -18.062 -29.219 6.832 1 98.12 207 LEU B N 1
ATOM 6209 C CA . LEU B 1 207 ? -17.422 -29.672 8.07 1 98.12 207 LEU B CA 1
ATOM 6210 C C . LEU B 1 207 ? -17.781 -31.125 8.352 1 98.12 207 LEU B C 1
ATOM 6212 O O . LEU B 1 207 ? -16.969 -31.875 8.906 1 98.12 207 LEU B O 1
ATOM 6216 N N . ASP B 1 208 ? -18.984 -31.562 7.949 1 98.25 208 ASP B N 1
ATOM 6217 C CA . ASP B 1 208 ? -19.328 -32.969 8.031 1 98.25 208 ASP B CA 1
ATOM 6218 C C . ASP B 1 208 ? -18.344 -33.812 7.219 1 98.25 208 ASP B C 1
ATOM 6220 O O . ASP B 1 208 ? -17.891 -34.875 7.68 1 98.25 208 ASP B O 1
ATOM 6224 N N . ALA B 1 209 ? -18.047 -33.375 6.074 1 98.5 209 ALA B N 1
ATOM 6225 C CA . ALA B 1 209 ? -17.109 -34.094 5.215 1 98.5 209 ALA B CA 1
ATOM 6226 C C . ALA B 1 209 ? -15.727 -34.156 5.844 1 98.5 209 ALA B C 1
ATOM 6228 O O . ALA B 1 209 ? -15.062 -35.219 5.789 1 98.5 209 ALA B O 1
ATOM 6229 N N . VAL B 1 210 ? -15.305 -33.031 6.438 1 97.94 210 VAL B N 1
ATOM 6230 C CA . VAL B 1 210 ? -14.008 -32.969 7.105 1 97.94 210 VAL B CA 1
ATOM 6231 C C . VAL B 1 210 ? -13.945 -34 8.219 1 97.94 210 VAL B C 1
ATOM 6233 O O . VAL B 1 210 ? -12.891 -34.594 8.477 1 97.94 210 VAL B O 1
ATOM 6236 N N . ASN B 1 211 ? -15.086 -34.281 8.773 1 97.12 211 ASN B N 1
ATOM 6237 C CA . ASN B 1 211 ? -15.172 -35.25 9.859 1 97.12 211 ASN B CA 1
ATOM 6238 C C . ASN B 1 211 ? -15.414 -36.688 9.336 1 97.12 211 ASN B C 1
ATOM 6240 O O . ASN B 1 211 ? -15.641 -37.594 10.117 1 97.12 211 ASN B O 1
ATOM 6244 N N . GLY B 1 212 ? -15.508 -36.844 8.023 1 97.25 212 GLY B N 1
ATOM 6245 C CA . GLY B 1 212 ? -15.594 -38.156 7.41 1 97.25 212 GLY B CA 1
ATOM 6246 C C . GLY B 1 212 ? -17.016 -38.562 7.066 1 97.25 212 GLY B C 1
ATOM 6247 O O . GLY B 1 212 ? -17.25 -39.625 6.527 1 97.25 212 GLY B O 1
ATOM 6248 N N . ASN B 1 213 ? -17.938 -37.688 7.391 1 97.88 213 ASN B N 1
ATOM 6249 C CA . ASN B 1 213 ? -19.328 -37.969 7.059 1 97.88 213 ASN B CA 1
ATOM 6250 C C . ASN B 1 213 ? -19.672 -37.5 5.648 1 97.88 213 ASN B C 1
ATOM 6252 O O . ASN B 1 213 ? -20.484 -36.594 5.469 1 97.88 213 ASN B O 1
ATOM 6256 N N . TYR B 1 214 ? -19.219 -38.219 4.672 1 98.25 214 TYR B N 1
ATOM 6257 C CA . TYR B 1 214 ? -19.266 -37.781 3.281 1 98.25 214 TYR B CA 1
ATOM 6258 C C . TYR B 1 214 ? -20.672 -37.875 2.732 1 98.25 214 TYR B C 1
ATOM 6260 O O . TYR B 1 214 ? -21.141 -36.938 2.072 1 98.25 214 TYR B O 1
ATOM 6268 N N . ASN B 1 215 ? -21.391 -38.906 3.027 1 97.25 215 ASN B N 1
ATOM 6269 C CA . ASN B 1 215 ? -22.75 -39.062 2.5 1 97.25 215 ASN B CA 1
ATOM 6270 C C . ASN B 1 215 ? -23.688 -38 3.025 1 97.25 215 ASN B C 1
ATOM 6272 O O . ASN B 1 215 ? -24.484 -37.438 2.27 1 97.25 215 ASN B O 1
ATOM 6276 N N . LEU B 1 216 ? -23.531 -37.75 4.297 1 97.94 216 LEU B N 1
ATOM 6277 C CA . LEU B 1 216 ? -24.328 -36.688 4.898 1 97.94 216 LEU B CA 1
ATOM 6278 C C . LEU B 1 216 ? -24 -35.344 4.258 1 97.94 216 LEU B C 1
ATOM 6280 O O . LEU B 1 216 ? -24.891 -34.531 3.977 1 97.94 216 LEU B O 1
ATOM 6284 N N . ALA B 1 217 ? -22.75 -35.125 4.07 1 98.69 217 ALA B N 1
ATOM 6285 C CA . ALA B 1 217 ? -22.281 -33.875 3.467 1 98.69 217 ALA B CA 1
ATOM 6286 C C . ALA B 1 217 ? -22.844 -33.688 2.061 1 98.69 217 ALA B C 1
ATOM 6288 O O . ALA B 1 217 ? -23.391 -32.656 1.735 1 98.69 217 ALA B O 1
ATOM 6289 N N . ILE B 1 218 ? -22.766 -34.75 1.246 1 98.56 218 ILE B N 1
ATOM 6290 C CA . ILE B 1 218 ? -23.219 -34.688 -0.138 1 98.56 218 ILE B CA 1
ATOM 6291 C C . ILE B 1 218 ? -24.734 -34.469 -0.172 1 98.56 218 ILE B C 1
ATOM 6293 O O . ILE B 1 218 ? -25.234 -33.719 -0.988 1 98.56 218 ILE B O 1
ATOM 6297 N N . ASN B 1 219 ? -25.453 -35.125 0.702 1 98.38 219 ASN B N 1
ATOM 6298 C CA . ASN B 1 219 ? -26.891 -34.938 0.773 1 98.38 219 ASN B CA 1
ATOM 6299 C C . ASN B 1 219 ? -27.266 -33.5 1.103 1 98.38 219 ASN B C 1
ATOM 6301 O O . ASN B 1 219 ? -28.156 -32.938 0.47 1 98.38 219 ASN B O 1
ATOM 6305 N N . LYS B 1 220 ? -26.609 -32.969 2.084 1 98.44 220 LYS B N 1
ATOM 6306 C CA . LYS B 1 220 ? -26.859 -31.578 2.467 1 98.44 220 LYS B CA 1
ATOM 6307 C C . LYS B 1 220 ? -26.531 -30.625 1.322 1 98.44 220 LYS B C 1
ATOM 6309 O O . LYS B 1 220 ? -27.297 -29.688 1.039 1 98.44 220 LYS B O 1
ATOM 6314 N N . LEU B 1 221 ? -25.438 -30.875 0.642 1 98.75 221 LEU B N 1
ATOM 6315 C CA . LEU B 1 221 ? -25.016 -30 -0.455 1 98.75 221 LEU B CA 1
ATOM 6316 C C . LEU B 1 221 ? -25.984 -30.109 -1.63 1 98.75 221 LEU B C 1
ATOM 6318 O O . LEU B 1 221 ? -26.25 -29.125 -2.32 1 98.75 221 LEU B O 1
ATOM 6322 N N . ASN B 1 222 ? -26.516 -31.25 -1.839 1 98.38 222 ASN B N 1
ATOM 6323 C CA . ASN B 1 222 ? -27.531 -31.422 -2.885 1 98.38 222 ASN B CA 1
ATOM 6324 C C . ASN B 1 222 ? -28.797 -30.641 -2.566 1 98.38 222 ASN B C 1
ATOM 6326 O O . ASN B 1 222 ? -29.406 -30.047 -3.461 1 98.38 222 ASN B O 1
ATOM 6330 N N . LYS B 1 223 ? -29.172 -30.625 -1.311 1 98.06 223 LYS B N 1
ATOM 6331 C CA . LYS B 1 223 ? -30.312 -29.812 -0.892 1 98.06 223 LYS B CA 1
ATOM 6332 C C . LYS B 1 223 ? -30.031 -28.328 -1.116 1 98.06 223 LYS B C 1
ATOM 6334 O O . LYS B 1 223 ? -30.922 -27.578 -1.549 1 98.06 223 LYS B O 1
ATOM 6339 N N . CYS B 1 224 ? -28.844 -27.984 -0.786 1 98.44 224 CYS B N 1
ATOM 6340 C CA . CYS B 1 224 ? -28.453 -26.594 -1.02 1 98.44 224 CYS B CA 1
ATOM 6341 C C . CYS B 1 224 ? -28.5 -26.266 -2.504 1 98.44 224 CYS B C 1
ATOM 6343 O O . CYS B 1 224 ? -29 -25.203 -2.883 1 98.44 224 CYS B O 1
ATOM 6345 N N . LYS B 1 225 ? -28 -27.156 -3.332 1 98.06 225 LYS B N 1
ATOM 6346 C CA . LYS B 1 225 ? -28.016 -26.953 -4.777 1 98.06 225 LYS B CA 1
ATOM 6347 C C . LYS B 1 225 ? -29.438 -26.734 -5.289 1 98.06 225 LYS B C 1
ATOM 6349 O O . LYS B 1 225 ? -29.688 -25.828 -6.078 1 98.06 225 LYS B O 1
ATOM 6354 N N . GLU B 1 226 ? -30.344 -27.547 -4.812 1 97.44 226 GLU B N 1
ATOM 6355 C CA . GLU B 1 226 ? -31.734 -27.422 -5.211 1 97.44 226 GLU B CA 1
ATOM 6356 C C . GLU B 1 226 ? -32.344 -26.094 -4.762 1 97.44 226 GLU B C 1
ATOM 6358 O O . GLU B 1 226 ? -33.062 -25.453 -5.508 1 97.44 226 GLU B O 1
ATOM 6363 N N . HIS B 1 227 ? -32 -25.719 -3.582 1 97.25 227 HIS B N 1
ATOM 6364 C CA . HIS B 1 227 ? -32.5 -24.453 -3.049 1 97.25 227 HIS B CA 1
ATOM 6365 C C . HIS B 1 227 ? -32 -23.266 -3.873 1 97.25 227 HIS B C 1
ATOM 6367 O O . HIS B 1 227 ? -32.812 -22.422 -4.285 1 97.25 227 HIS B O 1
ATOM 6373 N N . PHE B 1 228 ? -30.75 -23.203 -4.168 1 97.38 228 PHE B N 1
ATOM 6374 C CA . PHE B 1 228 ? -30.156 -22.031 -4.777 1 97.38 228 PHE B CA 1
ATOM 6375 C C . PHE B 1 228 ? -30.453 -21.969 -6.27 1 97.38 228 PHE B C 1
ATOM 6377 O O . PHE B 1 228 ? -30.375 -20.906 -6.887 1 97.38 228 PHE B O 1
ATOM 6384 N N . LYS B 1 229 ? -30.875 -23.031 -6.867 1 96.06 229 LYS B N 1
ATOM 6385 C CA . LYS B 1 229 ? -31.312 -23.047 -8.258 1 96.06 229 LYS B CA 1
ATOM 6386 C C . LYS B 1 229 ? -32.5 -22.109 -8.469 1 96.06 229 LYS B C 1
ATOM 6388 O O . LYS B 1 229 ? -32.656 -21.531 -9.555 1 96.06 229 LYS B O 1
ATOM 6393 N N . HIS B 1 230 ? -33.25 -21.922 -7.363 1 94.19 230 HIS B N 1
ATOM 6394 C CA . HIS B 1 230 ? -34.469 -21.141 -7.504 1 94.19 230 HIS B CA 1
ATOM 6395 C C . HIS B 1 230 ? -34.344 -19.797 -6.77 1 94.19 230 HIS B C 1
ATOM 6397 O O . HIS B 1 230 ? -35.125 -18.875 -7.039 1 94.19 230 HIS B O 1
ATOM 6403 N N . THR B 1 231 ? -33.438 -19.688 -5.914 1 92.38 231 THR B N 1
ATOM 6404 C CA . THR B 1 231 ? -33.406 -18.5 -5.078 1 92.38 231 THR B CA 1
ATOM 6405 C C . THR B 1 231 ? -32.25 -17.594 -5.488 1 92.38 231 THR B C 1
ATOM 6407 O O . THR B 1 231 ? -32.438 -16.375 -5.648 1 92.38 231 THR B O 1
ATOM 6410 N N . ASP B 1 232 ? -31.016 -18.125 -5.613 1 92.19 232 ASP B N 1
ATOM 6411 C CA . ASP B 1 232 ? -29.812 -17.391 -5.953 1 92.19 232 ASP B CA 1
ATOM 6412 C C . ASP B 1 232 ? -28.875 -18.25 -6.809 1 92.19 232 ASP B C 1
ATOM 6414 O O . ASP B 1 232 ? -27.906 -18.828 -6.301 1 92.19 232 ASP B O 1
ATOM 6418 N N . LYS B 1 233 ? -29.031 -18.078 -8.062 1 93.38 233 LYS B N 1
ATOM 6419 C CA . LYS B 1 233 ? -28.312 -18.922 -9.008 1 93.38 233 LYS B CA 1
ATOM 6420 C C . LYS B 1 233 ? -26.812 -18.656 -8.977 1 93.38 233 LYS B C 1
ATOM 6422 O O . LYS B 1 233 ? -26.016 -19.531 -9.281 1 93.38 233 LYS B O 1
ATOM 6427 N N . THR B 1 234 ? -26.5 -17.469 -8.594 1 94.94 234 THR B N 1
ATOM 6428 C CA . THR B 1 234 ? -25.078 -17.109 -8.602 1 94.94 234 THR B CA 1
ATOM 6429 C C . THR B 1 234 ? -24.328 -17.875 -7.516 1 94.94 234 THR B C 1
ATOM 6431 O O . THR B 1 234 ? -23.141 -18.188 -7.668 1 94.94 234 THR B O 1
ATOM 6434 N N . TYR B 1 235 ? -25.016 -18.266 -6.457 1 96.69 235 TYR B N 1
ATOM 6435 C CA . TYR B 1 235 ? -24.359 -18.922 -5.332 1 96.69 235 TYR B CA 1
ATOM 6436 C C . TYR B 1 235 ? -24.125 -20.391 -5.637 1 96.69 235 TYR B C 1
ATOM 6438 O O . TYR B 1 235 ? -23.391 -21.062 -4.91 1 96.69 235 TYR B O 1
ATOM 6446 N N . LEU B 1 236 ? -24.641 -20.875 -6.77 1 97.69 236 LEU B N 1
ATOM 6447 C CA . LEU B 1 236 ? -24.391 -22.25 -7.195 1 97.69 236 LEU B CA 1
ATOM 6448 C C . LEU B 1 236 ? -22.922 -22.484 -7.465 1 97.69 236 LEU B C 1
ATOM 6450 O O . LEU B 1 236 ? -22.406 -23.594 -7.266 1 97.69 236 LEU B O 1
ATOM 6454 N N . SER B 1 237 ? -22.266 -21.391 -7.883 1 97.75 237 SER B N 1
ATOM 6455 C CA . SER B 1 237 ? -20.828 -21.531 -8.094 1 97.75 237 SER B CA 1
ATOM 6456 C C . SER B 1 237 ? -20.109 -21.953 -6.812 1 97.75 237 SER B C 1
ATOM 6458 O O . SER B 1 237 ? -19.25 -22.828 -6.84 1 97.75 237 SER B O 1
ATOM 6460 N N . VAL B 1 238 ? -20.531 -21.422 -5.684 1 97.88 238 VAL B N 1
ATOM 6461 C CA . VAL B 1 238 ? -19.938 -21.734 -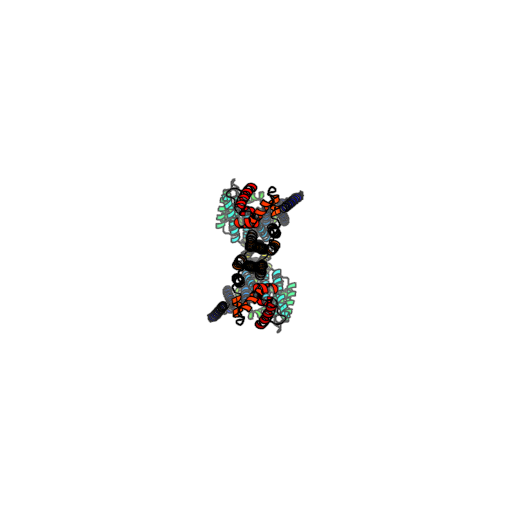4.391 1 97.88 238 VAL B CA 1
ATOM 6462 C C . VAL B 1 238 ? -20.297 -23.156 -3.98 1 97.88 238 VAL B C 1
ATOM 6464 O O . VAL B 1 238 ? -19.438 -23.922 -3.539 1 97.88 238 VAL B O 1
ATOM 6467 N N . ILE B 1 239 ? -21.516 -23.531 -4.223 1 98.56 239 ILE B N 1
ATOM 6468 C CA . ILE B 1 239 ? -21.984 -24.859 -3.832 1 98.56 239 ILE B CA 1
ATOM 6469 C C . ILE B 1 239 ? -21.25 -25.938 -4.633 1 98.56 239 ILE B C 1
ATOM 6471 O O . ILE B 1 239 ? -20.828 -26.938 -4.078 1 98.56 239 ILE B O 1
ATOM 6475 N N . HIS B 1 240 ? -21.062 -25.672 -5.918 1 98.69 240 HIS B N 1
ATOM 6476 C CA . HIS B 1 240 ? -20.328 -26.625 -6.75 1 98.69 240 HIS B CA 1
ATOM 6477 C C . HIS B 1 240 ? -18.875 -26.734 -6.301 1 98.69 240 HIS B C 1
ATOM 6479 O O . HIS B 1 240 ? -18.312 -27.828 -6.297 1 98.69 240 HIS B O 1
ATOM 6485 N N . SER B 1 241 ? -18.328 -25.656 -5.938 1 98.62 241 SER B N 1
ATOM 6486 C CA . SER B 1 241 ? -16.953 -25.688 -5.449 1 98.62 241 SER B CA 1
ATOM 6487 C C . SER B 1 241 ? -16.828 -26.516 -4.176 1 98.62 241 SER B C 1
ATOM 6489 O O . SER B 1 241 ? -15.945 -27.359 -4.059 1 98.62 241 SER B O 1
ATOM 6491 N N . LEU B 1 242 ? -17.734 -26.281 -3.213 1 98.5 242 LEU B N 1
ATOM 6492 C CA . LEU B 1 242 ? -17.734 -27.031 -1.966 1 98.5 242 LEU B CA 1
ATOM 6493 C C . LEU B 1 242 ? -17.969 -28.516 -2.23 1 98.5 242 LEU B C 1
ATOM 6495 O O . LEU B 1 242 ? -17.297 -29.359 -1.637 1 98.5 242 LEU B O 1
ATOM 6499 N N . THR B 1 243 ? -18.828 -28.781 -3.141 1 98.75 243 THR B N 1
ATOM 6500 C CA . THR B 1 243 ? -19.109 -30.172 -3.502 1 98.75 243 THR B CA 1
ATOM 6501 C C . THR B 1 243 ? -17.891 -30.828 -4.117 1 98.75 243 THR B C 1
ATOM 6503 O O . THR B 1 243 ? -17.594 -32 -3.826 1 98.75 243 THR B O 1
ATOM 6506 N N . ALA B 1 244 ? -17.219 -30.062 -4.914 1 98.75 244 ALA B N 1
ATOM 6507 C CA . ALA B 1 244 ? -15.984 -30.578 -5.527 1 98.75 244 ALA B CA 1
ATOM 6508 C C . ALA B 1 244 ? -14.953 -30.938 -4.465 1 98.75 244 ALA B C 1
ATOM 6510 O O . ALA B 1 244 ? -14.312 -31.984 -4.551 1 98.75 244 ALA B O 1
ATOM 6511 N N . ASP B 1 245 ? -14.82 -30.141 -3.479 1 98.31 245 ASP B N 1
ATOM 6512 C CA . ASP B 1 245 ? -13.891 -30.406 -2.381 1 98.31 245 ASP B CA 1
ATOM 6513 C C . ASP B 1 245 ? -14.258 -31.688 -1.654 1 98.31 245 ASP B C 1
ATOM 6515 O O . ASP B 1 245 ? -13.375 -32.469 -1.303 1 98.31 245 ASP B O 1
ATOM 6519 N N . VAL B 1 246 ? -15.523 -31.859 -1.426 1 98.56 246 VAL B N 1
ATOM 6520 C CA . VAL B 1 246 ? -15.977 -33.062 -0.711 1 98.56 246 VAL B CA 1
ATOM 6521 C C . VAL B 1 246 ? -15.672 -34.312 -1.53 1 98.56 246 VAL B C 1
ATOM 6523 O O . VAL B 1 246 ? -15.148 -35.281 -1 1 98.56 246 VAL B O 1
ATOM 6526 N N . TYR B 1 247 ? -15.898 -34.281 -2.83 1 98.62 247 TYR B N 1
ATOM 6527 C CA . TYR B 1 247 ? -15.578 -35.406 -3.689 1 98.62 247 TYR B CA 1
ATOM 6528 C C . TYR B 1 247 ? -14.07 -35.656 -3.73 1 98.62 247 TYR B C 1
ATOM 6530 O O . TYR B 1 247 ? -13.617 -36.781 -3.828 1 98.62 247 TYR B O 1
ATOM 6538 N N . LYS B 1 248 ? -13.344 -34.562 -3.725 1 98.25 248 LYS B N 1
ATOM 6539 C CA . LYS B 1 248 ? -11.891 -34.688 -3.656 1 98.25 248 LYS B CA 1
ATOM 6540 C C . LYS B 1 248 ? -11.461 -35.438 -2.387 1 98.25 248 LYS B C 1
ATOM 6542 O O . LYS B 1 248 ? -10.617 -36.312 -2.436 1 98.25 248 LYS B O 1
ATOM 6547 N N . MET B 1 249 ? -12.109 -35.094 -1.245 1 97.56 249 MET B N 1
ATOM 6548 C CA . MET B 1 249 ? -11.82 -35.781 0.022 1 97.56 249 MET B CA 1
ATOM 6549 C C . MET B 1 249 ? -12.156 -37.25 -0.058 1 97.56 249 MET B C 1
ATOM 6551 O O . MET B 1 249 ? -11.469 -38.094 0.541 1 97.56 249 MET B O 1
ATOM 6555 N N . MET B 1 250 ? -13.117 -37.562 -0.891 1 97.44 250 MET B N 1
ATOM 6556 C CA . MET B 1 250 ? -13.578 -38.938 -1.084 1 97.44 250 MET B CA 1
ATOM 6557 C C . MET B 1 250 ? -12.703 -39.656 -2.098 1 97.44 250 MET B C 1
ATOM 6559 O O . MET B 1 250 ? -12.875 -40.875 -2.334 1 97.44 250 MET B O 1
ATOM 6563 N N . LYS B 1 251 ? -11.898 -38.938 -2.719 1 97.25 251 LYS B N 1
ATOM 6564 C CA . LYS B 1 251 ? -11.039 -39.438 -3.789 1 97.25 251 LYS B CA 1
ATOM 6565 C C . LYS B 1 251 ? -11.859 -39.844 -5.004 1 97.25 251 LYS B C 1
ATOM 6567 O O . LYS B 1 251 ? -11.484 -40.781 -5.715 1 97.25 251 LYS B O 1
ATOM 6572 N N . GLU B 1 252 ? -13.031 -39.312 -5.023 1 97.94 252 GLU B N 1
ATOM 6573 C CA . GLU B 1 252 ? -13.812 -39.438 -6.25 1 97.94 252 GLU B CA 1
ATOM 6574 C C . GLU B 1 252 ? -13.477 -38.281 -7.211 1 97.94 252 GLU B C 1
ATOM 6576 O O . GLU B 1 252 ? -14.281 -37.375 -7.398 1 97.94 252 GLU B O 1
ATOM 6581 N N . TYR B 1 253 ? -12.398 -38.438 -7.918 1 98.31 253 TYR B N 1
ATOM 6582 C CA . TYR B 1 253 ? -11.75 -37.344 -8.609 1 98.31 253 TYR B CA 1
ATOM 6583 C C . TYR B 1 253 ? -12.547 -36.906 -9.844 1 98.31 253 TYR B C 1
ATOM 6585 O O . TYR B 1 253 ? -12.625 -35.719 -10.164 1 98.31 253 TYR B O 1
ATOM 6593 N N . ASP B 1 254 ? -13.188 -37.812 -10.5 1 98.25 254 ASP B N 1
ATOM 6594 C CA . ASP B 1 254 ? -13.969 -37.469 -11.68 1 98.25 254 ASP B CA 1
ATOM 6595 C C . ASP B 1 254 ? -15.109 -36.531 -11.328 1 98.25 254 ASP B C 1
ATOM 6597 O O . ASP B 1 254 ? -15.32 -35.531 -12 1 98.25 254 ASP B O 1
ATOM 6601 N N . LYS B 1 255 ? -15.789 -36.906 -10.266 1 98.44 255 LYS B N 1
ATOM 6602 C CA . LYS B 1 255 ? -16.891 -36.031 -9.805 1 98.44 255 LYS B CA 1
ATOM 6603 C C . LYS B 1 255 ? -16.359 -34.719 -9.297 1 98.44 255 LYS B C 1
ATOM 6605 O O . LYS B 1 255 ? -17 -33.656 -9.5 1 98.44 255 LYS B O 1
ATOM 6610 N N . SER B 1 256 ? -15.25 -34.781 -8.633 1 98.69 256 SER B N 1
ATOM 6611 C CA . SER B 1 256 ? -14.609 -33.562 -8.156 1 98.69 256 SER B CA 1
ATOM 6612 C C . SER B 1 256 ? -14.289 -32.625 -9.312 1 98.69 256 SER B C 1
ATOM 6614 O O . SER B 1 256 ? -14.672 -31.453 -9.289 1 98.69 256 SER B O 1
ATOM 6616 N N . ILE B 1 257 ? -13.656 -33.125 -10.375 1 98.81 257 ILE B N 1
ATOM 6617 C CA . ILE B 1 257 ? -13.258 -32.344 -11.547 1 98.81 257 ILE B CA 1
ATOM 6618 C C . ILE B 1 257 ? -14.492 -31.734 -12.203 1 98.81 257 ILE B C 1
ATOM 6620 O O . ILE B 1 257 ? -14.5 -30.547 -12.531 1 98.81 257 ILE B O 1
ATOM 6624 N N . LEU B 1 258 ? -15.531 -32.5 -12.305 1 98.69 258 LEU B N 1
ATOM 6625 C CA . LEU B 1 258 ? -16.766 -32.031 -12.93 1 98.69 258 LEU B CA 1
ATOM 6626 C C . LEU B 1 258 ? -17.359 -30.859 -12.148 1 98.69 258 LEU B C 1
ATOM 6628 O O . LEU B 1 258 ? -17.812 -29.891 -12.742 1 98.69 258 LEU B O 1
ATOM 6632 N N . ASN B 1 259 ? -17.344 -30.969 -10.859 1 98.75 259 ASN B N 1
ATOM 6633 C CA . ASN B 1 259 ? -17.938 -29.922 -10.023 1 98.75 259 ASN B CA 1
ATOM 6634 C C . ASN B 1 259 ? -17.062 -28.656 -10.008 1 98.75 259 ASN B C 1
ATOM 6636 O O . ASN B 1 259 ? -17.594 -27.547 -10.023 1 98.75 259 ASN B O 1
ATOM 6640 N N . TYR B 1 260 ? -15.75 -28.812 -9.938 1 98.75 260 TYR B N 1
ATOM 6641 C CA . TYR B 1 260 ? -14.891 -27.641 -10.047 1 98.75 260 TYR B CA 1
ATOM 6642 C C . TYR B 1 260 ? -15.133 -26.906 -11.359 1 98.75 260 TYR B C 1
ATOM 6644 O O . TYR B 1 260 ? -15.266 -25.672 -11.375 1 98.75 260 TYR B O 1
ATOM 6652 N N . LYS B 1 261 ? -15.195 -27.609 -12.445 1 98.69 261 LYS B N 1
ATOM 6653 C CA . LYS B 1 261 ? -15.406 -27 -13.75 1 98.69 261 LYS B CA 1
ATOM 6654 C C . LYS B 1 261 ? -16.766 -26.328 -13.836 1 98.69 261 LYS B C 1
ATOM 6656 O O . LYS B 1 261 ? -16.906 -25.266 -14.438 1 98.69 261 LYS B O 1
ATOM 6661 N N . ALA B 1 262 ? -17.766 -26.953 -13.203 1 98.44 262 ALA B N 1
ATOM 6662 C CA . ALA B 1 262 ? -19.094 -26.344 -13.141 1 98.44 262 ALA B CA 1
ATOM 6663 C C . ALA B 1 262 ? -19.047 -25.031 -12.375 1 98.44 262 ALA B C 1
ATOM 6665 O O . ALA B 1 262 ? -19.672 -24.047 -12.789 1 98.44 262 ALA B O 1
ATOM 6666 N N . SER B 1 263 ? -18.375 -25.031 -11.266 1 98.5 263 SER B N 1
ATOM 6667 C CA . SER B 1 263 ? -18.234 -23.812 -10.469 1 98.5 263 SER B CA 1
ATOM 6668 C C . SER B 1 263 ? -17.594 -22.703 -11.289 1 98.5 263 SER B C 1
ATOM 6670 O O . SER B 1 263 ? -18.094 -21.578 -11.297 1 98.5 263 SER B O 1
ATOM 6672 N N . ILE B 1 264 ? -16.5 -23 -12.031 1 98.25 264 ILE B N 1
ATOM 6673 C CA . ILE B 1 264 ? -15.797 -22.016 -12.852 1 98.25 264 ILE B CA 1
ATOM 6674 C C . ILE B 1 264 ? -16.734 -21.469 -13.922 1 98.25 264 ILE B C 1
ATOM 6676 O O . ILE B 1 264 ? -16.844 -20.25 -14.086 1 98.25 264 ILE B O 1
ATOM 6680 N N . ASN B 1 265 ? -17.438 -22.359 -14.586 1 97.75 265 ASN B N 1
ATOM 6681 C CA . ASN B 1 265 ? -18.344 -21.953 -15.664 1 97.75 265 ASN B CA 1
ATOM 6682 C C . ASN B 1 265 ? -19.469 -21.062 -15.148 1 97.75 265 ASN B C 1
ATOM 6684 O O . ASN B 1 265 ? -19.797 -20.047 -15.773 1 97.75 265 ASN B O 1
ATOM 6688 N N . LEU B 1 266 ? -20.031 -21.438 -14.031 1 97.19 266 LEU B N 1
ATOM 6689 C CA . LEU B 1 266 ? -21.125 -20.656 -13.445 1 97.19 266 LEU B CA 1
ATOM 6690 C C . LEU B 1 266 ? -20.656 -19.281 -13.023 1 97.19 266 LEU B C 1
ATOM 6692 O O . LEU B 1 266 ? -21.344 -18.281 -13.25 1 97.19 266 LEU B O 1
ATOM 6696 N N . SER B 1 267 ? -19.516 -19.234 -12.383 1 96.62 267 SER B N 1
ATOM 6697 C CA . SER B 1 267 ? -18.984 -17.938 -11.953 1 96.62 267 SER B CA 1
ATOM 6698 C C . SER B 1 267 ? -18.703 -17.031 -13.156 1 96.62 267 SER B C 1
ATOM 6700 O O . SER B 1 267 ? -19 -15.844 -13.125 1 96.62 267 SER B O 1
ATOM 6702 N N . GLU B 1 268 ? -18.156 -17.547 -14.211 1 95.94 268 GLU B N 1
ATOM 6703 C CA . GLU B 1 268 ? -17.828 -16.781 -15.414 1 95.94 268 GLU B CA 1
ATOM 6704 C C . GLU B 1 268 ? -19.094 -16.312 -16.125 1 95.94 268 GLU B C 1
ATOM 6706 O O . GLU B 1 268 ? -19.156 -15.164 -16.594 1 95.94 268 GLU B O 1
ATOM 6711 N N . ASN B 1 269 ? -20.078 -17.188 -16.156 1 95.38 269 ASN B N 1
ATOM 6712 C CA . ASN B 1 269 ? -21.312 -16.875 -16.859 1 95.38 269 ASN B CA 1
ATOM 6713 C C . ASN B 1 269 ? -22.125 -15.828 -16.109 1 95.38 269 ASN B C 1
ATOM 6715 O O . ASN B 1 269 ? -22.719 -14.938 -16.719 1 95.38 269 ASN B O 1
ATOM 6719 N N . ASN B 1 270 ? -22.125 -15.938 -14.797 1 94.88 270 ASN B N 1
ATOM 6720 C CA . ASN B 1 270 ? -22.938 -15.047 -13.984 1 94.88 270 ASN B CA 1
ATOM 6721 C C . ASN B 1 270 ? -22.172 -13.812 -13.547 1 94.88 270 ASN B C 1
ATOM 6723 O O . ASN B 1 270 ? -22.734 -12.914 -12.922 1 94.88 270 ASN B O 1
ATOM 6727 N N . LYS B 1 271 ? -20.891 -13.742 -13.859 1 95.25 271 LYS B N 1
ATOM 6728 C CA . LYS B 1 271 ? -20.047 -12.625 -13.453 1 95.25 271 LYS B CA 1
ATOM 6729 C C . LYS B 1 271 ? -20.172 -12.359 -11.953 1 95.25 271 LYS B C 1
ATOM 6731 O O . LYS B 1 271 ? -20.406 -11.219 -11.539 1 95.25 271 LYS B O 1
ATOM 6736 N N . SER B 1 272 ? -20.109 -13.469 -11.219 1 95.25 272 SER B N 1
ATOM 6737 C CA . SER B 1 272 ? -20.25 -13.398 -9.766 1 95.25 272 SER B CA 1
ATOM 6738 C C . SER B 1 272 ? -19.375 -14.461 -9.086 1 95.25 272 SER B C 1
ATOM 6740 O O . SER B 1 272 ? -19.172 -15.547 -9.641 1 95.25 272 SER B O 1
ATOM 6742 N N . HIS B 1 273 ? -18.875 -14.102 -7.902 1 95.62 273 HIS B N 1
ATOM 6743 C CA . HIS B 1 273 ? -18.031 -14.992 -7.109 1 95.62 273 HIS B CA 1
ATOM 6744 C C . HIS B 1 273 ? -16.828 -15.469 -7.91 1 95.62 273 HIS B C 1
ATOM 6746 O O . HIS B 1 273 ? -16.469 -16.656 -7.863 1 95.62 273 HIS B O 1
ATOM 6752 N N . LEU B 1 274 ? -16.281 -14.555 -8.656 1 95.62 274 LEU B N 1
ATOM 6753 C CA . LEU B 1 274 ? -15.156 -14.898 -9.516 1 95.62 274 LEU B CA 1
ATOM 6754 C C . LEU B 1 274 ? -13.93 -15.266 -8.688 1 95.62 274 LEU B C 1
ATOM 6756 O O . LEU B 1 274 ? -13 -15.898 -9.195 1 95.62 274 LEU B O 1
ATOM 6760 N N . ASN B 1 275 ? -13.938 -14.898 -7.438 1 92.62 275 ASN B N 1
ATOM 6761 C CA . ASN B 1 275 ? -12.836 -15.273 -6.551 1 92.62 275 ASN B CA 1
ATOM 6762 C C . ASN B 1 275 ? -12.75 -16.797 -6.379 1 92.62 275 ASN B C 1
ATOM 6764 O O . ASN B 1 275 ? -11.68 -17.328 -6.09 1 92.62 275 ASN B O 1
ATOM 6768 N N . TYR B 1 276 ? -13.797 -17.484 -6.582 1 95.38 276 TYR B N 1
ATOM 6769 C CA . TYR B 1 276 ? -13.805 -18.922 -6.438 1 95.38 276 TYR B CA 1
ATOM 6770 C C . TYR B 1 276 ? -13.086 -19.594 -7.602 1 95.38 276 TYR B C 1
ATOM 6772 O O . TYR B 1 276 ? -12.695 -20.766 -7.516 1 95.38 276 TYR B O 1
ATOM 6780 N N . LYS B 1 277 ? -12.883 -18.875 -8.68 1 96.56 277 LYS B N 1
ATOM 6781 C CA . LYS B 1 277 ? -12.102 -19.438 -9.781 1 96.56 277 LYS B CA 1
ATOM 6782 C C . LYS B 1 277 ? -10.688 -19.812 -9.32 1 96.56 277 LYS B C 1
ATOM 6784 O O . LYS B 1 277 ? -10.156 -20.844 -9.719 1 96.56 277 LYS B O 1
ATOM 6789 N N . ILE B 1 278 ? -10.18 -19.016 -8.508 1 95 278 ILE B N 1
ATOM 6790 C CA . ILE B 1 278 ? -8.844 -19.297 -7.984 1 95 278 ILE B CA 1
ATOM 6791 C C . ILE B 1 278 ? -8.867 -20.594 -7.176 1 95 278 ILE B C 1
ATOM 6793 O O . ILE B 1 278 ? -8.031 -21.469 -7.375 1 95 278 ILE B O 1
ATOM 6797 N N . LYS B 1 279 ? -9.82 -20.641 -6.32 1 95.44 279 LYS B N 1
ATOM 6798 C CA . LYS B 1 279 ? -9.977 -21.828 -5.484 1 95.44 279 LYS B CA 1
ATOM 6799 C C . LYS B 1 279 ? -10.203 -23.062 -6.336 1 95.44 279 LYS B C 1
ATOM 6801 O O . LYS B 1 279 ? -9.641 -24.125 -6.051 1 95.44 279 LYS B O 1
ATOM 6806 N N . ASP B 1 280 ? -10.977 -22.906 -7.344 1 98.38 280 ASP B N 1
ATOM 6807 C CA . ASP B 1 280 ? -11.312 -24.047 -8.203 1 98.38 280 ASP B CA 1
ATOM 6808 C C . ASP B 1 280 ? -10.102 -24.484 -9.023 1 98.38 280 ASP B C 1
ATOM 6810 O O . ASP B 1 280 ? -9.883 -25.688 -9.211 1 98.38 280 ASP B O 1
ATOM 6814 N N . TYR B 1 281 ? -9.32 -23.531 -9.5 1 98.25 281 TYR B N 1
ATOM 6815 C CA . TYR B 1 281 ? -8.078 -23.875 -10.188 1 98.25 281 TYR B CA 1
ATOM 6816 C C . TYR B 1 281 ? -7.133 -24.625 -9.25 1 98.25 281 TYR B C 1
ATOM 6818 O O . TYR B 1 281 ? -6.512 -25.609 -9.648 1 98.25 281 TYR B O 1
ATOM 6826 N N . GLU B 1 282 ? -7.055 -24.188 -8.062 1 97.19 282 GLU B N 1
ATOM 6827 C CA . GLU B 1 282 ? -6.23 -24.859 -7.062 1 97.19 282 GLU B CA 1
ATOM 6828 C C . GLU B 1 282 ? -6.719 -26.281 -6.816 1 97.19 282 GLU B C 1
ATOM 6830 O O . GLU B 1 282 ? -5.914 -27.219 -6.746 1 97.19 282 GLU B O 1
ATOM 6835 N N . GLY B 1 283 ? -8.031 -26.422 -6.676 1 98.12 283 GLY B N 1
ATOM 6836 C CA . GLY B 1 283 ? -8.609 -27.75 -6.496 1 98.12 283 GLY B CA 1
ATOM 6837 C C . GLY B 1 283 ? -8.312 -28.688 -7.652 1 98.12 283 GLY B C 1
ATOM 6838 O O . GLY B 1 283 ? -7.922 -29.844 -7.441 1 98.12 283 GLY B O 1
ATOM 6839 N N . LEU B 1 284 ? -8.453 -28.188 -8.875 1 98.69 284 LEU B N 1
ATOM 6840 C CA . LEU B 1 284 ? -8.172 -28.984 -10.062 1 98.69 284 LEU B CA 1
ATOM 6841 C C . LEU B 1 284 ? -6.695 -29.359 -10.133 1 98.69 284 LEU B C 1
ATOM 6843 O O . LEU B 1 284 ? -6.355 -30.5 -10.422 1 98.69 284 LEU B O 1
ATOM 6847 N N . LYS B 1 285 ? -5.844 -28.359 -9.836 1 98.19 285 LYS B N 1
ATOM 6848 C CA . LYS B 1 285 ? -4.406 -28.625 -9.781 1 98.19 285 LYS B CA 1
ATOM 6849 C C . LYS B 1 285 ? -4.082 -29.75 -8.812 1 98.19 285 LYS B C 1
ATOM 6851 O O . LYS B 1 285 ? -3.377 -30.703 -9.172 1 98.19 285 LYS B O 1
ATOM 6856 N N . ASP B 1 286 ? -4.637 -29.734 -7.641 1 97.88 286 ASP B N 1
ATOM 6857 C CA . ASP B 1 286 ? -4.375 -30.734 -6.609 1 97.88 286 ASP B CA 1
ATOM 6858 C C . ASP B 1 286 ? -4.852 -32.125 -7.047 1 97.88 286 ASP B C 1
ATOM 6860 O O . ASP B 1 286 ? -4.152 -33.125 -6.844 1 97.88 286 ASP B O 1
ATOM 6864 N N . VAL B 1 287 ? -6.023 -32.156 -7.617 1 98.5 287 VAL B N 1
ATOM 6865 C CA . VAL B 1 287 ? -6.59 -33.406 -8.07 1 98.5 287 VAL B CA 1
ATOM 6866 C C . VAL B 1 287 ? -5.695 -34.031 -9.133 1 98.5 287 VAL B C 1
ATOM 6868 O O . VAL B 1 287 ? -5.391 -35.219 -9.086 1 98.5 287 VAL B O 1
ATOM 6871 N N . TYR B 1 288 ? -5.242 -33.25 -10.047 1 98.19 288 TYR B N 1
ATOM 6872 C CA . TYR B 1 288 ? -4.43 -33.781 -11.141 1 98.19 288 TYR B CA 1
ATOM 6873 C C . TYR B 1 288 ? -3.041 -34.156 -10.648 1 98.19 288 TYR B C 1
ATOM 6875 O O . TYR B 1 288 ? -2.426 -35.094 -11.18 1 98.19 288 TYR B O 1
ATOM 6883 N N . VAL B 1 289 ? -2.521 -33.531 -9.648 1 97.75 289 VAL B N 1
ATOM 6884 C CA . VAL B 1 289 ? -1.275 -33.938 -9.031 1 97.75 289 VAL B CA 1
ATOM 6885 C C . VAL B 1 289 ? -1.463 -35.312 -8.398 1 97.75 289 VAL B C 1
ATOM 6887 O O . VAL B 1 289 ? -0.624 -36.219 -8.57 1 97.75 289 VAL B O 1
ATOM 6890 N N . ASP B 1 290 ? -2.604 -35.469 -7.711 1 97.12 290 ASP B N 1
ATOM 6891 C CA . ASP B 1 290 ? -2.91 -36.781 -7.086 1 97.12 290 ASP B CA 1
ATOM 6892 C C . ASP B 1 290 ? -3.025 -37.875 -8.133 1 97.12 290 ASP B C 1
ATOM 6894 O O . ASP B 1 290 ? -2.66 -39.031 -7.875 1 97.12 290 ASP B O 1
ATOM 6898 N N . LEU B 1 291 ? -3.488 -37.5 -9.281 1 97.75 291 LEU B N 1
ATOM 6899 C CA . LEU B 1 291 ? -3.658 -38.438 -10.375 1 97.75 291 LEU B CA 1
ATOM 6900 C C . LEU B 1 291 ? -2.355 -38.625 -11.148 1 97.75 291 LEU B C 1
ATOM 6902 O O . LEU B 1 291 ? -2.297 -39.406 -12.117 1 97.75 291 LEU B O 1
ATOM 6906 N N . LYS B 1 292 ? -1.312 -37.844 -10.797 1 96.75 292 LYS B N 1
ATOM 6907 C CA . LYS B 1 292 ? 0 -37.844 -11.438 1 96.75 292 LYS B CA 1
ATOM 6908 C C . LYS B 1 292 ? -0.098 -37.438 -12.898 1 96.75 292 LYS B C 1
ATOM 6910 O O . LYS B 1 292 ? 0.657 -37.906 -13.742 1 96.75 292 LYS B O 1
ATOM 6915 N N . ASN B 1 293 ? -1.206 -36.812 -13.172 1 97.44 293 ASN B N 1
ATOM 6916 C CA . ASN B 1 293 ? -1.337 -36.125 -14.461 1 97.44 293 ASN B CA 1
ATOM 6917 C C . ASN B 1 293 ? -0.741 -34.719 -14.43 1 97.44 293 ASN B C 1
ATOM 6919 O O . ASN B 1 293 ? -1.469 -33.75 -14.289 1 97.44 293 ASN B O 1
ATOM 6923 N N . TYR B 1 294 ? 0.523 -34.625 -14.656 1 97.19 294 TYR B N 1
ATOM 6924 C CA . TYR B 1 294 ? 1.254 -33.375 -14.43 1 97.19 294 TYR B CA 1
ATOM 6925 C C . TYR B 1 294 ? 1.016 -32.406 -15.562 1 97.19 294 TYR B C 1
ATOM 6927 O O . TYR B 1 294 ? 1.233 -31.188 -15.406 1 97.19 294 TYR B O 1
ATOM 6935 N N . LYS B 1 295 ? 0.628 -32.844 -16.719 1 97.25 295 LYS B N 1
ATOM 6936 C CA . LYS B 1 295 ? 0.282 -31.922 -17.797 1 97.25 295 LYS B CA 1
ATOM 6937 C C . LYS B 1 295 ? -0.89 -31.016 -17.406 1 97.25 295 LYS B C 1
ATOM 6939 O O . LYS B 1 295 ? -0.801 -29.797 -17.5 1 97.25 295 LYS B O 1
ATOM 6944 N N . GLU B 1 296 ? -1.969 -31.688 -16.938 1 97.56 296 GLU B N 1
ATOM 6945 C CA . GLU B 1 296 ? -3.135 -30.938 -16.484 1 97.56 296 GLU B CA 1
ATOM 6946 C C . GLU B 1 296 ? -2.84 -30.172 -15.195 1 97.56 296 GLU B C 1
ATOM 6948 O O . GLU B 1 296 ? -3.334 -29.062 -15 1 97.56 296 GLU B O 1
ATOM 6953 N N . ALA B 1 297 ? -2.043 -30.781 -14.32 1 98 297 ALA B N 1
ATOM 6954 C CA . ALA B 1 297 ? -1.652 -30.094 -13.094 1 98 297 ALA B CA 1
ATOM 6955 C C . ALA B 1 297 ? -0.93 -28.781 -13.406 1 98 297 ALA B C 1
ATOM 6957 O O . ALA B 1 297 ? -1.216 -27.75 -12.797 1 98 297 ALA B O 1
ATOM 6958 N N . TYR B 1 298 ? -0.015 -28.844 -14.438 1 97.31 298 TYR B N 1
ATOM 6959 C CA . TYR B 1 298 ? 0.701 -27.656 -14.875 1 97.31 298 TYR B CA 1
ATOM 6960 C C . TYR B 1 298 ? -0.263 -26.609 -15.438 1 97.31 298 TYR B C 1
ATOM 6962 O O . TYR B 1 298 ? -0.139 -25.422 -15.148 1 97.31 298 TYR B O 1
ATOM 6970 N N . TYR B 1 299 ? -1.203 -27.094 -16.172 1 97.25 299 TYR B N 1
ATOM 6971 C CA . TYR B 1 299 ? -2.166 -26.203 -16.828 1 97.25 299 TYR B CA 1
ATOM 6972 C C . TYR B 1 299 ? -2.953 -25.406 -15.789 1 97.25 299 TYR B C 1
ATOM 6974 O O . TYR B 1 299 ? -3.061 -24.188 -15.891 1 97.25 299 TYR B O 1
ATOM 6982 N N . TYR B 1 300 ? -3.422 -26.047 -14.789 1 97.88 300 TYR B N 1
ATOM 6983 C CA . TYR B 1 300 ? -4.273 -25.359 -13.82 1 97.88 300 TYR B CA 1
ATOM 6984 C C . TYR B 1 300 ? -3.441 -24.562 -12.828 1 97.88 300 TYR B C 1
ATOM 6986 O O . TYR B 1 300 ? -3.885 -23.531 -12.336 1 97.88 300 TYR B O 1
ATOM 6994 N N . LEU B 1 301 ? -2.225 -24.984 -12.57 1 97.62 301 LEU B N 1
ATOM 6995 C CA . LEU B 1 301 ? -1.328 -24.141 -11.789 1 97.62 301 LEU B CA 1
ATOM 6996 C C . LEU B 1 301 ? -1.03 -22.844 -12.523 1 97.62 301 LEU B C 1
ATOM 6998 O O . LEU B 1 301 ? -1 -21.766 -11.906 1 97.62 301 LEU B O 1
ATOM 7002 N N . ASP B 1 302 ? -0.772 -22.984 -13.773 1 96.88 302 ASP B N 1
ATOM 7003 C CA . ASP B 1 302 ? -0.502 -21.812 -14.594 1 96.88 302 ASP B CA 1
ATOM 7004 C C . ASP B 1 302 ? -1.7 -20.875 -14.609 1 96.88 302 ASP B C 1
ATOM 7006 O O . ASP B 1 302 ? -1.538 -19.656 -14.5 1 96.88 302 ASP B O 1
ATOM 7010 N N . LYS B 1 303 ? -2.893 -21.453 -14.672 1 97.12 303 LYS B N 1
ATOM 7011 C CA . LYS B 1 303 ? -4.105 -20.641 -14.648 1 97.12 303 LYS B CA 1
ATOM 7012 C C . LYS B 1 303 ? -4.285 -19.953 -13.297 1 97.12 303 LYS B C 1
ATOM 7014 O O . LYS B 1 303 ? -4.625 -18.766 -13.234 1 97.12 303 LYS B O 1
ATOM 7019 N N . GLU B 1 304 ? -4.117 -20.703 -12.258 1 96.25 304 GLU B N 1
ATOM 7020 C CA . GLU B 1 304 ? -4.191 -20.172 -10.906 1 96.25 304 GLU B CA 1
ATOM 7021 C C . GLU B 1 304 ? -3.215 -19.016 -10.711 1 96.25 304 GLU B C 1
ATOM 7023 O O . GLU B 1 304 ? -3.588 -17.953 -10.203 1 96.25 304 GLU B O 1
ATOM 7028 N N . THR B 1 305 ? -2.021 -19.234 -11.164 1 94.69 305 THR B N 1
ATOM 7029 C CA . THR B 1 305 ? -0.955 -18.25 -11.023 1 94.69 305 THR B CA 1
ATOM 7030 C C . THR B 1 305 ? -1.265 -17 -11.828 1 94.69 305 THR B C 1
ATOM 7032 O O . THR B 1 305 ? -1.107 -15.883 -11.328 1 94.69 305 THR B O 1
ATOM 7035 N N . ALA B 1 306 ? -1.675 -17.172 -13.039 1 94 306 ALA B N 1
ATOM 7036 C CA . ALA B 1 306 ? -1.997 -16.047 -13.914 1 94 306 ALA B CA 1
ATOM 7037 C C . ALA B 1 306 ? -3.123 -15.203 -13.32 1 94 306 ALA B C 1
ATOM 7039 O O . ALA B 1 306 ? -3.043 -13.969 -13.312 1 94 306 ALA B O 1
ATOM 7040 N N . LEU B 1 307 ? -4.102 -15.875 -12.805 1 93.88 307 LEU B N 1
ATOM 7041 C CA . LEU B 1 307 ? -5.23 -15.148 -12.227 1 93.88 307 LEU B CA 1
ATOM 7042 C C . LEU B 1 307 ? -4.82 -14.445 -10.938 1 93.88 307 LEU B C 1
ATOM 7044 O O . LEU B 1 307 ? -5.207 -13.297 -10.711 1 93.88 307 LEU B O 1
ATOM 7048 N N . ASN B 1 308 ? -4.082 -15.102 -10.133 1 92.31 308 ASN B N 1
ATOM 7049 C CA . ASN B 1 308 ? -3.576 -14.484 -8.914 1 92.31 308 ASN B CA 1
ATOM 7050 C C . ASN B 1 308 ? -2.762 -13.234 -9.211 1 92.31 308 ASN B C 1
ATOM 7052 O O . ASN B 1 308 ? -2.908 -12.211 -8.531 1 92.31 308 ASN B O 1
ATOM 7056 N N . ASN B 1 309 ? -1.939 -13.336 -10.164 1 89.25 309 ASN B N 1
ATOM 7057 C CA . ASN B 1 309 ? -1.121 -12.188 -10.555 1 89.25 309 ASN B CA 1
ATOM 7058 C C . ASN B 1 309 ? -1.977 -11.039 -11.078 1 89.25 309 ASN B C 1
ATOM 7060 O O . ASN B 1 309 ? -1.675 -9.867 -10.828 1 89.25 309 ASN B O 1
ATOM 7064 N N . LYS B 1 310 ? -2.982 -11.414 -11.758 1 89.44 310 LYS B N 1
ATOM 7065 C CA . LYS B 1 310 ? -3.883 -10.398 -12.297 1 89.44 310 LYS B CA 1
ATOM 7066 C C . LYS B 1 310 ? -4.602 -9.656 -11.18 1 89.44 310 LYS B C 1
ATOM 7068 O O . LYS B 1 310 ? -4.855 -8.453 -11.289 1 89.44 310 LYS B O 1
ATOM 7073 N N . ILE B 1 311 ? -4.859 -10.328 -10.141 1 88.88 311 ILE B N 1
ATOM 7074 C CA . ILE B 1 311 ? -5.648 -9.758 -9.055 1 88.88 311 ILE B CA 1
ATOM 7075 C C . ILE B 1 311 ? -4.723 -9.109 -8.031 1 88.88 311 ILE B C 1
ATOM 7077 O O . ILE B 1 311 ? -4.953 -7.98 -7.602 1 88.88 311 ILE B O 1
ATOM 7081 N N . PHE B 1 312 ? -3.682 -9.852 -7.688 1 85.75 312 PHE B N 1
ATOM 7082 C CA . PHE B 1 312 ? -2.896 -9.445 -6.523 1 85.75 312 PHE B CA 1
ATOM 7083 C C . PHE B 1 312 ? -1.476 -9.078 -6.934 1 85.75 312 PHE B C 1
ATOM 7085 O O . PHE B 1 312 ? -0.702 -8.57 -6.117 1 85.75 312 PHE B O 1
ATOM 7092 N N . GLY B 1 313 ? -1.088 -9.375 -8.125 1 83.94 313 GLY B N 1
ATOM 7093 C CA . GLY B 1 313 ? 0.281 -9.188 -8.578 1 83.94 313 GLY B CA 1
ATOM 7094 C C . GLY B 1 313 ? 0.722 -7.738 -8.555 1 83.94 313 GLY B C 1
ATOM 7095 O O . GLY B 1 313 ? -0.104 -6.836 -8.398 1 83.94 313 GLY B O 1
ATOM 7096 N N . THR B 1 314 ? 1.9 -7.57 -8.719 1 77.88 314 THR B N 1
ATOM 7097 C CA . THR B 1 314 ? 2.512 -6.246 -8.656 1 77.88 314 THR B CA 1
ATOM 7098 C C . THR B 1 314 ? 2.027 -5.371 -9.805 1 77.88 314 THR B C 1
ATOM 7100 O O . THR B 1 314 ? 1.98 -4.148 -9.688 1 77.88 314 THR B O 1
ATOM 7103 N N . THR B 1 315 ? 1.658 -5.977 -10.867 1 77.25 315 THR B N 1
ATOM 7104 C CA . THR B 1 315 ? 1.237 -5.223 -12.039 1 77.25 315 THR B CA 1
ATOM 7105 C C . THR B 1 315 ? -0.281 -5.074 -12.078 1 77.25 315 THR B C 1
ATOM 7107 O O . THR B 1 315 ? -0.831 -4.469 -13 1 77.25 315 THR B O 1
ATOM 7110 N N . SER B 1 316 ? -0.89 -5.641 -11.094 1 82.31 316 SER B N 1
ATOM 7111 C CA . SER B 1 316 ? -2.348 -5.621 -11.055 1 82.31 316 SER B CA 1
ATOM 7112 C C . SER B 1 316 ? -2.873 -4.207 -10.828 1 82.31 316 SER B C 1
ATOM 7114 O O . SER B 1 316 ? -2.275 -3.428 -10.086 1 82.31 316 SER B O 1
ATOM 7116 N N . GLU B 1 317 ? -3.996 -3.912 -11.438 1 77 317 GLU B N 1
ATOM 7117 C CA . GLU B 1 317 ? -4.668 -2.637 -11.203 1 77 317 GLU B CA 1
ATOM 7118 C C . GLU B 1 317 ? -5.078 -2.492 -9.742 1 77 317 GLU B C 1
ATOM 7120 O O . GLU B 1 317 ? -5.133 -1.379 -9.211 1 77 317 GLU B O 1
ATOM 7125 N N . ASN B 1 318 ? -5.258 -3.615 -9.125 1 75.75 318 ASN B N 1
ATOM 7126 C CA . ASN B 1 318 ? -5.664 -3.611 -7.727 1 75.75 318 ASN B CA 1
ATOM 7127 C C . ASN B 1 318 ? -4.527 -3.17 -6.812 1 75.75 318 ASN B C 1
ATOM 7129 O O . ASN B 1 318 ? -4.766 -2.576 -5.758 1 75.75 318 ASN B O 1
ATOM 7133 N N . SER B 1 319 ? -3.287 -3.451 -7.238 1 74.56 319 SER B N 1
ATOM 7134 C CA . SER B 1 319 ? -2.137 -3.223 -6.375 1 74.56 319 SER B CA 1
ATOM 7135 C C . SER B 1 319 ? -1.283 -2.064 -6.879 1 74.56 319 SER B C 1
ATOM 7137 O O . SER B 1 319 ? -0.402 -1.577 -6.168 1 74.56 319 SER B O 1
ATOM 7139 N N . LYS B 1 320 ? -1.446 -1.628 -8.102 1 69.31 320 LYS B N 1
ATOM 7140 C CA . LYS B 1 320 ? -0.584 -0.696 -8.828 1 69.31 320 LYS B CA 1
ATOM 7141 C C . LYS B 1 320 ? -0.337 0.57 -8.008 1 69.31 320 LYS B C 1
ATOM 7143 O O . LYS B 1 320 ? 0.788 1.069 -7.957 1 69.31 320 LYS B O 1
ATOM 7148 N N . HIS B 1 321 ? -1.274 0.956 -7.242 1 68.44 321 HIS B N 1
ATOM 7149 C CA . HIS B 1 321 ? -1.135 2.279 -6.645 1 68.44 321 HIS B CA 1
ATOM 7150 C C . HIS B 1 321 ? -0.759 2.182 -5.168 1 68.44 321 HIS B C 1
ATOM 7152 O O . HIS B 1 321 ? -0.593 3.201 -4.496 1 68.44 321 HIS B O 1
ATOM 7158 N N . LEU B 1 322 ? -0.537 0.942 -4.785 1 70.19 322 LEU B N 1
ATOM 7159 C CA . LEU B 1 322 ? -0.338 0.792 -3.348 1 70.19 322 LEU B CA 1
ATOM 7160 C C . LEU B 1 322 ? 1.014 1.358 -2.924 1 70.19 322 LEU B C 1
ATOM 7162 O O . LEU B 1 322 ? 1.113 2.037 -1.899 1 70.19 322 LEU B O 1
ATOM 7166 N N . LEU B 1 323 ? 2.033 1.118 -3.719 1 67.06 323 LEU B N 1
ATOM 7167 C CA . LEU B 1 323 ? 3.35 1.659 -3.402 1 67.06 323 LEU B CA 1
ATOM 7168 C C . LEU B 1 323 ? 3.361 3.178 -3.543 1 67.06 323 LEU B C 1
ATOM 7170 O O . LEU B 1 323 ? 3.971 3.875 -2.729 1 67.06 323 LEU B O 1
ATOM 7174 N N . GLU B 1 324 ? 2.699 3.674 -4.457 1 69.94 324 GLU B N 1
ATOM 7175 C CA . GLU B 1 324 ? 2.594 5.117 -4.664 1 69.94 324 GLU B CA 1
ATOM 7176 C C . GLU B 1 324 ? 1.884 5.789 -3.494 1 69.94 324 GLU B C 1
ATOM 7178 O O . GLU B 1 324 ? 2.27 6.883 -3.072 1 69.94 324 GLU B O 1
ATOM 7183 N N . ILE B 1 325 ? 0.931 5.102 -3.004 1 71.31 325 ILE B N 1
ATOM 7184 C CA . ILE B 1 325 ? 0.202 5.621 -1.852 1 71.31 325 ILE B CA 1
ATOM 7185 C C . ILE B 1 325 ? 1.124 5.664 -0.635 1 71.31 325 ILE B C 1
ATOM 7187 O O . ILE B 1 325 ? 1.072 6.609 0.156 1 71.31 325 ILE B O 1
ATOM 7191 N N . LYS B 1 326 ? 1.888 4.719 -0.557 1 67.56 326 LYS B N 1
ATOM 7192 C CA . LYS B 1 326 ? 2.859 4.719 0.533 1 67.56 326 LYS B CA 1
ATOM 7193 C C . LYS B 1 326 ? 3.818 5.898 0.414 1 67.56 326 LYS B C 1
ATOM 7195 O O . LYS B 1 326 ? 4.137 6.551 1.41 1 67.56 326 LYS B O 1
ATOM 7200 N N . ASP B 1 327 ? 4.285 6.176 -0.778 1 69.19 327 ASP B N 1
ATOM 7201 C CA . ASP B 1 327 ? 5.152 7.324 -1.033 1 69.19 327 ASP B CA 1
ATOM 7202 C C . ASP B 1 327 ? 4.469 8.625 -0.621 1 69.19 327 ASP B C 1
ATOM 7204 O O . ASP B 1 327 ? 5.051 9.43 0.112 1 69.19 327 ASP B O 1
ATOM 7208 N N . ASN B 1 328 ? 3.227 8.75 -1.081 1 67.38 328 ASN B N 1
ATOM 7209 C CA . ASN B 1 328 ? 2.488 9.977 -0.811 1 67.38 328 ASN B CA 1
ATOM 7210 C C . ASN B 1 328 ? 2.213 10.148 0.681 1 67.38 328 ASN B C 1
ATOM 7212 O O . ASN B 1 328 ? 2.236 11.273 1.196 1 67.38 328 ASN B O 1
ATOM 7216 N N . TYR B 1 329 ? 2.02 9.117 1.358 1 67.38 329 TYR B N 1
ATOM 7217 C CA . TYR B 1 329 ? 1.78 9.141 2.797 1 67.38 329 TYR B CA 1
ATOM 7218 C C . TYR B 1 329 ? 3.012 9.633 3.547 1 67.38 329 TYR B C 1
ATOM 7220 O O . TYR B 1 329 ? 2.902 10.469 4.453 1 67.38 329 TYR B O 1
ATOM 7228 N N . ARG B 1 330 ? 4.07 9.117 3.082 1 66.81 330 ARG B N 1
ATOM 7229 C CA . ARG B 1 330 ? 5.309 9.531 3.732 1 66.81 330 ARG B CA 1
ATOM 7230 C C . ARG B 1 330 ? 5.594 11.008 3.494 1 66.81 330 ARG B C 1
ATOM 7232 O O . ARG B 1 330 ? 5.965 11.727 4.418 1 66.81 330 ARG B O 1
ATOM 7239 N N . LEU B 1 331 ? 5.328 11.414 2.297 1 69.62 331 LEU B N 1
ATOM 7240 C CA . LEU B 1 331 ? 5.543 12.812 1.954 1 69.62 331 LEU B CA 1
ATOM 7241 C C . LEU B 1 331 ? 4.582 13.719 2.727 1 69.62 331 LEU B C 1
ATOM 7243 O O . LEU B 1 331 ? 4.988 14.758 3.25 1 69.62 331 LEU B O 1
ATOM 7247 N N . GLU B 1 332 ? 3.395 13.266 2.74 1 68.56 332 GLU B N 1
ATOM 7248 C CA . GLU B 1 332 ? 2.379 14.047 3.436 1 68.56 332 GLU B CA 1
ATOM 7249 C C . GLU B 1 332 ? 2.67 14.125 4.93 1 68.56 332 GLU B C 1
ATOM 7251 O O . GLU B 1 332 ? 2.475 15.172 5.555 1 68.56 332 GLU B O 1
ATOM 7256 N N . LYS B 1 333 ? 3.062 13.039 5.449 1 66.44 333 LYS B N 1
ATOM 7257 C CA . LYS B 1 333 ? 3.406 13.016 6.871 1 66.44 333 LYS B CA 1
ATOM 7258 C C . LYS B 1 333 ? 4.551 13.977 7.176 1 66.44 333 LYS B C 1
ATOM 7260 O O . LYS B 1 333 ? 4.523 14.68 8.188 1 66.44 333 LYS B O 1
ATOM 7265 N N . GLU B 1 334 ? 5.496 13.953 6.297 1 71.75 334 GLU B N 1
ATOM 7266 C CA . GLU B 1 334 ? 6.613 14.875 6.484 1 71.75 334 GLU B CA 1
ATOM 7267 C C . GLU B 1 334 ? 6.168 16.328 6.332 1 71.75 334 GLU B C 1
ATOM 7269 O O . GLU B 1 334 ? 6.582 17.188 7.102 1 71.75 334 GLU B O 1
ATOM 7274 N N . LYS B 1 335 ? 5.324 16.562 5.367 1 71.12 335 LYS B N 1
ATOM 7275 C CA . LYS B 1 335 ? 4.789 17.906 5.164 1 71.12 335 LYS B CA 1
ATOM 7276 C C . LYS B 1 335 ? 3.992 18.375 6.379 1 71.12 335 LYS B C 1
ATOM 7278 O O . LYS B 1 335 ? 4.078 19.531 6.781 1 71.12 335 LYS B O 1
ATOM 7283 N N . GLN B 1 336 ? 3.205 17.5 6.836 1 70.25 336 GLN B N 1
ATOM 7284 C CA . GLN B 1 336 ? 2.422 17.812 8.023 1 70.25 336 GLN B CA 1
ATOM 7285 C C . GLN B 1 336 ? 3.326 18.172 9.203 1 70.25 336 GLN B C 1
ATOM 7287 O O . GLN B 1 336 ? 3.041 19.109 9.945 1 70.25 336 GLN B O 1
ATOM 7292 N N . LYS B 1 337 ? 4.27 17.375 9.32 1 68 337 LYS B N 1
ATOM 7293 C CA . LYS B 1 337 ? 5.223 17.672 10.391 1 68 337 LYS B CA 1
ATOM 7294 C C . LYS B 1 337 ? 5.844 19.047 10.203 1 68 337 LYS B C 1
ATOM 7296 O O . LYS B 1 337 ? 5.945 19.828 11.156 1 68 337 LYS B O 1
ATOM 7301 N N . ASP B 1 338 ? 6.141 19.328 9.008 1 71.06 338 ASP B N 1
ATOM 7302 C CA . ASP B 1 338 ? 6.703 20.641 8.688 1 71.06 338 ASP B CA 1
ATOM 7303 C C . ASP B 1 338 ? 5.676 21.75 8.922 1 71.06 338 ASP B C 1
ATOM 7305 O O . ASP B 1 338 ? 6.008 22.812 9.461 1 71.06 338 ASP B O 1
ATOM 7309 N N . ALA B 1 339 ? 4.484 21.484 8.445 1 71.38 339 ALA B N 1
ATOM 7310 C CA . ALA B 1 339 ? 3.416 22.469 8.602 1 71.38 339 ALA B CA 1
ATOM 7311 C C . ALA B 1 339 ? 3.115 22.719 10.078 1 71.38 339 ALA B C 1
ATOM 7313 O O . ALA B 1 339 ? 2.914 23.859 10.492 1 71.38 339 ALA B O 1
ATOM 7314 N N . MET B 1 340 ? 3.062 21.656 10.766 1 70.06 340 MET B N 1
ATOM 7315 C CA . MET B 1 340 ? 2.826 21.781 12.203 1 70.06 340 MET B CA 1
ATOM 7316 C C . MET B 1 340 ? 3.938 22.578 12.867 1 70.06 340 MET B C 1
ATOM 7318 O O . MET B 1 340 ? 3.67 23.422 13.734 1 70.06 340 MET B O 1
ATOM 7322 N N . GLN B 1 341 ? 5.059 22.344 12.445 1 72.19 341 GLN B N 1
ATOM 7323 C CA . GLN B 1 341 ? 6.184 23.109 12.984 1 72.19 341 GLN B CA 1
ATOM 7324 C C . GLN B 1 341 ? 6.094 24.578 12.586 1 72.19 341 GLN B C 1
ATOM 7326 O O . GLN B 1 341 ? 6.332 25.469 13.406 1 72.19 341 GLN B O 1
ATOM 7331 N N . LYS B 1 342 ? 5.672 24.781 11.391 1 73.12 342 LYS B N 1
ATOM 7332 C CA . LYS B 1 342 ? 5.508 26.141 10.914 1 73.12 342 LYS B CA 1
ATOM 7333 C C . LYS B 1 342 ? 4.375 26.844 11.664 1 73.12 342 LYS B C 1
ATOM 7335 O O . LYS B 1 342 ? 4.492 28.016 12.016 1 73.12 342 LYS B O 1
ATOM 7340 N N . GLN B 1 343 ? 3.318 26.141 11.781 1 71.12 343 GLN B N 1
ATOM 7341 C CA . GLN B 1 343 ? 2.186 26.688 12.523 1 71.12 343 GLN B CA 1
ATOM 7342 C C . GLN B 1 343 ? 2.576 27.016 13.969 1 71.12 343 GLN B C 1
ATOM 7344 O O . GLN B 1 343 ? 2.17 28.047 14.508 1 71.12 343 GLN B O 1
ATOM 7349 N N . LEU B 1 344 ? 3.303 26.141 14.508 1 67.06 344 LEU B N 1
ATOM 7350 C CA . LEU B 1 344 ? 3.779 26.375 15.859 1 67.06 344 LEU B CA 1
ATOM 7351 C C . LEU B 1 344 ? 4.637 27.641 15.922 1 67.06 344 LEU B C 1
ATOM 7353 O O . LEU B 1 344 ? 4.48 28.453 16.828 1 67.06 344 LEU B O 1
ATOM 7357 N N . ILE B 1 345 ? 5.355 27.828 14.938 1 74.81 345 ILE B N 1
ATOM 7358 C CA . ILE B 1 345 ? 6.203 29.016 14.859 1 74.81 345 ILE B CA 1
ATOM 7359 C C . ILE B 1 345 ? 5.336 30.25 14.625 1 74.81 345 ILE B C 1
ATOM 7361 O O . ILE B 1 345 ? 5.543 31.297 15.258 1 74.81 345 ILE B O 1
ATOM 7365 N N . ALA B 1 346 ? 4.363 30.094 13.781 1 72.69 346 ALA B N 1
ATOM 7366 C CA . ALA B 1 346 ? 3.453 31.203 13.5 1 72.69 346 ALA B CA 1
ATOM 7367 C C . ALA B 1 346 ? 2.654 31.594 14.742 1 72.69 346 ALA B C 1
ATOM 7369 O O . ALA B 1 346 ? 2.443 32.781 15.008 1 72.69 346 ALA B O 1
ATOM 7370 N N . ASN B 1 347 ? 2.217 30.578 15.391 1 70.06 347 ASN B N 1
ATOM 7371 C CA . ASN B 1 347 ? 1.494 30.828 16.625 1 70.06 347 ASN B CA 1
ATOM 7372 C C . ASN B 1 347 ? 2.359 31.562 17.641 1 70.06 347 ASN B C 1
ATOM 7374 O O . ASN B 1 347 ? 1.889 32.5 18.297 1 70.06 347 ASN B O 1
ATOM 7378 N N . TYR B 1 348 ? 3.57 31.234 17.641 1 68.25 348 TYR B N 1
ATOM 7379 C CA . TYR B 1 348 ? 4.488 31.906 18.562 1 68.25 348 TYR B CA 1
ATOM 7380 C C . TYR B 1 348 ? 4.73 33.344 18.125 1 68.25 348 TYR B C 1
ATOM 7382 O O . TYR B 1 348 ? 4.785 34.25 18.969 1 68.25 348 TYR B O 1
ATOM 7390 N N . GLU B 1 349 ? 4.703 33.531 16.938 1 74.38 349 GLU B N 1
ATOM 7391 C CA . GLU B 1 349 ? 4.891 34.875 16.391 1 74.38 349 GLU B CA 1
ATOM 7392 C C . GLU B 1 349 ? 3.672 35.75 16.672 1 74.38 349 GLU B C 1
ATOM 7394 O O . GLU B 1 349 ? 3.812 36.938 17.016 1 74.38 349 GLU B O 1
ATOM 7399 N N . GLN B 1 350 ? 2.525 35.219 16.469 1 73.25 350 GLN B N 1
ATOM 7400 C CA . GLN B 1 350 ? 1.3 35.969 16.75 1 73.25 350 GLN B CA 1
ATOM 7401 C C . GLN B 1 350 ? 1.187 36.281 18.234 1 73.25 350 GLN B C 1
ATOM 7403 O O . GLN B 1 350 ? 0.761 37.406 18.594 1 73.25 350 GLN B O 1
ATOM 7408 N N . GLU B 1 351 ? 1.537 35.375 19 1 71.81 351 GLU B N 1
ATOM 7409 C CA . GLU B 1 351 ? 1.545 35.656 20.438 1 71.81 351 GLU B CA 1
ATOM 7410 C C . GLU B 1 351 ? 2.49 36.781 20.797 1 71.81 351 GLU B C 1
ATOM 7412 O O . GLU B 1 351 ? 2.18 37.625 21.656 1 71.81 351 GLU B O 1
ATOM 7417 N N . ASP B 1 352 ? 3.512 36.906 20.078 1 71.25 352 ASP B N 1
ATOM 7418 C CA . ASP B 1 352 ? 4.469 38 20.297 1 71.25 352 ASP B CA 1
ATOM 7419 C C . ASP B 1 352 ? 3.879 39.344 19.859 1 71.25 352 ASP B C 1
ATOM 7421 O O . ASP B 1 352 ? 4.066 40.344 20.531 1 71.25 352 ASP B O 1
ATOM 7425 N N . LYS B 1 353 ? 3.201 39.344 18.828 1 73.06 353 LYS B N 1
ATOM 7426 C CA . LYS B 1 353 ? 2.564 40.562 18.359 1 73.06 353 LYS B CA 1
ATOM 7427 C C . LYS B 1 353 ? 1.492 41.031 19.328 1 73.06 353 LYS B C 1
ATOM 7429 O O . LYS B 1 353 ? 1.395 42.219 19.625 1 73.06 353 LYS B O 1
ATOM 7434 N N . ILE B 1 354 ? 0.752 40.094 19.797 1 73.38 354 ILE B N 1
ATOM 7435 C CA . ILE B 1 354 ? -0.29 40.406 20.766 1 73.38 354 ILE B CA 1
ATOM 7436 C C . ILE B 1 354 ? 0.343 41 22.031 1 73.38 354 ILE B C 1
ATOM 7438 O O . ILE B 1 354 ? -0.152 41.969 22.609 1 73.38 354 ILE B O 1
ATOM 7442 N N . TRP B 1 355 ? 1.45 40.469 22.375 1 72.94 355 TRP B N 1
ATOM 7443 C CA . TRP B 1 355 ? 2.162 40.969 23.562 1 72.94 355 TRP B CA 1
ATOM 7444 C C . TRP B 1 355 ? 2.688 42.375 23.344 1 72.94 355 TRP B C 1
ATOM 7446 O O . TRP B 1 355 ? 2.584 43.219 24.234 1 72.94 355 TRP B O 1
ATOM 7456 N N . LEU B 1 356 ? 3.082 42.594 22.188 1 78.56 356 LEU B N 1
ATOM 7457 C CA . LEU B 1 356 ? 3.578 43.938 21.859 1 78.56 356 LEU B CA 1
ATOM 7458 C C . LEU B 1 356 ? 2.449 44.969 21.891 1 78.56 356 LEU B C 1
ATOM 7460 O O . LEU B 1 356 ? 2.604 46.031 22.469 1 78.56 356 LEU B O 1
ATOM 7464 N N . LEU B 1 357 ? 1.36 44.5 21.359 1 73.25 357 LEU B N 1
ATOM 7465 C CA . LEU B 1 357 ? 0.224 45.406 21.312 1 73.25 357 LEU B CA 1
ATOM 7466 C C . LEU B 1 357 ? -0.303 45.688 22.719 1 73.25 357 LEU B C 1
ATOM 7468 O O . LEU B 1 357 ? -0.62 46.844 23.047 1 73.25 357 LEU B O 1
ATOM 7472 N N . LYS B 1 358 ? -0.332 44.75 23.531 1 70.38 358 LYS B N 1
ATOM 7473 C CA . LYS B 1 358 ? -0.742 44.906 24.938 1 70.38 358 LYS B CA 1
ATOM 7474 C C . LYS B 1 358 ? 0.211 45.844 25.672 1 70.38 358 LYS B C 1
ATOM 7476 O O . LYS B 1 358 ? -0.224 46.688 26.469 1 70.38 358 LYS B O 1
ATOM 7481 N N . SER B 1 359 ? 1.463 45.75 25.328 1 74 359 SER B N 1
ATOM 7482 C CA . SER B 1 359 ? 2.469 46.594 25.969 1 74 359 SER B CA 1
ATOM 7483 C C . SER B 1 359 ? 2.342 48.031 25.531 1 74 359 SER B C 1
ATOM 7485 O O . SER B 1 359 ? 2.463 48.969 26.359 1 74 359 SER B O 1
ATOM 7487 N N . ILE B 1 360 ? 2 48.219 24.344 1 75 360 ILE B N 1
ATOM 7488 C CA . ILE B 1 360 ? 1.829 49.562 23.828 1 75 360 ILE B CA 1
ATOM 7489 C C . ILE B 1 360 ? 0.608 50.219 24.484 1 75 360 ILE B C 1
ATOM 7491 O O . ILE B 1 360 ? 0.663 51.375 24.906 1 75 360 ILE B O 1
ATOM 7495 N N . ILE B 1 361 ? -0.449 49.469 24.625 1 72.81 361 ILE B N 1
ATOM 7496 C CA . ILE B 1 361 ? -1.665 49.969 25.266 1 72.81 361 ILE B CA 1
ATOM 7497 C C . ILE B 1 361 ? -1.373 50.344 26.703 1 72.81 361 ILE B C 1
ATOM 7499 O O . ILE B 1 361 ? -1.804 51.406 27.172 1 72.81 361 ILE B O 1
ATOM 7503 N N . LEU B 1 362 ? -0.56 49.594 27.344 1 73.25 362 LEU B N 1
ATOM 7504 C CA . LEU B 1 362 ? -0.207 49.875 28.734 1 73.25 362 LEU B CA 1
ATOM 7505 C C . LEU B 1 362 ? 0.63 51.125 28.859 1 73.25 362 LEU B C 1
ATOM 7507 O O . LEU B 1 362 ? 0.403 51.938 29.75 1 73.25 362 LEU B O 1
ATOM 7511 N N . ILE B 1 363 ? 1.482 51.406 27.906 1 76.75 363 ILE B N 1
ATOM 7512 C CA . ILE B 1 363 ? 2.352 52.562 27.938 1 76.75 363 ILE B CA 1
ATOM 7513 C C . ILE B 1 363 ? 1.526 53.844 27.688 1 76.75 363 ILE B C 1
ATOM 7515 O O . ILE B 1 363 ? 1.704 54.844 28.375 1 76.75 363 ILE B O 1
ATOM 7519 N N . ILE B 1 364 ? 0.611 53.75 26.797 1 72.5 364 ILE B N 1
ATOM 7520 C CA . ILE B 1 364 ? -0.232 54.906 26.484 1 72.5 364 ILE B CA 1
ATOM 7521 C C . ILE B 1 364 ? -1.099 55.25 27.688 1 72.5 364 ILE B C 1
ATOM 7523 O O . ILE B 1 364 ? -1.263 56.438 28.016 1 72.5 364 ILE B O 1
ATOM 7527 N N . LEU B 1 365 ? -1.556 54.25 28.375 1 72.56 365 LEU B N 1
ATOM 7528 C CA . LEU B 1 365 ? -2.354 54.469 29.578 1 72.56 365 LEU B CA 1
ATOM 7529 C C . LEU B 1 365 ? -1.528 55.125 30.656 1 72.56 365 LEU B C 1
ATOM 7531 O O . LEU B 1 365 ? -2.01 56.062 31.328 1 72.56 365 LEU B O 1
ATOM 7535 N N . ILE B 1 366 ? -0.254 54.875 30.75 1 73.5 366 ILE B N 1
ATOM 7536 C CA . ILE B 1 366 ? 0.633 55.438 31.766 1 73.5 366 ILE B CA 1
ATOM 7537 C C . ILE B 1 366 ? 0.954 56.875 31.422 1 73.5 366 ILE B C 1
ATOM 7539 O O . ILE B 1 366 ? 0.908 57.75 32.281 1 73.5 366 ILE B O 1
ATOM 7543 N N . ILE B 1 367 ? 1.162 57.156 30.156 1 75.44 367 ILE B N 1
ATOM 7544 C CA . ILE B 1 367 ? 1.473 58.531 29.719 1 75.44 367 ILE B CA 1
ATOM 7545 C C . ILE B 1 367 ? 0.272 59.438 29.953 1 75.44 367 ILE B C 1
ATOM 7547 O O . ILE B 1 367 ? 0.428 60.562 30.422 1 75.44 367 ILE B O 1
ATOM 7551 N N . SER B 1 368 ? -0.878 58.875 29.703 1 73 368 SER B N 1
ATOM 7552 C CA . SER B 1 368 ? -2.102 59.656 29.922 1 73 368 SER B CA 1
ATOM 7553 C C . SER B 1 368 ? -2.303 59.969 31.406 1 73 368 SER B C 1
ATOM 7555 O O . SER B 1 368 ? -2.684 61.094 31.75 1 73 368 SER B O 1
ATOM 7557 N N . LEU B 1 369 ? -1.907 59.094 32.25 1 72.62 369 LEU B N 1
ATOM 7558 C CA . LEU B 1 369 ? -2.025 59.281 33.688 1 72.62 369 LEU B CA 1
ATOM 7559 C C . LEU B 1 369 ? -1.021 60.312 34.188 1 72.62 369 LEU B C 1
ATOM 7561 O O . LEU B 1 369 ? -1.353 61.156 35 1 72.62 369 LEU B O 1
ATOM 7565 N N . VAL B 1 370 ? 0.148 60.406 33.625 1 76.69 370 VAL B N 1
ATOM 7566 C CA . VAL B 1 370 ? 1.188 61.344 33.969 1 76.69 370 VAL B CA 1
ATOM 7567 C C . VAL B 1 370 ? 0.79 62.75 33.5 1 76.69 370 VAL B C 1
ATOM 7569 O O . VAL B 1 370 ? 0.924 63.719 34.25 1 76.69 370 VAL B O 1
ATOM 7572 N N . PHE B 1 371 ? 0.266 62.781 32.344 1 76.56 371 PHE B N 1
ATOM 7573 C CA . PHE B 1 371 ? -0.175 64.062 31.797 1 76.56 371 PHE B CA 1
ATOM 7574 C C . PHE B 1 371 ? -1.309 64.625 32.625 1 76.56 371 PHE B C 1
ATOM 7576 O O . PHE B 1 371 ? -1.315 65.875 32.906 1 76.56 371 PHE B O 1
ATOM 7583 N N . TYR B 1 372 ? -2.148 63.75 33 1 73.19 372 TYR B N 1
ATOM 7584 C CA . TYR B 1 372 ? -3.24 64.188 33.875 1 73.19 372 TYR B CA 1
ATOM 7585 C C . TYR B 1 372 ? -2.707 64.688 35.219 1 73.19 372 TYR B C 1
ATOM 7587 O O . TYR B 1 372 ? -3.189 65.688 35.719 1 73.19 372 TYR B O 1
ATOM 7595 N N . GLY B 1 373 ? -1.682 64.188 35.656 1 69.44 373 GLY B N 1
ATOM 7596 C CA . GLY B 1 373 ? -1.042 64.625 36.875 1 69.44 373 GLY B CA 1
ATOM 7597 C C . GLY B 1 373 ? -0.396 66 36.75 1 69.44 373 GLY B C 1
ATOM 7598 O O . GLY B 1 373 ? -0.561 66.812 37.625 1 69.44 373 GLY B O 1
ATOM 7599 N N . ILE B 1 374 ? 0.153 66.25 35.625 1 78.19 374 ILE B N 1
ATOM 7600 C CA . ILE B 1 374 ? 0.844 67.5 35.406 1 78.19 374 ILE B CA 1
ATOM 7601 C C . ILE B 1 374 ? -0.176 68.625 35.281 1 78.19 374 ILE B C 1
ATOM 7603 O O . ILE B 1 374 ? 0.009 69.688 35.844 1 78.19 374 ILE B O 1
ATOM 7607 N N . VAL B 1 375 ? -1.245 68.312 34.656 1 74.88 375 VAL B N 1
ATOM 7608 C CA . VAL B 1 375 ? -2.283 69.312 34.438 1 74.88 375 VAL B CA 1
ATOM 7609 C C . VAL B 1 375 ? -2.941 69.688 35.781 1 74.88 375 VAL B C 1
ATOM 7611 O O . VAL B 1 375 ? -3.221 70.812 36.062 1 74.88 375 VAL B O 1
ATOM 7614 N N . LEU B 1 376 ? -3.051 68.625 36.594 1 74.06 376 LEU B N 1
ATOM 7615 C CA . LEU B 1 376 ? -3.646 68.812 37.906 1 74.06 376 LEU B CA 1
ATOM 7616 C C . LEU B 1 376 ? -2.734 69.688 38.781 1 74.06 376 LEU B C 1
ATOM 7618 O O . LEU B 1 376 ? -3.201 70.562 39.469 1 74.06 376 LEU B O 1
ATOM 7622 N N . VAL B 1 377 ? -1.47 69.562 38.594 1 74.12 377 VAL B N 1
ATOM 7623 C CA . VAL B 1 377 ? -0.517 70.312 39.406 1 74.12 377 VAL B CA 1
ATOM 7624 C C . VAL B 1 377 ? -0.452 71.75 38.938 1 74.12 377 VAL B C 1
ATOM 7626 O O . VAL B 1 377 ? -0.428 72.688 39.75 1 74.12 377 VAL B O 1
ATOM 7629 N N . LYS B 1 378 ? -0.516 71.875 37.656 1 75.5 378 LYS B N 1
ATOM 7630 C CA . LYS B 1 378 ? -0.475 73.188 37.094 1 75.5 378 LYS B CA 1
ATOM 7631 C C . LYS B 1 378 ? -1.731 74 37.469 1 75.5 378 LYS B C 1
ATOM 7633 O O . LYS B 1 378 ? -1.657 75.188 37.781 1 75.5 378 LYS B O 1
ATOM 7638 N N . GLN B 1 379 ? -2.826 73.188 37.469 1 71.56 379 GLN B N 1
ATOM 7639 C CA . GLN B 1 379 ? -4.086 73.812 37.875 1 71.56 379 GLN B CA 1
ATOM 7640 C C . GLN B 1 379 ? -4.059 74.25 39.312 1 71.56 379 GLN B C 1
ATOM 7642 O O . GLN B 1 379 ? -4.52 75.375 39.656 1 71.56 379 GLN B O 1
ATOM 7647 N N . ILE B 1 380 ? -3.406 73.5 40.094 1 74.31 380 ILE B N 1
ATOM 7648 C CA . ILE B 1 380 ? -3.322 73.812 41.531 1 74.31 380 ILE B CA 1
ATOM 7649 C C . ILE B 1 380 ? -2.363 74.938 41.75 1 74.31 380 ILE B C 1
ATOM 7651 O O . ILE B 1 380 ? -2.66 75.875 42.5 1 74.31 380 ILE B O 1
ATOM 7655 N N . LYS B 1 381 ? -1.365 75.062 40.969 1 73.38 381 LYS B N 1
ATOM 7656 C CA . LYS B 1 381 ? -0.38 76.125 41.094 1 73.38 381 LYS B CA 1
ATOM 7657 C C . LYS B 1 381 ? -0.942 77.438 40.625 1 73.38 381 LYS B C 1
ATOM 7659 O O . LYS B 1 381 ? -0.734 78.5 41.25 1 73.38 381 LYS B O 1
ATOM 7664 N N . ASN B 1 382 ? -1.688 77.438 39.562 1 73 382 ASN B N 1
ATOM 7665 C CA . ASN B 1 382 ? -2.281 78.625 39.031 1 73 382 ASN B CA 1
ATOM 7666 C C . ASN B 1 382 ? -3.365 79.188 39.969 1 73 382 ASN B C 1
ATOM 7668 O O . ASN B 1 382 ? -3.482 80.375 40.125 1 73 382 ASN B O 1
ATOM 7672 N N . LYS B 1 383 ? -4.031 78.312 40.562 1 70.25 383 LYS B N 1
ATOM 7673 C CA . LYS B 1 383 ? -5.027 78.75 41.531 1 70.25 383 LYS B CA 1
ATOM 7674 C C . LYS B 1 383 ? -4.375 79.438 42.719 1 70.25 383 LYS B C 1
ATOM 7676 O O . LYS B 1 383 ? -4.844 80.5 43.156 1 70.25 383 LYS B O 1
ATOM 7681 N N . HIS B 1 384 ? -3.242 79.062 43.062 1 70.94 384 HIS B N 1
ATOM 7682 C CA . HIS B 1 384 ? -2.539 79.688 44.188 1 70.94 384 HIS B CA 1
ATOM 7683 C C . HIS B 1 384 ? -1.914 81 43.812 1 70.94 384 HIS B C 1
ATOM 7685 O O . HIS B 1 384 ? -1.957 81.938 44.594 1 70.94 384 HIS B O 1
ATOM 7691 N N . LYS B 1 385 ? -1.468 81.125 42.688 1 72.5 385 LYS B N 1
ATOM 7692 C CA . LYS B 1 385 ? -0.844 82.375 42.25 1 72.5 385 LYS B CA 1
ATOM 7693 C C . LYS B 1 385 ? -1.879 83.5 42.094 1 72.5 385 LYS B C 1
ATOM 7695 O O . LYS B 1 385 ? -1.638 84.625 42.5 1 72.5 385 LYS B O 1
ATOM 7700 N N . ASN B 1 386 ? -2.975 83.188 41.625 1 72 386 ASN B N 1
ATOM 7701 C CA . ASN B 1 386 ? -4.043 84.188 41.438 1 72 386 ASN B CA 1
ATOM 7702 C C . ASN B 1 386 ? -4.57 84.688 42.781 1 72 386 ASN B C 1
ATOM 7704 O O . ASN B 1 386 ? -4.852 85.875 42.969 1 72 386 ASN B O 1
ATOM 7708 N N . GLU B 1 387 ? -4.586 83.812 43.656 1 71.75 387 GLU B N 1
ATOM 7709 C CA . GLU B 1 387 ? -5.016 84.188 45 1 71.75 387 GLU B CA 1
ATOM 7710 C C . GLU B 1 387 ? -4.031 85.125 45.656 1 71.75 387 GLU B C 1
ATOM 7712 O O . GLU B 1 387 ? -4.438 86.125 46.281 1 71.75 387 GLU B O 1
ATOM 7717 N N . LYS B 1 388 ? -2.84 85.125 45.312 1 68.19 388 LYS B N 1
ATOM 7718 C CA . LYS B 1 388 ? -1.814 86 45.875 1 68.19 388 LYS B CA 1
ATOM 7719 C C . LYS B 1 388 ? -1.871 87.375 45.25 1 68.19 388 LYS B C 1
ATOM 7721 O O . LYS B 1 388 ? -1.719 88.375 45.938 1 68.19 388 LYS B O 1
ATOM 7726 N N . GLN B 1 389 ? -2.117 87.375 44 1 72.75 389 GLN B N 1
ATOM 7727 C CA . GLN B 1 389 ? -2.186 88.625 43.281 1 72.75 389 GLN 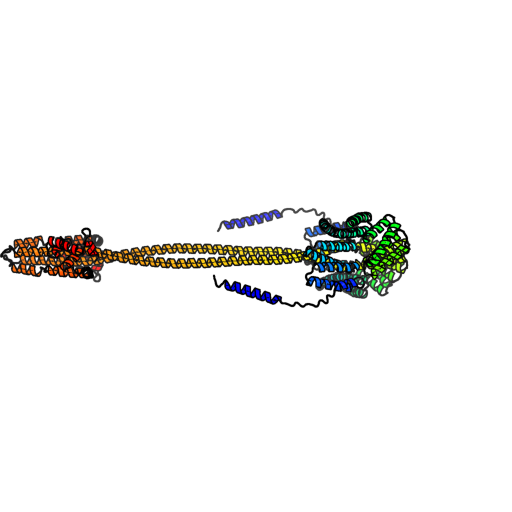B CA 1
ATOM 7728 C C . GLN B 1 389 ? -3.404 89.438 43.75 1 72.75 389 GLN B C 1
ATOM 7730 O O . GLN B 1 389 ? -3.32 90.625 43.906 1 72.75 389 GLN B O 1
ATOM 7735 N N . ILE B 1 390 ? -4.465 88.875 44.031 1 71.56 390 ILE B N 1
ATOM 7736 C CA . ILE B 1 390 ? -5.668 89.5 44.531 1 71.56 390 ILE B CA 1
ATOM 7737 C C . ILE B 1 390 ? -5.398 90.125 45.906 1 71.56 390 ILE B C 1
ATOM 7739 O O . ILE B 1 390 ? -5.797 91.25 46.156 1 71.56 390 ILE B O 1
ATOM 7743 N N . ILE B 1 391 ? -4.617 89.5 46.656 1 70.94 391 ILE B N 1
ATOM 7744 C CA . ILE B 1 391 ? -4.293 89.938 48 1 70.94 391 ILE B CA 1
ATOM 7745 C C . ILE B 1 391 ? -3.35 91.188 47.906 1 70.94 391 ILE B C 1
ATOM 7747 O O . ILE B 1 391 ? -3.52 92.125 48.625 1 70.94 391 ILE B O 1
ATOM 7751 N N . ALA B 1 392 ? -2.48 91.188 46.969 1 72.31 392 ALA B N 1
ATOM 7752 C CA . ALA B 1 392 ? -1.509 92.25 46.812 1 72.31 392 ALA B CA 1
ATOM 7753 C C . ALA B 1 392 ? -2.178 93.562 46.281 1 72.31 392 ALA B C 1
ATOM 7755 O O . ALA B 1 392 ? -1.887 94.625 46.719 1 72.31 392 ALA B O 1
ATOM 7756 N N . GLU B 1 393 ? -3.047 93.375 45.438 1 72.44 393 GLU B N 1
ATOM 7757 C CA . GLU B 1 393 ? -3.742 94.5 44.844 1 72.44 393 GLU B CA 1
ATOM 7758 C C . GLU B 1 393 ? -4.684 95.125 45.875 1 72.44 393 GLU B C 1
ATOM 7760 O O . GLU B 1 393 ? -4.805 96.375 45.938 1 72.44 393 GLU B O 1
ATOM 7765 N N . LYS B 1 394 ? -5.203 94.375 46.719 1 68.06 394 LYS B N 1
ATOM 7766 C CA . LYS B 1 394 ? -6.031 94.875 47.812 1 68.06 394 LYS B CA 1
ATOM 7767 C C . LYS B 1 394 ? -5.215 95.75 48.781 1 68.06 394 LYS B C 1
ATOM 7769 O O . LYS B 1 394 ? -5.676 96.812 49.25 1 68.06 394 LYS B O 1
ATOM 7774 N N . GLN B 1 395 ? -4.016 95.312 48.938 1 69.5 395 GLN B N 1
ATOM 7775 C CA . GLN B 1 395 ? -3.125 96.062 49.844 1 69.5 395 GLN B CA 1
ATOM 7776 C C . GLN B 1 395 ? -2.666 97.375 49.219 1 69.5 395 GLN B C 1
ATOM 7778 O O . GLN B 1 395 ? -2.617 98.375 49.938 1 69.5 395 GLN B O 1
ATOM 7783 N N . LYS B 1 396 ? -2.428 97.438 48.031 1 70.69 396 LYS B N 1
ATOM 7784 C CA . LYS B 1 396 ? -1.984 98.688 47.344 1 70.69 396 LYS B CA 1
ATOM 7785 C C . LYS B 1 396 ? -3.1 99.688 47.312 1 70.69 396 LYS B C 1
ATOM 7787 O O . LYS B 1 396 ? -2.861 100.875 47.562 1 70.69 396 LYS B O 1
ATOM 7792 N N . LEU B 1 397 ? -4.246 99.375 47.094 1 69.19 397 LEU B N 1
ATOM 7793 C CA . LEU B 1 397 ? -5.379 100.25 47.031 1 69.19 397 LEU B CA 1
ATOM 7794 C C . LEU B 1 397 ? -5.695 100.875 48.375 1 69.19 397 LEU B C 1
ATOM 7796 O O . LEU B 1 397 ? -6.043 102.062 48.5 1 69.19 397 LEU B O 1
ATOM 7800 N N . LYS B 1 398 ? -5.414 100.125 49.375 1 65.88 398 LYS B N 1
ATOM 7801 C CA . LYS B 1 398 ? -5.59 100.625 50.719 1 65.88 398 LYS B CA 1
ATOM 7802 C C . LYS B 1 398 ? -4.574 101.688 51.062 1 65.88 398 LYS B C 1
ATOM 7804 O O . LYS B 1 398 ? -4.918 102.688 51.688 1 65.88 398 LYS B O 1
ATOM 7809 N N . THR B 1 399 ? -3.439 101.562 50.562 1 66.75 399 THR B N 1
ATOM 7810 C CA . THR B 1 399 ? -2.377 102.5 50.844 1 66.75 399 THR B CA 1
ATOM 7811 C C . THR B 1 399 ? -2.611 103.812 50.062 1 66.75 399 THR B C 1
ATOM 7813 O O . THR B 1 399 ? -2.416 104.875 50.625 1 66.75 399 THR B O 1
ATOM 7816 N N . GLN B 1 400 ? -2.996 103.75 48.906 1 67.19 400 GLN B N 1
ATOM 7817 C CA . GLN B 1 400 ? -3.238 104.938 48.094 1 67.19 400 GLN B CA 1
ATOM 7818 C C . GLN B 1 400 ? -4.402 105.75 48.656 1 67.19 400 GLN B C 1
ATOM 7820 O O . GLN B 1 400 ? -4.344 107 48.688 1 67.19 400 GLN B O 1
ATOM 7825 N N . LYS B 1 401 ? -5.34 105.188 49.188 1 59.81 401 LYS B N 1
ATOM 7826 C CA . LYS B 1 401 ? -6.488 105.812 49.844 1 59.81 401 LYS B CA 1
ATOM 7827 C C . LYS B 1 401 ? -6.059 106.625 51.062 1 59.81 401 LYS B C 1
ATOM 7829 O O . LYS B 1 401 ? -6.512 107.75 51.25 1 59.81 401 LYS B O 1
ATOM 7834 N N . THR B 1 402 ? -5.258 106.062 51.719 1 61.44 402 THR B N 1
ATOM 7835 C CA . THR B 1 402 ? -4.785 106.75 52.938 1 61.44 402 THR B CA 1
ATOM 7836 C C . THR B 1 402 ? -3.979 108 52.625 1 61.44 402 THR B C 1
ATOM 7838 O O . THR B 1 402 ? -4.109 109 53.312 1 61.44 402 THR B O 1
ATOM 7841 N N . ASN B 1 403 ? -3.295 108 51.5 1 61.91 403 ASN B N 1
ATOM 7842 C CA . ASN B 1 403 ? -2.453 109.125 51.125 1 61.91 403 ASN B CA 1
ATOM 7843 C C . ASN B 1 403 ? -3.285 110.312 50.625 1 61.91 403 ASN B C 1
ATOM 7845 O O . ASN B 1 403 ? -3.01 111.438 50.938 1 61.91 403 ASN B O 1
ATOM 7849 N N . GLU B 1 404 ? -4.266 110.062 49.938 1 63.41 404 GLU B N 1
ATOM 7850 C CA . GLU B 1 404 ? -5.105 111.125 49.375 1 63.41 404 GLU B CA 1
ATOM 7851 C C . GLU B 1 404 ? -5.93 111.812 50.469 1 63.41 404 GLU B C 1
ATOM 7853 O O . GLU B 1 404 ? -6.086 113.062 50.438 1 63.41 404 GLU B O 1
ATOM 7858 N N . VAL B 1 405 ? -6.309 111.125 51.438 1 60.12 405 VAL B N 1
ATOM 7859 C CA . VAL B 1 405 ? -7.055 111.688 52.562 1 60.12 405 VAL B CA 1
ATOM 7860 C C . VAL B 1 405 ? -6.16 112.562 53.375 1 60.12 405 VAL B C 1
ATOM 7862 O O . VAL B 1 405 ? -6.594 113.625 53.812 1 60.12 405 VAL B O 1
ATOM 7865 N N . LEU B 1 406 ? -4.957 112.375 53.406 1 58 406 LEU B N 1
ATOM 7866 C CA . LEU B 1 406 ? -3.982 113.125 54.188 1 58 406 LEU B CA 1
ATOM 7867 C C . LEU B 1 406 ? -3.711 114.438 53.5 1 58 406 LEU B C 1
ATOM 7869 O O . LEU B 1 406 ? -3.6 115.5 54.156 1 58 406 LEU B O 1
ATOM 7873 N N . GLU B 1 407 ? -3.648 114.5 52.219 1 61.66 407 GLU B N 1
ATOM 7874 C CA . GLU B 1 407 ? -3.365 115.688 51.469 1 61.66 407 GLU B CA 1
ATOM 7875 C C . GLU B 1 407 ? -4.52 116.688 51.594 1 61.66 407 GLU B C 1
ATOM 7877 O O . GLU B 1 407 ? -4.301 117.875 51.75 1 61.66 407 GLU B O 1
ATOM 7882 N N . LEU B 1 408 ? -5.691 116.312 51.562 1 57.53 408 LEU B N 1
ATOM 7883 C CA . LEU B 1 408 ? -6.871 117.188 51.656 1 57.53 408 LEU B CA 1
ATOM 7884 C C . LEU B 1 408 ? -7.016 117.75 53.062 1 57.53 408 LEU B C 1
ATOM 7886 O O . LEU B 1 408 ? -7.34 118.938 53.188 1 57.53 408 LEU B O 1
ATOM 7890 N N . LYS B 1 409 ? -6.586 117 54.031 1 55.5 409 LYS B N 1
ATOM 7891 C CA . LYS B 1 409 ? -6.609 117.438 55.438 1 55.5 409 LYS B CA 1
ATOM 7892 C C . LYS B 1 409 ? -5.633 118.562 55.656 1 55.5 409 LYS B C 1
ATOM 7894 O O . LYS B 1 409 ? -5.945 119.562 56.375 1 55.5 409 LYS B O 1
ATOM 7899 N N . ASN B 1 410 ? -4.637 118.438 55.031 1 54.44 410 ASN B N 1
ATOM 7900 C CA . ASN B 1 410 ? -3.582 119.438 55.156 1 54.44 410 ASN B CA 1
ATOM 7901 C C . ASN B 1 410 ? -4.004 120.812 54.594 1 54.44 410 ASN B C 1
ATOM 7903 O O . ASN B 1 410 ? -3.729 121.875 55.188 1 54.44 410 ASN B O 1
ATOM 7907 N N . LYS B 1 411 ? -4.73 120.812 53.531 1 57.06 411 LYS B N 1
ATOM 7908 C CA . LYS B 1 411 ? -5.16 122.062 52.875 1 57.06 411 LYS B CA 1
ATOM 7909 C C . LYS B 1 411 ? -6.199 122.812 53.719 1 57.06 411 LYS B C 1
ATOM 7911 O O . LYS B 1 411 ? -6.148 124.062 53.844 1 57.06 411 LYS B O 1
ATOM 7916 N N . GLU B 1 412 ? -7.039 122.125 54.312 1 56.03 412 GLU B N 1
ATOM 7917 C CA . GLU B 1 412 ? -8.133 122.75 55.094 1 56.03 412 GLU B CA 1
ATOM 7918 C C . GLU B 1 412 ? -7.629 123.375 56.406 1 56.03 412 GLU B C 1
ATOM 7920 O O . GLU B 1 412 ? -8.062 124.438 56.781 1 56.03 412 GLU B O 1
ATOM 7925 N N . LEU B 1 413 ? -6.746 122.688 57.031 1 55.97 413 LEU B N 1
ATOM 7926 C CA . LEU B 1 413 ? -6.117 123.25 58.25 1 55.97 413 LEU B CA 1
ATOM 7927 C C . LEU B 1 413 ? -5.41 124.562 57.969 1 55.97 413 LEU B C 1
ATOM 7929 O O . LEU B 1 413 ? -5.461 125.438 58.781 1 55.97 413 LEU B O 1
ATOM 7933 N N . THR B 1 414 ? -4.902 124.625 56.781 1 53.56 414 THR B N 1
ATOM 7934 C CA . THR B 1 414 ? -4.176 125.812 56.406 1 53.56 414 THR B CA 1
ATOM 7935 C C . THR B 1 414 ? -5.129 127 56.25 1 53.56 414 THR B C 1
ATOM 7937 O O . THR B 1 414 ? -4.824 128.125 56.719 1 53.56 414 THR B O 1
ATOM 7940 N N . GLN B 1 415 ? -6.277 126.812 55.75 1 57.81 415 GLN B N 1
ATOM 7941 C CA . GLN B 1 415 ? -7.227 127.875 55.5 1 57.81 415 GLN B CA 1
ATOM 7942 C C . GLN B 1 415 ? -7.836 128.375 56.812 1 57.81 415 GLN B C 1
ATOM 7944 O O . GLN B 1 415 ? -8.023 129.625 57 1 57.81 415 GLN B O 1
ATOM 7949 N N . ALA B 1 416 ? -8.117 127.438 57.781 1 58.78 416 ALA B N 1
ATOM 7950 C CA . ALA B 1 416 ? -8.664 127.812 59.094 1 58.78 416 ALA B CA 1
ATOM 7951 C C . ALA B 1 416 ? -7.656 128.625 59.906 1 58.78 416 ALA B C 1
ATOM 7953 O O . ALA B 1 416 ? -8.016 129.625 60.562 1 58.78 416 ALA B O 1
ATOM 7954 N N . ALA B 1 417 ? -6.398 128.25 59.75 1 55.66 417 ALA B N 1
ATOM 7955 C CA . ALA B 1 417 ? -5.328 129 60.469 1 55.66 417 ALA B CA 1
ATOM 7956 C C . ALA B 1 417 ? -5.168 130.375 59.938 1 55.66 417 ALA B C 1
ATOM 7958 O O . ALA B 1 417 ? -4.969 131.375 60.719 1 55.66 417 ALA B O 1
ATOM 7959 N N . LEU B 1 418 ? -5.391 130.625 58.688 1 56.12 418 LEU B N 1
ATOM 7960 C CA . LEU B 1 418 ? -5.25 132 58.062 1 56.12 418 LEU B CA 1
ATOM 7961 C C . LEU B 1 418 ? -6.348 132.875 58.531 1 56.12 418 LEU B C 1
ATOM 7963 O O . LEU B 1 418 ? -6.094 134.125 58.781 1 56.12 418 LEU B O 1
ATOM 7967 N N . ARG B 1 419 ? -7.5 132.375 58.781 1 60.25 419 ARG B N 1
ATOM 7968 C CA . ARG B 1 419 ? -8.617 133.25 59.188 1 60.25 419 ARG B CA 1
ATOM 7969 C C . ARG B 1 419 ? -8.453 133.75 60.656 1 60.25 419 ARG B C 1
ATOM 7971 O O . ARG B 1 419 ? -8.766 134.875 61 1 60.25 419 ARG B O 1
ATOM 7978 N N . LEU B 1 420 ? -7.918 132.75 61.438 1 60.16 420 LEU B N 1
ATOM 7979 C CA . LEU B 1 420 ? -7.652 133.125 62.844 1 60.16 420 LEU B CA 1
ATOM 7980 C C . LEU B 1 420 ? -6.598 134.125 62.938 1 60.16 420 LEU B C 1
ATOM 7982 O O . LEU B 1 420 ? -6.727 135.125 63.75 1 60.16 420 LEU B O 1
ATOM 7986 N N . ILE B 1 421 ? -5.617 134.125 62.031 1 58.25 421 ILE B N 1
ATOM 7987 C CA . ILE B 1 421 ? -4.527 135 62.031 1 58.25 421 ILE B CA 1
ATOM 7988 C C . ILE B 1 421 ? -5.051 136.375 61.594 1 58.25 421 ILE B C 1
ATOM 7990 O O . ILE B 1 421 ? -4.68 137.5 62.156 1 58.25 421 ILE B O 1
ATOM 7994 N N . GLU B 1 422 ? -5.93 136.5 60.625 1 63.53 422 GLU B N 1
ATOM 7995 C CA . GLU B 1 422 ? -6.512 137.75 60.156 1 63.53 422 GLU B CA 1
ATOM 7996 C C . GLU B 1 422 ? -7.281 138.375 61.281 1 63.53 422 GLU B C 1
ATOM 7998 O O . GLU B 1 422 ? -7.191 139.625 61.406 1 63.53 422 GLU B O 1
ATOM 8003 N N . LYS B 1 423 ? -7.93 137.625 62.062 1 63 423 LYS B N 1
ATOM 8004 C CA . LYS B 1 423 ? -8.719 138.25 63.156 1 63 423 LYS B CA 1
ATOM 8005 C C . LYS B 1 423 ? -7.816 138.75 64.25 1 63 423 LYS B C 1
ATOM 8007 O O . LYS B 1 423 ? -8.062 139.875 64.812 1 63 423 LYS B O 1
ATOM 8012 N N . ASP B 1 424 ? -6.73 138 64.5 1 62.72 424 ASP B N 1
ATOM 8013 C CA . ASP B 1 424 ? -5.762 138.5 65.5 1 62.72 424 ASP B CA 1
ATOM 8014 C C . ASP B 1 424 ? -5.082 139.75 65.062 1 62.72 424 ASP B C 1
ATOM 8016 O O . ASP B 1 424 ? -4.867 140.75 65.875 1 62.72 424 ASP B O 1
ATOM 8020 N N . GLU B 1 425 ? -4.785 139.875 63.812 1 65.44 425 GLU B N 1
ATOM 8021 C CA . GLU B 1 425 ? -4.172 141.125 63.281 1 65.44 425 GLU B CA 1
ATOM 8022 C C . GLU B 1 425 ? -5.105 142.25 63.406 1 65.44 425 GLU B C 1
ATOM 8024 O O . GLU B 1 425 ? -4.66 143.375 63.719 1 65.44 425 GLU B O 1
ATOM 8029 N N . PHE B 1 426 ? -6.32 142 63.25 1 66.62 426 PHE B N 1
ATOM 8030 C CA . PHE B 1 426 ? -7.316 143 63.406 1 66.62 426 PHE B CA 1
ATOM 8031 C C . PHE B 1 426 ? -7.391 143.5 64.875 1 66.62 426 PHE B C 1
ATOM 8033 O O . PHE B 1 426 ? -7.375 144.625 65.125 1 66.62 426 PHE B O 1
ATOM 8040 N N . ILE B 1 427 ? -7.379 142.625 65.75 1 67.75 427 ILE B N 1
ATOM 8041 C CA . ILE B 1 427 ? -7.445 142.875 67.188 1 67.75 427 ILE B CA 1
ATOM 8042 C C . ILE B 1 427 ? -6.188 143.625 67.562 1 67.75 427 ILE B C 1
ATOM 8044 O O . ILE B 1 427 ? -6.262 144.625 68.312 1 67.75 427 ILE B O 1
ATOM 8048 N N . ALA B 1 428 ? -5.082 143.25 67 1 69.06 428 ALA B N 1
ATOM 8049 C CA . ALA B 1 428 ? -3.82 143.875 67.25 1 69.06 428 ALA B CA 1
ATOM 8050 C C . ALA B 1 428 ? -3.795 145.25 66.688 1 69.06 428 ALA B C 1
ATOM 8052 O O . ALA B 1 428 ? -3.311 146.25 67.375 1 69.06 428 ALA B O 1
ATOM 8053 N N . GLY B 1 429 ? -4.281 145.375 65.562 1 70.31 429 GLY B N 1
ATOM 8054 C CA . GLY B 1 429 ? -4.379 146.75 64.938 1 70.31 429 GLY B CA 1
ATOM 8055 C C . GLY B 1 429 ? -5.293 147.625 65.688 1 70.31 429 GLY B C 1
ATOM 8056 O O . GLY B 1 429 ? -4.965 148.875 65.875 1 70.31 429 GLY B O 1
ATOM 8057 N N . LEU B 1 430 ? -6.344 147.25 66.125 1 70.81 430 LEU B N 1
ATOM 8058 C CA . LEU B 1 430 ? -7.281 148 66.938 1 70.81 430 LEU B CA 1
ATOM 8059 C C . LEU B 1 430 ? -6.645 148.375 68.25 1 70.81 430 LEU B C 1
ATOM 8061 O O . LEU B 1 430 ? -6.816 149.5 68.688 1 70.81 430 LEU B O 1
ATOM 8065 N N . GLN B 1 431 ? -5.887 147.5 68.875 1 71.06 431 GLN B N 1
ATOM 8066 C CA . GLN B 1 431 ? -5.172 147.875 70.125 1 71.06 431 GLN B CA 1
ATOM 8067 C C . GLN B 1 431 ? -4.164 149 69.875 1 71.06 431 GLN B C 1
ATOM 8069 O O . GLN B 1 431 ? -4.082 149.875 70.688 1 71.06 431 GLN B O 1
ATOM 8074 N N . LYS B 1 432 ? -3.459 148.875 68.812 1 71.19 432 LYS B N 1
ATOM 8075 C CA . LYS B 1 432 ? -2.445 149.875 68.5 1 71.19 432 LYS B CA 1
ATOM 8076 C C . LYS B 1 432 ? -3.086 151.25 68.25 1 71.19 432 LYS B C 1
ATOM 8078 O O . LYS B 1 432 ? -2.586 152.25 68.688 1 71.19 432 LYS B O 1
ATOM 8083 N N . LYS B 1 433 ? -4.148 151.25 67.562 1 70.62 433 LYS B N 1
ATOM 8084 C CA . LYS B 1 433 ? -4.832 152.5 67.25 1 70.62 433 LYS B CA 1
ATOM 8085 C C . LYS B 1 433 ? -5.434 153.125 68.5 1 70.62 433 LYS B C 1
ATOM 8087 O O . LYS B 1 433 ? -5.391 154.375 68.688 1 70.62 433 LYS B O 1
ATOM 8092 N N . ILE B 1 434 ? -5.883 152.375 69.438 1 71.25 434 ILE B N 1
ATOM 8093 C CA . ILE B 1 434 ? -6.453 152.75 70.688 1 71.25 434 ILE B CA 1
ATOM 8094 C C . ILE B 1 434 ? -5.332 153.25 71.625 1 71.25 434 ILE B C 1
ATOM 8096 O O . ILE B 1 434 ? -5.469 154.375 72.25 1 71.25 434 ILE B O 1
ATOM 8100 N N . GLU B 1 435 ? -4.176 152.625 71.562 1 70.31 435 GLU B N 1
ATOM 8101 C CA . GLU B 1 435 ? -3.033 153 72.375 1 70.31 435 GLU B CA 1
ATOM 8102 C C . GLU B 1 435 ? -2.469 154.375 71.938 1 70.31 435 GLU B C 1
ATOM 8104 O O . GLU B 1 435 ? -2.041 155.125 72.75 1 70.31 435 GLU B O 1
ATOM 8109 N N . THR B 1 436 ? -2.455 154.625 70.625 1 67.69 436 THR B N 1
ATOM 8110 C CA . THR B 1 436 ? -1.89 155.875 70.125 1 67.69 436 THR B CA 1
ATOM 8111 C C . THR B 1 436 ? -2.916 157 70.188 1 67.69 436 THR B C 1
ATOM 8113 O O . THR B 1 436 ? -2.568 158.125 70 1 67.69 436 THR B O 1
ATOM 8116 N N . ALA B 1 437 ? -4.191 156.5 70.312 1 62.59 437 ALA B N 1
ATOM 8117 C CA . ALA B 1 437 ? -5.199 157.625 70.375 1 62.59 437 ALA B CA 1
ATOM 8118 C C . ALA B 1 437 ? -5.156 158.25 71.75 1 62.59 437 ALA B C 1
ATOM 8120 O O . ALA B 1 437 ? -4.734 157.75 72.75 1 62.59 437 ALA B O 1
ATOM 8121 N N . GLY B 1 438 ? -4.855 159.75 71.875 1 59.72 438 GLY B N 1
ATOM 8122 C CA . GLY B 1 438 ? -4.742 160.5 73.062 1 59.72 438 GLY B CA 1
ATOM 8123 C C . GLY B 1 438 ? -5.738 160.125 74.125 1 59.72 438 GLY B C 1
ATOM 8124 O O . GLY B 1 438 ? -6.422 159.125 74 1 59.72 438 GLY B O 1
ATOM 8125 N N . GLU B 1 439 ? -5.844 160.75 75.375 1 58.31 439 GLU B N 1
ATOM 8126 C CA . GLU B 1 439 ? -6.566 160.5 76.625 1 58.31 439 GLU B CA 1
ATOM 8127 C C . GLU B 1 439 ? -8.047 160.25 76.312 1 58.31 439 GLU B C 1
ATOM 8129 O O . GLU B 1 439 ? -8.68 159.375 77 1 58.31 439 GLU B O 1
ATOM 8134 N N . ASN B 1 440 ? -8.734 161 75.438 1 57.09 440 ASN B N 1
ATOM 8135 C CA . ASN B 1 440 ? -10.164 160.875 75.188 1 57.09 440 ASN B CA 1
ATOM 8136 C C . ASN B 1 440 ? -10.43 160 73.875 1 57.09 440 ASN B C 1
ATOM 8138 O O . ASN B 1 440 ? -10.227 160.5 72.812 1 57.09 440 ASN B O 1
ATOM 8142 N N . VAL B 1 441 ? -10.266 158.75 73.938 1 60.56 441 VAL B N 1
ATOM 8143 C CA . VAL B 1 441 ? -10.562 157.875 72.812 1 60.56 441 VAL B CA 1
ATOM 8144 C C . VAL B 1 441 ? -12.031 158 72.438 1 60.56 441 VAL B C 1
ATOM 8146 O O . VAL B 1 441 ? -12.914 157.875 73.25 1 60.56 441 VAL B O 1
ATOM 8149 N N . ASN B 1 442 ? -12.305 158.875 71.375 1 60.44 442 ASN B N 1
ATOM 8150 C CA . ASN B 1 442 ? -13.656 159.125 70.875 1 60.44 442 ASN B CA 1
ATOM 8151 C C . ASN B 1 442 ? -14.406 157.875 70.625 1 60.44 442 ASN B C 1
ATOM 8153 O O . ASN B 1 442 ? -13.953 157 69.875 1 60.44 442 ASN B O 1
ATOM 8157 N N . LYS B 1 443 ? -15.242 157.375 71.5 1 66.62 443 LYS B N 1
ATOM 8158 C CA . LYS B 1 443 ? -16.141 156.25 71.562 1 66.62 443 LYS B CA 1
ATOM 8159 C C . LYS B 1 443 ? -16.641 155.875 70.125 1 66.62 443 LYS B C 1
ATOM 8161 O O . LYS B 1 443 ? -16.688 154.625 69.75 1 66.62 443 LYS B O 1
ATOM 8166 N N . LYS B 1 444 ? -16.891 156.875 69.375 1 66.94 444 LYS B N 1
ATOM 8167 C CA . LYS B 1 444 ? -17.531 156.75 68.062 1 66.94 444 LYS B CA 1
ATOM 8168 C C . LYS B 1 444 ? -16.578 156 67.062 1 66.94 444 LYS B C 1
ATOM 8170 O O . LYS B 1 444 ? -16.984 155.25 66.312 1 66.94 444 LYS B O 1
ATOM 8175 N N . VAL B 1 445 ? -15.305 156.375 67.188 1 65.44 445 VAL B N 1
ATOM 8176 C CA . VAL B 1 445 ? -14.336 155.875 66.25 1 65.44 445 VAL B CA 1
ATOM 8177 C C . VAL B 1 445 ? -14.031 154.375 66.562 1 65.44 445 VAL B C 1
ATOM 8179 O O . VAL B 1 445 ? -13.93 153.625 65.625 1 65.44 445 VAL B O 1
ATOM 8182 N N . VAL B 1 446 ? -14.016 154.125 67.875 1 66.88 446 VAL B N 1
ATOM 8183 C CA . VAL B 1 446 ? -13.742 152.75 68.312 1 66.88 446 VAL B CA 1
ATOM 8184 C C . VAL B 1 446 ? -14.938 151.875 67.938 1 66.88 446 VAL B C 1
ATOM 8186 O O . VAL B 1 446 ? -14.766 150.75 67.438 1 66.88 446 VAL B O 1
ATOM 8189 N N . LEU B 1 447 ? -16.094 152.375 68.062 1 66.75 447 LEU B N 1
ATOM 8190 C CA . LEU B 1 447 ? -17.312 151.625 67.812 1 66.75 447 LEU B CA 1
ATOM 8191 C C . LEU B 1 447 ? -17.469 151.375 66.312 1 66.75 447 LEU B C 1
ATOM 8193 O O . LEU B 1 447 ? -17.906 150.375 65.875 1 66.75 447 LEU B O 1
ATOM 8197 N N . ARG B 1 448 ? -17.062 152.375 65.438 1 66.06 448 ARG B N 1
ATOM 8198 C CA . ARG B 1 448 ? -17.156 152.25 64 1 66.06 448 ARG B CA 1
ATOM 8199 C C . ARG B 1 448 ? -16.172 151.25 63.5 1 66.06 448 ARG B C 1
ATOM 8201 O O . ARG B 1 448 ? -16.5 150.5 62.594 1 66.06 448 ARG B O 1
ATOM 8208 N N . ALA B 1 449 ? -14.953 151.125 64.125 1 63.72 449 ALA B N 1
ATOM 8209 C CA . ALA B 1 449 ? -13.953 150.25 63.75 1 63.72 449 ALA B CA 1
ATOM 8210 C C . ALA B 1 449 ? -14.398 148.75 64.125 1 63.72 449 ALA B C 1
ATOM 8212 O O . ALA B 1 449 ? -14.195 147.875 63.344 1 63.72 449 ALA B O 1
ATOM 8213 N N . LEU B 1 450 ? -15.047 148.75 65.25 1 63.16 450 LEU B N 1
ATOM 8214 C CA . LEU B 1 450 ? -15.547 147.5 65.75 1 63.16 450 LEU B CA 1
ATOM 8215 C C . LEU B 1 450 ? -16.75 147 64.938 1 63.16 450 LEU B C 1
ATOM 8217 O O . LEU B 1 450 ? -16.906 145.875 64.625 1 63.16 450 LEU B O 1
ATOM 8221 N N . LYS B 1 451 ? -17.656 148 64.5 1 59.97 451 LYS B N 1
ATOM 8222 C CA . LYS B 1 451 ? -18.844 147.625 63.719 1 59.97 451 LYS B CA 1
ATOM 8223 C C . LYS B 1 451 ? -18.484 147.25 62.344 1 59.97 451 LYS B C 1
ATOM 8225 O O . LYS B 1 451 ? -19.172 146.375 61.781 1 59.97 451 LYS B O 1
ATOM 8230 N N . THR B 1 452 ? -17.484 147.75 61.719 1 54.56 452 THR B N 1
ATOM 8231 C CA . THR B 1 452 ? -17.062 147.375 60.375 1 54.56 452 THR B CA 1
ATOM 8232 C C . THR B 1 452 ? -16.578 145.875 60.406 1 54.56 452 THR B C 1
ATOM 8234 O O . THR B 1 452 ? -16.672 145.25 59.406 1 54.56 452 THR B O 1
ATOM 8237 N N . PHE B 1 453 ? -16.094 145.625 61.5 1 52.84 453 PHE B N 1
ATOM 8238 C CA . PHE B 1 453 ? -15.516 144.25 61.625 1 52.84 453 PHE B CA 1
ATOM 8239 C C . PHE B 1 453 ? -16.578 143.25 62.031 1 52.84 453 PHE B C 1
ATOM 8241 O O . PHE B 1 453 ? -16.375 142 61.906 1 52.84 453 PHE B O 1
ATOM 8248 N N . GLN B 1 454 ? -17.656 143.625 62.844 1 49.06 454 GLN B N 1
ATOM 8249 C CA . GLN B 1 454 ? -18.734 142.75 63.25 1 49.06 454 GLN B CA 1
ATOM 8250 C C . GLN B 1 454 ? -19.453 142.25 62.031 1 49.06 454 GLN B C 1
ATOM 8252 O O . GLN B 1 454 ? -20.047 143 61.25 1 49.06 454 GLN B O 1
ATOM 8257 N N . GLY B 1 455 ? -18.891 141.375 61.375 1 49.03 455 GLY B N 1
ATOM 8258 C CA . GLY B 1 455 ? -19.766 140.625 60.438 1 49.03 455 GLY B CA 1
ATOM 8259 C C . GLY B 1 455 ? -21.125 140.25 61.031 1 49.03 455 GLY B C 1
ATOM 8260 O O . GLY B 1 455 ? -21.25 140.125 62.25 1 49.03 455 GLY B O 1
ATOM 8261 N N . THR B 1 456 ? -22.312 141 60.688 1 48.19 456 THR B N 1
ATOM 8262 C CA . THR B 1 456 ? -23.672 140.75 61.125 1 48.19 456 THR B CA 1
ATOM 8263 C C . THR B 1 456 ? -23.875 139.25 61.312 1 48.19 456 THR B C 1
ATOM 8265 O O . THR B 1 456 ? -23.328 138.375 60.531 1 48.19 456 THR B O 1
ATOM 8268 N N . PRO B 1 457 ? -24.328 138.75 62.562 1 50.25 457 PRO B N 1
ATOM 8269 C CA . PRO B 1 457 ? -24.703 137.375 62.656 1 50.25 457 PRO B CA 1
ATOM 8270 C C . PRO B 1 457 ? -25.25 136.75 61.375 1 50.25 457 PRO B C 1
ATOM 8272 O O . PRO B 1 457 ? -25.031 135.625 61.062 1 50.25 457 PRO B O 1
ATOM 8275 N N . SER B 1 458 ? -25.938 137.5 60.656 1 55.97 458 SER B N 1
ATOM 8276 C CA . SER B 1 458 ? -26.516 137.125 59.406 1 55.97 458 SER B CA 1
ATOM 8277 C C . SER B 1 458 ? -25.422 136.75 58.375 1 55.97 458 SER B C 1
ATOM 8279 O O . SER B 1 458 ? -25.578 135.75 57.594 1 55.97 458 SER B O 1
ATOM 8281 N N . LYS B 1 459 ? -24.328 137.375 58.5 1 60.56 459 LYS B N 1
ATOM 8282 C CA . LYS B 1 459 ? -23.25 137.125 57.531 1 60.56 459 LYS B CA 1
ATOM 8283 C C . LYS B 1 459 ? -22.484 135.875 57.844 1 60.56 459 LYS B C 1
ATOM 8285 O O . LYS B 1 459 ? -22.109 135.125 56.969 1 60.56 459 LYS B O 1
ATOM 8290 N N . ASN B 1 460 ? -22.453 135.625 59.125 1 58.16 460 ASN B N 1
ATOM 8291 C CA . ASN B 1 460 ? -21.812 134.375 59.562 1 58.16 460 ASN B CA 1
ATOM 8292 C C . ASN B 1 460 ? -22.594 133.125 59.094 1 58.16 460 ASN B C 1
ATOM 8294 O O . ASN B 1 460 ? -22.016 132.125 58.625 1 58.16 460 ASN B O 1
ATOM 8298 N N . TRP B 1 461 ? -23.938 133.25 59.25 1 63.34 461 TRP B N 1
ATOM 8299 C CA . TRP B 1 461 ? -24.781 132.125 58.812 1 63.34 461 TRP B CA 1
ATOM 8300 C C . TRP B 1 461 ? -24.672 132 57.312 1 63.34 461 TRP B C 1
ATOM 8302 O O . TRP B 1 461 ? -24.594 130.875 56.812 1 63.34 461 TRP B O 1
ATOM 8312 N N . THR B 1 462 ? -24.672 133.125 56.625 1 68.5 462 THR B N 1
ATOM 8313 C CA . THR B 1 462 ? -24.625 133 55.188 1 68.5 462 THR B CA 1
ATOM 8314 C C . THR B 1 462 ? -23.344 132.375 54.719 1 68.5 462 THR B C 1
ATOM 8316 O O . THR B 1 462 ? -23.359 131.5 53.75 1 68.5 462 THR B O 1
ATOM 8319 N N . GLU B 1 463 ? -22.359 132.5 55.375 1 65 463 GLU B N 1
ATOM 8320 C CA . GLU B 1 463 ? -21.078 131.875 55.062 1 65 463 GLU B CA 1
ATOM 8321 C C . GLU B 1 463 ? -21.062 130.5 55.438 1 65 463 GLU B C 1
ATOM 8323 O O . GLU B 1 463 ? -20.578 129.625 54.656 1 65 463 GLU B O 1
ATOM 8328 N N . PHE B 1 464 ? -21.562 130.125 56.625 1 66.25 464 PHE B N 1
ATOM 8329 C CA . PHE B 1 464 ? -21.688 128.75 57.062 1 66.25 464 PHE B CA 1
ATOM 8330 C C . PHE B 1 464 ? -22.547 128 56.094 1 66.25 464 PHE B C 1
ATOM 8332 O O . PHE B 1 464 ? -22.172 126.875 55.656 1 66.25 464 PHE B O 1
ATOM 8339 N N . GLU B 1 465 ? -23.688 128.625 55.812 1 70.88 465 GLU B N 1
ATOM 8340 C CA . GLU B 1 465 ? -24.656 128 54.938 1 70.88 465 GLU B CA 1
ATOM 8341 C C . GLU B 1 465 ? -24.062 127.75 53.562 1 70.88 465 GLU B C 1
ATOM 8343 O O . GLU B 1 465 ? -24.281 126.625 53 1 70.88 465 GLU B O 1
ATOM 8348 N N . ALA B 1 466 ? -23.312 128.625 53.062 1 70.31 466 ALA B N 1
ATOM 8349 C CA . ALA B 1 466 ? -22.672 128.375 51.75 1 70.31 466 ALA B CA 1
ATOM 8350 C C . ALA B 1 466 ? -21.656 127.25 51.781 1 70.31 466 ALA B C 1
ATOM 8352 O O . ALA B 1 466 ? -21.609 126.438 50.875 1 70.31 466 ALA B O 1
ATOM 8353 N N . ARG B 1 467 ? -21.078 127.188 52.781 1 63.22 467 ARG B N 1
ATOM 8354 C CA . ARG B 1 467 ? -20.078 126.125 52.938 1 63.22 467 ARG B CA 1
ATOM 8355 C C . ARG B 1 467 ? -20.719 124.75 53.188 1 63.22 467 ARG B C 1
ATOM 8357 O O . ARG B 1 467 ? -20.297 123.75 52.594 1 63.22 467 ARG B O 1
ATOM 8364 N N . PHE B 1 468 ? -21.641 124.75 54.031 1 69.06 468 PHE B N 1
ATOM 8365 C CA . PHE B 1 468 ? -22.391 123.562 54.312 1 69.06 468 PHE B CA 1
ATOM 8366 C C . PHE B 1 468 ? -22.984 123 53.031 1 69.06 468 PHE B C 1
ATOM 8368 O O . PHE B 1 468 ? -22.906 121.812 52.781 1 69.06 468 PHE B O 1
ATOM 8375 N N . THR B 1 469 ? -23.531 123.938 52.219 1 73 469 THR B N 1
ATOM 8376 C CA . THR B 1 469 ? -24.219 123.5 51 1 73 469 THR B CA 1
ATOM 8377 C C . THR B 1 469 ? -23.219 123 49.969 1 73 469 THR B C 1
ATOM 8379 O O . THR B 1 469 ? -23.547 122.125 49.125 1 73 469 THR B O 1
ATOM 8382 N N . THR B 1 470 ? -22.094 123.438 50 1 66.44 470 THR B N 1
ATOM 8383 C CA . THR B 1 470 ? -21.062 123 49.094 1 66.44 470 THR B CA 1
ATOM 8384 C C . THR B 1 470 ? -20.609 121.562 49.438 1 66.44 470 THR B C 1
ATOM 8386 O O . THR B 1 470 ? -20.344 120.75 48.531 1 66.44 470 THR B O 1
ATOM 8389 N N . ILE B 1 471 ? -20.656 121.188 50.656 1 64.56 471 ILE B N 1
ATOM 8390 C CA . ILE B 1 471 ? -20.188 119.938 51.125 1 64.56 471 ILE B CA 1
ATOM 8391 C C . ILE B 1 471 ? -21.344 118.938 51.094 1 64.56 471 ILE B C 1
ATOM 8393 O O . ILE B 1 471 ? -21.156 117.75 50.719 1 64.56 471 ILE B O 1
ATOM 8397 N N . ASN B 1 472 ? -22.516 119.375 51.531 1 65 472 ASN B N 1
ATOM 8398 C CA . ASN B 1 472 ? -23.719 118.562 51.594 1 65 472 ASN B CA 1
ATOM 8399 C C . ASN B 1 472 ? -24.734 119 50.562 1 65 472 ASN B C 1
ATOM 8401 O O . ASN B 1 472 ? -25.781 119.562 50.906 1 65 472 ASN B O 1
ATOM 8405 N N . GLN B 1 473 ? -24.406 118.875 49.281 1 71.06 473 GLN B N 1
ATOM 8406 C CA . GLN B 1 473 ? -25.125 119.438 48.156 1 71.06 473 GLN B CA 1
ATOM 8407 C C . GLN B 1 473 ? -26.594 119 48.188 1 71.06 473 GLN B C 1
ATOM 8409 O O . GLN B 1 473 ? -27.484 119.812 47.875 1 71.06 473 GLN B O 1
ATOM 8414 N N . SER B 1 474 ? -26.891 117.75 48.531 1 77.12 474 SER B N 1
ATOM 8415 C CA . SER B 1 474 ? -28.266 117.25 48.406 1 77.12 474 SER B CA 1
ATOM 8416 C C . SER B 1 474 ? -28.984 117.188 49.75 1 77.12 474 SER B C 1
ATOM 8418 O O . SER B 1 474 ? -30.125 116.75 49.844 1 77.12 474 SER B O 1
ATOM 8420 N N . PHE B 1 475 ? -28.406 117.812 50.656 1 77.75 475 PHE B N 1
ATOM 8421 C CA . PHE B 1 475 ? -28.969 117.688 51.969 1 77.75 475 PHE B CA 1
ATOM 8422 C C . PHE B 1 475 ? -30.281 118.438 52.094 1 77.75 475 PHE B C 1
ATOM 8424 O O . PHE B 1 475 ? -31.312 117.875 52.438 1 77.75 475 PHE B O 1
ATOM 8431 N N . TYR B 1 476 ? -30.25 119.688 51.812 1 80.81 476 TYR B N 1
ATOM 8432 C CA . TYR B 1 476 ? -31.438 120.562 51.938 1 80.81 476 TYR B CA 1
ATOM 8433 C C . TYR B 1 476 ? -32.531 120.125 50.969 1 80.81 476 TYR B C 1
ATOM 8435 O O . TYR B 1 476 ? -33.719 120.125 51.312 1 80.81 476 TYR B O 1
ATOM 8443 N N . GLU B 1 477 ? -32.094 119.688 49.875 1 82.12 477 GLU B N 1
ATOM 8444 C CA . GLU B 1 477 ? -33.062 119.25 48.875 1 82.12 477 GLU B CA 1
ATOM 8445 C C . GLU B 1 477 ? -33.75 117.938 49.375 1 82.12 477 GLU B C 1
ATOM 8447 O O . GLU B 1 477 ? -34.969 117.875 49.281 1 82.12 477 GLU B O 1
ATOM 8452 N N . ASN B 1 478 ? -33.062 117 49.844 1 84.44 478 ASN B N 1
ATOM 8453 C CA . ASN B 1 478 ? -33.625 115.75 50.375 1 84.44 478 ASN B CA 1
ATOM 8454 C C . ASN B 1 478 ? -34.531 116 51.562 1 84.44 478 ASN B C 1
ATOM 8456 O O . ASN B 1 478 ? -35.594 115.438 51.688 1 84.44 478 ASN B O 1
ATOM 8460 N N . LEU B 1 479 ? -34.156 116.875 52.312 1 83.38 479 LEU B N 1
ATOM 8461 C CA . LEU B 1 479 ? -34.938 117.25 53.531 1 83.38 479 LEU B CA 1
ATOM 8462 C C . LEU B 1 479 ? -36.25 117.938 53.156 1 83.38 479 LEU B C 1
ATOM 8464 O O . LEU B 1 479 ? -37.281 117.625 53.719 1 83.38 479 LEU B O 1
ATOM 8468 N N . ARG B 1 480 ? -36.156 118.812 52.219 1 83.56 480 ARG B N 1
ATOM 8469 C CA . ARG B 1 480 ? -37.344 119.562 51.75 1 83.56 480 ARG B CA 1
ATOM 8470 C C . ARG B 1 480 ? -38.344 118.625 51.062 1 83.56 480 ARG B C 1
ATOM 8472 O O . ARG B 1 480 ? -39.562 118.75 51.188 1 83.56 480 ARG B O 1
ATOM 8479 N N . ILE B 1 481 ? -37.781 117.75 50.375 1 85.25 481 ILE B N 1
ATOM 8480 C CA . ILE B 1 481 ? -38.625 116.812 49.656 1 85.25 481 ILE B CA 1
ATOM 8481 C C . ILE B 1 481 ? -39.344 115.875 50.656 1 85.25 481 ILE B C 1
ATOM 8483 O O . ILE B 1 481 ? -40.562 115.625 50.531 1 85.25 481 ILE B O 1
ATOM 8487 N N . LYS B 1 482 ? -38.719 115.438 51.656 1 85.56 482 LYS B N 1
ATOM 8488 C CA . LYS B 1 482 ? -39.312 114.5 52.625 1 85.56 482 LYS B CA 1
ATOM 8489 C C . LYS B 1 482 ? -40.125 115.25 53.656 1 85.56 482 LYS B C 1
ATOM 8491 O O . LYS B 1 482 ? -41.156 114.75 54.125 1 85.56 482 LYS B O 1
ATOM 8496 N N . TYR B 1 483 ? -39.656 116.375 54 1 87.19 483 TYR B N 1
ATOM 8497 C CA . TYR B 1 483 ? -40.375 117.125 55.031 1 87.19 483 TYR B CA 1
ATOM 8498 C C . TYR B 1 483 ? -40.594 118.562 54.594 1 87.19 483 TYR B C 1
ATOM 8500 O O . TYR B 1 483 ? -39.906 119.5 55.031 1 87.19 483 TYR B O 1
ATOM 8508 N N . PRO B 1 484 ? -41.5 118.875 53.812 1 84.19 484 PRO B N 1
ATOM 8509 C CA . PRO B 1 484 ? -41.75 120.188 53.219 1 84.19 484 PRO B CA 1
ATOM 8510 C C . PRO B 1 484 ? -42.25 121.25 54.219 1 84.19 484 PRO B C 1
ATOM 8512 O O . PRO B 1 484 ? -42.156 122.438 54 1 84.19 484 PRO B O 1
ATOM 8515 N N . LYS B 1 485 ? -42.719 120.875 55.312 1 83.38 485 LYS B N 1
ATOM 8516 C CA . LYS B 1 485 ? -43.312 121.75 56.281 1 83.38 485 LYS B CA 1
ATOM 8517 C C . LYS B 1 485 ? -42.281 122.375 57.188 1 83.38 485 LYS B C 1
ATOM 8519 O O . LYS B 1 485 ? -42.594 123.188 58.062 1 83.38 485 LYS B O 1
ATOM 8524 N N . LEU B 1 486 ? -41 122.062 56.969 1 86.12 486 LEU B N 1
ATOM 8525 C CA . LEU B 1 486 ? -39.938 122.562 57.844 1 86.12 486 LEU B CA 1
ATOM 8526 C C . LEU B 1 486 ? -39.625 124.062 57.5 1 86.12 486 LEU B C 1
ATOM 8528 O O . LEU B 1 486 ? -39.531 124.438 56.312 1 86.12 486 LEU B O 1
ATOM 8532 N N . SER B 1 487 ? -39.625 124.938 58.469 1 85.12 487 SER B N 1
ATOM 8533 C CA . SER B 1 487 ? -39.312 126.312 58.312 1 85.12 487 SER B CA 1
ATOM 8534 C C . SER B 1 487 ? -37.812 126.5 58.031 1 85.12 487 SER B C 1
ATOM 8536 O O . SER B 1 487 ? -37.031 125.625 58.188 1 85.12 487 SER B O 1
ATOM 8538 N N . GLN B 1 488 ? -37.438 127.688 57.688 1 81.25 488 GLN B N 1
ATOM 8539 C CA . GLN B 1 488 ? -36.031 128 57.438 1 81.25 488 GLN B CA 1
ATOM 8540 C C . GLN B 1 488 ? -35.188 127.812 58.688 1 81.25 488 GLN B C 1
ATOM 8542 O O . GLN B 1 488 ? -34.062 127.312 58.562 1 81.25 488 GLN B O 1
ATOM 8547 N N . THR B 1 489 ? -35.75 128.125 59.719 1 80.81 489 THR B N 1
ATOM 8548 C CA . THR B 1 489 ? -35.062 127.938 61 1 80.81 489 THR B CA 1
ATOM 8549 C C . THR B 1 489 ? -34.875 126.5 61.312 1 80.81 489 THR B C 1
ATOM 8551 O O . THR B 1 489 ? -33.812 126.062 61.781 1 80.81 489 THR B O 1
ATOM 8554 N N . ASP B 1 490 ? -35.875 125.688 61 1 86.62 490 ASP B N 1
ATOM 8555 C CA . ASP B 1 490 ? -35.781 124.25 61.156 1 86.62 490 ASP B CA 1
ATOM 8556 C C . ASP B 1 490 ? -34.656 123.625 60.312 1 86.62 490 ASP B C 1
ATOM 8558 O O . ASP B 1 490 ? -33.906 122.812 60.781 1 86.62 490 ASP B O 1
ATOM 8562 N N . GLN B 1 491 ? -34.594 124.125 59.156 1 86.5 491 GLN B N 1
ATOM 8563 C CA . GLN B 1 491 ? -33.594 123.688 58.219 1 86.5 491 GLN B CA 1
ATOM 8564 C C . GLN B 1 491 ? -32.188 124.062 58.719 1 86.5 491 GLN B C 1
ATOM 8566 O O . GLN B 1 491 ? -31.266 123.25 58.625 1 86.5 491 GLN B O 1
ATOM 8571 N N . LYS B 1 492 ? -32.094 125.125 59.281 1 80.62 492 LYS B N 1
ATOM 8572 C CA . LYS B 1 492 ? -30.828 125.562 59.844 1 80.62 492 LYS B CA 1
ATOM 8573 C C . LYS B 1 492 ? -30.406 124.688 61 1 80.62 492 LYS B C 1
ATOM 8575 O O . LYS B 1 492 ? -29.234 124.312 61.094 1 80.62 492 LYS B O 1
ATOM 8580 N N . ILE B 1 493 ? -31.297 124.375 61.812 1 83.88 493 ILE B N 1
ATOM 8581 C CA . ILE B 1 493 ? -31.047 123.5 62.969 1 83.88 493 ILE B CA 1
ATOM 8582 C C . ILE B 1 493 ? -30.656 122.125 62.5 1 83.88 493 ILE B C 1
ATOM 8584 O O . ILE B 1 493 ? -29.734 121.5 63.031 1 83.88 493 ILE B O 1
ATOM 8588 N N . CYS B 1 494 ? -31.312 121.688 61.469 1 86.62 494 CYS B N 1
ATOM 8589 C CA . CYS B 1 494 ? -31 120.375 60.906 1 86.62 494 CYS B CA 1
ATOM 8590 C C . CYS B 1 494 ? -29.578 120.312 60.406 1 86.62 494 CYS B C 1
ATOM 8592 O O . CYS B 1 494 ? -28.875 119.312 60.594 1 86.62 494 CYS B O 1
ATOM 8594 N N . ALA B 1 495 ? -29.203 121.312 59.781 1 80.38 495 ALA B N 1
ATOM 8595 C CA . ALA B 1 495 ? -27.828 121.375 59.25 1 80.38 495 ALA B CA 1
ATOM 8596 C C . ALA B 1 495 ? -26.812 121.312 60.375 1 80.38 495 ALA B C 1
ATOM 8598 O O . ALA B 1 495 ? -25.797 120.625 60.25 1 80.38 495 ALA B O 1
ATOM 8599 N N . LEU B 1 496 ? -27.156 122 61.469 1 79.06 496 LEU B N 1
ATOM 8600 C CA . LEU B 1 496 ? -26.266 122 62.625 1 79.06 496 LEU B CA 1
ATOM 8601 C C . LEU B 1 496 ? -26.266 120.688 63.344 1 79.06 496 LEU B C 1
ATOM 8603 O O . LEU B 1 496 ? -25.219 120.188 63.812 1 79.06 496 LEU B O 1
ATOM 8607 N N . VAL B 1 497 ? -27.344 120 63.438 1 80.62 497 VAL B N 1
ATOM 8608 C CA . VAL B 1 497 ? -27.484 118.688 64.062 1 80.62 497 VAL B CA 1
ATOM 8609 C C . VAL B 1 497 ? -26.703 117.688 63.219 1 80.62 497 VAL B C 1
ATOM 8611 O O . VAL B 1 497 ? -26.047 116.812 63.781 1 80.62 497 VAL B O 1
ATOM 8614 N N . LYS B 1 498 ? -26.797 117.812 61.969 1 78.75 498 LYS B N 1
ATOM 8615 C CA . LYS B 1 498 ? -26.094 116.938 61.062 1 78.75 498 LYS B CA 1
ATOM 8616 C C . LYS B 1 498 ? -24.594 116.938 61.344 1 78.75 498 LYS B C 1
ATOM 8618 O O . LYS B 1 498 ? -23.922 115.938 61.219 1 78.75 498 LYS B O 1
ATOM 8623 N N . LEU B 1 499 ? -24.219 118 61.781 1 70.56 499 LEU B N 1
ATOM 8624 C CA . LEU B 1 499 ? -22.797 118.188 62.031 1 70.56 499 LEU B CA 1
ATOM 8625 C C . LEU B 1 499 ? -22.484 117.938 63.5 1 70.56 499 LEU B C 1
ATOM 8627 O O . LEU B 1 499 ? -21.344 118.188 63.938 1 70.56 499 LEU B O 1
ATOM 8631 N N . ASN B 1 500 ? -23.422 117.625 64.312 1 74.88 500 ASN B N 1
ATOM 8632 C CA . ASN B 1 500 ? -23.328 117.25 65.75 1 74.88 500 ASN B CA 1
ATOM 8633 C C . ASN B 1 500 ? -22.844 118.438 66.562 1 74.88 500 ASN B C 1
ATOM 8635 O O . ASN B 1 500 ? -22.031 118.25 67.5 1 74.88 500 ASN B O 1
ATOM 8639 N N . PHE B 1 501 ? -23.344 119.562 66.25 1 71.62 501 PHE B N 1
ATOM 8640 C CA . PHE B 1 501 ? -23.062 120.75 67.062 1 71.62 501 PHE B CA 1
ATOM 8641 C C . PHE B 1 501 ? -23.75 120.625 68.438 1 71.62 501 PHE B C 1
ATOM 8643 O O . PHE B 1 501 ? -24.938 120.312 68.5 1 71.62 501 PHE B O 1
ATOM 8650 N N . PRO B 1 502 ? -23.078 120.812 69.438 1 74.69 502 PRO B N 1
ATOM 8651 C CA . PRO B 1 502 ? -23.75 120.938 70.75 1 74.69 502 PRO B CA 1
ATOM 8652 C C . PRO B 1 502 ? -24.688 122.125 70.812 1 74.69 502 PRO B C 1
ATOM 8654 O O . PRO B 1 502 ? -24.5 123.125 70.125 1 74.69 502 PRO B O 1
ATOM 8657 N N . SER B 1 503 ? -25.672 122.062 71.625 1 78.88 503 SER B N 1
ATOM 8658 C CA . SER B 1 503 ? -26.703 123.125 71.75 1 78.88 503 SER B CA 1
ATOM 8659 C C . SER B 1 503 ? -26.094 124.5 72.062 1 78.88 503 SER B C 1
ATOM 8661 O O . SER B 1 503 ? -26.578 125.5 71.562 1 78.88 503 SER B O 1
ATOM 8663 N N . LYS B 1 504 ? -25.125 124.375 72.812 1 74.94 504 LYS B N 1
ATOM 8664 C CA . LYS B 1 504 ? -24.438 125.625 73.188 1 74.94 504 LYS B CA 1
ATOM 8665 C C . LYS B 1 504 ? -23.828 126.312 71.938 1 74.94 504 LYS B C 1
ATOM 8667 O O . LYS B 1 504 ? -23.953 127.562 71.812 1 74.94 504 LYS B O 1
ATOM 8672 N N . ASP B 1 505 ? -23.312 125.562 71.125 1 72 505 ASP B N 1
ATOM 8673 C CA . ASP B 1 505 ? -22.672 126.125 69.938 1 72 505 ASP B CA 1
ATOM 8674 C C . ASP B 1 505 ? -23.703 126.562 68.875 1 72 505 ASP B C 1
ATOM 8676 O O . ASP B 1 505 ? -23.531 127.562 68.25 1 72 505 ASP B O 1
ATOM 8680 N N . MET B 1 506 ? -24.719 125.875 68.75 1 76.62 506 MET B N 1
ATOM 8681 C CA . MET B 1 506 ? -25.812 126.188 67.875 1 76.62 506 MET B CA 1
ATOM 8682 C C . MET B 1 506 ? -26.375 127.562 68.25 1 76.62 506 MET B C 1
ATOM 8684 O O . MET B 1 506 ? -26.672 128.375 67.312 1 76.62 506 MET B O 1
ATOM 8688 N N . SER B 1 507 ? -26.453 127.812 69.5 1 78.06 507 SER B N 1
ATOM 8689 C CA . SER B 1 507 ? -27 129.125 70 1 78.06 507 SER B CA 1
ATOM 8690 C C . SER B 1 507 ? -26.172 130.25 69.5 1 78.06 507 SER B C 1
ATOM 8692 O O . SER B 1 507 ? -26.719 131.25 69.125 1 78.06 507 SER B O 1
ATOM 8694 N N . LYS B 1 508 ? -25.016 130 69.5 1 68.69 508 LYS B N 1
ATOM 8695 C CA . LYS B 1 508 ? -24.078 131.125 69.062 1 68.69 508 LYS B CA 1
ATOM 8696 C C . LYS B 1 508 ? -24.188 131.375 67.562 1 68.69 508 LYS B C 1
ATOM 8698 O O . LYS B 1 508 ? -24.188 132.5 67.188 1 68.69 508 LYS B O 1
ATOM 8703 N N . LEU B 1 509 ? -24.281 130.375 66.875 1 68.06 509 LEU B N 1
ATOM 8704 C CA . LEU B 1 509 ? -24.328 130.5 65.375 1 68.06 509 LEU B CA 1
ATOM 8705 C C . LEU B 1 509 ? -25.656 131.125 64.938 1 68.06 509 LEU B C 1
ATOM 8707 O O . LEU B 1 509 ? -25.688 131.875 63.969 1 68.06 509 LEU B O 1
ATOM 8711 N N . LEU B 1 510 ? -26.672 130.75 65.625 1 73.69 510 LEU B N 1
ATOM 8712 C CA . LEU B 1 510 ? -28.016 131.125 65.25 1 73.69 510 LEU B CA 1
ATOM 8713 C C . LEU B 1 510 ? -28.375 132.5 65.875 1 73.69 510 LEU B C 1
ATOM 8715 O O . LEU B 1 510 ? -29.344 133.125 65.5 1 73.69 510 LEU B O 1
ATOM 8719 N N . GLY B 1 511 ? -27.609 132.875 66.938 1 68.31 511 GLY B N 1
ATOM 8720 C CA . GLY B 1 511 ? -27.875 134.125 67.625 1 68.31 511 GLY B CA 1
ATOM 8721 C C . GLY B 1 511 ? -29.078 134 68.562 1 68.31 511 GLY B C 1
ATOM 8722 O O . GLY B 1 511 ? -29.812 135 68.75 1 68.31 511 GLY B O 1
ATOM 8723 N N . ILE B 1 512 ? -29.312 132.875 69.062 1 77.44 512 ILE B N 1
ATOM 8724 C CA . ILE B 1 512 ? -30.438 132.625 69.938 1 77.44 512 ILE B CA 1
ATOM 8725 C C . ILE B 1 512 ? -29.922 132 71.25 1 77.44 512 ILE B C 1
ATOM 8727 O O . ILE B 1 512 ? -28.75 131.625 71.375 1 77.44 512 ILE B O 1
ATOM 8731 N N . SER B 1 513 ? -30.766 132 72.312 1 78.25 513 SER B N 1
ATOM 8732 C CA . SER B 1 513 ? -30.406 131.5 73.625 1 78.25 513 SER B CA 1
ATOM 8733 C C . SER B 1 513 ? -30.359 130 73.562 1 78.25 513 SER B C 1
ATOM 8735 O O . SER B 1 513 ? -30.969 129.375 72.688 1 78.25 513 SER B O 1
ATOM 8737 N N . VAL B 1 514 ? -29.547 129.375 74.375 1 81 514 VAL B N 1
ATOM 8738 C CA . VAL B 1 514 ? -29.422 127.875 74.438 1 81 514 VAL B CA 1
ATOM 8739 C C . VAL B 1 514 ? -30.781 127.25 74.75 1 81 514 VAL B C 1
ATOM 8741 O O . VAL B 1 514 ? -31.109 126.188 74.188 1 81 514 VAL B O 1
ATOM 8744 N N . GLU B 1 515 ? -31.547 127.938 75.5 1 80.69 515 GLU B N 1
ATOM 8745 C CA . GLU B 1 515 ? -32.906 127.438 75.812 1 80.69 515 GLU B CA 1
ATOM 8746 C C . GLU B 1 515 ? -33.781 127.438 74.562 1 80.69 515 GLU B C 1
ATOM 8748 O O . GLU B 1 515 ? -34.531 126.5 74.375 1 80.69 515 GLU B O 1
ATOM 8753 N N . SER B 1 516 ? -33.625 128.5 73.812 1 83.31 516 SER B N 1
ATOM 8754 C CA . SER B 1 516 ? -34.375 128.625 72.562 1 83.31 516 SER B CA 1
ATOM 8755 C C . SER B 1 516 ? -33.969 127.438 71.625 1 83.31 516 SER B C 1
ATOM 8757 O O . SER B 1 516 ? -34.812 126.938 70.875 1 83.31 516 SER B O 1
ATOM 8759 N N . VAL B 1 517 ? -32.75 127.062 71.625 1 85.44 517 VAL B N 1
ATOM 8760 C CA . VAL B 1 517 ? -32.281 125.938 70.812 1 85.44 517 VAL B CA 1
ATOM 8761 C C . VAL B 1 517 ? -32.938 124.625 71.25 1 85.44 517 VAL B C 1
ATOM 8763 O O . VAL B 1 517 ? -33.406 123.875 70.375 1 85.44 517 VAL B O 1
ATOM 8766 N N . HIS B 1 518 ? -32.969 124.438 72.5 1 85.19 518 HIS B N 1
ATOM 8767 C CA . HIS B 1 518 ? -33.625 123.25 73.062 1 85.19 518 HIS B CA 1
ATOM 8768 C C . HIS B 1 518 ? -35.094 123.188 72.625 1 85.19 518 HIS B C 1
ATOM 8770 O O . HIS B 1 518 ? -35.594 122.125 72.25 1 85.19 518 HIS B O 1
ATOM 8776 N N . THR B 1 519 ? -35.688 124.25 72.812 1 85.19 519 THR B N 1
ATOM 8777 C CA . THR B 1 519 ? -37.094 124.312 72.438 1 85.19 519 THR B CA 1
ATOM 8778 C C . THR B 1 519 ? -37.25 124.062 70.938 1 85.19 519 THR B C 1
ATOM 8780 O O . THR B 1 519 ? -38.188 123.375 70.5 1 85.19 519 THR B O 1
ATOM 8783 N N . SER B 1 520 ? -36.344 124.625 70.125 1 86.81 520 SER B N 1
ATOM 8784 C CA . SER B 1 520 ? -36.406 124.438 68.688 1 86.81 520 SER B CA 1
ATOM 8785 C C . SER B 1 520 ? -36.125 123 68.312 1 86.81 520 SER B C 1
ATOM 8787 O O . SER B 1 520 ? -36.781 122.438 67.375 1 86.81 520 SER B O 1
ATOM 8789 N N . ARG B 1 521 ? -35.219 122.375 68.938 1 86.19 521 ARG B N 1
ATOM 8790 C CA . ARG B 1 521 ? -34.906 121 68.75 1 86.19 521 ARG B CA 1
ATOM 8791 C C . ARG B 1 521 ? -36.094 120.125 69.062 1 86.19 521 ARG B C 1
ATOM 8793 O O . ARG B 1 521 ? -36.406 119.125 68.375 1 86.19 521 ARG B O 1
ATOM 8800 N N . TYR B 1 522 ? -36.719 120.5 70.188 1 86.19 522 TYR B N 1
ATOM 8801 C CA . TYR B 1 522 ? -37.906 119.812 70.625 1 86.19 522 TYR B CA 1
ATOM 8802 C C . TYR B 1 522 ? -39.031 119.938 69.625 1 86.19 522 TYR B C 1
ATOM 8804 O O . TYR B 1 522 ? -39.688 118.938 69.25 1 86.19 522 TYR B O 1
ATOM 8812 N N . ARG B 1 523 ? -39.281 121.062 69.125 1 87 523 ARG B N 1
ATOM 8813 C CA . ARG B 1 523 ? -40.312 121.312 68.125 1 87 523 ARG B CA 1
ATOM 8814 C C . ARG B 1 523 ? -39.969 120.625 66.812 1 87 523 ARG B C 1
ATOM 8816 O O . ARG B 1 523 ? -40.844 120.062 66.188 1 87 523 ARG B O 1
ATOM 8823 N N . LEU B 1 524 ? -38.688 120.625 66.5 1 89.19 524 LEU B N 1
ATOM 8824 C CA . LEU B 1 524 ? -38.219 120 65.25 1 89.19 524 LEU B CA 1
ATOM 8825 C C . LEU B 1 524 ? -38.469 118.5 65.375 1 89.19 524 LEU B C 1
ATOM 8827 O O . LEU B 1 524 ? -38.938 117.875 64.375 1 89.19 524 LEU B O 1
ATOM 8831 N N . ARG B 1 525 ? -38.188 117.875 66.438 1 87.5 525 ARG B N 1
ATOM 8832 C CA . ARG B 1 525 ? -38.469 116.438 66.688 1 87.5 525 ARG B CA 1
ATOM 8833 C C . ARG B 1 525 ? -39.938 116.125 66.5 1 87.5 525 ARG B C 1
ATOM 8835 O O . ARG B 1 525 ? -40.25 115.125 65.875 1 87.5 525 ARG B O 1
ATOM 8842 N N . LYS B 1 526 ? -40.719 117 67 1 85.5 526 LYS B N 1
ATOM 8843 C CA . LYS B 1 526 ? -42.156 116.812 66.812 1 85.5 526 LYS B CA 1
ATOM 8844 C C . LYS B 1 526 ? -42.562 116.938 65.375 1 85.5 526 LYS B C 1
ATOM 8846 O O . LYS B 1 526 ? -43.375 116.125 64.875 1 85.5 526 LYS B O 1
ATOM 8851 N N . LYS B 1 527 ? -41.938 117.812 64.688 1 87.25 527 LYS B N 1
ATOM 8852 C CA . LYS B 1 527 ? -42.281 118.062 63.312 1 87.25 527 LYS B CA 1
ATOM 8853 C C . LYS B 1 527 ? -41.781 116.875 62.438 1 87.25 527 LYS B C 1
ATOM 8855 O O . LYS B 1 527 ? -42.406 116.562 61.406 1 87.25 527 LYS B O 1
ATOM 8860 N N . LEU B 1 528 ? -40.688 116.312 62.812 1 86.69 528 LEU B N 1
ATOM 8861 C CA . LEU B 1 528 ? -40.094 115.188 62.062 1 86.69 528 LEU B CA 1
ATOM 8862 C C . LEU B 1 528 ? -40.75 113.875 62.469 1 86.69 528 LEU B C 1
ATOM 8864 O O . LEU B 1 528 ? -40.469 112.875 61.875 1 86.69 528 LEU B O 1
ATOM 8868 N N . GLY B 1 529 ? -41.656 113.875 63.469 1 86.19 529 GLY B N 1
ATOM 8869 C CA . GLY B 1 529 ? -42.375 112.688 63.906 1 86.19 529 GLY B CA 1
ATOM 8870 C C . GLY B 1 529 ? -41.5 111.688 64.625 1 86.19 529 GLY B C 1
ATOM 8871 O O . GLY B 1 529 ? -41.719 110.438 64.562 1 86.19 529 GLY B O 1
ATOM 8872 N N . LEU B 1 530 ? -40.406 112.188 65.375 1 83.25 530 LEU B N 1
ATOM 8873 C CA . LEU B 1 530 ? -39.469 111.312 66.062 1 83.25 530 LEU B CA 1
ATOM 8874 C C . LEU B 1 530 ? -39.969 110.938 67.438 1 83.25 530 LEU B C 1
ATOM 8876 O O . LEU B 1 530 ? -40.594 111.75 68.125 1 83.25 530 LEU B O 1
ATOM 8880 N N . LYS B 1 531 ? -39.844 109.688 67.75 1 79.44 531 LYS B N 1
ATOM 8881 C CA . LYS B 1 531 ? -40.188 109.188 69.125 1 79.44 531 LYS B CA 1
ATOM 8882 C C . LYS B 1 531 ? -39.094 109.562 70.125 1 79.44 531 LYS B C 1
ATOM 8884 O O . LYS B 1 531 ? -38 109.938 69.688 1 79.44 531 LYS B O 1
ATOM 8889 N N . ARG B 1 532 ? -39.406 109.5 71.438 1 75.5 532 ARG B N 1
ATOM 8890 C CA . ARG B 1 532 ? -38.5 109.812 72.562 1 75.5 532 ARG B CA 1
ATOM 8891 C C . ARG B 1 532 ? -37.219 109 72.438 1 75.5 532 ARG B C 1
ATOM 8893 O O . ARG B 1 532 ? -36.125 109.562 72.812 1 75.5 532 ARG B O 1
ATOM 8900 N N . GLU B 1 533 ? -37.25 107.938 71.875 1 77.44 533 GLU B N 1
ATOM 8901 C CA . GLU B 1 533 ? -36.125 107.062 71.875 1 77.44 533 GLU B CA 1
ATOM 8902 C C . GLU B 1 533 ? -35.25 107.25 70.625 1 77.44 533 GLU B C 1
ATOM 8904 O O . GLU B 1 533 ? -34.094 106.875 70.562 1 77.44 533 GLU B O 1
ATOM 8909 N N . ASP B 1 534 ? -35.719 108.062 69.688 1 77.25 534 ASP B N 1
ATOM 8910 C CA . ASP B 1 534 ? -35 108.25 68.438 1 77.25 534 ASP B CA 1
ATOM 8911 C C . ASP B 1 534 ? -33.938 109.312 68.562 1 77.25 534 ASP B C 1
ATOM 8913 O O . ASP B 1 534 ? -34.188 110.375 69.188 1 77.25 534 ASP B O 1
ATOM 8917 N N . ASN B 1 535 ? -32.812 109 68.125 1 79.88 535 ASN B N 1
ATOM 8918 C CA . ASN B 1 535 ? -31.719 110 68.188 1 79.88 535 ASN B CA 1
ATOM 8919 C C . ASN B 1 535 ? -31.781 110.938 66.938 1 79.88 535 ASN B C 1
ATOM 8921 O O . ASN B 1 535 ? -31.75 110.438 65.812 1 79.88 535 ASN B O 1
ATOM 8925 N N . LEU B 1 536 ? -32 112.188 67.25 1 84.94 536 LEU B N 1
ATOM 8926 C CA . LEU B 1 536 ? -32.156 113.188 66.25 1 84.94 536 LEU B CA 1
ATOM 8927 C C . LEU B 1 536 ? -30.938 113.25 65.312 1 84.94 536 LEU B C 1
ATOM 8929 O O . LEU B 1 536 ? -31.078 113.375 64.062 1 84.94 536 LEU B O 1
ATOM 8933 N N . GLU B 1 537 ? -29.828 113.062 65.75 1 78.94 537 GLU B N 1
ATOM 8934 C CA . GLU B 1 537 ? -28.578 113.062 65 1 78.94 537 GLU B CA 1
ATOM 8935 C C . GLU B 1 537 ? -28.531 111.938 64 1 78.94 537 GLU B C 1
ATOM 8937 O O . GLU B 1 537 ? -28.125 112.125 62.875 1 78.94 537 GLU B O 1
ATOM 8942 N N . ASP B 1 538 ? -28.891 110.812 64.562 1 79.94 538 ASP B N 1
ATOM 8943 C CA . ASP B 1 538 ? -28.891 109.625 63.719 1 79.94 538 ASP B CA 1
ATOM 8944 C C . ASP B 1 538 ? -29.906 109.75 62.562 1 79.94 538 ASP B C 1
ATOM 8946 O O . ASP B 1 538 ? -29.641 109.312 61.469 1 79.94 538 ASP B O 1
ATOM 8950 N N . PHE B 1 539 ? -30.984 110.312 62.906 1 83.38 539 PHE B N 1
ATOM 8951 C CA . PHE B 1 539 ? -32.062 110.5 61.938 1 83.38 539 PHE B CA 1
ATOM 8952 C C . PHE B 1 539 ? -31.641 111.438 60.812 1 83.38 539 PHE B C 1
ATOM 8954 O O . PHE B 1 539 ? -31.828 111.188 59.625 1 83.38 539 PHE B O 1
ATOM 8961 N N . ILE B 1 540 ? -31.078 112.562 61.188 1 83 540 ILE B N 1
ATOM 8962 C CA . ILE B 1 540 ? -30.719 113.625 60.25 1 83 540 ILE B CA 1
ATOM 8963 C C . ILE B 1 540 ? -29.531 113.125 59.406 1 83 540 ILE B C 1
ATOM 8965 O O . ILE B 1 540 ? -29.438 113.5 58.219 1 83 540 ILE B O 1
ATOM 8969 N N . SER B 1 541 ? -28.703 112.25 59.969 1 76.75 541 SER B N 1
ATOM 8970 C CA . SER B 1 541 ? -27.516 111.812 59.281 1 76.75 541 SER B CA 1
ATOM 8971 C C . SER B 1 541 ? -27.875 111 58.031 1 76.75 541 SER B C 1
ATOM 8973 O O . SER B 1 541 ? -27.047 110.812 57.156 1 76.75 541 SER B O 1
ATOM 8975 N N . ARG B 1 542 ? -28.984 110.625 57.938 1 77.62 542 ARG B N 1
ATOM 8976 C CA . ARG B 1 542 ? -29.453 109.812 56.844 1 77.62 542 ARG B CA 1
ATOM 8977 C C . ARG B 1 542 ? -29.688 110.625 55.594 1 77.62 542 ARG B C 1
ATOM 8979 O O . ARG B 1 542 ? -29.844 110.125 54.5 1 77.62 542 ARG B O 1
ATOM 8986 N N . PHE B 1 543 ? -29.781 111.875 55.906 1 75.94 543 PHE B N 1
ATOM 8987 C CA . PHE B 1 543 ? -30.031 112.812 54.812 1 75.94 543 PHE B CA 1
ATOM 8988 C C . PHE B 1 543 ? -28.734 113.312 54.219 1 75.94 543 PHE B C 1
ATOM 8990 O O . PHE B 1 543 ? -28.625 113.5 53 1 75.94 543 PHE B O 1
#